Protein AF-A0A9P1G419-F1 (afdb_monomer_lite)

Radius of gyration: 38.83 Å; chains: 1; bounding box: 104×96×96 Å

Secondary structure (DSSP, 8-state):
-PPBP--------------GGGSSS-HHHHHT-HHHHHHHHSPP-PBP-STT--SSSB--TT---PPPP----SSS------------------------TTSHHHHHHHH-TTSPP--SSPPEEEEEEEEPTT--HHHHHHHHHHTT--EEEEEEEEEETTTEEEEEEEESS--S-SEEEETTEEEEEEE-------PPPPPPP---HHHHHHS-----S-PPPTTTTS-TTS---------------HHHHHHHHHHHHHHHTTPPPP----TTSHHHHHHHHHHHHHHHHHHHHTTGGGHHHHHHHHHHHTT-S--EEEE-SPPPBPTT-SS-B-S---EEEESS-EEE------HHHHHTT-EEEEEEEETTEEEEEEEEEPPPSBTTBTTHHHHHHHHHHHHHIIIIIS--SEEEEEEE-SS-TTT-TTHHHHHHTT-EEHHHHHHHHH-PPP---BTTTB--EEEEE-HHHHTTEEEEEEESSSSSSBPEEEEEE---TTT-EEEE--PPPP----S-------S--SS-HHHHHHHHHHHHHHHHHHH-SSPPPGGG--TT---SPEEEE-PPPPPPPPPPTTSPPPS--S--HHHHHHSS--TTT----PPS--TT-S-------EEEEETTTTEEEESS-----TTSPEEETTEEEP------HHHHHHHHHGGGTTS-HHHHHHHHHHHHHH------------HHHHHHHHHHS-TTPPPPTTS--HHHHHH--HHHHHHHHHHHHHHHHH-------

Organism: NCBI:txid2562237

pLDDT: mean 70.16, std 21.21, range [20.89, 98.38]

InterPro domains:
  IPR036691 Endonuclease/exonuclease/phosphatase superfamily [G3DSA:3.60.10.10] (304-499)
  IPR036691 Endonuclease/exonuclease/phosphatase superfamily [SSF56219] (334-501)

Sequence (769 aa):
MSQVSVDTVAVAALKFLLYEDEIEGSWDTFIDGPLRYIASKIPRLRLCQQPQCSCPHWHNAEGVKPMKPYLMFGDANFSKAPFDLTLPARCCSSTSFMQVELLAAAAHQALKPEAIFLPAGPKLEFLAGPFPFGSDRNSLLRAFRALKWEARPLQPLSSIDTKGSMWLVQATEDPPDSILPMSHGDVVVTRHKKPREVKDPKPRPVASADTLALCGNNGTDGSKDPWLPSDPWGGFKATTHTLVAADATAGLKQLEDKVTQAVLSSLPAQQVGKAEVEVEEAEAQMNQIRALMSKRSREDHESSPLFRKSLRMSKSKFSHCVAGAPVPLRLRSQLSGGWKGVAAIAKHPTRAMPAALSDEVRLSSRALVTATFLNGLWITMGTIYGESAGTWHPDQLANNDRLLSEVATQICVLSSGLRVIAGDFNNGEFDLPSFQILEMHGFKDLQTLAFDRWGIEMQMTCKCSTRVDFCYISPELQALLTKVHVDQTIWPDHAVISGVFHGGVRSVPRYVWRLPQPMTWPAFEVEPLGSILPGHATAKYTEMWRHAEHRALEASAKPVRAACLGRATTLAPRKTFGQAHAPLRAAREGDILPQFFGTSLQHALWSPDLTFQDIKQAGPDNVDLLIRPEQAKVVAIDGSQLCLQLNRDLCWDPQKSVYCGAARIEVIHHEAFQHTWTQRWCRHDKVPNSQWDDILAFASRVVRPAPCKLVEVDHSLLGEEIRCKRRRTSKGLDGVSILDLKAAPASLRTNICLFYKDATETGEWPIAK

Foldseek 3Di:
DPFFAFDFDDDDDDDDDDDCVRDDDHPVVCVVPVPVRVVVVDDDADEDPDPPDPDPHDYPPVPDDDDDDDDDDDPDDPPDDDDDDDDDDDDDDDDDDDDDQPCVQVVCCVVPVQDQDAHPDDKWKKKKDFDADGGDQSSVCVRCVVQVFSKGWDAFDDADPPQHTITIIIGPDDRPDQWRRHPSGIMGIGTDDDPDPDDDDDDDDDDDPVVCVVVPDDDDDDDPDPCVVPPPPPDDDDDDDDDDDDDPPPVVVVVVVVVVVVVVVPDDDDDDDDPDPVPVVVVVVVVVVVVVVVVCLVVQVPPVVVVLVVCVVVVPLFNDKDWAAGADCDPPDPPDGPPATDMDTHSFDKDFADFPADCCLRNVNFWTWMWGDDQLAIEIEIGGDFDADDPVCPPRQVSLLSNLQRSLCLFQPFEDDKYKYWYQSNDDCPSHPSNVSCVVSPWDWPQRLCCVPPVDHDFAFFQSPHNRTTITIGPQQSQFWDDWDWACPPDPGGIDIDTDGDDHFQSGKDFAQLFADDDPFDDFFADACPDQDPDFLLVSQQVLQVRSVVRSCVRDPDHDDPSNDRFSNGQTTDIGGGYDADAAHADPVVDDGPPRRHDDPVVNVVRPDPPPPPPPPPPPDDPPPPDDDDDWDFPDADPVVRDTDTPDDDDDDPVDFDDDPPDTDDDPDDDPCVVVCCVVVVVCVPPPPVVVVVVVVVCVVPPDDDPDDDDQDALVNLQVVLVPDDQPPDDDSSNDGSVNSPSDDSNSSRNVSVSVVVCVVVVGHNHRD

Structure (mmCIF, N/CA/C/O backbone):
data_AF-A0A9P1G419-F1
#
_entry.id   AF-A0A9P1G419-F1
#
loop_
_atom_site.group_PDB
_atom_site.id
_atom_site.type_symbol
_atom_site.label_atom_id
_atom_site.label_alt_id
_atom_site.label_comp_id
_atom_site.label_asym_id
_atom_site.label_entity_id
_atom_site.label_seq_id
_atom_site.pdbx_PDB_ins_code
_atom_site.Cartn_x
_atom_site.Cartn_y
_atom_site.Cartn_z
_atom_site.occupancy
_atom_site.B_iso_or_equiv
_atom_site.auth_seq_id
_atom_site.auth_comp_id
_atom_site.auth_asym_id
_atom_site.auth_atom_id
_atom_site.pdbx_PDB_model_num
ATOM 1 N N . MET A 1 1 ? 9.773 -45.113 54.426 1.00 48.91 1 MET A N 1
ATOM 2 C CA . MET A 1 1 ? 9.470 -45.460 53.021 1.00 48.91 1 MET A CA 1
ATOM 3 C C . MET A 1 1 ? 10.794 -45.656 52.301 1.00 48.91 1 MET A C 1
ATOM 5 O O . MET A 1 1 ? 11.680 -44.834 52.492 1.00 48.91 1 MET A O 1
ATOM 9 N N . SER A 1 2 ? 10.975 -46.755 51.568 1.00 52.56 2 SER A N 1
ATOM 10 C CA . SER A 1 2 ? 12.167 -46.968 50.736 1.00 52.56 2 SER A CA 1
ATOM 11 C C . SER A 1 2 ? 12.206 -45.911 49.630 1.00 52.56 2 SER A C 1
ATOM 13 O O . SER A 1 2 ? 11.222 -45.777 48.904 1.00 52.56 2 SER A O 1
ATOM 15 N N . GLN A 1 3 ? 13.300 -45.154 49.518 1.00 59.78 3 GLN A N 1
ATOM 16 C CA . GLN A 1 3 ? 13.476 -44.158 48.457 1.00 59.78 3 GLN A CA 1
ATOM 17 C C . GLN A 1 3 ? 13.393 -44.838 47.084 1.00 59.78 3 GLN A C 1
ATOM 19 O O . GLN A 1 3 ? 14.046 -45.854 46.850 1.00 59.78 3 GLN A O 1
ATOM 24 N N . VAL A 1 4 ? 12.573 -44.291 46.186 1.00 77.19 4 VAL A N 1
ATOM 25 C CA . VAL A 1 4 ? 12.399 -44.819 44.826 1.00 77.19 4 VAL A CA 1
ATOM 26 C C . VAL A 1 4 ? 13.496 -44.243 43.929 1.00 77.19 4 VAL A C 1
ATOM 28 O O . VAL A 1 4 ? 13.699 -43.028 43.909 1.00 77.19 4 VAL A O 1
ATOM 31 N N . SER A 1 5 ? 14.208 -45.105 43.200 1.00 73.38 5 SER A N 1
ATOM 32 C CA . SER A 1 5 ? 15.270 -44.710 42.269 1.00 73.38 5 SER A CA 1
ATOM 33 C C . SER A 1 5 ? 14.758 -44.565 40.836 1.00 73.38 5 SER A C 1
ATOM 35 O O . SER A 1 5 ? 13.905 -45.334 40.391 1.00 73.38 5 SER A O 1
ATOM 37 N N . VAL A 1 6 ? 15.302 -43.594 40.099 1.00 73.50 6 VAL A N 1
ATOM 38 C CA . VAL A 1 6 ? 15.022 -43.379 38.671 1.00 73.50 6 VAL A CA 1
ATOM 39 C C . VAL A 1 6 ? 16.273 -43.723 37.868 1.00 73.50 6 VAL A C 1
ATOM 41 O O . VAL A 1 6 ? 17.320 -43.115 38.080 1.00 73.50 6 VAL A O 1
ATOM 44 N N . ASP A 1 7 ? 16.169 -44.684 36.948 1.00 64.62 7 ASP A N 1
ATOM 45 C CA . ASP A 1 7 ? 17.278 -45.032 36.052 1.00 64.62 7 ASP A CA 1
ATOM 46 C C . ASP A 1 7 ? 17.569 -43.874 35.085 1.00 64.62 7 ASP A C 1
ATOM 48 O O . ASP A 1 7 ? 16.646 -43.325 34.468 1.00 64.62 7 ASP A O 1
ATOM 52 N N . THR A 1 8 ? 18.850 -43.535 34.924 1.00 49.78 8 THR A N 1
ATOM 53 C CA . THR A 1 8 ? 19.335 -42.478 34.028 1.00 49.78 8 THR A CA 1
ATOM 54 C C . THR A 1 8 ? 20.370 -43.024 33.046 1.00 49.78 8 THR A C 1
ATOM 56 O O . THR A 1 8 ? 21.134 -43.940 33.352 1.00 49.78 8 THR A O 1
ATOM 59 N N . VAL A 1 9 ? 20.410 -42.451 31.843 1.00 53.47 9 VAL A N 1
ATOM 60 C CA . VAL A 1 9 ? 21.507 -42.673 30.890 1.00 53.47 9 VAL A CA 1
ATOM 61 C C . VAL A 1 9 ? 22.567 -41.597 31.124 1.00 53.47 9 VAL A C 1
ATOM 63 O O . VAL A 1 9 ? 22.222 -40.430 31.293 1.00 53.47 9 VAL A O 1
ATOM 66 N N . ALA A 1 10 ? 23.852 -41.961 31.128 1.00 40.84 10 ALA A N 1
ATOM 67 C CA . ALA A 1 10 ? 24.939 -40.989 31.238 1.00 40.84 10 ALA A CA 1
ATOM 68 C C . ALA A 1 10 ? 24.987 -40.112 29.975 1.00 40.84 10 ALA A C 1
ATOM 70 O O . ALA A 1 10 ? 25.256 -40.603 28.878 1.00 40.84 10 ALA A O 1
ATOM 71 N N . VAL A 1 11 ? 24.718 -38.816 30.129 1.00 45.56 11 VAL A N 1
ATOM 72 C CA . VAL A 1 11 ? 24.739 -37.832 29.039 1.00 45.56 11 VAL A CA 1
ATOM 73 C C . VAL A 1 11 ? 25.779 -36.763 29.362 1.00 45.56 11 VAL A C 1
ATOM 75 O O . VAL A 1 11 ? 25.819 -36.252 30.478 1.00 45.56 11 VAL A O 1
ATOM 78 N N . ALA A 1 12 ? 26.605 -36.407 28.377 1.00 41.62 12 ALA A N 1
ATOM 79 C CA . ALA A 1 12 ? 27.538 -35.288 28.455 1.00 41.62 12 ALA A CA 1
ATOM 80 C C . ALA A 1 12 ? 27.221 -34.281 27.343 1.00 41.62 12 ALA A C 1
ATOM 82 O O . ALA A 1 12 ? 27.016 -34.666 26.190 1.00 41.62 12 ALA A O 1
ATOM 83 N N . ALA A 1 13 ? 27.178 -32.995 27.686 1.00 42.81 13 ALA A N 1
ATOM 84 C CA . ALA A 1 13 ? 26.993 -31.921 26.719 1.00 42.81 13 ALA A CA 1
ATOM 85 C C . ALA A 1 13 ? 28.356 -31.478 26.171 1.00 42.81 13 ALA A C 1
ATOM 87 O O . ALA A 1 13 ? 29.252 -31.124 26.935 1.00 42.81 13 ALA A O 1
ATOM 88 N N . LEU A 1 14 ? 28.507 -31.479 24.846 1.00 44.78 14 LEU A N 1
ATOM 89 C CA . LEU A 1 14 ? 29.693 -30.966 24.162 1.00 44.78 14 LEU A CA 1
ATOM 90 C C . LEU A 1 14 ? 29.340 -29.645 23.477 1.00 44.78 14 LEU A C 1
ATOM 92 O O . LEU A 1 14 ? 28.391 -29.582 22.696 1.00 44.78 14 LEU A O 1
ATOM 96 N N . LYS A 1 15 ? 30.114 -28.594 23.761 1.00 48.97 15 LYS A N 1
ATOM 97 C CA . LYS A 1 15 ? 29.999 -27.288 23.105 1.00 48.97 15 LYS A CA 1
ATOM 98 C C . LYS A 1 15 ? 31.151 -27.127 22.115 1.00 48.97 15 LYS A C 1
ATOM 100 O O . LYS A 1 15 ? 32.308 -27.156 22.520 1.00 48.97 15 LYS A O 1
ATOM 105 N N . PHE A 1 16 ? 30.829 -26.937 20.839 1.00 53.62 16 PHE A N 1
ATOM 106 C CA . PHE A 1 16 ? 31.807 -26.646 19.789 1.00 53.62 16 PHE A CA 1
ATOM 107 C C . PHE A 1 16 ? 31.814 -25.143 19.499 1.00 53.62 16 PHE A C 1
ATOM 109 O O . PHE A 1 16 ? 30.754 -24.538 19.337 1.00 53.62 16 PHE A O 1
ATOM 116 N N . LEU A 1 17 ? 33.004 -24.551 19.449 1.00 54.25 17 LEU A N 1
ATOM 117 C CA . LEU A 1 17 ? 33.242 -23.179 19.006 1.00 54.25 17 LEU A CA 1
ATOM 118 C C . LEU A 1 17 ? 34.082 -23.279 17.732 1.00 54.25 17 LEU A C 1
ATOM 120 O O . LEU A 1 17 ? 35.157 -23.867 17.773 1.00 54.25 17 LEU A O 1
ATOM 124 N N . LEU A 1 18 ? 33.557 -22.784 16.612 1.00 55.47 18 LEU A N 1
ATOM 125 C CA . LEU A 1 18 ? 34.252 -22.725 15.325 1.00 55.47 18 LEU A CA 1
ATOM 126 C C . LEU A 1 18 ? 34.275 -21.270 14.861 1.00 55.47 18 LEU A C 1
ATOM 128 O O . LEU A 1 18 ? 33.231 -20.611 14.886 1.00 55.47 18 LEU A O 1
ATOM 132 N N . TYR A 1 19 ? 35.437 -20.805 14.414 1.00 67.19 19 TYR A N 1
ATOM 133 C CA . TYR A 1 19 ? 35.621 -19.485 13.818 1.00 67.19 19 TYR A CA 1
ATOM 134 C C . TYR A 1 19 ? 35.723 -19.598 12.288 1.00 67.19 19 TYR A C 1
ATOM 136 O O . TYR A 1 19 ? 36.127 -20.632 11.757 1.00 67.19 19 TYR A O 1
ATOM 144 N N . GLU A 1 20 ? 35.286 -18.562 11.566 1.00 62.91 20 GLU A N 1
ATOM 145 C CA . GLU A 1 20 ? 35.187 -18.565 10.094 1.00 62.91 20 GLU A CA 1
ATOM 146 C C . GLU A 1 20 ? 36.551 -18.713 9.400 1.00 62.91 20 GLU A C 1
ATOM 148 O O . GLU A 1 20 ? 36.643 -19.284 8.318 1.00 62.91 20 GLU A O 1
ATOM 153 N N . ASP A 1 21 ? 37.620 -18.259 10.042 1.00 71.44 21 ASP A N 1
ATOM 154 C CA . ASP A 1 21 ? 39.006 -18.390 9.595 1.00 71.44 21 ASP A CA 1
ATOM 155 C C . ASP A 1 21 ? 39.642 -19.751 9.925 1.00 71.44 21 ASP A C 1
ATOM 157 O O . ASP A 1 21 ? 40.692 -20.089 9.381 1.00 71.44 21 ASP A O 1
ATOM 161 N N . GLU A 1 22 ? 38.996 -20.561 10.765 1.00 62.69 22 GLU A N 1
ATOM 162 C CA . GLU A 1 22 ? 39.479 -21.882 11.186 1.00 62.69 22 GLU A CA 1
ATOM 163 C C . GLU A 1 22 ? 38.821 -23.040 10.415 1.00 62.69 22 GLU A C 1
ATOM 165 O O . GLU A 1 22 ? 39.099 -24.215 10.684 1.00 62.69 22 GLU A O 1
ATOM 170 N N . ILE A 1 23 ? 37.936 -22.742 9.454 1.00 79.06 23 ILE A N 1
ATOM 171 C CA . ILE A 1 23 ? 37.296 -23.767 8.626 1.00 79.06 23 ILE A CA 1
ATOM 172 C C . ILE A 1 23 ? 38.067 -24.053 7.330 1.00 79.06 23 ILE A C 1
ATOM 174 O O . ILE A 1 23 ? 38.541 -23.164 6.631 1.00 79.06 23 ILE A O 1
ATOM 178 N N . GLU A 1 24 ? 38.144 -25.329 6.960 1.00 74.44 24 GLU A N 1
ATOM 179 C CA . GLU A 1 24 ? 38.638 -25.757 5.653 1.00 74.44 24 GLU A CA 1
ATOM 180 C C . GLU A 1 24 ? 37.485 -25.724 4.638 1.00 74.44 24 GLU A C 1
ATOM 182 O O . GLU A 1 24 ? 36.627 -26.610 4.628 1.00 74.44 24 GLU A O 1
ATOM 187 N N . GLY A 1 25 ? 37.458 -24.700 3.780 1.00 76.75 25 GLY A N 1
ATOM 188 C CA . GLY A 1 25 ? 36.439 -24.507 2.740 1.00 76.75 25 GLY A CA 1
ATOM 189 C C . GLY A 1 25 ? 35.817 -23.109 2.778 1.00 76.75 25 GLY A C 1
ATOM 190 O O . GLY A 1 25 ? 36.256 -22.252 3.536 1.00 76.75 25 GLY A O 1
ATOM 191 N N . SER A 1 26 ? 34.800 -22.853 1.947 1.00 77.75 26 SER A N 1
ATOM 192 C CA . SER A 1 26 ? 34.049 -21.592 2.029 1.00 77.75 26 SER A CA 1
ATOM 193 C C . SER A 1 26 ? 33.018 -21.639 3.155 1.00 77.75 26 SER A C 1
ATOM 195 O O . SER A 1 26 ? 32.395 -22.679 3.396 1.00 77.75 26 SER A O 1
ATOM 197 N N . TRP A 1 27 ? 32.778 -20.492 3.793 1.00 79.62 27 TRP A N 1
ATOM 198 C CA . TRP A 1 27 ? 31.742 -20.350 4.818 1.00 79.62 27 TRP A CA 1
ATOM 199 C C . TRP A 1 27 ? 30.349 -20.725 4.295 1.00 79.62 27 TRP A C 1
ATOM 201 O O . TRP A 1 27 ? 29.578 -21.381 4.993 1.00 79.62 27 TRP A O 1
ATOM 211 N N . ASP A 1 28 ? 30.072 -20.438 3.020 1.00 70.69 28 ASP A N 1
ATOM 212 C CA . ASP A 1 28 ? 28.831 -20.848 2.352 1.00 70.69 28 ASP A CA 1
ATOM 213 C C . ASP A 1 28 ? 28.648 -22.377 2.355 1.00 70.69 28 ASP A C 1
ATOM 215 O O . ASP A 1 28 ? 27.563 -22.879 2.642 1.00 70.69 28 ASP A O 1
ATOM 219 N N . THR A 1 29 ? 29.728 -23.135 2.133 1.00 69.88 29 THR A N 1
ATOM 220 C CA . THR A 1 29 ? 29.686 -24.609 2.156 1.00 69.88 29 THR A CA 1
ATOM 221 C C . THR A 1 29 ? 29.466 -25.145 3.576 1.00 69.88 29 THR A C 1
ATOM 223 O O . THR A 1 29 ? 28.834 -26.187 3.761 1.00 69.88 29 THR A O 1
ATOM 226 N N . PHE A 1 30 ? 29.968 -24.438 4.596 1.00 73.12 30 PHE A N 1
ATOM 227 C CA . PHE A 1 30 ? 29.718 -24.768 5.999 1.00 73.12 30 PHE A CA 1
ATOM 228 C C . PHE A 1 30 ? 28.258 -24.509 6.395 1.00 73.12 30 PHE A C 1
ATOM 230 O O . PHE A 1 30 ? 27.660 -25.363 7.050 1.00 73.12 30 PHE A O 1
ATOM 237 N N . ILE A 1 31 ? 27.662 -23.389 5.965 1.00 70.31 31 ILE A N 1
ATOM 238 C CA . ILE A 1 31 ? 26.255 -23.047 6.241 1.00 70.31 31 ILE A CA 1
ATOM 239 C C . ILE A 1 31 ? 25.300 -24.116 5.693 1.00 70.31 31 ILE A C 1
ATOM 241 O O . ILE A 1 31 ? 24.333 -24.474 6.367 1.00 70.31 31 ILE A O 1
ATOM 245 N N . ASP A 1 32 ? 25.597 -24.676 4.520 1.00 65.38 32 ASP A N 1
ATOM 246 C CA . ASP A 1 32 ? 24.780 -25.725 3.899 1.00 65.38 32 ASP A CA 1
ATOM 247 C C . ASP A 1 32 ? 24.806 -27.062 4.671 1.00 65.38 32 ASP A C 1
ATOM 249 O O . ASP A 1 32 ? 23.938 -27.921 4.479 1.00 65.38 32 ASP A O 1
ATOM 253 N N . GLY A 1 33 ? 25.781 -27.276 5.564 1.00 64.75 33 GLY A N 1
ATOM 254 C CA . GLY A 1 33 ? 25.925 -28.536 6.295 1.00 64.75 33 GLY A CA 1
ATOM 255 C C . GLY A 1 33 ? 26.819 -28.482 7.540 1.00 64.75 33 GLY A C 1
ATOM 256 O O . GLY A 1 33 ? 27.766 -29.274 7.624 1.00 64.75 33 GLY A O 1
ATOM 257 N N . PRO A 1 34 ? 26.504 -27.661 8.560 1.00 67.38 34 PRO A N 1
ATOM 258 C CA . PRO A 1 34 ? 27.415 -27.377 9.673 1.00 67.38 34 PRO A CA 1
ATOM 259 C C . PRO A 1 34 ? 27.674 -28.605 10.554 1.00 67.38 34 PRO A C 1
ATOM 261 O O . PRO A 1 34 ? 28.810 -28.892 10.930 1.00 67.38 34 PRO A O 1
ATOM 264 N N . LEU A 1 35 ? 26.640 -29.413 10.813 1.00 61.00 35 LEU A N 1
ATOM 265 C CA . LEU A 1 35 ? 26.781 -30.663 11.569 1.00 61.00 35 LEU A CA 1
ATOM 266 C C . LEU A 1 35 ? 27.585 -31.720 10.807 1.00 61.00 35 LEU A C 1
ATOM 268 O O . LEU A 1 35 ? 28.316 -32.497 11.418 1.00 61.00 35 LEU A O 1
ATOM 272 N N . ARG A 1 36 ? 27.479 -31.747 9.472 1.00 68.00 36 ARG A N 1
ATOM 273 C CA . ARG A 1 36 ? 28.246 -32.668 8.622 1.00 68.00 36 ARG A CA 1
ATOM 274 C C . ARG A 1 36 ? 29.729 -32.300 8.645 1.00 68.00 36 ARG A C 1
ATOM 276 O O . ARG A 1 36 ? 30.561 -33.197 8.751 1.00 68.00 36 ARG A O 1
ATOM 283 N N . TYR A 1 37 ? 30.035 -31.003 8.603 1.00 73.25 37 TYR A N 1
ATOM 284 C CA . TYR A 1 37 ? 31.394 -30.486 8.736 1.00 73.25 37 TYR A CA 1
ATOM 285 C C . TYR A 1 37 ? 31.987 -30.834 10.109 1.00 73.25 37 TYR A C 1
ATOM 287 O O . TYR A 1 37 ? 33.017 -31.503 10.173 1.00 73.25 37 TYR A O 1
ATOM 295 N N . ILE A 1 38 ? 31.295 -30.511 11.206 1.00 69.81 38 ILE A N 1
ATOM 296 C CA . ILE A 1 38 ? 31.763 -30.816 12.571 1.00 69.81 38 ILE A CA 1
ATOM 297 C C . ILE A 1 38 ? 31.955 -32.331 12.767 1.00 69.81 38 ILE A C 1
ATOM 299 O O . ILE A 1 38 ? 33.009 -32.770 13.223 1.00 69.81 38 ILE A O 1
ATOM 303 N N . ALA A 1 39 ? 30.998 -33.160 12.337 1.00 64.75 39 ALA A N 1
ATOM 304 C CA . ALA A 1 39 ? 31.106 -34.619 12.430 1.00 64.75 39 ALA A CA 1
ATOM 305 C C . ALA A 1 39 ? 32.225 -35.219 11.559 1.00 64.75 39 ALA A C 1
ATOM 307 O O . ALA A 1 39 ? 32.649 -36.349 11.808 1.00 64.75 39 ALA A O 1
ATOM 308 N N . SER A 1 40 ? 32.694 -34.499 10.533 1.00 66.81 40 SER A N 1
ATOM 309 C CA . SER A 1 40 ? 33.854 -34.906 9.731 1.00 66.81 40 SER A CA 1
ATOM 310 C C . SER A 1 40 ? 35.186 -34.623 10.432 1.00 66.81 40 SER A C 1
ATOM 312 O O . SER A 1 40 ? 36.156 -35.339 10.194 1.00 66.81 40 SER A O 1
ATOM 314 N N . LYS A 1 41 ? 35.220 -33.618 11.317 1.00 67.62 41 LYS A N 1
ATOM 315 C CA . LYS A 1 41 ? 36.411 -33.197 12.067 1.00 67.62 41 LYS A CA 1
ATOM 316 C C . LYS A 1 41 ? 36.561 -33.918 13.409 1.00 67.62 41 LYS A C 1
ATOM 318 O O . LYS A 1 41 ? 37.666 -33.991 13.934 1.00 67.62 41 LYS A O 1
ATOM 323 N N . ILE A 1 42 ? 35.482 -34.492 13.946 1.00 62.12 42 ILE A N 1
ATOM 324 C CA . ILE A 1 42 ? 35.533 -35.312 15.163 1.00 62.12 42 ILE A CA 1
ATOM 325 C C . ILE A 1 42 ? 36.061 -36.716 14.814 1.00 62.12 42 ILE A C 1
ATOM 327 O O . ILE A 1 42 ? 35.424 -37.429 14.028 1.00 62.12 42 ILE A O 1
ATOM 331 N N . PRO A 1 43 ? 37.175 -37.172 15.421 1.00 53.72 43 PRO A N 1
ATOM 332 C CA . PRO A 1 43 ? 37.631 -38.547 15.280 1.00 53.72 43 PRO A CA 1
ATOM 333 C C . PRO A 1 43 ? 36.542 -39.485 15.803 1.00 53.72 43 PRO A C 1
ATOM 335 O O . PRO A 1 43 ? 36.172 -39.451 16.976 1.00 53.72 43 PRO A O 1
ATOM 338 N N . ARG A 1 44 ? 35.975 -40.317 14.927 1.00 54.78 44 ARG A N 1
ATOM 339 C CA . ARG A 1 44 ? 34.947 -41.280 15.336 1.00 54.78 44 ARG A CA 1
ATOM 340 C C . ARG A 1 44 ? 35.587 -42.289 16.290 1.00 54.78 44 ARG A C 1
ATOM 342 O O . ARG A 1 44 ? 36.525 -42.975 15.890 1.00 54.78 44 ARG A O 1
ATOM 349 N N . LEU A 1 45 ? 35.052 -42.423 17.504 1.00 51.88 45 LEU A N 1
ATOM 350 C CA . LEU A 1 45 ? 35.418 -43.494 18.435 1.00 51.88 45 LEU A CA 1
ATOM 351 C C . LEU A 1 45 ? 35.114 -44.848 17.779 1.00 51.88 45 LEU A C 1
ATOM 353 O O . LEU A 1 45 ? 33.972 -45.307 17.770 1.00 51.88 45 LEU A O 1
ATOM 357 N N . ARG A 1 46 ? 36.127 -45.477 17.175 1.00 56.22 46 ARG A N 1
ATOM 358 C CA . ARG A 1 46 ? 36.057 -46.875 16.737 1.00 56.22 46 ARG A CA 1
ATOM 359 C C . ARG A 1 46 ? 36.794 -47.733 17.754 1.00 56.22 46 ARG A C 1
ATOM 361 O O . ARG A 1 46 ? 37.818 -47.319 18.290 1.00 56.22 46 ARG A O 1
ATOM 368 N N . LEU A 1 47 ? 36.258 -48.921 18.006 1.00 59.94 47 LEU A N 1
ATOM 369 C CA . LEU A 1 47 ? 36.915 -49.947 18.806 1.00 59.94 47 LEU A CA 1
ATOM 370 C C . LEU A 1 47 ? 38.013 -50.607 17.962 1.00 59.94 47 LEU A C 1
ATOM 372 O O . LEU A 1 47 ? 37.726 -51.109 16.873 1.00 59.94 47 LEU A O 1
ATOM 376 N N . CYS A 1 48 ? 39.247 -50.630 18.461 1.00 67.31 48 CYS A N 1
ATOM 377 C CA . CYS A 1 48 ? 40.312 -51.427 17.868 1.00 67.31 48 CYS A CA 1
ATOM 378 C C . CYS A 1 48 ? 40.127 -52.900 18.255 1.00 67.31 48 CYS A C 1
ATOM 380 O O . CYS A 1 48 ? 40.028 -53.226 19.437 1.00 67.31 48 CYS A O 1
ATOM 382 N N . GLN A 1 49 ? 40.076 -53.791 17.264 1.00 67.75 49 GLN A N 1
ATOM 383 C CA . GLN A 1 49 ? 39.962 -55.239 17.485 1.00 67.75 49 GLN A CA 1
ATOM 384 C C . GLN A 1 49 ? 41.314 -55.964 17.424 1.00 67.75 49 GLN A C 1
ATOM 386 O O . GLN A 1 49 ? 41.366 -57.171 17.643 1.00 67.75 49 GLN A O 1
ATOM 391 N N . GLN A 1 50 ? 42.404 -55.253 17.118 1.00 70.88 50 GLN A N 1
ATOM 392 C CA . GLN A 1 50 ? 43.733 -55.852 17.030 1.00 70.88 50 GLN A CA 1
ATOM 393 C C . GLN A 1 50 ? 44.409 -55.887 18.412 1.00 70.88 50 GLN A C 1
ATOM 395 O O . GLN A 1 50 ? 44.545 -54.835 19.045 1.00 70.88 50 GLN A O 1
ATOM 400 N N . PRO A 1 51 ? 44.855 -57.066 18.889 1.00 64.31 51 PRO A N 1
ATOM 401 C CA . PRO A 1 51 ? 45.619 -57.173 20.127 1.00 64.31 51 PRO A CA 1
ATOM 402 C C . PRO A 1 51 ? 46.961 -56.438 19.993 1.00 64.31 51 PRO A C 1
ATOM 404 O O . PRO A 1 51 ? 47.640 -56.591 18.983 1.00 64.31 51 PRO A O 1
ATOM 407 N N . GLN A 1 52 ? 47.349 -55.666 21.014 1.00 71.25 52 GLN A N 1
ATOM 408 C CA . GLN A 1 52 ? 48.623 -54.921 21.073 1.00 71.25 52 GLN A CA 1
ATOM 409 C C . GLN A 1 52 ? 48.851 -53.900 19.940 1.00 71.25 52 GLN A C 1
ATOM 411 O O . GLN A 1 52 ? 49.977 -53.667 19.504 1.00 71.25 52 GLN A O 1
ATOM 416 N N . CYS A 1 53 ? 47.783 -53.259 19.467 1.00 74.88 53 CYS A N 1
ATOM 417 C CA . CYS A 1 53 ? 47.874 -52.160 18.511 1.00 74.88 53 CYS A CA 1
ATOM 418 C C . CYS A 1 53 ? 48.110 -50.811 19.226 1.00 74.88 53 CYS A C 1
ATOM 420 O O . CYS A 1 53 ? 47.627 -50.593 20.334 1.00 74.88 53 CYS A O 1
ATOM 422 N N . SER A 1 54 ? 48.838 -49.890 18.586 1.00 71.81 54 SER A N 1
ATOM 423 C CA . SER A 1 54 ? 49.121 -48.531 19.090 1.00 71.81 54 SER A CA 1
ATOM 424 C C . SER A 1 54 ? 48.375 -47.431 18.320 1.00 71.81 54 SER A C 1
ATOM 426 O O . SER A 1 54 ? 48.763 -46.264 18.336 1.00 71.81 54 SER A O 1
ATOM 428 N N . CYS A 1 55 ? 47.307 -47.788 17.602 1.00 72.81 55 CYS A N 1
ATOM 429 C CA . CYS A 1 55 ? 46.533 -46.832 16.812 1.00 72.81 55 CYS A CA 1
ATOM 430 C C . CYS A 1 55 ? 45.699 -45.877 17.702 1.00 72.81 55 CYS A C 1
ATOM 432 O O . CYS A 1 55 ? 45.427 -46.191 18.858 1.00 72.81 55 CYS A O 1
ATOM 434 N N . PRO A 1 56 ? 45.217 -44.734 17.180 1.00 58.84 56 PRO A N 1
ATOM 435 C CA . PRO A 1 56 ? 44.428 -43.770 17.960 1.00 58.84 56 PRO A CA 1
ATOM 436 C C . PRO A 1 56 ? 42.980 -44.221 18.259 1.00 58.84 56 PRO A C 1
ATOM 438 O O . PRO A 1 56 ? 42.165 -43.426 18.721 1.00 58.84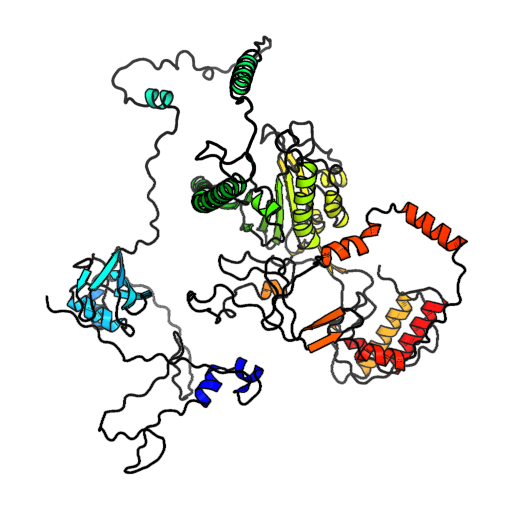 56 PRO A O 1
ATOM 441 N N . HIS A 1 57 ? 42.624 -45.476 17.968 1.00 67.94 57 HIS A N 1
ATOM 442 C CA . HIS A 1 57 ? 41.307 -46.040 18.263 1.00 67.94 57 HIS A CA 1
ATOM 443 C C . HIS A 1 57 ? 41.229 -46.541 19.712 1.00 67.94 57 HIS A C 1
ATOM 445 O O . HIS A 1 57 ? 42.243 -46.830 20.346 1.00 67.94 57 HIS A O 1
ATOM 451 N N . TRP A 1 58 ? 40.016 -46.662 20.250 1.00 65.19 58 TRP A N 1
ATOM 452 C CA . TRP A 1 58 ? 39.834 -47.096 21.634 1.00 65.19 58 TRP A CA 1
ATOM 453 C C . TRP A 1 58 ? 40.154 -48.591 21.778 1.00 65.19 58 TRP A C 1
ATOM 455 O O . TRP A 1 58 ? 39.613 -49.415 21.036 1.00 65.19 58 TRP A O 1
ATOM 465 N N . HIS A 1 59 ? 41.026 -48.939 22.728 1.00 75.44 59 HIS A N 1
ATOM 466 C CA . HIS A 1 59 ? 41.403 -50.315 23.054 1.00 75.44 59 HIS A CA 1
ATOM 467 C C . HIS A 1 59 ? 40.712 -50.729 24.354 1.00 75.44 59 HIS A C 1
ATOM 469 O O . HIS A 1 59 ? 40.891 -50.093 25.389 1.00 75.44 59 HIS A O 1
ATOM 475 N N . ASN A 1 60 ? 39.927 -51.803 24.309 1.00 69.25 60 ASN A N 1
ATOM 476 C CA . ASN A 1 60 ? 39.148 -52.278 25.452 1.00 69.25 60 ASN A CA 1
ATOM 477 C C . ASN A 1 60 ? 39.999 -53.130 26.411 1.00 69.25 60 ASN A C 1
ATOM 479 O O . ASN A 1 60 ? 39.761 -54.326 26.568 1.00 69.25 60 ASN A O 1
ATOM 483 N N . ALA A 1 61 ? 41.020 -52.521 27.020 1.00 66.62 61 ALA A N 1
ATOM 484 C CA . ALA A 1 61 ? 41.905 -53.196 27.974 1.00 66.62 61 ALA A CA 1
ATOM 485 C C . ALA A 1 61 ? 41.163 -53.690 29.234 1.00 66.62 61 ALA A C 1
ATOM 487 O O . ALA A 1 61 ? 41.608 -54.623 29.893 1.00 66.62 61 ALA A O 1
ATOM 488 N N . GLU A 1 62 ? 40.015 -53.084 29.538 1.00 65.00 62 GLU A N 1
ATOM 489 C CA . GLU A 1 62 ? 39.219 -53.298 30.752 1.00 65.00 62 GLU A CA 1
ATOM 490 C C . GLU A 1 62 ? 38.161 -54.412 30.605 1.00 65.00 62 GLU A C 1
ATOM 492 O O . GLU A 1 62 ? 37.470 -54.746 31.565 1.00 65.00 62 GLU A O 1
ATOM 497 N N . GLY A 1 63 ? 38.009 -55.002 29.410 1.00 61.03 63 GLY A N 1
ATOM 498 C CA . GLY A 1 63 ? 37.074 -56.110 29.165 1.00 61.03 63 GLY A CA 1
ATOM 499 C C . GLY A 1 63 ? 35.589 -55.722 29.212 1.00 61.03 63 GLY A C 1
ATOM 500 O O . GLY A 1 63 ? 34.723 -56.586 29.358 1.00 61.03 63 GLY A O 1
ATOM 501 N N . VAL A 1 64 ? 35.265 -54.434 29.073 1.00 61.75 64 VAL A N 1
ATOM 502 C CA . VAL A 1 64 ? 33.895 -53.915 29.195 1.00 61.75 64 VAL A CA 1
ATOM 503 C C . VAL A 1 64 ? 33.089 -54.268 27.945 1.00 61.75 64 VAL A C 1
ATOM 505 O O . VAL A 1 64 ? 33.559 -54.082 26.826 1.00 61.75 64 VAL A O 1
ATOM 508 N N . LYS A 1 65 ? 31.857 -54.770 28.092 1.00 57.25 65 LYS A N 1
ATOM 509 C CA . LYS A 1 65 ? 30.998 -55.125 26.949 1.00 57.25 65 LYS A CA 1
ATOM 510 C C . LYS A 1 65 ? 30.563 -53.843 26.210 1.00 57.25 65 LYS A C 1
ATO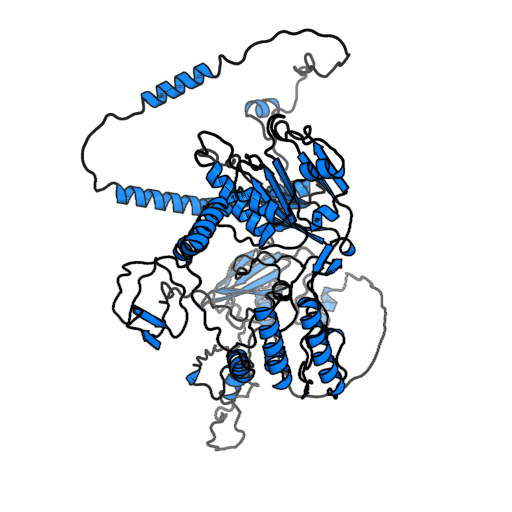M 512 O O . LYS A 1 65 ? 29.779 -53.077 26.771 1.00 57.25 65 LYS A O 1
ATOM 517 N N . PRO A 1 66 ? 31.028 -53.576 24.973 1.00 53.25 66 PRO A N 1
ATOM 518 C CA . PRO A 1 66 ? 30.790 -52.286 24.337 1.00 53.25 66 PRO A CA 1
ATOM 519 C C . PRO A 1 66 ? 29.335 -52.177 23.861 1.00 53.25 66 PRO A C 1
ATOM 521 O O . PRO A 1 66 ? 28.879 -52.958 23.023 1.00 53.25 66 PRO A O 1
ATOM 524 N N . MET A 1 67 ? 28.598 -51.192 24.379 1.00 51.91 67 MET A N 1
ATOM 525 C CA . MET A 1 67 ? 27.320 -50.769 23.798 1.00 51.91 67 MET A CA 1
ATOM 526 C C . MET A 1 67 ? 27.577 -49.877 22.577 1.00 51.91 67 MET A C 1
ATOM 528 O O . MET A 1 67 ? 28.558 -49.138 22.537 1.00 51.91 67 MET A O 1
ATOM 532 N N . LYS A 1 68 ? 26.711 -49.956 21.554 1.00 46.16 68 LYS A N 1
ATOM 533 C CA . LYS A 1 68 ? 26.845 -49.133 20.340 1.00 46.16 68 LYS A CA 1
ATOM 534 C C . LYS A 1 68 ? 26.823 -47.644 20.725 1.00 46.16 68 LYS A C 1
ATOM 536 O O . LYS A 1 68 ? 25.834 -47.222 21.322 1.00 46.16 68 LYS A O 1
ATOM 541 N N . PRO A 1 69 ? 27.855 -46.850 20.389 1.00 45.12 69 PRO A N 1
ATOM 542 C CA . PRO A 1 69 ? 27.822 -45.417 20.637 1.00 45.12 69 PRO A CA 1
ATOM 543 C C . PRO A 1 69 ? 26.815 -44.757 19.686 1.00 45.12 69 PRO A C 1
ATOM 545 O O . PRO A 1 69 ? 26.859 -44.981 18.475 1.00 45.12 69 PRO A O 1
ATOM 548 N N . TYR A 1 70 ? 25.909 -43.946 20.231 1.00 42.62 70 TYR A N 1
ATOM 549 C CA . TYR A 1 70 ? 24.966 -43.125 19.470 1.00 42.62 70 TYR A CA 1
ATOM 550 C C . TYR A 1 70 ? 25.306 -41.651 19.699 1.00 42.62 70 TYR A C 1
ATOM 552 O O . TYR A 1 70 ? 25.434 -41.220 20.842 1.00 42.62 70 TYR A O 1
ATOM 560 N N . LEU A 1 71 ? 25.457 -40.879 18.621 1.00 39.84 71 LEU A N 1
ATOM 561 C CA . LEU A 1 71 ? 25.613 -39.425 18.682 1.00 39.84 71 LEU A CA 1
ATOM 562 C C . LEU A 1 71 ? 24.257 -38.794 18.338 1.00 39.84 71 LEU A C 1
ATOM 564 O O . LEU A 1 71 ? 23.743 -39.016 17.242 1.00 39.84 71 LEU A O 1
ATOM 568 N N . MET A 1 72 ? 23.661 -38.064 19.281 1.00 37.88 72 MET A N 1
ATOM 569 C CA . MET A 1 72 ? 22.326 -37.472 19.144 1.00 37.88 72 MET A CA 1
ATOM 570 C C . MET A 1 72 ? 22.430 -35.968 18.859 1.00 37.88 72 MET A C 1
ATOM 572 O O . MET A 1 72 ? 23.149 -35.263 19.561 1.00 37.88 72 MET A O 1
ATOM 576 N N . PHE A 1 73 ? 21.684 -35.474 17.866 1.00 36.84 73 PHE A N 1
ATOM 577 C CA . PHE A 1 73 ? 21.555 -34.044 17.564 1.00 36.84 73 PHE A CA 1
ATOM 578 C C . PHE A 1 73 ? 20.081 -33.634 17.603 1.00 36.84 73 PHE A C 1
ATOM 580 O O . PHE A 1 73 ? 19.379 -33.850 16.620 1.00 36.84 73 PHE A O 1
ATOM 587 N N . GLY A 1 74 ? 19.635 -33.032 18.711 1.00 34.62 74 GLY A N 1
ATOM 588 C CA . GLY A 1 74 ? 18.296 -32.434 18.838 1.00 34.62 74 GLY A CA 1
ATOM 589 C C . GLY A 1 74 ? 17.117 -33.408 18.690 1.00 34.62 74 GLY A C 1
ATOM 590 O O . GLY A 1 74 ? 17.273 -34.564 18.297 1.00 34.62 74 GLY A O 1
ATOM 591 N N . ASP A 1 75 ? 15.923 -32.950 19.065 1.00 36.41 75 ASP A N 1
ATOM 592 C CA . ASP A 1 75 ? 14.751 -33.810 19.225 1.00 36.41 75 ASP A CA 1
ATOM 593 C C . ASP A 1 75 ? 14.278 -34.457 17.908 1.00 36.41 75 ASP A C 1
ATOM 595 O O . ASP A 1 75 ? 13.874 -33.793 16.957 1.00 36.41 75 ASP A O 1
ATOM 599 N N . ALA A 1 76 ? 14.292 -35.794 17.925 1.00 37.22 76 ALA A N 1
ATOM 600 C CA . ALA A 1 76 ? 13.701 -36.737 16.974 1.00 37.22 76 ALA A CA 1
ATOM 601 C C . ALA A 1 76 ? 14.250 -36.747 15.531 1.00 37.22 76 ALA A C 1
ATOM 603 O O . ALA A 1 76 ? 13.615 -36.263 14.602 1.00 37.22 76 ALA A O 1
ATOM 604 N N . ASN A 1 77 ? 15.349 -37.484 15.316 1.00 27.39 77 ASN A N 1
ATOM 605 C CA . ASN A 1 77 ? 15.490 -38.395 14.170 1.00 27.39 77 ASN A CA 1
ATOM 606 C C . ASN A 1 77 ? 16.559 -39.465 14.456 1.00 27.39 77 ASN A C 1
ATOM 608 O O . ASN A 1 77 ? 17.753 -39.178 14.517 1.00 27.39 77 ASN A O 1
ATOM 612 N N . PHE A 1 78 ? 16.138 -40.726 14.605 1.00 37.81 78 PHE A N 1
ATOM 613 C CA . PHE A 1 78 ? 17.060 -41.862 14.602 1.00 37.81 78 PHE A CA 1
ATOM 614 C C . PHE A 1 78 ? 17.585 -42.061 13.178 1.00 37.81 78 PHE A C 1
ATOM 616 O O . PHE A 1 78 ? 16.895 -42.638 12.338 1.00 37.81 78 PHE A O 1
ATOM 623 N N . SER A 1 79 ? 18.815 -41.642 12.891 1.00 28.23 79 SER A N 1
ATOM 624 C CA . SER A 1 79 ? 19.508 -42.091 11.685 1.00 28.23 79 SER A CA 1
ATOM 625 C C . SER A 1 79 ? 19.950 -43.548 11.866 1.00 28.23 79 SER A C 1
ATOM 627 O O . SER A 1 79 ? 21.078 -43.859 12.239 1.00 28.23 79 SER A O 1
ATOM 629 N N . LYS A 1 80 ? 19.034 -44.483 11.592 1.00 34.34 80 LYS A N 1
ATOM 630 C CA . LYS A 1 80 ? 19.424 -45.831 11.174 1.00 34.34 80 LYS A CA 1
ATOM 631 C C . LYS A 1 80 ? 19.781 -45.764 9.691 1.00 34.34 80 LYS A C 1
ATOM 633 O O . LYS A 1 80 ? 18.909 -45.588 8.852 1.00 34.34 80 LYS A O 1
ATOM 638 N N . ALA A 1 81 ? 21.053 -45.947 9.377 1.00 26.14 81 ALA A N 1
ATOM 639 C CA . ALA A 1 81 ? 21.470 -46.513 8.100 1.00 26.14 81 ALA A CA 1
ATOM 640 C C . ALA A 1 81 ? 22.312 -47.758 8.436 1.00 26.14 81 ALA A C 1
ATOM 642 O O . ALA A 1 81 ? 23.103 -47.697 9.383 1.00 26.14 81 ALA A O 1
ATOM 643 N N . PRO A 1 82 ? 22.095 -48.895 7.749 1.00 31.45 82 PRO A N 1
ATOM 644 C CA . PRO A 1 82 ? 22.197 -48.946 6.294 1.00 31.45 82 PRO A CA 1
ATOM 645 C C . PRO A 1 82 ? 20.986 -49.550 5.558 1.00 31.45 82 PRO A C 1
ATOM 647 O O . PRO A 1 82 ? 20.098 -50.150 6.153 1.00 31.45 82 PRO A O 1
ATOM 650 N N . PHE A 1 83 ? 21.003 -49.306 4.247 1.00 26.98 83 PHE A N 1
ATOM 651 C CA . PHE A 1 83 ? 20.095 -49.709 3.172 1.00 26.98 83 PHE A CA 1
ATOM 652 C C . PHE A 1 83 ? 19.564 -51.150 3.245 1.00 26.98 83 PHE A C 1
ATOM 654 O O . PHE A 1 83 ? 20.356 -52.071 3.409 1.00 26.98 83 PHE A O 1
ATOM 661 N N . ASP A 1 84 ? 18.267 -51.326 2.961 1.00 21.97 84 ASP A N 1
ATOM 662 C CA . ASP A 1 84 ? 17.843 -52.259 1.909 1.00 21.97 84 ASP A CA 1
ATOM 663 C C . ASP A 1 84 ? 16.476 -51.866 1.311 1.00 21.97 84 ASP A C 1
ATOM 665 O O . ASP A 1 84 ? 15.591 -51.355 2.001 1.00 21.97 84 ASP A O 1
ATOM 669 N N . LEU A 1 85 ? 16.346 -52.046 -0.003 1.00 25.36 85 LEU A N 1
ATOM 670 C CA . LEU A 1 85 ? 15.181 -51.732 -0.839 1.00 25.36 85 LEU A CA 1
ATOM 671 C C . LEU A 1 85 ? 14.228 -52.934 -0.866 1.00 25.36 85 LEU A C 1
ATOM 673 O O . LEU A 1 85 ? 14.692 -54.040 -1.100 1.00 25.36 85 LEU A O 1
ATOM 677 N N . THR A 1 86 ? 12.909 -52.736 -0.742 1.00 20.89 86 THR A N 1
ATOM 678 C CA . THR A 1 86 ? 11.885 -53.558 -1.436 1.00 20.89 86 THR A CA 1
ATOM 679 C C . THR A 1 86 ? 10.462 -52.986 -1.278 1.00 20.89 86 THR A C 1
ATOM 681 O O . THR A 1 86 ? 10.011 -52.656 -0.186 1.00 20.89 86 THR A O 1
ATOM 684 N N . LEU A 1 87 ? 9.746 -52.886 -2.403 1.00 25.48 87 LEU A N 1
ATOM 685 C CA . LEU A 1 87 ? 8.274 -52.833 -2.535 1.00 25.48 87 LEU A CA 1
ATOM 686 C C . LEU A 1 87 ? 7.764 -54.295 -2.618 1.00 25.48 87 LEU A C 1
ATOM 688 O O . LEU A 1 87 ? 8.534 -55.106 -3.140 1.00 25.48 87 LEU A O 1
ATOM 692 N N . PRO A 1 88 ? 6.519 -54.673 -2.210 1.00 30.75 88 PRO A N 1
ATOM 693 C CA . PRO A 1 88 ? 5.321 -54.249 -2.959 1.00 30.75 88 PRO A CA 1
ATOM 694 C C . PRO A 1 88 ? 3.933 -54.233 -2.244 1.00 30.75 88 PRO A C 1
ATOM 696 O O . PRO A 1 88 ? 3.705 -54.844 -1.210 1.00 30.75 88 PRO A O 1
ATOM 699 N N . ALA A 1 89 ? 2.993 -53.579 -2.947 1.00 24.91 89 ALA A N 1
ATOM 700 C CA . ALA A 1 89 ? 1.576 -53.918 -3.199 1.00 24.91 89 ALA A CA 1
ATOM 701 C C . ALA A 1 89 ? 0.484 -53.952 -2.093 1.00 24.91 89 ALA A C 1
ATOM 703 O O . ALA A 1 89 ? 0.509 -54.729 -1.152 1.00 24.91 89 ALA A O 1
ATOM 704 N N . ARG A 1 90 ? -0.574 -53.168 -2.389 1.00 27.88 90 ARG A N 1
ATOM 705 C CA . ARG A 1 90 ? -2.035 -53.404 -2.259 1.00 27.88 90 ARG A CA 1
ATOM 706 C C . ARG A 1 90 ? -2.555 -54.287 -1.107 1.00 27.88 90 ARG A C 1
ATOM 708 O O . ARG A 1 90 ? -2.411 -55.500 -1.158 1.00 27.88 90 ARG A O 1
ATOM 715 N N . CYS A 1 91 ? -3.427 -53.715 -0.269 1.00 23.05 91 CYS A N 1
ATOM 716 C CA . CYS A 1 91 ? -4.686 -54.375 0.105 1.00 23.05 91 CYS A CA 1
ATOM 717 C C . CYS A 1 91 ? -5.743 -53.355 0.573 1.00 23.05 91 CYS A C 1
ATOM 719 O O . CYS A 1 91 ? -5.469 -52.503 1.416 1.00 23.05 91 CYS A O 1
ATOM 721 N N . CYS A 1 92 ? -6.947 -53.445 0.004 1.00 28.61 92 CYS A N 1
ATOM 722 C CA . CYS A 1 92 ? -8.171 -52.857 0.541 1.00 28.61 92 CYS A CA 1
ATOM 723 C C . CYS A 1 92 ? -8.697 -53.745 1.674 1.00 28.61 92 CYS A C 1
ATOM 725 O O . CYS A 1 92 ? -8.814 -54.950 1.472 1.00 28.61 92 CYS A O 1
ATOM 727 N N . SER A 1 93 ? -9.158 -53.166 2.782 1.00 23.69 93 SER A N 1
ATOM 728 C CA . SER A 1 93 ? -10.252 -53.763 3.557 1.00 23.69 93 SER A CA 1
ATOM 729 C C . SER A 1 93 ? -10.968 -52.722 4.419 1.00 23.69 93 SER A C 1
ATOM 731 O O . SER A 1 93 ? -10.380 -51.978 5.198 1.00 23.69 93 SER A O 1
ATOM 733 N N . SER A 1 94 ? -12.282 -52.669 4.231 1.00 30.14 94 SER A N 1
ATOM 734 C CA . SER A 1 94 ? -13.269 -52.079 5.129 1.00 30.14 94 SER A CA 1
ATOM 735 C C . SER A 1 94 ? -13.426 -52.947 6.376 1.00 30.14 94 SER A C 1
ATOM 737 O O . SER A 1 94 ? -13.588 -54.158 6.212 1.00 30.14 94 SER A O 1
ATOM 739 N N . THR A 1 95 ? -13.510 -52.393 7.591 1.00 25.09 95 THR A N 1
ATOM 740 C CA . THR A 1 95 ? -14.236 -53.077 8.683 1.00 25.09 95 THR A CA 1
ATOM 741 C C . THR A 1 95 ? -14.740 -52.120 9.766 1.00 25.09 95 THR A C 1
ATOM 743 O O . THR A 1 95 ? -14.047 -51.198 10.188 1.00 25.09 95 THR A O 1
ATOM 746 N N . SER A 1 96 ? -15.985 -52.378 10.162 1.00 23.73 96 SER A N 1
ATOM 747 C CA . SER A 1 96 ? -16.856 -51.679 11.104 1.00 23.73 96 SER A CA 1
ATOM 748 C C . SER A 1 96 ? -16.437 -51.794 12.576 1.00 23.73 96 SER A C 1
ATOM 750 O O . SER A 1 96 ? -15.790 -52.755 12.985 1.00 23.73 96 SER A O 1
ATOM 752 N N . PHE A 1 97 ? -16.878 -50.825 13.382 1.00 25.31 97 PHE A N 1
ATOM 753 C CA . PHE A 1 97 ? -16.683 -50.769 14.832 1.00 25.31 97 PHE A CA 1
ATOM 754 C C . PHE A 1 97 ? -17.625 -51.732 15.571 1.00 25.31 97 PHE A C 1
ATOM 756 O O . PHE A 1 97 ? -18.838 -51.682 15.373 1.00 25.31 97 PHE A O 1
ATOM 763 N N . MET A 1 98 ? -17.075 -52.553 16.470 1.00 23.62 98 MET A N 1
ATOM 764 C CA . MET A 1 98 ? -17.826 -53.294 17.488 1.00 23.62 98 MET A CA 1
ATOM 765 C C . MET A 1 98 ? -17.301 -52.874 18.868 1.00 23.62 98 MET A C 1
ATOM 767 O O . MET A 1 98 ? -16.109 -52.990 19.148 1.00 23.62 98 MET A O 1
ATOM 771 N N . GLN A 1 99 ? -18.182 -52.316 19.698 1.00 28.78 99 GLN A N 1
ATOM 772 C CA . GLN A 1 99 ? -17.881 -51.801 21.035 1.00 28.78 99 GLN A CA 1
ATOM 773 C C . GLN A 1 99 ? -18.038 -52.934 22.061 1.00 28.78 99 GLN A C 1
ATOM 775 O O . GLN A 1 99 ? -19.120 -53.499 22.193 1.00 28.78 99 GLN A O 1
ATOM 780 N N . VAL A 1 100 ? -16.964 -53.267 22.787 1.00 28.31 100 VAL A N 1
ATOM 781 C CA . VAL A 1 100 ? -16.994 -54.188 23.938 1.00 28.31 100 VAL A CA 1
ATOM 782 C C . VAL A 1 100 ? -16.189 -53.553 25.077 1.00 28.31 100 VAL A C 1
ATOM 784 O O . VAL A 1 100 ? -14.962 -53.584 25.081 1.00 28.31 100 VAL A O 1
ATOM 787 N N . GLU A 1 101 ? -16.879 -52.928 26.032 1.00 38.09 101 GLU A N 1
ATOM 788 C CA . GLU A 1 101 ? -16.276 -52.128 27.117 1.00 38.09 101 GLU A CA 1
ATOM 789 C C . GLU A 1 101 ? -15.744 -52.943 28.314 1.00 38.09 101 GLU A C 1
ATOM 791 O O . GLU A 1 101 ? -15.109 -52.380 29.199 1.00 38.09 101 GLU A O 1
ATOM 796 N N . LEU A 1 102 ? -15.918 -54.268 28.348 1.00 39.72 102 LEU A N 1
ATOM 797 C CA . LEU A 1 102 ? -15.660 -55.075 29.556 1.00 39.72 102 LEU A CA 1
ATOM 798 C C . LEU A 1 102 ? -14.317 -55.833 29.606 1.00 39.72 102 LEU A C 1
ATOM 800 O O . LEU A 1 102 ? -14.046 -56.507 30.594 1.00 39.72 102 LEU A O 1
ATOM 804 N N . LEU A 1 103 ? -13.438 -55.703 28.603 1.00 46.78 103 LEU A N 1
ATOM 805 C CA . LEU A 1 103 ? -12.132 -56.403 28.569 1.00 46.78 103 LEU A CA 1
ATOM 806 C C . LEU A 1 103 ? -10.915 -55.489 28.328 1.00 46.78 103 LEU A C 1
ATOM 808 O O . LEU A 1 103 ? -9.800 -55.975 28.141 1.00 46.78 103 LEU A O 1
ATOM 812 N N . ALA A 1 104 ? -11.092 -54.164 28.340 1.00 52.12 104 ALA A N 1
ATOM 813 C CA . ALA A 1 104 ? -10.072 -53.222 27.870 1.00 52.12 104 ALA A CA 1
ATOM 814 C C . ALA A 1 104 ? -8.766 -53.233 28.693 1.00 52.12 104 ALA A C 1
ATOM 816 O O . ALA A 1 104 ? -7.686 -53.162 28.108 1.00 52.12 104 ALA A O 1
ATOM 817 N N . ALA A 1 105 ? -8.842 -53.367 30.022 1.00 57.00 105 ALA A N 1
ATOM 818 C CA . ALA A 1 105 ? -7.656 -53.397 30.885 1.00 57.00 105 ALA A CA 1
ATOM 819 C C . ALA A 1 105 ? -6.839 -54.690 30.698 1.00 57.00 105 ALA A C 1
ATOM 821 O O . ALA A 1 105 ? -5.635 -54.628 30.453 1.00 57.00 105 ALA A O 1
ATOM 822 N N . ALA A 1 106 ? -7.506 -55.851 30.714 1.00 54.72 106 ALA A N 1
ATOM 823 C CA . ALA A 1 106 ? -6.870 -57.153 30.506 1.00 54.72 106 ALA A CA 1
ATOM 824 C C . ALA A 1 106 ? -6.275 -57.287 29.091 1.00 54.72 106 ALA A C 1
ATOM 826 O O . ALA A 1 106 ? -5.149 -57.757 28.928 1.00 54.72 106 ALA A O 1
ATOM 827 N N . ALA A 1 107 ? -6.984 -56.795 28.067 1.00 52.53 107 ALA A N 1
ATOM 828 C CA . ALA A 1 107 ? -6.491 -56.763 26.691 1.00 52.53 107 ALA A CA 1
ATOM 829 C C . ALA A 1 107 ? -5.296 -55.808 26.518 1.00 52.53 107 ALA A C 1
ATOM 831 O O . ALA A 1 107 ? -4.336 -56.142 25.826 1.00 52.53 107 ALA A O 1
ATOM 832 N N . HIS A 1 108 ? -5.310 -54.635 27.166 1.00 63.22 108 HIS A N 1
ATOM 833 C CA . HIS A 1 108 ? -4.170 -53.713 27.142 1.00 63.22 108 HIS A CA 1
ATOM 834 C C . HIS A 1 108 ? -2.932 -54.325 27.797 1.00 63.22 108 HIS A C 1
ATOM 836 O O . HIS A 1 108 ? -1.838 -54.210 27.252 1.00 63.22 108 HIS A O 1
ATOM 842 N N . GLN A 1 109 ? -3.110 -55.008 28.928 1.00 63.59 109 GLN A N 1
ATOM 843 C CA . GLN A 1 109 ? -2.023 -55.654 29.655 1.00 63.59 109 GLN A CA 1
ATOM 844 C C . GLN A 1 109 ? -1.411 -56.823 28.869 1.00 63.59 109 GLN A C 1
ATOM 846 O O . GLN A 1 109 ? -0.196 -56.999 28.897 1.00 63.59 109 GLN A O 1
ATOM 851 N N . ALA A 1 110 ? -2.219 -57.557 28.096 1.00 59.59 110 ALA A N 1
ATOM 852 C CA . ALA A 1 110 ? -1.735 -58.591 27.181 1.00 59.59 110 ALA A CA 1
ATOM 853 C C . ALA A 1 110 ? -1.000 -58.021 25.948 1.00 59.59 110 ALA A C 1
ATOM 855 O O . ALA A 1 110 ? -0.018 -58.602 25.493 1.00 59.59 110 ALA A O 1
ATOM 856 N N . LEU A 1 111 ? -1.453 -56.883 25.401 1.00 61.59 111 LEU A N 1
ATOM 857 C CA . LEU A 1 111 ? -0.899 -56.285 24.174 1.00 61.59 111 LEU A CA 1
ATOM 858 C C . LEU A 1 111 ? 0.302 -55.357 24.419 1.00 61.59 111 LEU A C 1
ATOM 860 O O . LEU A 1 111 ? 1.149 -55.197 23.539 1.00 61.59 111 LEU A O 1
ATOM 864 N N . LYS A 1 112 ? 0.350 -54.685 25.573 1.00 64.94 112 LYS A N 1
ATOM 865 C CA . LYS A 1 112 ? 1.377 -53.701 25.950 1.00 64.94 112 LYS A CA 1
ATOM 866 C C . LYS A 1 112 ? 1.664 -53.776 27.458 1.00 64.94 112 LYS A C 1
ATOM 868 O O . LYS A 1 112 ? 1.317 -52.841 28.178 1.00 64.94 112 LYS A O 1
ATOM 873 N N . PRO A 1 113 ? 2.333 -54.840 27.938 1.00 62.34 113 PRO A N 1
ATOM 874 C CA . PRO A 1 113 ? 2.584 -55.049 29.371 1.00 62.34 113 PRO A CA 1
ATOM 875 C C . PRO A 1 113 ? 3.351 -53.888 30.035 1.00 62.34 113 PRO A C 1
ATOM 877 O O . PRO A 1 113 ? 3.141 -53.570 31.205 1.00 62.34 113 PRO A O 1
ATOM 880 N N . GLU A 1 114 ? 4.185 -53.180 29.269 1.00 58.97 114 GLU A N 1
ATOM 881 C CA . GLU A 1 114 ? 4.975 -52.045 29.764 1.00 58.97 114 GLU A CA 1
ATOM 882 C C . GLU A 1 114 ? 4.193 -50.722 29.865 1.00 58.97 114 GLU A C 1
ATOM 884 O O . GLU A 1 114 ? 4.651 -49.783 30.515 1.00 58.97 114 GLU A O 1
ATOM 889 N N . ALA A 1 115 ? 2.997 -50.621 29.277 1.00 64.62 115 ALA A N 1
ATOM 890 C CA . ALA A 1 115 ? 2.197 -49.398 29.286 1.00 64.62 115 ALA A CA 1
ATOM 891 C C . ALA A 1 115 ? 1.130 -49.418 30.396 1.00 64.62 115 ALA A C 1
ATOM 893 O O . ALA A 1 115 ? 0.486 -50.430 30.649 1.00 64.62 115 ALA A O 1
ATOM 894 N N . ILE A 1 116 ? 0.920 -48.279 31.067 1.00 70.81 116 ILE A N 1
ATOM 895 C CA . ILE A 1 116 ? -0.172 -48.126 32.044 1.00 70.81 116 ILE A CA 1
ATOM 896 C C . ILE A 1 116 ? -1.483 -47.854 31.302 1.00 70.81 116 ILE A C 1
ATOM 898 O O . ILE A 1 116 ? -1.589 -46.875 30.548 1.00 70.81 116 ILE A O 1
ATOM 902 N N . PHE A 1 117 ? -2.488 -48.698 31.541 1.00 72.56 117 PHE A N 1
ATOM 903 C CA . PHE A 1 117 ? -3.863 -48.479 31.105 1.00 72.56 117 PHE A CA 1
ATOM 904 C C . PHE A 1 117 ? -4.536 -47.476 32.047 1.00 72.56 117 PHE A C 1
ATOM 906 O O . PHE A 1 117 ? -4.620 -47.726 33.240 1.00 72.56 117 PHE A O 1
ATOM 913 N N . LEU A 1 118 ? -5.014 -46.349 31.515 1.00 78.12 118 LEU A N 1
ATOM 914 C CA . LEU A 1 118 ? -5.872 -45.431 32.268 1.00 78.12 118 LEU A CA 1
ATOM 915 C C . LEU A 1 118 ? -7.305 -45.607 31.750 1.00 78.12 118 LEU A C 1
ATOM 917 O O . LEU A 1 118 ? -7.494 -45.437 30.536 1.00 78.12 118 LEU A O 1
ATOM 921 N N . PRO A 1 119 ? -8.290 -45.930 32.610 1.00 69.25 119 PRO A N 1
ATOM 922 C CA . PRO A 1 119 ? -9.670 -46.136 32.187 1.00 69.25 119 PRO A CA 1
ATOM 923 C C . PRO A 1 119 ? -10.274 -44.872 31.554 1.00 69.25 119 PRO A C 1
ATOM 925 O O . PRO A 1 119 ? -9.778 -43.751 31.716 1.00 69.25 119 PRO A O 1
ATOM 928 N N . ALA A 1 120 ? -11.346 -45.054 30.780 1.00 58.19 120 ALA A N 1
ATOM 929 C CA . ALA A 1 120 ? -12.105 -43.940 30.223 1.00 58.19 120 ALA A CA 1
ATOM 930 C C . ALA A 1 120 ? -12.810 -43.182 31.364 1.00 58.19 120 ALA A C 1
ATOM 932 O O . ALA A 1 120 ? -13.578 -43.768 32.119 1.00 58.19 120 ALA A O 1
ATOM 933 N N . GLY A 1 121 ? -12.515 -41.888 31.515 1.00 63.56 121 GLY A N 1
ATOM 934 C CA . GLY A 1 121 ? -12.994 -41.065 32.627 1.00 63.56 121 GLY A CA 1
ATOM 935 C C . GLY A 1 121 ? -12.275 -39.711 32.706 1.00 63.56 121 GLY A C 1
ATOM 936 O O . GLY A 1 121 ? -11.401 -39.435 31.875 1.00 63.56 121 GLY A O 1
ATOM 937 N N . PRO A 1 122 ? -12.638 -38.841 33.667 1.00 65.00 122 PRO A N 1
ATOM 938 C CA . PRO A 1 122 ? -11.981 -37.552 33.864 1.00 65.00 122 PRO A CA 1
ATOM 939 C C . PRO A 1 122 ? -10.519 -37.765 34.274 1.00 65.00 122 PRO A C 1
ATOM 941 O O . PRO A 1 122 ? -10.233 -38.356 35.309 1.00 65.00 122 PRO A O 1
ATOM 944 N N . LYS A 1 123 ? -9.587 -37.281 33.450 1.00 82.00 123 LYS A N 1
ATOM 945 C CA . LYS A 1 123 ? -8.146 -37.392 33.704 1.00 82.00 123 LYS A CA 1
ATOM 946 C C . LYS A 1 123 ? -7.625 -36.092 34.290 1.00 82.00 123 LYS A C 1
ATOM 948 O O . LYS A 1 123 ? -7.902 -35.014 33.762 1.00 82.00 123 LYS A O 1
ATOM 953 N N . LEU A 1 124 ? -6.868 -36.206 35.367 1.00 86.31 124 LEU A N 1
ATOM 954 C CA . LEU A 1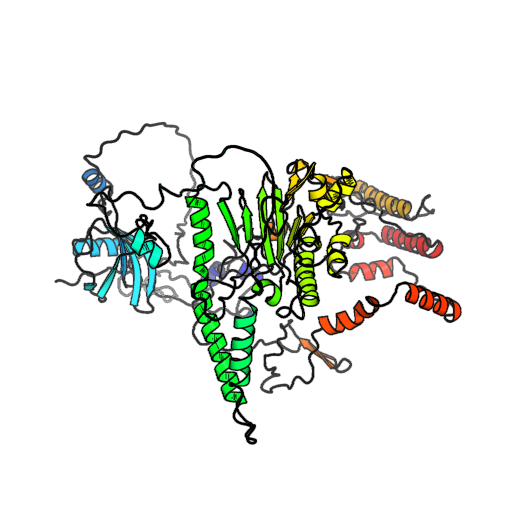 124 ? -6.177 -35.102 36.006 1.00 86.31 124 LEU A CA 1
ATOM 955 C C . LEU A 1 124 ? -4.786 -34.958 35.395 1.00 86.31 124 LEU A C 1
ATOM 957 O O . LEU A 1 124 ? -4.129 -35.948 35.075 1.00 86.31 124 LEU A O 1
ATOM 961 N N . GLU A 1 125 ? -4.352 -33.717 35.213 1.00 89.75 125 GLU A N 1
ATOM 962 C CA . GLU A 1 125 ? -3.001 -33.395 34.765 1.00 89.75 125 GLU A CA 1
ATOM 963 C C . GLU A 1 125 ? -2.227 -32.772 35.925 1.00 89.75 125 GLU A C 1
ATOM 965 O O . GLU A 1 125 ? -2.761 -31.971 36.697 1.00 89.75 125 GLU A O 1
ATOM 970 N N . PHE A 1 126 ? -0.963 -33.153 36.045 1.00 90.88 126 PHE A N 1
ATOM 971 C CA . PHE A 1 126 ? -0.040 -32.746 37.091 1.00 90.88 126 PHE A CA 1
ATOM 972 C C . PHE A 1 126 ? 1.299 -32.362 36.472 1.00 90.88 126 PHE A C 1
ATOM 974 O O . PHE A 1 126 ? 1.721 -32.943 35.475 1.00 90.88 126 PHE A O 1
ATOM 981 N N . LEU A 1 127 ? 1.973 -31.391 37.071 1.00 91.25 127 LEU A N 1
ATOM 982 C CA . LEU A 1 127 ? 3.357 -31.057 36.780 1.00 91.25 127 LEU A CA 1
ATOM 983 C C . LEU A 1 127 ? 4.218 -31.633 37.908 1.00 91.25 127 LEU A C 1
ATOM 985 O O . LEU A 1 127 ? 4.043 -31.239 39.061 1.00 91.25 127 LEU A O 1
ATOM 989 N N . ALA A 1 128 ? 5.109 -32.566 37.575 1.00 90.44 128 ALA A N 1
ATOM 990 C CA . ALA A 1 128 ? 5.955 -33.281 38.527 1.00 90.44 128 ALA A CA 1
ATOM 991 C C . ALA A 1 128 ? 7.440 -33.094 38.188 1.00 90.44 128 ALA A C 1
ATOM 993 O O . ALA A 1 128 ? 7.845 -33.306 37.046 1.00 90.44 128 ALA A O 1
ATOM 994 N N . GLY A 1 129 ? 8.256 -32.709 39.165 1.00 90.62 129 GLY A N 1
ATOM 995 C CA . GLY A 1 129 ? 9.712 -32.633 39.029 1.00 90.62 129 GLY A CA 1
ATOM 996 C C . GLY A 1 129 ? 10.371 -31.873 40.189 1.00 90.62 129 GLY A C 1
ATOM 997 O O . GLY A 1 129 ? 9.671 -31.460 41.116 1.00 90.62 129 GLY A O 1
ATOM 998 N N . PRO A 1 130 ? 11.698 -31.675 40.158 1.00 89.69 130 PRO A N 1
ATOM 999 C CA . PRO A 1 130 ? 12.598 -32.013 39.053 1.00 89.69 130 PRO A CA 1
ATOM 1000 C C . PRO A 1 130 ? 13.022 -33.496 39.033 1.00 89.69 130 PRO A C 1
ATOM 1002 O O . PRO A 1 130 ? 13.385 -34.070 40.055 1.00 89.69 130 PRO A O 1
ATOM 1005 N N . PHE A 1 131 ? 13.016 -34.111 37.847 1.00 88.00 131 PHE A N 1
ATOM 1006 C CA . PHE A 1 131 ? 13.591 -35.438 37.580 1.00 88.00 131 PHE A CA 1
ATOM 1007 C C . PHE A 1 131 ? 14.981 -35.322 36.935 1.00 88.00 131 PHE A C 1
ATOM 1009 O O . PHE A 1 131 ? 15.168 -34.424 36.113 1.00 88.00 131 PHE A O 1
ATOM 1016 N N . PRO A 1 132 ? 15.946 -36.220 37.204 1.00 84.31 132 PRO A N 1
ATOM 1017 C CA . PRO A 1 132 ? 17.304 -36.106 36.676 1.00 84.31 132 PRO A CA 1
ATOM 1018 C C . PRO A 1 132 ? 17.344 -36.003 35.149 1.00 84.31 132 PRO A C 1
ATOM 1020 O O . PRO A 1 132 ? 16.537 -36.625 34.447 1.00 84.31 132 PRO A O 1
ATOM 1023 N N . PHE A 1 133 ? 18.306 -35.243 34.624 1.00 71.19 133 PHE A N 1
ATOM 1024 C CA . PHE A 1 133 ? 18.546 -35.162 33.184 1.00 71.19 133 PHE A CA 1
ATOM 1025 C C . PHE A 1 133 ? 18.882 -36.564 32.643 1.00 71.19 133 PHE A C 1
ATOM 1027 O O . PHE A 1 133 ? 19.775 -37.230 33.159 1.00 71.19 133 PHE A O 1
ATOM 1034 N N . GLY A 1 134 ? 18.121 -37.037 31.650 1.00 69.31 134 GLY A N 1
ATOM 1035 C CA . GLY A 1 134 ? 18.211 -38.412 31.134 1.00 69.31 134 GLY A CA 1
ATOM 1036 C C . GLY A 1 134 ? 17.134 -39.379 31.645 1.00 69.31 134 GLY A C 1
ATOM 1037 O O . GLY A 1 134 ? 17.157 -40.545 31.258 1.00 69.31 134 GLY A O 1
ATOM 1038 N N . SER A 1 135 ? 16.186 -38.916 32.471 1.00 79.62 135 SER A N 1
ATOM 1039 C CA . SER A 1 135 ? 14.987 -39.692 32.827 1.00 79.62 135 SER A CA 1
ATOM 1040 C C . SER A 1 135 ? 14.089 -39.873 31.601 1.00 79.62 135 SER A C 1
ATOM 1042 O O . SER A 1 135 ? 13.706 -38.890 30.965 1.00 79.62 135 SER A O 1
ATOM 1044 N N . ASP A 1 136 ? 13.739 -41.116 31.271 1.00 79.62 136 ASP A N 1
ATOM 1045 C CA . ASP A 1 136 ? 12.856 -41.432 30.153 1.00 79.62 136 ASP A CA 1
ATOM 1046 C C . ASP A 1 136 ? 11.434 -41.774 30.627 1.00 79.62 136 ASP A C 1
ATOM 1048 O O . ASP A 1 136 ? 11.143 -41.944 31.813 1.00 79.62 136 ASP A O 1
ATOM 1052 N N . ARG A 1 137 ? 10.500 -41.877 29.676 1.00 79.94 137 ARG A N 1
ATOM 1053 C CA . ARG A 1 137 ? 9.092 -42.175 29.978 1.00 79.94 137 ARG A CA 1
ATOM 1054 C C . ARG A 1 137 ? 8.931 -43.483 30.765 1.00 79.94 137 ARG A C 1
ATOM 1056 O O . ARG A 1 137 ? 8.027 -43.580 31.590 1.00 79.94 137 ARG A O 1
ATOM 1063 N N . ASN A 1 138 ? 9.776 -44.478 30.505 1.00 79.12 138 ASN A N 1
ATOM 1064 C CA . ASN A 1 138 ? 9.683 -45.800 31.113 1.00 79.12 138 ASN A CA 1
ATOM 1065 C C . ASN A 1 138 ? 10.275 -45.814 32.528 1.00 79.12 138 ASN A C 1
ATOM 1067 O O . ASN A 1 138 ? 9.715 -46.480 33.398 1.00 79.12 138 ASN A O 1
ATOM 1071 N N . SER A 1 139 ? 11.352 -45.069 32.790 1.00 81.25 139 SER A N 1
ATOM 1072 C CA . SER A 1 139 ? 11.925 -44.936 34.132 1.00 81.25 139 SER A CA 1
ATOM 1073 C C . SER A 1 139 ? 10.974 -44.192 35.071 1.00 81.25 139 SER A C 1
ATOM 1075 O O . SER A 1 139 ? 10.753 -44.639 36.197 1.00 81.25 139 SER A O 1
ATOM 1077 N N . LEU A 1 140 ? 10.286 -43.156 34.577 1.00 85.75 140 LEU A N 1
ATOM 1078 C CA . LEU A 1 140 ? 9.227 -42.469 35.324 1.00 85.75 140 LEU A CA 1
ATOM 1079 C C . LEU A 1 140 ? 7.995 -43.356 35.567 1.00 85.75 140 LEU A C 1
ATOM 1081 O O . LEU A 1 140 ? 7.444 -43.360 36.664 1.00 85.75 140 LEU A O 1
ATOM 1085 N N . LEU A 1 141 ? 7.582 -44.160 34.579 1.00 84.38 141 LEU A N 1
ATOM 1086 C CA . LEU A 1 141 ? 6.500 -45.140 34.751 1.00 84.38 141 LEU A CA 1
ATOM 1087 C C . LEU A 1 141 ? 6.827 -46.179 35.838 1.00 84.38 141 LEU A C 1
ATOM 1089 O O . LEU A 1 141 ? 5.960 -46.506 36.648 1.00 84.38 141 LEU A O 1
ATOM 1093 N N . ARG A 1 142 ? 8.069 -46.687 35.880 1.00 81.44 142 ARG A N 1
ATOM 1094 C CA . ARG A 1 142 ? 8.527 -47.606 36.940 1.00 81.44 142 ARG A CA 1
ATOM 1095 C C . ARG A 1 142 ? 8.502 -46.934 38.312 1.00 81.44 142 ARG A C 1
ATOM 1097 O O . ARG A 1 142 ? 8.014 -47.537 39.266 1.00 81.44 142 ARG A O 1
ATOM 1104 N N . ALA A 1 143 ? 8.950 -45.683 38.393 1.00 83.62 143 ALA A N 1
ATOM 1105 C CA . ALA A 1 143 ? 8.927 -44.908 39.628 1.00 83.62 143 ALA A CA 1
ATOM 1106 C C . ALA A 1 143 ? 7.501 -44.673 40.157 1.00 83.62 143 ALA A C 1
ATOM 1108 O O . ALA A 1 143 ? 7.235 -44.920 41.332 1.00 83.62 143 ALA A O 1
ATOM 1109 N N . PHE A 1 144 ? 6.558 -44.271 39.300 1.00 87.81 144 PHE A N 1
ATOM 1110 C CA . PHE A 1 144 ? 5.163 -44.069 39.712 1.00 87.81 144 PHE A CA 1
ATOM 1111 C C . PHE A 1 144 ? 4.484 -45.374 40.143 1.00 87.81 144 PHE A C 1
ATOM 1113 O O . PHE A 1 144 ? 3.775 -45.387 41.148 1.00 87.81 144 PHE A O 1
ATOM 1120 N N . ARG A 1 145 ? 4.781 -46.502 39.478 1.00 83.12 145 ARG A N 1
ATOM 1121 C CA . ARG A 1 145 ? 4.321 -47.832 39.922 1.00 83.12 145 ARG A CA 1
ATOM 1122 C C . ARG A 1 145 ? 4.864 -48.204 41.304 1.00 83.12 145 ARG A C 1
ATOM 1124 O O . ARG A 1 145 ? 4.107 -48.716 42.124 1.00 83.12 145 ARG A O 1
ATOM 1131 N N . ALA A 1 146 ? 6.139 -47.925 41.587 1.00 82.25 146 ALA A N 1
ATOM 1132 C CA . ALA A 1 146 ? 6.736 -48.170 42.904 1.00 82.25 146 ALA A CA 1
ATOM 1133 C C . ALA A 1 146 ? 6.097 -47.307 44.010 1.00 82.25 146 ALA A C 1
ATOM 1135 O O . ALA A 1 146 ? 5.956 -47.760 45.145 1.00 82.25 146 ALA A O 1
ATOM 1136 N N . LEU A 1 147 ? 5.642 -46.101 43.657 1.00 83.25 147 LEU A N 1
ATOM 1137 C CA . LEU A 1 147 ? 4.876 -45.199 44.524 1.00 83.25 147 LEU A CA 1
ATOM 1138 C C . LEU A 1 147 ? 3.378 -45.544 44.599 1.00 83.25 147 LEU A C 1
ATOM 1140 O O . LEU A 1 147 ? 2.626 -44.830 45.255 1.00 83.25 147 LEU A O 1
ATOM 1144 N N . LYS A 1 148 ? 2.938 -46.628 43.942 1.00 84.50 148 LYS A N 1
ATOM 1145 C CA . LYS A 1 148 ? 1.527 -47.037 43.821 1.00 84.50 148 LYS A CA 1
ATOM 1146 C C . LYS A 1 148 ? 0.618 -45.936 43.258 1.00 84.50 148 LYS A C 1
ATOM 1148 O O . LYS A 1 148 ? -0.559 -45.874 43.591 1.00 84.50 148 LYS A O 1
ATOM 1153 N N . TRP A 1 149 ? 1.160 -45.084 42.391 1.00 86.94 149 TRP A N 1
ATOM 1154 C CA . TRP A 1 149 ? 0.406 -44.046 41.700 1.00 86.94 149 TRP A CA 1
ATOM 1155 C C . TRP A 1 149 ? 0.217 -44.428 40.230 1.00 86.94 149 TRP A C 1
ATOM 1157 O O . TRP A 1 149 ? 1.181 -44.541 39.468 1.00 86.94 149 TRP A O 1
ATOM 1167 N N . GLU A 1 150 ? -1.033 -44.644 39.815 1.00 84.56 150 GLU A N 1
ATOM 1168 C CA . GLU A 1 150 ? -1.380 -45.001 38.435 1.00 84.56 150 GLU A CA 1
ATOM 1169 C C . GLU A 1 150 ? -1.335 -43.772 37.516 1.00 84.56 150 GLU A C 1
ATOM 1171 O O . GLU A 1 150 ? -2.349 -43.191 37.125 1.00 84.56 150 GLU A O 1
ATOM 1176 N N . ALA A 1 151 ? -0.114 -43.362 37.173 1.00 87.56 151 ALA A N 1
ATOM 1177 C CA . ALA A 1 151 ? 0.150 -42.129 36.450 1.00 87.56 151 ALA A CA 1
ATOM 1178 C C . ALA A 1 151 ? 0.958 -42.355 35.168 1.00 87.56 151 ALA A C 1
ATOM 1180 O O . ALA A 1 151 ? 1.954 -43.076 35.130 1.00 87.56 151 ALA A O 1
ATOM 1181 N N . ARG A 1 152 ? 0.534 -41.697 34.088 1.00 87.31 152 ARG A N 1
ATOM 1182 C CA . ARG A 1 152 ? 1.167 -41.736 32.770 1.00 87.31 152 ARG A CA 1
ATOM 1183 C C . ARG A 1 152 ? 1.969 -40.445 32.538 1.00 87.31 152 ARG A C 1
ATOM 1185 O O . ARG A 1 152 ? 1.355 -39.404 32.297 1.00 87.31 152 ARG A O 1
ATOM 1192 N N . PRO A 1 153 ? 3.314 -40.485 32.515 1.00 88.38 153 PRO A N 1
ATOM 1193 C CA . PRO A 1 153 ? 4.119 -39.349 32.076 1.00 88.38 153 PRO A CA 1
ATOM 1194 C C . PRO A 1 153 ? 3.833 -39.076 30.596 1.00 88.38 153 PRO A C 1
ATOM 1196 O O . PRO A 1 153 ? 3.727 -40.019 29.808 1.00 88.38 153 PRO A O 1
ATOM 1199 N N . LEU A 1 154 ? 3.644 -37.811 30.221 1.00 85.94 154 LEU A N 1
ATOM 1200 C CA . LEU A 1 154 ? 3.299 -37.376 28.866 1.00 85.94 154 LEU A CA 1
ATOM 1201 C C . LEU A 1 154 ? 4.522 -36.837 28.123 1.00 85.94 154 LEU A C 1
ATOM 1203 O O . LEU A 1 154 ? 4.923 -37.456 27.136 1.00 85.94 154 LEU A O 1
ATOM 1207 N N . GLN A 1 155 ? 5.082 -35.721 28.596 1.00 83.69 155 GLN A N 1
ATOM 1208 C CA . GLN A 1 155 ? 6.240 -35.041 28.007 1.00 83.69 155 GLN A CA 1
ATOM 1209 C C . GLN A 1 155 ? 6.937 -34.132 29.038 1.00 83.69 155 GLN A C 1
ATOM 1211 O O . GLN A 1 155 ? 6.260 -33.648 29.955 1.00 83.69 155 GLN A O 1
ATOM 1216 N N . PRO A 1 156 ? 8.246 -33.865 28.894 1.00 83.25 156 PRO A N 1
ATOM 1217 C CA . PRO A 1 156 ? 8.919 -32.805 29.641 1.00 83.25 156 PRO A CA 1
ATOM 1218 C C . PRO A 1 156 ? 8.392 -31.425 29.204 1.00 83.25 156 PRO A C 1
ATOM 1220 O O . PRO A 1 156 ? 8.113 -31.215 28.026 1.00 83.25 156 PRO A O 1
ATOM 1223 N N . LEU A 1 157 ? 8.221 -30.495 30.148 1.00 75.81 157 LEU A N 1
ATOM 1224 C CA . LEU A 1 157 ? 7.695 -29.142 29.890 1.00 75.81 157 LEU A CA 1
ATOM 1225 C C . LEU A 1 157 ? 8.712 -28.031 30.151 1.00 75.81 157 LEU A C 1
ATOM 1227 O O . LEU A 1 157 ? 8.715 -27.029 29.444 1.00 75.81 157 LEU A O 1
ATOM 1231 N N . SER A 1 158 ? 9.549 -28.183 31.173 1.00 74.25 158 SER A N 1
ATOM 1232 C CA . SER A 1 158 ? 10.565 -27.195 31.533 1.00 74.25 158 SER A CA 1
ATOM 1233 C C . SER A 1 158 ? 11.729 -27.863 32.254 1.00 74.25 158 SER A C 1
ATOM 1235 O O . SER A 1 158 ? 11.583 -28.950 32.809 1.00 74.25 158 SER A O 1
ATOM 1237 N N . SER A 1 159 ? 12.899 -27.235 32.247 1.00 75.25 159 SER A N 1
ATOM 1238 C CA . SER A 1 159 ? 14.041 -27.629 33.072 1.00 75.25 159 SER A CA 1
ATOM 1239 C C . SER A 1 159 ? 14.229 -26.635 34.209 1.00 75.25 159 SER A C 1
ATOM 1241 O O . SER A 1 159 ? 13.995 -25.441 34.046 1.00 75.25 159 SER A O 1
ATOM 1243 N N . ILE A 1 160 ? 14.662 -27.136 35.359 1.00 72.38 160 ILE A N 1
ATOM 1244 C CA . ILE A 1 160 ? 15.171 -26.327 36.460 1.00 72.38 160 ILE A CA 1
ATOM 1245 C C . ILE A 1 160 ? 16.689 -26.433 36.397 1.00 72.38 160 ILE A C 1
ATOM 1247 O O . ILE A 1 160 ? 17.231 -27.544 36.465 1.00 72.38 160 ILE A O 1
ATOM 1251 N N . ASP A 1 161 ? 17.356 -25.286 36.259 1.00 61.94 161 ASP A N 1
ATOM 1252 C CA . ASP A 1 161 ? 18.811 -25.207 36.144 1.00 61.94 161 ASP A CA 1
ATOM 1253 C C . ASP A 1 161 ? 19.484 -26.045 37.226 1.00 61.94 161 ASP A C 1
ATOM 1255 O O . ASP A 1 161 ? 19.152 -25.958 38.410 1.00 61.94 161 ASP A O 1
ATOM 1259 N N . THR A 1 162 ? 20.419 -26.896 36.797 1.00 60.50 162 THR A N 1
ATOM 1260 C CA . THR A 1 162 ? 21.225 -27.814 37.625 1.00 60.50 162 THR A CA 1
ATOM 1261 C C . THR A 1 162 ? 20.479 -28.910 38.403 1.00 60.50 162 THR A C 1
ATOM 1263 O O . THR A 1 162 ? 21.136 -29.801 38.934 1.00 60.50 162 THR A O 1
ATOM 1266 N N . LYS A 1 163 ? 19.136 -28.916 38.441 1.00 68.62 163 LYS A N 1
ATOM 1267 C CA . LYS A 1 163 ? 18.345 -29.841 39.283 1.00 68.62 163 LYS A CA 1
ATOM 1268 C C . LYS A 1 163 ? 17.574 -30.912 38.513 1.00 68.62 163 LYS A C 1
ATOM 1270 O O . LYS A 1 163 ? 17.357 -31.991 39.057 1.00 68.62 163 LYS A O 1
ATOM 1275 N N . GLY A 1 164 ? 17.160 -30.649 37.272 1.00 81.25 164 GLY A N 1
ATOM 1276 C CA . GLY A 1 164 ? 16.481 -31.646 36.437 1.00 81.25 164 GLY A CA 1
ATOM 1277 C C . GLY A 1 164 ? 15.321 -31.104 35.600 1.00 81.25 164 GLY A C 1
ATOM 1278 O O . GLY A 1 164 ? 15.143 -29.901 35.448 1.00 81.25 164 GLY A O 1
ATOM 1279 N N . SER A 1 165 ? 14.515 -32.007 35.044 1.00 84.12 165 SER A N 1
ATOM 1280 C CA . SER A 1 165 ? 13.372 -31.734 34.164 1.00 84.12 165 SER A CA 1
ATOM 1281 C C . SER A 1 165 ? 12.021 -31.879 34.877 1.00 84.12 165 SER A C 1
ATOM 1283 O O . SER A 1 165 ? 11.809 -32.806 35.656 1.00 84.12 165 SER A O 1
ATOM 1285 N N . MET A 1 166 ? 11.089 -30.975 34.587 1.00 87.56 166 MET A N 1
ATOM 1286 C CA . MET A 1 166 ? 9.683 -31.032 34.988 1.00 87.56 166 MET A CA 1
ATOM 1287 C C . MET A 1 166 ? 8.871 -31.753 33.915 1.00 87.56 166 MET A C 1
ATOM 1289 O O . MET A 1 166 ? 8.961 -31.425 32.731 1.00 87.56 166 MET A O 1
ATOM 1293 N N . TRP A 1 167 ? 8.036 -32.700 34.326 1.00 91.12 167 TRP A N 1
ATOM 1294 C CA . TRP A 1 167 ? 7.227 -33.530 33.441 1.00 91.12 167 TRP A CA 1
ATOM 1295 C C . TRP A 1 167 ? 5.739 -33.277 33.630 1.00 91.12 167 TRP A C 1
ATOM 1297 O O . TRP A 1 167 ? 5.239 -33.201 34.752 1.00 91.12 167 TRP A O 1
ATOM 1307 N N . LEU A 1 168 ? 5.017 -33.205 32.512 1.00 90.38 168 LEU A N 1
ATOM 1308 C CA . LEU A 1 168 ? 3.565 -33.305 32.514 1.00 90.38 168 LEU A CA 1
ATOM 1309 C C . LEU A 1 168 ? 3.172 -34.766 32.723 1.00 90.38 168 LEU A C 1
ATOM 1311 O O . LEU A 1 168 ? 3.591 -35.649 31.970 1.00 90.38 168 LEU A O 1
ATOM 1315 N N . VAL A 1 169 ? 2.335 -35.015 33.718 1.00 91.00 169 VAL A N 1
ATOM 1316 C CA . VAL A 1 169 ? 1.887 -36.341 34.134 1.00 91.00 169 VAL A CA 1
ATOM 1317 C C . VAL A 1 169 ? 0.365 -36.364 34.159 1.00 91.00 169 VAL A C 1
ATOM 1319 O O . VAL A 1 169 ? -0.270 -35.416 34.608 1.00 91.00 169 VAL A O 1
ATOM 1322 N N . GLN A 1 170 ? -0.235 -37.440 33.660 1.00 91.06 170 GLN A N 1
ATOM 1323 C CA . GLN A 1 170 ? -1.681 -37.626 33.643 1.00 91.06 170 GLN A CA 1
ATOM 1324 C C . GLN A 1 170 ? -2.072 -38.829 34.499 1.00 91.06 170 GLN A C 1
ATOM 1326 O O . GLN A 1 170 ? -1.553 -39.917 34.275 1.00 91.06 170 GLN A O 1
ATOM 1331 N N . ALA A 1 171 ? -3.011 -38.657 35.422 1.00 89.19 171 ALA A N 1
ATOM 1332 C CA . ALA A 1 171 ? -3.506 -39.725 36.291 1.00 89.19 171 ALA A CA 1
ATOM 1333 C C . ALA A 1 171 ? -5.030 -39.633 36.455 1.00 89.19 171 ALA A C 1
ATOM 1335 O O . ALA A 1 171 ? -5.641 -38.610 36.134 1.00 89.19 171 ALA A O 1
ATOM 1336 N N . THR A 1 172 ? -5.661 -40.710 36.908 1.00 82.94 172 THR A N 1
ATOM 1337 C CA . THR A 1 172 ? -7.093 -40.728 37.260 1.00 82.94 172 THR A CA 1
ATOM 1338 C C . THR A 1 172 ? -7.346 -40.282 38.698 1.00 82.94 172 THR A C 1
ATOM 1340 O O . THR A 1 172 ? -8.426 -39.776 38.989 1.00 82.94 172 THR A O 1
ATOM 1343 N N . GLU A 1 173 ? -6.338 -40.398 39.562 1.00 83.31 173 GLU A N 1
ATOM 1344 C CA . GLU A 1 173 ? -6.386 -40.055 40.985 1.00 83.31 173 GLU A CA 1
ATOM 1345 C C . GLU A 1 173 ? -5.254 -39.082 41.353 1.00 83.31 173 GLU A C 1
ATOM 1347 O O . GLU A 1 173 ? -4.260 -38.951 40.624 1.00 83.31 173 GLU A O 1
ATOM 1352 N N . ASP A 1 174 ? -5.420 -38.369 42.469 1.00 83.75 174 ASP A N 1
ATOM 1353 C CA . ASP A 1 174 ? -4.381 -37.494 43.019 1.00 83.75 174 ASP A CA 1
ATOM 1354 C C . ASP A 1 174 ? -3.142 -38.317 43.447 1.00 83.75 174 ASP A C 1
ATOM 1356 O O . ASP A 1 174 ? -3.266 -39.505 43.758 1.00 83.75 174 ASP A O 1
ATOM 1360 N N . PRO A 1 175 ? -1.926 -37.734 43.407 1.00 88.62 175 PRO A N 1
ATOM 1361 C CA . PRO A 1 175 ? -0.722 -38.426 43.858 1.00 88.62 175 PRO A CA 1
ATOM 1362 C C . PRO A 1 175 ? -0.817 -38.783 45.350 1.00 88.62 175 PRO A C 1
ATOM 1364 O O . PRO A 1 175 ? -1.495 -38.075 46.097 1.00 88.62 175 PRO A O 1
ATOM 1367 N N . PRO A 1 176 ? -0.110 -39.837 45.802 1.00 84.38 176 PRO A N 1
ATOM 1368 C CA . PRO A 1 176 ? -0.117 -40.258 47.204 1.00 84.38 176 PRO A CA 1
ATOM 1369 C C . PRO A 1 176 ? 0.339 -39.140 48.150 1.00 84.38 176 PRO A C 1
ATOM 1371 O O . PRO A 1 176 ? -0.219 -39.013 49.232 1.00 84.38 176 PRO A O 1
ATOM 1374 N N . ASP A 1 177 ? 1.285 -38.305 47.704 1.00 84.00 177 ASP A N 1
ATOM 1375 C CA . ASP A 1 177 ? 1.734 -37.091 48.382 1.00 84.00 177 ASP A CA 1
ATOM 1376 C C . ASP A 1 177 ? 2.089 -35.999 47.355 1.00 84.00 177 ASP A C 1
ATOM 1378 O O . ASP A 1 177 ? 2.464 -36.284 46.213 1.00 84.00 177 ASP A O 1
ATOM 1382 N N . SER A 1 178 ? 2.000 -34.727 47.759 1.00 85.00 178 SER A N 1
ATOM 1383 C CA . SER A 1 178 ? 2.403 -33.575 46.929 1.00 85.00 178 SER A CA 1
ATOM 1384 C C . SER A 1 178 ? 3.921 -33.434 46.786 1.00 85.00 178 SER A C 1
ATOM 1386 O O . SER A 1 178 ? 4.396 -32.732 45.891 1.00 85.00 178 SER A O 1
ATOM 1388 N N . ILE A 1 179 ? 4.677 -34.103 47.655 1.00 85.50 179 ILE A N 1
ATOM 1389 C CA . ILE A 1 179 ? 6.134 -34.168 47.639 1.00 85.50 179 ILE A CA 1
ATOM 1390 C C . ILE A 1 179 ? 6.517 -35.645 47.688 1.00 85.50 179 ILE A C 1
ATOM 1392 O O . ILE A 1 179 ? 6.229 -36.338 48.659 1.00 85.50 179 ILE A O 1
ATOM 1396 N N . LEU A 1 180 ? 7.146 -36.128 46.621 1.00 84.38 180 LEU A N 1
ATOM 1397 C CA . LEU A 1 180 ? 7.562 -37.513 46.463 1.00 84.38 180 LEU A CA 1
ATOM 1398 C C . LEU A 1 180 ? 9.068 -37.614 46.759 1.00 84.38 180 LEU A C 1
ATOM 1400 O O . LEU A 1 180 ? 9.868 -37.112 45.963 1.00 84.38 180 LEU A O 1
ATOM 1404 N N . PRO A 1 181 ? 9.481 -38.253 47.869 1.00 79.69 181 PRO A N 1
ATOM 1405 C CA . PRO A 1 181 ? 10.893 -38.412 48.193 1.00 79.69 181 PRO A CA 1
ATOM 1406 C C . PRO A 1 181 ? 11.530 -39.452 47.264 1.00 79.69 181 PRO A C 1
ATOM 1408 O O . PRO A 1 181 ? 11.194 -40.641 47.305 1.00 79.69 181 PRO A O 1
ATOM 1411 N N . MET A 1 182 ? 12.460 -39.013 46.418 1.00 83.56 182 MET A N 1
ATOM 1412 C CA . MET A 1 182 ? 13.183 -39.873 45.478 1.00 83.56 182 MET A CA 1
ATOM 1413 C C . MET A 1 182 ? 14.678 -39.912 45.806 1.00 83.56 182 MET A C 1
ATOM 1415 O O . MET A 1 182 ? 15.189 -39.076 46.550 1.00 83.56 182 MET A O 1
ATOM 1419 N N . SER A 1 183 ? 15.407 -40.884 45.253 1.00 79.25 183 SER A N 1
ATOM 1420 C CA . SER A 1 183 ? 16.846 -41.042 45.526 1.00 79.25 183 SER A CA 1
ATOM 1421 C C . SER A 1 183 ? 17.700 -39.844 45.083 1.00 79.25 183 SER A C 1
ATOM 1423 O O . SER A 1 183 ? 18.813 -39.672 45.568 1.00 79.25 183 SER A O 1
ATOM 1425 N N . HIS A 1 184 ? 17.204 -39.029 44.146 1.00 78.88 184 HIS A N 1
ATOM 1426 C CA . HIS A 1 184 ? 17.876 -37.836 43.615 1.00 78.88 184 HIS A CA 1
ATOM 1427 C C . HIS A 1 184 ? 17.382 -36.516 44.233 1.00 78.88 184 HIS A C 1
ATOM 1429 O O . HIS A 1 184 ? 17.799 -35.448 43.789 1.00 78.88 184 HIS A O 1
ATOM 1435 N N . GLY A 1 185 ? 16.495 -36.579 45.229 1.00 81.56 185 GLY A N 1
ATOM 1436 C CA . GLY A 1 185 ? 15.878 -35.420 45.873 1.00 81.56 185 GLY A CA 1
ATOM 1437 C C . GLY A 1 185 ? 14.353 -35.429 45.791 1.00 81.56 185 GLY A C 1
ATOM 1438 O O . GLY A 1 185 ? 13.740 -36.326 45.209 1.00 81.56 185 GLY A O 1
ATOM 1439 N N . ASP A 1 186 ? 13.739 -34.418 46.397 1.00 86.19 186 ASP A N 1
ATOM 1440 C CA . ASP A 1 186 ? 12.286 -34.309 46.480 1.00 86.19 186 ASP A CA 1
ATOM 1441 C C . ASP A 1 186 ? 11.674 -33.858 45.150 1.00 86.19 186 ASP A C 1
ATOM 1443 O O . ASP A 1 186 ? 12.044 -32.828 44.578 1.00 86.19 186 ASP A O 1
ATOM 1447 N N . VAL A 1 187 ? 10.696 -34.627 44.673 1.00 88.56 187 VAL A N 1
ATOM 1448 C CA . VAL A 1 187 ? 9.906 -34.315 43.480 1.00 88.56 187 VAL A CA 1
ATOM 1449 C C . VAL A 1 187 ? 8.587 -33.693 43.912 1.00 88.56 187 VAL A C 1
ATOM 1451 O O . VAL A 1 187 ? 7.774 -34.337 44.571 1.00 88.56 187 VAL A O 1
ATOM 1454 N N . VAL A 1 188 ? 8.339 -32.449 43.510 1.00 89.44 188 VAL A N 1
ATOM 1455 C CA . VAL A 1 188 ? 7.095 -31.744 43.833 1.00 89.44 188 VAL A CA 1
ATOM 1456 C C . VAL A 1 188 ? 6.071 -31.995 42.731 1.00 89.44 188 VAL A C 1
ATOM 1458 O O . VAL A 1 188 ? 6.348 -31.768 41.551 1.00 89.44 188 VAL A O 1
ATOM 1461 N N . VAL A 1 189 ? 4.875 -32.442 43.115 1.00 90.62 189 VAL A N 1
ATOM 1462 C CA . VAL A 1 189 ? 3.744 -32.684 42.215 1.00 90.62 189 VAL A CA 1
ATOM 1463 C C . VAL A 1 189 ? 2.682 -31.615 42.439 1.00 90.62 189 VAL A C 1
ATOM 1465 O O . VAL A 1 189 ? 2.070 -31.521 43.501 1.00 90.62 189 VAL A O 1
ATOM 1468 N N . THR A 1 190 ? 2.435 -30.802 41.414 1.00 89.56 190 THR A N 1
ATOM 1469 C CA . THR A 1 190 ? 1.429 -29.732 41.449 1.00 89.56 190 THR A CA 1
ATOM 1470 C C . THR A 1 190 ? 0.332 -29.987 40.427 1.00 89.56 190 THR A C 1
ATOM 1472 O O . THR A 1 190 ? 0.588 -30.441 39.313 1.00 89.56 190 THR A O 1
ATOM 1475 N N . ARG A 1 191 ? -0.925 -29.707 40.787 1.00 87.50 191 ARG A N 1
ATOM 1476 C CA . ARG A 1 191 ? -2.060 -29.916 39.880 1.00 87.50 191 ARG A CA 1
ATOM 1477 C C . ARG A 1 191 ? -1.985 -28.940 38.709 1.00 87.50 191 ARG A C 1
ATOM 1479 O O . ARG A 1 191 ? -2.100 -27.728 38.891 1.00 87.50 191 ARG A O 1
ATOM 1486 N N . HIS A 1 192 ? -1.848 -29.474 37.503 1.00 80.69 192 HIS A N 1
ATOM 1487 C CA . HIS A 1 192 ? -1.811 -28.700 36.276 1.00 80.69 192 HIS A CA 1
ATOM 1488 C C . HIS A 1 192 ? -3.245 -28.457 35.801 1.00 80.69 192 HIS A C 1
ATOM 1490 O O . HIS A 1 192 ? -3.908 -29.318 35.221 1.00 80.69 192 HIS A O 1
ATOM 1496 N N . LYS A 1 193 ? -3.772 -27.268 36.100 1.00 66.00 193 LYS A N 1
ATOM 1497 C CA . LYS A 1 193 ? -5.069 -26.847 35.572 1.00 66.00 193 LYS A CA 1
ATOM 1498 C C . LYS A 1 193 ? -4.871 -26.395 34.127 1.00 66.00 193 LYS A C 1
ATOM 1500 O O . LYS A 1 193 ? -4.337 -25.315 33.894 1.00 66.00 193 LYS A O 1
ATOM 1505 N N . LYS A 1 194 ? -5.390 -27.165 33.168 1.00 53.72 194 LYS A N 1
ATOM 1506 C CA . LYS A 1 194 ? -5.805 -26.589 31.879 1.00 53.72 194 LYS A CA 1
ATOM 1507 C C . LYS A 1 194 ? -6.695 -25.367 32.156 1.00 53.72 194 LYS A C 1
ATOM 1509 O O . LYS A 1 194 ? -7.462 -25.425 33.126 1.00 53.72 194 LYS A O 1
ATOM 1514 N N . PRO A 1 195 ? -6.632 -24.287 31.354 1.00 41.31 195 PRO A N 1
ATOM 1515 C CA . PRO A 1 195 ? -7.560 -23.167 31.480 1.00 41.31 195 PRO A CA 1
ATOM 1516 C C . PRO A 1 195 ? -8.985 -23.723 31.512 1.00 41.31 195 PRO A C 1
ATOM 1518 O O . PRO A 1 195 ? -9.443 -24.347 30.557 1.00 41.31 195 PRO A O 1
ATOM 1521 N N . ARG A 1 196 ? -9.643 -23.620 32.666 1.00 32.84 196 ARG A N 1
ATOM 1522 C CA . ARG A 1 196 ? -10.939 -24.255 32.893 1.00 32.84 196 ARG A CA 1
ATOM 1523 C C . ARG A 1 196 ? -11.996 -23.412 32.186 1.00 32.84 196 ARG A C 1
ATOM 1525 O O . ARG A 1 196 ? -12.035 -22.202 32.396 1.00 32.84 196 ARG A O 1
ATOM 1532 N N . GLU A 1 197 ? -12.870 -24.039 31.400 1.00 42.69 197 GLU A N 1
ATOM 1533 C CA . GLU A 1 197 ? -14.150 -23.426 31.035 1.00 42.69 197 GLU A CA 1
ATOM 1534 C C . GLU A 1 197 ? -14.871 -23.038 32.334 1.00 42.69 197 GLU A C 1
ATOM 1536 O O . GLU A 1 197 ? -15.190 -23.881 33.179 1.00 42.69 197 GLU A O 1
ATOM 1541 N N . VAL A 1 198 ? -15.029 -21.734 32.548 1.00 34.06 198 VAL A N 1
ATOM 1542 C CA . VAL A 1 198 ? -15.674 -21.172 33.734 1.00 34.06 198 VAL A CA 1
ATOM 1543 C C . VAL A 1 198 ? -17.173 -21.439 33.613 1.00 34.06 198 VAL A C 1
ATOM 1545 O O . VAL A 1 198 ? -17.814 -20.903 32.714 1.00 34.06 198 VAL A O 1
ATOM 1548 N N . LYS A 1 199 ? -17.734 -22.260 34.511 1.00 31.61 199 LYS A N 1
ATOM 1549 C CA . LYS A 1 199 ? -19.189 -22.320 34.723 1.00 31.61 199 LYS A CA 1
ATOM 1550 C C . LYS A 1 199 ? -19.671 -20.943 35.187 1.00 31.61 199 LYS A C 1
ATOM 1552 O O . LYS A 1 199 ? -19.075 -20.375 36.101 1.00 31.61 199 LYS A O 1
ATOM 1557 N N . ASP A 1 200 ? -20.727 -20.442 34.551 1.00 32.38 200 ASP A N 1
ATOM 1558 C CA . ASP A 1 200 ? -21.277 -19.104 34.777 1.00 32.38 200 ASP A CA 1
ATOM 1559 C C . ASP A 1 200 ? -21.562 -18.826 36.266 1.00 32.38 200 ASP A C 1
ATOM 1561 O O . ASP A 1 200 ? -22.258 -19.614 36.918 1.00 32.38 200 ASP A O 1
ATOM 1565 N N . PRO A 1 201 ? -21.073 -17.707 36.833 1.00 37.91 201 PRO A N 1
ATOM 1566 C CA . PRO A 1 201 ? -21.577 -17.225 38.108 1.00 37.91 201 PRO A CA 1
ATOM 1567 C C . PRO A 1 201 ? -23.020 -16.742 37.920 1.00 37.91 201 PRO A C 1
ATOM 1569 O O . PRO A 1 201 ? -23.328 -16.028 36.964 1.00 37.91 201 PRO A O 1
ATOM 1572 N N . LYS A 1 202 ? -23.915 -17.119 38.843 1.00 34.72 202 LYS A N 1
ATOM 1573 C CA . LYS A 1 202 ? -25.282 -16.582 38.870 1.00 34.72 202 LYS A CA 1
ATOM 1574 C C . LYS A 1 202 ? -25.216 -15.045 38.928 1.00 34.72 202 LYS A C 1
ATOM 1576 O O . LYS A 1 202 ? -24.454 -14.521 39.748 1.00 34.72 202 LYS A O 1
ATOM 1581 N N . PRO A 1 203 ? -25.972 -14.330 38.078 1.00 39.19 203 PRO A N 1
ATOM 1582 C CA . PRO A 1 203 ? -25.865 -12.883 37.959 1.00 39.19 203 PRO A CA 1
ATOM 1583 C C . PRO A 1 203 ? -26.269 -12.214 39.273 1.00 39.19 203 PRO A C 1
ATOM 1585 O O . PRO A 1 203 ? -27.307 -12.538 39.849 1.00 39.19 203 PRO A O 1
ATOM 1588 N N . ARG A 1 204 ? -25.449 -11.267 39.739 1.00 42.81 204 ARG A N 1
ATOM 1589 C CA . ARG A 1 204 ? -25.878 -10.282 40.734 1.00 42.81 204 ARG A CA 1
ATOM 1590 C C . ARG A 1 204 ? -26.379 -9.047 39.988 1.00 42.81 204 ARG A C 1
ATOM 1592 O O . ARG A 1 204 ? -25.687 -8.607 39.067 1.00 42.81 204 ARG A O 1
ATOM 1599 N N . PRO A 1 205 ? -27.545 -8.497 40.350 1.00 46.00 205 PRO A N 1
ATOM 1600 C CA . PRO A 1 205 ? -28.008 -7.244 39.775 1.00 46.00 205 PRO A CA 1
ATOM 1601 C C . PRO A 1 205 ? -27.043 -6.115 40.152 1.00 46.00 205 PRO A C 1
ATOM 1603 O O . PRO A 1 205 ? -26.562 -6.044 41.283 1.00 46.00 205 PRO A O 1
ATOM 1606 N N . VAL A 1 206 ? -26.745 -5.250 39.185 1.00 43.53 206 VAL A N 1
ATOM 1607 C CA . VAL A 1 206 ? -25.934 -4.043 39.372 1.00 43.53 206 VAL A CA 1
ATOM 1608 C C . VAL A 1 206 ? -26.884 -2.856 39.286 1.00 43.53 206 VAL A C 1
ATOM 1610 O O . VAL A 1 206 ? -27.420 -2.577 38.218 1.00 43.53 206 VAL A O 1
ATOM 1613 N N . ALA A 1 207 ? -27.121 -2.193 40.414 1.00 54.09 207 ALA A N 1
ATOM 1614 C CA . ALA A 1 207 ? -27.939 -0.988 40.517 1.00 54.09 207 ALA A CA 1
ATOM 1615 C C . ALA A 1 207 ? -27.441 -0.116 41.686 1.00 54.09 207 ALA A C 1
ATOM 1617 O O . ALA A 1 207 ? -26.535 -0.529 42.416 1.00 54.09 207 ALA A O 1
ATOM 1618 N N . SER A 1 208 ? -27.996 1.090 41.862 1.00 51.56 208 SER A N 1
ATOM 1619 C CA . SER A 1 208 ? -27.654 1.953 43.005 1.00 51.56 208 SER A CA 1
ATOM 1620 C C . SER A 1 208 ? -28.012 1.281 44.338 1.00 51.56 208 SER A C 1
ATOM 1622 O O . SER A 1 208 ? -28.873 0.399 44.378 1.00 51.56 208 SER A O 1
ATOM 1624 N N . ALA A 1 209 ? -27.372 1.705 45.435 1.00 53.66 209 ALA A N 1
ATOM 1625 C CA . ALA A 1 209 ? -27.646 1.171 46.773 1.00 53.66 209 ALA A CA 1
ATOM 1626 C C . ALA A 1 209 ? -29.146 1.238 47.130 1.00 53.66 209 ALA A C 1
ATOM 1628 O O . ALA A 1 209 ? -29.692 0.269 47.654 1.00 53.66 209 ALA A O 1
ATOM 1629 N N . ASP A 1 210 ? -29.822 2.319 46.730 1.00 50.78 210 ASP A N 1
ATOM 1630 C CA . ASP A 1 210 ? -31.265 2.510 46.928 1.00 50.78 210 ASP A CA 1
ATOM 1631 C C . ASP A 1 210 ? -32.109 1.520 46.107 1.00 50.78 210 ASP A C 1
ATOM 1633 O O . ASP A 1 210 ? -33.111 0.992 46.583 1.00 50.78 210 ASP A O 1
ATOM 1637 N N . THR A 1 211 ? -31.672 1.198 44.886 1.00 51.09 211 THR A N 1
ATOM 1638 C CA . THR A 1 211 ? -32.365 0.238 44.009 1.00 51.09 211 THR A CA 1
ATOM 1639 C C . THR A 1 211 ? -32.190 -1.199 44.505 1.00 51.09 211 THR A C 1
ATOM 1641 O O . THR A 1 211 ? -33.122 -1.999 44.459 1.00 51.09 211 THR A O 1
ATOM 1644 N N . LEU A 1 212 ? -31.008 -1.537 45.029 1.00 59.47 212 LEU A N 1
ATOM 1645 C CA . LEU A 1 212 ? -30.746 -2.849 45.627 1.00 59.47 212 LEU A CA 1
ATOM 1646 C C . LEU A 1 212 ? -31.541 -3.060 46.925 1.00 59.47 212 LEU A C 1
ATOM 1648 O O . LEU A 1 212 ? -31.964 -4.185 47.186 1.00 59.47 212 LEU A O 1
ATOM 1652 N N . ALA A 1 213 ? -31.785 -1.996 47.699 1.00 55.66 213 ALA A N 1
ATOM 1653 C CA . ALA A 1 213 ? -32.631 -2.038 48.891 1.00 55.66 213 ALA A CA 1
ATOM 1654 C C . ALA A 1 213 ? -34.114 -2.281 48.551 1.00 55.66 213 ALA A C 1
ATOM 1656 O O . ALA A 1 213 ? -34.790 -3.021 49.260 1.00 55.66 213 ALA A O 1
ATOM 1657 N N . LEU A 1 214 ? -34.602 -1.728 47.435 1.00 52.31 214 LEU A N 1
ATOM 1658 C CA . LEU A 1 214 ? -35.974 -1.936 46.951 1.00 52.31 214 LEU A CA 1
ATOM 1659 C C . LEU A 1 214 ? -36.206 -3.343 46.381 1.00 52.31 214 LEU A C 1
ATOM 1661 O O . LEU A 1 214 ? -37.281 -3.911 46.550 1.00 52.31 214 LEU A O 1
ATOM 1665 N N . CYS A 1 215 ? -35.202 -3.928 45.725 1.00 51.53 215 CYS A N 1
ATOM 1666 C CA . CYS A 1 215 ? -35.284 -5.280 45.160 1.00 51.53 215 CYS A CA 1
ATOM 1667 C C . CYS A 1 215 ? -34.909 -6.390 46.160 1.00 51.53 215 CYS A C 1
ATOM 1669 O O . CYS A 1 215 ? -34.944 -7.573 45.816 1.00 51.53 215 CYS A O 1
ATOM 1671 N N . GLY A 1 216 ? -34.507 -6.015 47.374 1.00 49.78 216 GLY A N 1
ATOM 1672 C CA . GLY A 1 216 ? -33.928 -6.894 48.379 1.00 49.78 216 GLY A CA 1
ATOM 1673 C C . GLY A 1 216 ? -34.870 -7.216 49.532 1.00 49.78 216 GLY A C 1
ATOM 1674 O O . GLY A 1 216 ? -34.467 -7.056 50.675 1.00 49.78 216 GLY A O 1
ATOM 1675 N N . ASN A 1 217 ? -36.094 -7.677 49.268 1.00 41.81 217 ASN A N 1
ATOM 1676 C CA . ASN A 1 217 ? -36.805 -8.513 50.237 1.00 41.81 217 ASN A CA 1
ATOM 1677 C C . ASN A 1 217 ? -37.844 -9.398 49.543 1.00 41.81 217 ASN A C 1
ATOM 1679 O O . ASN A 1 217 ? -38.762 -8.918 48.883 1.00 41.81 217 ASN A O 1
ATOM 1683 N N . ASN A 1 218 ? -37.684 -10.713 49.704 1.00 43.84 218 ASN A N 1
ATOM 1684 C CA . ASN A 1 218 ? -38.689 -11.696 49.321 1.00 43.84 218 ASN A CA 1
ATOM 1685 C C . ASN A 1 218 ? -39.990 -11.388 50.067 1.00 43.84 218 ASN A C 1
ATOM 1687 O O . ASN A 1 218 ? -39.999 -11.296 51.293 1.00 43.84 218 ASN A O 1
ATOM 1691 N N . GLY A 1 219 ? -41.071 -11.226 49.309 1.00 41.41 219 GLY A N 1
ATOM 1692 C CA . GLY A 1 219 ? -42.385 -10.911 49.839 1.00 41.41 219 GLY A CA 1
ATOM 1693 C C . GLY A 1 219 ? -42.917 -11.980 50.789 1.00 41.41 219 GLY A C 1
ATOM 1694 O O . GLY A 1 219 ? -43.087 -13.135 50.407 1.00 41.41 219 GLY A O 1
ATOM 1695 N N . THR A 1 220 ? -43.271 -11.536 51.989 1.00 41.34 220 THR A N 1
ATOM 1696 C CA . THR A 1 220 ? -44.413 -12.032 52.761 1.00 41.34 220 THR A CA 1
ATOM 1697 C C . THR A 1 220 ? -45.046 -10.834 53.461 1.00 41.34 220 THR A C 1
ATOM 1699 O O . THR A 1 220 ? -44.727 -10.552 54.607 1.00 41.34 220 THR A O 1
ATOM 1702 N N . ASP A 1 221 ? -45.830 -10.054 52.718 1.00 38.66 221 ASP A N 1
ATOM 1703 C CA . ASP A 1 221 ? -47.117 -9.499 53.162 1.00 38.66 221 ASP A CA 1
ATOM 1704 C C . ASP A 1 221 ? -47.706 -8.604 52.065 1.00 38.66 221 ASP A C 1
ATOM 1706 O O . ASP A 1 221 ? -47.002 -7.860 51.385 1.00 38.66 221 ASP A O 1
ATOM 1710 N N . GLY A 1 222 ? -49.012 -8.746 51.842 1.00 51.97 222 GLY A N 1
ATOM 1711 C CA . GLY A 1 222 ? -49.741 -8.171 50.714 1.00 51.97 222 GLY A CA 1
ATOM 1712 C C . GLY A 1 222 ? -49.946 -6.659 50.786 1.00 51.97 222 GLY A C 1
ATOM 1713 O O . GLY A 1 222 ? -51.073 -6.204 50.975 1.00 51.97 222 GLY A O 1
ATOM 1714 N N . SER A 1 223 ? -48.903 -5.866 50.550 1.00 39.28 223 SER A N 1
ATOM 1715 C CA . SER A 1 223 ? -49.070 -4.458 50.192 1.00 39.28 223 SER A CA 1
ATOM 1716 C C . SER A 1 223 ? -49.043 -4.299 48.670 1.00 39.28 223 SER A C 1
ATOM 1718 O O . SER A 1 223 ? -48.183 -4.830 47.969 1.00 39.28 223 SER A O 1
ATOM 1720 N N . LYS A 1 224 ? -50.066 -3.619 48.142 1.00 48.09 224 LYS A N 1
ATOM 1721 C CA . LYS A 1 224 ? -50.182 -3.264 46.725 1.00 48.09 224 LYS A CA 1
ATOM 1722 C C . LYS A 1 224 ? -48.902 -2.567 46.269 1.00 48.09 224 LYS A C 1
ATOM 1724 O O . LYS A 1 224 ? -48.457 -1.626 46.923 1.00 48.09 224 LYS A O 1
ATOM 1729 N N . ASP A 1 225 ? -48.380 -3.010 45.130 1.00 48.34 225 ASP A N 1
ATOM 1730 C CA . ASP A 1 225 ? -47.313 -2.335 44.397 1.00 48.34 225 ASP A CA 1
ATOM 1731 C C . ASP A 1 225 ? -47.617 -0.821 44.286 1.00 48.34 225 ASP A C 1
ATOM 1733 O O . ASP A 1 225 ? -48.654 -0.452 43.720 1.00 48.34 225 ASP A O 1
ATOM 1737 N N . PRO A 1 226 ? -46.759 0.063 44.829 1.00 53.72 226 PRO A N 1
ATOM 1738 C CA . PRO A 1 226 ? -46.957 1.511 44.801 1.00 53.72 226 PRO A CA 1
ATOM 1739 C C . PRO A 1 226 ? -46.858 2.137 43.403 1.00 53.72 226 PRO A C 1
ATOM 1741 O O . PRO A 1 226 ? -47.192 3.312 43.257 1.00 53.72 226 PRO A O 1
ATOM 1744 N N . TRP A 1 227 ? -46.404 1.388 42.391 1.00 46.19 227 TRP A N 1
ATOM 1745 C CA . TRP A 1 227 ? -46.190 1.878 41.022 1.00 46.19 227 TRP A CA 1
ATOM 1746 C C . TRP A 1 227 ? -47.293 1.468 40.042 1.00 46.19 227 TRP A C 1
ATOM 1748 O O . TRP A 1 227 ? -47.401 2.042 38.964 1.00 46.19 227 TRP A O 1
ATOM 1758 N N . LEU A 1 228 ? -48.186 0.560 40.440 1.00 50.91 228 LEU A N 1
ATOM 1759 C CA . LEU A 1 228 ? -49.399 0.215 39.689 1.00 50.91 228 LEU A CA 1
ATOM 1760 C C . LEU A 1 228 ? -50.465 1.338 39.614 1.00 50.91 228 LEU A C 1
ATOM 1762 O O . LEU A 1 228 ? -51.181 1.390 38.616 1.00 50.91 228 LEU A O 1
ATOM 1766 N N . PRO A 1 229 ? -50.603 2.260 40.593 1.00 50.12 229 PRO A N 1
ATOM 1767 C CA . PRO A 1 229 ? -51.520 3.402 40.484 1.00 50.12 229 PRO A CA 1
ATOM 1768 C C . PRO A 1 229 ? -51.055 4.500 39.513 1.00 50.12 229 PRO A C 1
ATOM 1770 O O . PRO A 1 229 ? -51.875 5.326 39.117 1.00 50.12 229 PRO A O 1
ATOM 1773 N N . SER A 1 230 ? -49.767 4.519 39.146 1.00 48.56 230 SER A N 1
ATOM 1774 C CA . SER A 1 230 ? -49.134 5.632 38.425 1.00 48.56 230 SER A CA 1
ATOM 1775 C C . SER A 1 230 ? -48.107 5.159 37.387 1.00 48.56 230 SER A C 1
ATOM 1777 O O . SER A 1 230 ? -47.087 5.819 37.205 1.00 48.56 230 SER A O 1
ATOM 1779 N N . ASP A 1 231 ? -48.346 4.024 36.720 1.00 43.75 231 ASP A N 1
ATOM 1780 C CA . ASP A 1 231 ? -47.554 3.613 35.553 1.00 43.75 231 ASP A CA 1
ATOM 1781 C C . ASP A 1 231 ? -48.005 4.414 34.312 1.00 43.75 231 ASP A C 1
ATOM 1783 O O . ASP A 1 231 ? -49.133 4.235 33.833 1.00 43.75 231 ASP A O 1
ATOM 1787 N N . PRO A 1 232 ? -47.154 5.302 33.764 1.00 44.91 232 PRO A N 1
ATOM 1788 C CA . PRO A 1 232 ? -47.515 6.185 32.661 1.00 44.91 232 PRO A CA 1
ATOM 1789 C C . PRO A 1 232 ? -47.572 5.496 31.283 1.00 44.91 232 PRO A C 1
ATOM 1791 O O . PRO A 1 232 ? -47.835 6.177 30.293 1.00 44.91 232 PRO A O 1
ATOM 1794 N N . TRP A 1 233 ? -47.378 4.173 31.183 1.00 49.16 233 TRP A N 1
ATOM 1795 C CA . TRP A 1 233 ? -47.426 3.437 29.905 1.00 49.16 233 TRP A CA 1
ATOM 1796 C C . TRP A 1 233 ? -48.610 2.464 29.763 1.00 49.16 233 TRP A C 1
ATOM 1798 O O . TRP A 1 233 ? -48.730 1.785 28.743 1.00 49.16 233 TRP A O 1
ATOM 1808 N N . GLY A 1 234 ? -49.537 2.431 30.726 1.00 40.06 234 GLY A N 1
ATOM 1809 C CA . GLY A 1 234 ? -50.670 1.492 30.735 1.00 40.06 234 GLY A CA 1
ATOM 1810 C C . GLY A 1 234 ? -51.869 1.840 29.835 1.00 40.06 234 GLY A C 1
ATOM 1811 O O . GLY A 1 234 ? -52.795 1.037 29.726 1.00 40.06 234 GLY A O 1
ATOM 1812 N N . GLY A 1 235 ? -51.900 3.012 29.185 1.00 39.56 235 GLY A N 1
ATOM 1813 C CA . GLY A 1 235 ? -53.098 3.470 28.466 1.00 39.56 235 GLY A CA 1
ATOM 1814 C C . GLY A 1 235 ? -52.844 4.503 27.372 1.00 39.56 235 GLY A C 1
ATOM 1815 O O . GLY A 1 235 ? -53.228 5.660 27.502 1.00 39.56 235 GLY A O 1
ATOM 1816 N N . PHE A 1 236 ? -52.237 4.093 26.260 1.00 37.03 236 PHE A N 1
ATOM 1817 C CA . PHE A 1 236 ? -52.107 4.943 25.075 1.00 37.03 236 PHE A CA 1
ATOM 1818 C C . PHE A 1 236 ? -53.453 5.109 24.341 1.00 37.03 236 PHE A C 1
ATOM 1820 O O . PHE A 1 236 ? -54.003 4.136 23.820 1.00 37.03 236 PHE A O 1
ATOM 1827 N N . LYS A 1 237 ? -53.945 6.351 24.223 1.00 35.19 237 LYS A N 1
ATOM 1828 C CA . LYS A 1 237 ? -54.864 6.785 23.153 1.00 35.19 237 LYS A CA 1
ATOM 1829 C C . LYS A 1 237 ? -54.478 8.179 22.657 1.00 35.19 237 LYS A C 1
ATOM 1831 O O . LYS A 1 237 ? -54.239 9.086 23.447 1.00 35.19 237 LYS A O 1
ATOM 1836 N N . ALA A 1 238 ? -54.415 8.325 21.337 1.00 37.69 238 ALA A N 1
ATOM 1837 C CA . ALA A 1 238 ? -54.004 9.544 20.651 1.00 37.69 238 ALA A CA 1
ATOM 1838 C C . ALA A 1 238 ? -54.990 10.707 20.873 1.00 37.69 238 ALA A C 1
ATOM 1840 O O . ALA A 1 238 ? -56.201 10.497 20.786 1.00 37.69 238 ALA A O 1
ATOM 1841 N N . THR A 1 239 ? -54.484 11.931 21.081 1.00 30.64 239 THR A N 1
ATOM 1842 C CA . THR A 1 239 ? -54.563 13.106 20.167 1.00 30.64 239 THR A CA 1
ATOM 1843 C C . THR A 1 239 ? -54.345 14.426 20.942 1.00 30.64 239 THR A C 1
ATOM 1845 O O . THR A 1 239 ? -54.852 14.599 22.047 1.00 30.64 239 THR A O 1
ATOM 1848 N N . THR A 1 240 ? -53.727 15.396 20.251 1.00 26.67 240 THR A N 1
ATOM 1849 C CA . THR A 1 240 ? -53.797 16.875 20.395 1.00 26.67 240 THR A CA 1
ATOM 1850 C C . THR A 1 240 ? -52.866 17.627 21.364 1.00 26.67 240 THR A C 1
ATOM 1852 O O . THR A 1 240 ? -52.693 17.285 22.524 1.00 26.67 240 THR A O 1
ATOM 1855 N N . HIS A 1 241 ? -52.291 18.695 20.795 1.00 33.88 241 HIS A N 1
ATOM 1856 C CA . HIS A 1 241 ? -51.370 19.720 21.307 1.00 33.88 241 HIS A CA 1
ATOM 1857 C C . HIS A 1 241 ? -51.655 20.271 22.721 1.00 33.88 241 HIS A C 1
ATOM 1859 O O . HIS A 1 241 ? -52.816 20.438 23.081 1.00 33.88 241 HIS A O 1
ATOM 1865 N N . THR A 1 242 ? -50.620 20.700 23.470 1.00 25.23 242 THR A N 1
ATOM 1866 C CA . THR A 1 242 ? -50.192 22.115 23.707 1.00 25.23 242 THR A CA 1
ATOM 1867 C C . THR A 1 242 ? -49.009 22.165 24.712 1.00 25.23 242 THR A C 1
ATOM 1869 O O . THR A 1 242 ? -48.868 21.292 25.559 1.00 25.23 242 THR A O 1
ATOM 1872 N N . LEU A 1 243 ? -48.141 23.172 24.558 1.00 35.94 243 LEU A N 1
ATOM 1873 C CA . LEU A 1 243 ? -46.902 23.514 25.292 1.00 35.94 243 LEU A CA 1
ATOM 1874 C C . LEU A 1 243 ? -47.091 23.793 26.803 1.00 35.94 243 LEU A C 1
ATOM 1876 O O . LEU A 1 243 ? -48.158 24.283 27.142 1.00 35.94 243 LEU A O 1
ATOM 1880 N N . VAL A 1 244 ? -46.042 23.624 27.642 1.00 28.61 244 VAL A N 1
ATOM 1881 C CA . VAL A 1 244 ? -45.418 24.639 28.555 1.00 28.61 244 VAL A CA 1
ATOM 1882 C C . VAL A 1 244 ? -44.073 24.101 29.113 1.00 28.61 244 VAL A C 1
ATOM 1884 O O . VAL A 1 244 ? -43.951 22.927 29.450 1.00 28.61 244 VAL A O 1
ATOM 1887 N N . ALA A 1 245 ? -43.067 24.981 29.184 1.00 38.16 245 ALA A N 1
ATOM 1888 C CA . ALA A 1 245 ? -41.682 24.767 29.618 1.00 38.16 245 ALA A CA 1
ATOM 1889 C C . ALA A 1 245 ? -41.448 24.901 31.142 1.00 38.16 245 ALA A C 1
ATOM 1891 O O . ALA A 1 245 ? -42.175 25.626 31.818 1.00 38.16 245 ALA A O 1
ATOM 1892 N N . ALA A 1 246 ? -40.355 24.311 31.646 1.00 28.72 246 ALA A N 1
ATOM 1893 C CA . ALA A 1 246 ? -39.638 24.790 32.833 1.00 28.72 246 ALA A CA 1
ATOM 1894 C C . ALA A 1 246 ? -38.131 24.489 32.720 1.00 28.72 246 ALA A C 1
ATOM 1896 O O . ALA A 1 246 ? -37.715 23.451 32.210 1.00 28.72 246 ALA A O 1
ATOM 1897 N N . ASP A 1 247 ? -37.348 25.467 33.161 1.00 34.38 247 ASP A N 1
ATOM 1898 C CA . ASP A 1 247 ? -35.971 25.793 32.798 1.00 34.38 247 ASP A CA 1
ATOM 1899 C C . ASP A 1 247 ? -34.941 25.165 33.766 1.00 34.38 247 ASP A C 1
ATOM 1901 O O . ASP A 1 247 ? -35.064 25.294 34.985 1.00 34.38 247 ASP A O 1
ATOM 1905 N N . ALA A 1 248 ? -33.915 24.490 33.231 1.00 35.62 248 ALA A N 1
ATOM 1906 C CA . ALA A 1 248 ? -32.867 23.779 33.980 1.00 35.62 248 ALA A CA 1
ATOM 1907 C C . ALA A 1 248 ? -31.533 24.554 34.050 1.00 35.62 248 ALA A C 1
ATOM 1909 O O . ALA A 1 248 ? -30.469 23.962 34.232 1.00 35.62 248 ALA A O 1
ATOM 1910 N N . THR A 1 249 ? -31.567 25.883 33.917 1.00 43.53 249 THR A N 1
ATOM 1911 C CA . THR A 1 249 ? -30.349 26.714 33.844 1.00 43.53 249 THR A CA 1
ATOM 1912 C C . THR A 1 249 ? -29.863 27.227 35.216 1.00 43.53 249 THR A C 1
ATOM 1914 O O . THR A 1 249 ? -28.734 27.697 35.350 1.00 43.53 249 THR A O 1
ATOM 1917 N N . ALA A 1 250 ? -30.655 27.086 36.288 1.00 40.22 250 ALA A N 1
ATOM 1918 C CA . ALA A 1 250 ? -30.294 27.596 37.621 1.00 40.22 250 ALA A CA 1
ATOM 1919 C C . ALA A 1 250 ? -29.325 26.688 38.414 1.00 40.22 250 ALA A C 1
ATOM 1921 O O . ALA A 1 250 ? -28.580 27.173 39.266 1.00 40.22 250 ALA A O 1
ATOM 1922 N N . GLY A 1 251 ? -29.305 25.381 38.128 1.00 42.72 251 GLY A N 1
ATOM 1923 C CA . GLY A 1 251 ? -28.509 24.403 38.883 1.00 42.72 251 GLY A CA 1
ATOM 1924 C C . GLY A 1 251 ? -27.013 24.408 38.553 1.00 42.72 251 GLY A C 1
ATOM 1925 O O . GLY A 1 251 ? -26.195 24.148 39.433 1.00 42.72 251 GLY A O 1
ATOM 1926 N N . LEU A 1 252 ? -26.635 24.740 37.311 1.00 44.56 252 LEU A N 1
ATOM 1927 C CA . LEU A 1 252 ? -25.227 24.732 36.889 1.00 44.56 252 LEU A CA 1
ATOM 1928 C C . LEU A 1 252 ? -24.433 25.925 37.445 1.00 44.56 252 LEU A C 1
ATOM 1930 O O . LEU A 1 252 ? -23.287 25.755 37.854 1.00 44.56 252 LEU A O 1
ATOM 1934 N N . LYS A 1 253 ? -25.056 27.106 37.541 1.00 45.31 253 LYS A N 1
ATOM 1935 C CA . LYS A 1 253 ? -24.388 28.334 38.006 1.00 45.31 253 LYS A CA 1
ATOM 1936 C C . LYS A 1 253 ? -23.949 28.259 39.471 1.00 45.31 253 LYS A C 1
ATOM 1938 O O . LYS A 1 253 ? -22.849 28.668 39.819 1.00 45.31 253 LYS A O 1
ATOM 1943 N N . GLN A 1 254 ? -24.767 27.637 40.323 1.00 43.66 254 GLN A N 1
ATOM 1944 C CA . GLN A 1 254 ? -24.422 27.430 41.735 1.00 43.66 254 GLN A CA 1
ATOM 1945 C C . GLN A 1 254 ? -23.249 26.460 41.941 1.00 43.66 254 GLN A C 1
ATOM 1947 O O . GLN A 1 254 ? -22.609 26.483 42.996 1.00 43.66 254 GLN A O 1
ATOM 1952 N N . LEU A 1 255 ? -22.974 25.597 40.959 1.00 46.78 255 LEU A N 1
ATOM 1953 C CA . LEU A 1 255 ? -21.843 24.678 40.997 1.00 46.78 255 LEU A CA 1
ATOM 1954 C C . LEU A 1 255 ? -20.553 25.366 40.517 1.00 46.78 255 LEU A C 1
ATOM 1956 O O . LEU A 1 255 ? -19.505 25.159 41.126 1.00 46.78 255 LEU A O 1
ATOM 1960 N N . GLU A 1 256 ? -20.635 26.230 39.499 1.00 51.59 256 GLU A N 1
ATOM 1961 C CA . GLU A 1 256 ? -19.506 27.043 39.012 1.00 51.59 256 GLU A CA 1
ATOM 1962 C C . GLU A 1 256 ? -18.980 28.021 40.072 1.00 51.59 256 GLU A C 1
ATOM 1964 O O . GLU A 1 256 ? -17.766 28.098 40.290 1.00 51.59 256 GLU A O 1
ATOM 1969 N N . ASP A 1 257 ? -19.867 28.697 40.805 1.00 46.97 257 ASP A N 1
ATOM 1970 C CA . ASP A 1 257 ? -19.457 29.675 41.822 1.00 46.97 257 ASP A CA 1
ATOM 1971 C C . ASP A 1 257 ? -18.728 29.005 43.001 1.00 46.97 257 ASP A C 1
ATOM 1973 O O . ASP A 1 257 ? -17.725 29.516 43.506 1.00 46.97 257 ASP A O 1
ATOM 1977 N N . LYS A 1 258 ? -19.158 27.796 43.392 1.00 52.06 258 LYS A N 1
ATOM 1978 C CA . LYS A 1 258 ? -18.511 27.015 44.461 1.00 52.06 258 LYS A CA 1
ATOM 1979 C C . LYS A 1 258 ? -17.132 26.494 44.066 1.00 52.06 258 LYS A C 1
ATOM 1981 O O . LYS A 1 258 ? -16.235 26.449 44.907 1.00 52.06 258 LYS A O 1
ATOM 1986 N N . VAL A 1 259 ? -16.951 26.104 42.806 1.00 49.94 259 VAL A N 1
ATOM 1987 C CA . VAL A 1 259 ? -15.658 25.618 42.304 1.00 49.94 259 VAL A CA 1
ATOM 1988 C C . VAL A 1 259 ? -14.671 26.777 42.157 1.00 49.94 259 VAL A C 1
ATOM 1990 O O . VAL A 1 259 ? -13.518 26.650 42.564 1.00 49.94 259 VAL A O 1
ATOM 1993 N N . THR A 1 260 ? -15.130 27.937 41.685 1.00 49.56 260 THR A N 1
ATOM 1994 C CA . THR A 1 260 ? -14.284 29.131 41.522 1.00 49.56 260 THR A CA 1
ATOM 1995 C C . THR A 1 260 ? -13.789 29.664 42.871 1.00 49.56 260 THR A C 1
ATOM 1997 O O . THR A 1 260 ? -12.613 29.999 43.023 1.00 49.56 260 THR A O 1
ATOM 2000 N N . GLN A 1 261 ? -14.651 29.660 43.892 1.00 42.47 261 GLN A N 1
ATOM 2001 C CA . GLN A 1 261 ? -14.298 30.120 45.237 1.00 42.47 261 GLN A CA 1
ATOM 2002 C C . GLN A 1 261 ? -13.345 29.152 45.962 1.00 42.47 261 GLN A C 1
ATOM 2004 O O . GLN A 1 261 ? -12.436 29.594 46.667 1.00 42.47 261 GLN A O 1
ATOM 2009 N N . ALA A 1 262 ? -13.487 27.842 45.730 1.00 46.50 262 ALA A N 1
ATOM 2010 C CA . ALA A 1 262 ? -12.568 26.833 46.254 1.00 46.50 262 ALA A CA 1
ATOM 2011 C C . ALA A 1 262 ? -11.163 26.956 45.635 1.00 46.50 262 ALA A C 1
ATOM 2013 O O . ALA A 1 262 ? -10.169 26.874 46.356 1.00 46.50 262 ALA A O 1
ATOM 2014 N N . VAL A 1 263 ? -11.074 27.235 44.330 1.00 41.34 263 VAL A N 1
ATOM 2015 C CA . VAL A 1 263 ? -9.794 27.400 43.621 1.00 41.34 263 VAL A CA 1
ATOM 2016 C C . VAL A 1 263 ? -9.061 28.668 44.071 1.00 41.34 263 VAL A C 1
ATOM 2018 O O . VAL A 1 263 ? -7.872 28.599 44.381 1.00 41.34 263 VAL A O 1
ATOM 2021 N N . LEU A 1 264 ? -9.765 29.796 44.224 1.00 42.50 264 LEU A N 1
ATOM 2022 C CA . LEU A 1 264 ? -9.169 31.048 44.713 1.00 42.50 264 LEU A CA 1
ATOM 2023 C C . LEU A 1 264 ? -8.654 30.947 46.158 1.00 42.50 264 LEU A C 1
ATOM 2025 O O . LEU A 1 264 ? -7.660 31.582 46.497 1.00 42.50 264 LEU A O 1
ATOM 2029 N N . SER A 1 265 ? -9.280 30.112 46.994 1.00 40.78 265 SER A N 1
ATOM 2030 C CA . SER A 1 265 ? -8.838 29.871 48.377 1.00 40.78 265 SER A CA 1
ATOM 2031 C C . SER A 1 265 ? -7.634 28.926 48.509 1.00 40.78 265 SER A C 1
ATOM 2033 O O . SER A 1 265 ? -7.073 28.801 49.594 1.00 40.78 265 SER A O 1
ATOM 2035 N N . SER A 1 266 ? -7.238 28.260 47.417 1.00 45.38 266 SER A N 1
ATOM 2036 C CA . SER A 1 266 ? -6.218 27.199 47.417 1.00 45.38 266 SER A CA 1
ATOM 2037 C C . SER A 1 266 ? -4.856 27.605 46.835 1.00 45.38 266 SER A C 1
ATOM 2039 O O . SER A 1 266 ? -3.974 26.760 46.698 1.00 45.38 266 SER A O 1
ATOM 2041 N N . LEU A 1 267 ? -4.652 28.890 46.526 1.00 33.12 267 LEU A N 1
ATOM 2042 C CA . LEU A 1 267 ? -3.357 29.410 46.074 1.00 33.12 267 LEU A CA 1
ATOM 2043 C C . LEU A 1 267 ? -2.470 29.785 47.283 1.00 33.12 267 LEU A C 1
ATOM 2045 O O . LEU A 1 267 ? -2.874 30.636 48.078 1.00 33.12 267 LEU A O 1
ATOM 2049 N N . PRO A 1 268 ? -1.266 29.198 47.447 1.00 37.41 268 PRO A N 1
ATOM 2050 C CA . PRO A 1 268 ? -0.340 29.598 48.501 1.00 37.41 268 PRO A CA 1
ATOM 2051 C C . PRO A 1 268 ? 0.310 30.953 48.192 1.00 37.41 268 PRO A C 1
ATOM 2053 O O . PRO A 1 268 ? 0.723 31.223 47.064 1.00 37.41 268 PRO A O 1
ATOM 2056 N N . ALA A 1 269 ? 0.440 31.789 49.225 1.00 34.28 269 ALA A N 1
ATOM 2057 C CA . ALA A 1 269 ? 1.213 33.021 49.175 1.00 34.28 269 ALA A CA 1
ATOM 2058 C C . ALA A 1 269 ? 2.719 32.732 49.024 1.00 34.28 269 ALA A C 1
ATOM 2060 O O . ALA A 1 269 ? 3.287 31.841 49.649 1.00 34.28 269 ALA A O 1
ATOM 2061 N N . GLN A 1 270 ? 3.333 33.541 48.174 1.00 30.44 270 GLN A N 1
ATOM 2062 C CA . GLN A 1 270 ? 4.716 33.556 47.716 1.00 30.44 270 GLN A CA 1
ATOM 2063 C C . GLN A 1 270 ? 5.749 33.582 48.866 1.00 30.44 270 GLN A C 1
ATOM 2065 O O . GLN A 1 270 ? 5.745 34.501 49.685 1.00 30.44 270 GLN A O 1
ATOM 2070 N N . GLN A 1 271 ? 6.699 32.638 48.877 1.00 29.12 271 GLN A N 1
ATOM 2071 C CA . GLN A 1 271 ? 8.012 32.821 49.508 1.00 29.12 271 GLN A CA 1
ATOM 2072 C C . GLN A 1 271 ? 9.124 32.520 48.501 1.00 29.12 271 GLN A C 1
ATOM 2074 O O . GLN A 1 271 ? 9.132 31.501 47.819 1.00 29.12 271 GLN A O 1
ATOM 2079 N N . VAL A 1 272 ? 10.036 33.481 48.395 1.00 33.81 272 VAL A N 1
ATOM 2080 C CA . VAL A 1 272 ? 11.174 33.522 47.481 1.00 33.81 272 VAL A CA 1
ATOM 2081 C C . VAL A 1 272 ? 12.359 32.789 48.113 1.00 33.81 272 VAL A C 1
ATOM 2083 O O . VAL A 1 272 ? 12.760 33.132 49.222 1.00 33.81 272 VAL A O 1
ATOM 2086 N N . GLY A 1 273 ? 12.969 31.862 47.366 1.00 37.53 273 GLY A N 1
ATOM 2087 C CA . GLY A 1 273 ? 14.383 31.505 47.524 1.00 37.53 273 GLY A CA 1
ATOM 2088 C C . GLY A 1 273 ? 14.694 30.018 47.707 1.00 37.53 273 GLY A C 1
ATOM 2089 O O . GLY A 1 273 ? 14.570 29.510 48.817 1.00 37.53 273 GLY A O 1
ATOM 2090 N N . LYS A 1 274 ? 15.199 29.392 46.628 1.00 29.64 274 LYS A N 1
ATOM 2091 C CA . LYS A 1 274 ? 16.269 28.363 46.533 1.00 29.64 274 LYS A CA 1
ATOM 2092 C C . LYS A 1 274 ? 15.987 27.391 45.377 1.00 29.64 274 LYS A C 1
ATOM 2094 O O . LYS A 1 274 ? 15.489 26.291 45.573 1.00 29.64 274 LYS A O 1
ATOM 2099 N N . ALA A 1 275 ? 16.325 27.823 44.165 1.00 36.25 275 ALA A N 1
ATOM 2100 C CA . ALA A 1 275 ? 16.372 26.969 42.986 1.00 36.25 275 ALA A CA 1
ATOM 2101 C C . ALA A 1 275 ? 17.712 26.225 42.989 1.00 36.25 275 ALA A C 1
ATOM 2103 O O . ALA A 1 275 ? 18.731 26.875 42.811 1.00 36.25 275 ALA A O 1
ATOM 2104 N N . GLU A 1 276 ? 17.699 24.919 43.267 1.00 36.69 276 GLU A N 1
ATOM 2105 C CA . GLU A 1 276 ? 18.741 23.951 42.852 1.00 36.69 276 GLU A CA 1
ATOM 2106 C C . GLU A 1 276 ? 18.410 22.505 43.286 1.00 36.69 276 GLU A C 1
ATOM 2108 O O . GLU A 1 276 ? 18.967 21.571 42.725 1.00 36.69 276 GLU A O 1
ATOM 2113 N N . VAL A 1 277 ? 17.450 22.283 44.200 1.00 41.56 277 VAL A N 1
ATOM 2114 C CA . VAL A 1 277 ? 17.094 20.929 44.701 1.00 41.56 277 VAL A CA 1
ATOM 2115 C C . VAL A 1 277 ? 15.841 20.320 44.029 1.00 41.56 277 VAL A C 1
ATOM 2117 O O . VAL A 1 277 ? 15.636 19.113 44.077 1.00 41.56 277 VAL A O 1
ATOM 2120 N N . GLU A 1 278 ? 15.022 21.108 43.322 1.00 41.75 278 GLU A N 1
ATOM 2121 C CA . GLU A 1 278 ? 13.726 20.646 42.774 1.00 41.75 278 GLU A CA 1
ATOM 2122 C C . GLU A 1 278 ? 13.821 19.768 41.508 1.00 41.75 278 GLU A C 1
ATOM 2124 O O . GLU A 1 278 ? 12.866 19.064 41.177 1.00 41.75 278 GLU A O 1
ATOM 2129 N N . VAL A 1 279 ? 14.950 19.768 40.791 1.00 47.16 279 VAL A N 1
ATOM 2130 C CA . VAL A 1 279 ? 15.072 19.028 39.516 1.00 47.16 279 VAL A CA 1
ATOM 2131 C C . VAL A 1 279 ? 15.190 17.517 39.749 1.00 47.16 279 VAL A C 1
ATOM 2133 O O . VAL A 1 279 ? 14.573 16.733 39.031 1.00 47.16 279 VAL A O 1
ATOM 2136 N N . GLU A 1 280 ? 15.902 17.100 40.797 1.00 41.50 280 GLU A N 1
ATOM 2137 C CA . GLU A 1 280 ? 16.119 15.681 41.114 1.00 41.50 280 GLU A CA 1
ATOM 2138 C C . GLU A 1 280 ? 14.842 15.015 41.663 1.00 41.50 280 GLU A C 1
ATOM 2140 O O . GLU A 1 280 ? 14.512 13.879 41.312 1.00 41.50 280 GLU A O 1
ATOM 2145 N N . GLU A 1 281 ? 14.058 15.748 42.461 1.00 43.91 281 GLU A N 1
ATOM 2146 C CA . GLU A 1 281 ? 12.768 15.282 42.985 1.00 43.91 281 GLU A CA 1
ATOM 2147 C C . GLU A 1 281 ? 11.689 15.214 41.892 1.00 43.91 281 GLU A C 1
ATOM 2149 O O . GLU A 1 281 ? 10.897 14.265 41.861 1.00 43.91 281 GLU A O 1
ATOM 2154 N N . ALA A 1 282 ? 11.695 16.159 40.945 1.00 43.91 282 ALA A N 1
ATOM 2155 C CA . ALA A 1 282 ? 10.805 16.137 39.787 1.00 43.91 282 ALA A CA 1
ATOM 2156 C C . ALA A 1 282 ? 11.130 14.976 38.828 1.00 43.91 282 ALA A C 1
ATOM 2158 O O . ALA A 1 282 ? 10.215 14.312 38.333 1.00 43.91 282 ALA A O 1
ATOM 2159 N N . GLU A 1 283 ? 12.411 14.666 38.600 1.00 46.12 283 GLU A N 1
ATOM 2160 C CA . GLU A 1 283 ? 12.825 13.507 37.798 1.00 46.12 283 GLU A CA 1
ATOM 2161 C C . GLU A 1 283 ? 12.503 12.173 38.485 1.00 46.12 283 GLU A C 1
ATOM 2163 O O . GLU A 1 283 ? 12.030 11.235 37.832 1.00 46.12 283 GLU A O 1
ATOM 2168 N N . ALA A 1 284 ? 12.678 12.089 39.807 1.00 46.75 284 ALA A N 1
ATOM 2169 C CA . ALA A 1 284 ? 12.293 10.920 40.592 1.00 46.75 284 ALA A CA 1
ATOM 2170 C C . ALA A 1 284 ? 10.771 10.689 40.561 1.00 46.75 284 ALA A C 1
ATOM 2172 O O . ALA A 1 284 ? 10.326 9.565 40.308 1.00 46.75 284 ALA A O 1
ATOM 2173 N N . GLN A 1 285 ? 9.965 11.746 40.715 1.00 43.44 285 GLN A N 1
ATOM 2174 C CA . GLN A 1 285 ? 8.506 11.671 40.581 1.00 43.44 285 GLN A CA 1
ATOM 2175 C C . GLN A 1 285 ? 8.077 11.291 39.157 1.00 43.44 285 GLN A C 1
ATOM 2177 O O . GLN A 1 285 ? 7.205 10.436 38.991 1.00 43.44 285 GLN A O 1
ATOM 2182 N N . MET A 1 286 ? 8.715 11.842 38.121 1.00 44.94 286 MET A N 1
ATOM 2183 C CA . MET A 1 286 ? 8.425 11.511 36.721 1.00 44.94 286 MET A CA 1
ATOM 2184 C C . MET A 1 286 ? 8.742 10.039 36.410 1.00 44.94 286 MET A C 1
ATOM 2186 O O . MET A 1 286 ? 7.949 9.349 35.763 1.00 44.94 286 MET A O 1
ATOM 2190 N N . ASN A 1 287 ? 9.863 9.518 36.917 1.00 46.97 287 ASN A N 1
ATOM 2191 C CA . ASN A 1 287 ? 10.244 8.113 36.766 1.00 46.97 287 ASN A CA 1
ATOM 2192 C C . ASN A 1 287 ? 9.331 7.174 37.568 1.00 46.97 287 ASN A C 1
ATOM 2194 O O . ASN A 1 287 ? 8.983 6.093 37.084 1.00 46.97 287 ASN A O 1
ATOM 2198 N N . GLN A 1 288 ? 8.861 7.597 38.742 1.00 40.97 288 GLN A N 1
ATOM 2199 C CA . GLN A 1 288 ? 7.899 6.846 39.548 1.00 40.97 288 GLN A CA 1
ATOM 2200 C C . GLN A 1 288 ? 6.506 6.813 38.897 1.00 40.97 288 GLN A C 1
ATOM 2202 O O . GLN A 1 288 ? 5.865 5.761 38.875 1.00 40.97 288 GLN A O 1
ATOM 2207 N N . ILE A 1 289 ? 6.068 7.911 38.270 1.00 47.16 289 ILE A N 1
ATOM 2208 C CA . ILE A 1 289 ? 4.845 7.972 37.452 1.00 47.16 289 ILE A CA 1
ATOM 2209 C C . ILE A 1 289 ? 4.974 7.064 36.221 1.00 47.16 289 ILE A C 1
ATOM 2211 O O . ILE A 1 289 ? 4.060 6.293 35.924 1.00 47.16 289 ILE A O 1
ATOM 2215 N N . ARG A 1 290 ? 6.126 7.076 35.538 1.00 46.00 290 ARG A N 1
ATOM 2216 C CA . ARG A 1 290 ? 6.404 6.221 34.370 1.00 46.00 290 ARG A CA 1
ATOM 2217 C C . ARG A 1 290 ? 6.421 4.728 34.748 1.00 46.00 290 ARG A C 1
ATOM 2219 O O . ARG A 1 290 ? 5.863 3.899 34.027 1.00 46.00 290 ARG A O 1
ATOM 2226 N N . ALA A 1 291 ? 6.955 4.387 35.923 1.00 38.50 291 ALA A N 1
ATOM 2227 C CA . ALA A 1 291 ? 6.923 3.033 36.482 1.00 38.50 291 ALA A CA 1
ATOM 2228 C C . ALA A 1 291 ? 5.507 2.589 36.906 1.00 38.50 291 ALA A C 1
ATOM 2230 O O . ALA A 1 291 ? 5.131 1.436 36.687 1.00 38.50 291 ALA A O 1
ATOM 2231 N N . LEU A 1 292 ? 4.692 3.495 37.461 1.00 37.66 292 LEU A N 1
ATOM 2232 C CA . LEU A 1 292 ? 3.291 3.228 37.815 1.00 37.66 292 LEU A CA 1
ATOM 2233 C C . LEU A 1 292 ? 2.394 3.057 36.577 1.00 37.66 292 LEU A C 1
ATOM 2235 O O . LEU A 1 292 ? 1.516 2.194 36.587 1.00 37.66 292 LEU A O 1
ATOM 2239 N N . MET A 1 293 ? 2.648 3.800 35.492 1.00 40.22 293 MET A N 1
ATOM 2240 C CA . MET A 1 293 ? 1.966 3.605 34.203 1.00 40.22 293 MET A CA 1
ATOM 2241 C C . MET A 1 293 ? 2.328 2.260 33.551 1.00 40.22 293 MET A C 1
ATOM 2243 O O . MET A 1 293 ? 1.452 1.568 33.035 1.00 40.22 293 MET A O 1
ATOM 2247 N N . SER A 1 294 ? 3.591 1.832 33.653 1.00 36.25 294 SER A N 1
ATOM 2248 C CA . SER A 1 294 ? 4.047 0.507 33.198 1.00 36.25 294 SER A CA 1
ATOM 2249 C C . SER A 1 294 ? 3.410 -0.646 33.993 1.00 36.25 294 SER A C 1
ATOM 2251 O O . SER A 1 294 ? 2.958 -1.634 33.410 1.00 36.25 294 SER A O 1
ATOM 2253 N N . LYS A 1 295 ? 3.283 -0.505 35.322 1.00 32.47 295 LYS A N 1
ATOM 2254 C CA . LYS A 1 295 ? 2.641 -1.514 36.184 1.00 32.47 295 LYS A CA 1
ATOM 2255 C C . LYS A 1 295 ? 1.124 -1.631 35.962 1.00 32.47 295 LYS A C 1
ATOM 2257 O O . LYS A 1 295 ? 0.610 -2.737 36.083 1.00 32.47 295 LYS A O 1
ATOM 2262 N N . ARG A 1 296 ? 0.429 -0.541 35.599 1.00 38.84 296 ARG A N 1
ATOM 2263 C CA . ARG A 1 296 ? -1.026 -0.529 35.312 1.00 38.84 296 ARG A CA 1
ATOM 2264 C C . ARG A 1 296 ? -1.403 -0.947 33.888 1.00 38.84 296 ARG A C 1
ATOM 2266 O O . ARG A 1 296 ? -2.471 -1.513 33.699 1.00 38.84 296 ARG A O 1
ATOM 2273 N N . SER A 1 297 ? -0.505 -0.789 32.914 1.00 34.94 297 SER A N 1
ATOM 2274 C CA . SER A 1 297 ? -0.685 -1.306 31.543 1.00 34.94 297 SER A CA 1
ATOM 2275 C C . SER A 1 297 ? -0.941 -2.828 31.499 1.00 34.94 297 SER A C 1
ATOM 2277 O O . SER A 1 297 ? -1.667 -3.324 30.639 1.00 34.94 297 SER A O 1
ATOM 2279 N N . ARG A 1 298 ? -0.417 -3.584 32.478 1.00 35.81 298 ARG A N 1
ATOM 2280 C CA . ARG A 1 298 ? -0.677 -5.029 32.614 1.00 35.81 298 ARG A CA 1
ATOM 2281 C C . ARG A 1 298 ? -2.100 -5.376 33.078 1.00 35.81 298 ARG A C 1
ATOM 2283 O O . ARG A 1 298 ? -2.534 -6.491 32.809 1.00 35.81 298 ARG A O 1
ATOM 2290 N N . GLU A 1 299 ? -2.820 -4.460 33.728 1.00 36.12 299 GLU A N 1
ATOM 2291 C CA . GLU A 1 299 ? -4.204 -4.671 34.194 1.00 36.12 299 GLU A CA 1
ATOM 2292 C C . GLU A 1 299 ? -5.247 -4.270 33.123 1.00 36.12 299 GLU A C 1
ATOM 2294 O O . GLU A 1 299 ? -6.314 -4.874 33.037 1.00 36.12 299 GLU A O 1
ATOM 2299 N N . ASP A 1 300 ? -4.914 -3.346 32.211 1.00 40.66 300 ASP A N 1
ATOM 2300 C CA . ASP A 1 300 ? -5.820 -2.837 31.160 1.00 40.66 300 ASP A CA 1
ATOM 2301 C C . ASP A 1 300 ? -6.085 -3.822 29.991 1.00 40.66 300 ASP A C 1
ATOM 2303 O O . ASP A 1 300 ? -6.950 -3.586 29.138 1.00 40.66 300 ASP A O 1
ATOM 2307 N N . HIS A 1 301 ? -5.394 -4.967 29.949 1.00 41.94 301 HIS A N 1
ATOM 2308 C CA . HIS A 1 301 ? -5.577 -6.004 28.922 1.00 41.94 301 HIS A CA 1
ATOM 2309 C C . HIS A 1 301 ? -6.901 -6.798 29.030 1.00 41.94 301 HIS A C 1
ATOM 2311 O O . HIS A 1 301 ? -7.218 -7.573 28.121 1.00 41.94 301 HIS A O 1
ATOM 2317 N N . GLU A 1 302 ? -7.710 -6.610 30.081 1.00 44.22 302 GLU A N 1
ATOM 2318 C CA . GLU A 1 302 ? -8.912 -7.427 30.335 1.00 44.22 302 GLU A CA 1
ATOM 2319 C C . GLU A 1 302 ? -10.197 -6.977 29.601 1.00 44.22 302 GLU A C 1
ATOM 2321 O O . GLU A 1 302 ? -11.090 -7.798 29.373 1.00 44.22 302 GLU A O 1
ATOM 2326 N N . SER A 1 303 ? -10.317 -5.723 29.145 1.00 53.22 303 SER A N 1
ATOM 2327 C CA . SER A 1 303 ? -11.591 -5.181 28.615 1.00 53.22 303 SER A CA 1
ATOM 2328 C C . SER A 1 303 ? -11.987 -5.691 27.212 1.00 53.22 303 SER A C 1
ATOM 2330 O O . SER A 1 303 ? -13.144 -6.045 26.964 1.00 53.22 303 SER A O 1
ATOM 2332 N N . SER A 1 304 ? -11.035 -5.798 26.280 1.00 59.47 304 SER A N 1
ATOM 2333 C CA . SER A 1 304 ? -11.274 -6.286 24.906 1.00 59.47 304 SER A CA 1
ATOM 2334 C C . SER A 1 304 ? -11.660 -7.780 24.840 1.00 59.47 304 SER A C 1
ATOM 2336 O O . SER A 1 304 ? -12.603 -8.135 24.117 1.00 59.47 304 SER A O 1
ATOM 2338 N N . PRO A 1 305 ? -11.026 -8.684 25.617 1.00 65.75 305 PRO A N 1
ATOM 2339 C CA . PRO A 1 305 ? -11.491 -10.061 25.778 1.00 65.75 305 PRO A CA 1
ATOM 2340 C C . PRO A 1 305 ? -12.925 -10.165 26.314 1.00 65.75 305 PRO A C 1
ATOM 2342 O O . PRO A 1 305 ? -13.690 -11.004 25.830 1.00 65.75 305 PRO A O 1
ATOM 2345 N N . LEU A 1 306 ? -13.316 -9.302 27.259 1.00 70.75 306 LEU A N 1
ATOM 2346 C CA . LEU A 1 306 ? -14.670 -9.279 27.823 1.00 70.75 306 LEU A CA 1
ATOM 2347 C C . LEU A 1 306 ? -15.721 -8.851 26.793 1.00 70.75 306 LEU A C 1
ATOM 2349 O O . LEU A 1 306 ? -16.755 -9.508 26.679 1.00 70.75 306 LEU A O 1
ATOM 2353 N N . PHE A 1 307 ? -15.445 -7.827 25.981 1.00 79.69 307 PHE A N 1
ATOM 2354 C CA . PHE A 1 307 ? -16.352 -7.419 24.902 1.00 79.69 307 PHE A CA 1
ATOM 2355 C C . PHE A 1 307 ? -16.486 -8.497 23.812 1.00 79.69 307 PHE A C 1
ATOM 2357 O O . PHE A 1 307 ? -17.578 -8.813 23.345 1.00 79.69 307 PHE A O 1
ATOM 2364 N N . ARG A 1 308 ? -15.388 -9.172 23.448 1.00 78.56 308 ARG A N 1
ATOM 2365 C CA . ARG A 1 308 ? -15.453 -10.342 22.550 1.00 78.56 308 ARG A CA 1
ATOM 2366 C C . ARG A 1 308 ? -16.279 -11.477 23.154 1.00 78.56 308 ARG A C 1
ATOM 2368 O O . ARG A 1 308 ? -17.009 -12.158 22.432 1.00 78.56 308 ARG A O 1
ATOM 2375 N N . LYS A 1 309 ? -16.172 -11.692 24.467 1.00 78.56 309 LYS A N 1
ATOM 2376 C CA . LYS A 1 309 ? -16.973 -12.683 25.189 1.00 78.56 309 LYS A CA 1
ATOM 2377 C C . LYS A 1 309 ? -18.456 -12.303 25.176 1.00 78.56 309 LYS A C 1
ATOM 2379 O O . LYS A 1 309 ? -19.273 -13.168 24.875 1.00 78.56 309 LYS A O 1
ATOM 2384 N N . SER A 1 310 ? -18.809 -11.037 25.400 1.00 81.88 310 SER A N 1
ATOM 2385 C CA . SER A 1 310 ? -20.206 -10.577 25.369 1.00 81.88 310 SER A CA 1
ATOM 2386 C C . SER A 1 310 ? -20.831 -10.677 23.971 1.00 81.88 310 SER A C 1
ATOM 2388 O O . SER A 1 310 ? -21.978 -11.107 23.845 1.00 81.88 310 SER A O 1
ATOM 2390 N N . LEU A 1 311 ? -20.073 -10.398 22.903 1.00 83.06 311 LEU A N 1
ATOM 2391 C CA . LEU A 1 311 ? -20.511 -10.630 21.519 1.00 83.06 311 LEU A CA 1
ATOM 2392 C C . LEU A 1 311 ? -20.827 -12.110 21.252 1.00 83.06 311 LEU A C 1
ATOM 2394 O O . LEU A 1 311 ? -21.821 -12.431 20.602 1.00 83.06 311 LEU A O 1
ATOM 2398 N N . ARG A 1 312 ? -20.013 -13.027 21.790 1.00 82.00 312 ARG A N 1
ATOM 2399 C CA . ARG A 1 312 ? -20.261 -14.474 21.677 1.00 82.00 312 ARG A CA 1
ATOM 2400 C C . ARG A 1 312 ? -21.471 -14.911 22.499 1.00 82.00 312 ARG A C 1
ATOM 2402 O O . ARG A 1 312 ? -22.298 -15.665 21.996 1.00 82.00 312 ARG A O 1
ATOM 2409 N N . MET A 1 313 ? -21.594 -14.419 23.731 1.00 85.44 313 MET A N 1
ATOM 2410 C CA . MET A 1 313 ? -22.716 -14.740 24.620 1.00 85.44 313 MET A CA 1
ATOM 2411 C C . MET A 1 313 ? -24.051 -14.231 24.070 1.00 85.44 313 MET A C 1
ATOM 2413 O O . MET A 1 313 ? -25.050 -14.939 24.142 1.00 85.44 313 MET A O 1
ATOM 2417 N N . SER A 1 314 ? -24.060 -13.052 23.444 1.00 86.88 314 SER A N 1
ATOM 2418 C CA . SER A 1 314 ? -25.244 -12.490 22.779 1.00 86.88 314 SER A CA 1
ATOM 2419 C C . SER A 1 314 ? -25.565 -13.143 21.429 1.00 86.88 314 SER A C 1
ATOM 2421 O O . SER A 1 314 ? -26.521 -12.739 20.770 1.00 86.88 314 SER A O 1
ATOM 2423 N N . LYS A 1 315 ? -24.790 -14.154 20.997 1.00 87.31 315 LYS A N 1
ATOM 2424 C CA . LYS A 1 315 ? -24.900 -14.792 19.673 1.00 87.31 315 LYS A CA 1
ATOM 2425 C C . LYS A 1 315 ? -24.885 -13.763 18.534 1.00 87.31 315 LYS A C 1
ATOM 2427 O O . LYS A 1 315 ? -25.565 -13.930 17.519 1.00 87.31 315 LYS A O 1
ATOM 2432 N N . SER A 1 316 ? -24.109 -12.691 18.705 1.00 89.69 316 SER A N 1
ATOM 2433 C CA . SER A 1 316 ? -23.962 -11.656 17.690 1.00 89.69 316 SER A CA 1
ATOM 2434 C C . SER A 1 316 ? -23.403 -12.256 16.403 1.00 89.69 316 SER A C 1
ATOM 2436 O O . SER A 1 316 ? -22.478 -13.070 16.421 1.00 89.69 316 SER A O 1
ATOM 2438 N N . LYS A 1 317 ? -23.924 -11.802 15.258 1.00 89.38 317 LYS A N 1
ATOM 2439 C CA . LYS A 1 317 ? -23.352 -12.139 13.944 1.00 89.38 317 LYS A CA 1
ATOM 2440 C C . LYS A 1 317 ? -21.935 -11.579 13.783 1.00 89.38 317 LYS A C 1
ATOM 2442 O O . LYS A 1 317 ? -21.210 -12.023 12.902 1.00 89.38 317 LYS A O 1
ATOM 2447 N N . PHE A 1 318 ? -21.557 -10.599 14.600 1.00 88.94 318 PHE A N 1
ATOM 2448 C CA . PHE A 1 318 ? -20.247 -9.969 14.589 1.00 88.94 318 PHE A CA 1
ATOM 2449 C C . PHE A 1 318 ? -19.312 -10.663 15.586 1.00 88.94 318 PHE A C 1
ATOM 2451 O O . PHE A 1 318 ? -19.224 -10.284 16.752 1.00 88.94 318 PHE A O 1
ATOM 2458 N N . SER A 1 319 ? -18.635 -11.716 15.130 1.00 83.75 319 SER A N 1
ATOM 2459 C CA . SER A 1 319 ? -17.767 -12.559 15.963 1.00 83.75 319 SER A CA 1
ATOM 2460 C C . SER A 1 319 ? -16.318 -12.074 16.056 1.00 83.75 319 SER A C 1
ATOM 2462 O O . SER A 1 319 ? -15.559 -12.570 16.894 1.00 83.75 319 SER A O 1
ATOM 2464 N N . HIS A 1 320 ? -15.916 -11.128 15.204 1.00 87.94 320 HIS A N 1
ATOM 2465 C CA . HIS A 1 320 ? -14.560 -10.592 15.152 1.00 87.94 320 HIS A CA 1
ATOM 2466 C C . HIS A 1 320 ? -14.562 -9.140 15.618 1.00 87.94 320 HIS A C 1
ATOM 2468 O O . HIS A 1 320 ? -15.277 -8.314 15.066 1.00 87.94 320 HIS A O 1
ATOM 2474 N N . CYS A 1 321 ? -13.751 -8.832 16.628 1.00 90.31 321 CYS A N 1
ATOM 2475 C CA . CYS A 1 321 ? -13.559 -7.477 17.136 1.00 90.31 321 CYS A CA 1
ATOM 2476 C C . CYS A 1 321 ? -12.065 -7.240 17.320 1.00 90.31 321 CYS A C 1
ATOM 2478 O O . CYS A 1 321 ? -11.402 -8.031 17.992 1.00 90.31 321 CYS A O 1
ATOM 2480 N N . VAL A 1 322 ? -11.529 -6.173 16.748 1.00 89.75 322 VAL A N 1
ATOM 2481 C CA . VAL A 1 322 ? -10.139 -5.737 16.905 1.00 89.75 322 VAL A CA 1
ATOM 2482 C C . VAL A 1 322 ? -10.182 -4.314 17.441 1.00 89.75 322 VAL A C 1
ATOM 2484 O O . VAL A 1 322 ? -10.793 -3.458 16.817 1.00 89.75 322 VAL A O 1
ATOM 2487 N N . ALA A 1 323 ? -9.583 -4.078 18.605 1.00 90.00 323 ALA A N 1
ATOM 2488 C CA . ALA A 1 323 ? -9.521 -2.755 19.220 1.00 90.00 323 ALA A CA 1
ATOM 2489 C C . ALA A 1 323 ? -8.155 -2.107 18.949 1.00 90.00 323 ALA A C 1
ATOM 2491 O O . ALA A 1 323 ? -7.170 -2.825 18.757 1.00 90.00 323 ALA A O 1
ATOM 2492 N N . GLY A 1 324 ? -8.118 -0.773 18.930 1.00 88.31 324 GLY A N 1
ATOM 2493 C CA . GLY A 1 324 ? -6.888 0.021 18.922 1.00 88.31 324 GLY A CA 1
ATOM 2494 C C . GLY A 1 324 ? -6.138 -0.043 20.256 1.00 88.31 324 GLY A C 1
ATOM 2495 O O . GLY A 1 324 ? -6.427 -0.887 21.109 1.00 88.31 324 GLY A O 1
ATOM 2496 N N . ALA A 1 325 ? -5.161 0.849 20.439 1.00 87.12 325 ALA A N 1
ATOM 2497 C CA . ALA A 1 325 ? -4.409 0.909 21.689 1.00 87.12 325 ALA A CA 1
ATOM 2498 C C . ALA A 1 325 ? -5.330 1.179 22.897 1.00 87.12 325 ALA A C 1
ATOM 2500 O O . ALA A 1 325 ? -6.288 1.950 22.764 1.00 87.12 325 ALA A O 1
ATOM 2501 N N . PRO A 1 326 ? -5.040 0.577 24.069 1.00 83.69 326 PRO A N 1
ATOM 2502 C CA . PRO A 1 326 ? -5.802 0.808 25.290 1.00 83.69 326 PRO A CA 1
ATOM 2503 C C . PRO A 1 326 ? -5.931 2.294 25.614 1.00 83.69 326 PRO A C 1
ATOM 2505 O O . PRO A 1 326 ? -5.026 3.087 25.357 1.00 83.69 326 PRO A O 1
ATOM 2508 N N . VAL A 1 327 ? -7.079 2.666 26.167 1.00 83.00 327 VAL A N 1
ATOM 2509 C CA . VAL A 1 327 ? -7.384 4.047 26.529 1.00 83.00 327 VAL A CA 1
ATOM 2510 C C . VAL A 1 327 ? -7.032 4.246 28.001 1.00 83.00 327 VAL A C 1
ATOM 2512 O O . VAL A 1 327 ? -7.571 3.510 28.827 1.00 83.00 327 VAL A O 1
ATOM 2515 N N . PRO A 1 328 ? -6.202 5.243 28.359 1.00 76.38 328 PRO A N 1
ATOM 2516 C CA . PRO A 1 328 ? -5.862 5.498 29.752 1.00 76.38 328 PRO A CA 1
ATOM 2517 C C . PRO A 1 328 ? -7.101 5.765 30.612 1.00 76.38 328 PRO A C 1
ATOM 2519 O O . PRO A 1 328 ? -8.041 6.449 30.181 1.00 76.38 328 PRO A O 1
ATOM 2522 N N . LEU A 1 329 ? -7.079 5.259 31.845 1.00 73.00 329 LEU A N 1
ATOM 2523 C CA . LEU A 1 329 ? -8.089 5.549 32.860 1.00 73.00 329 LEU A CA 1
ATOM 2524 C C . LEU A 1 329 ? -8.118 7.042 33.202 1.00 73.00 329 LEU A C 1
ATOM 2526 O O . LEU A 1 329 ? -7.089 7.718 33.242 1.00 73.00 329 LEU A O 1
ATOM 2530 N N . ARG A 1 330 ? -9.315 7.566 33.480 1.00 73.12 330 ARG A N 1
ATOM 2531 C CA . ARG A 1 330 ? -9.475 8.961 33.920 1.00 73.12 330 ARG A CA 1
ATOM 2532 C C . ARG A 1 330 ? -8.838 9.158 35.296 1.00 73.12 330 ARG A C 1
ATOM 2534 O O . ARG A 1 330 ? -8.899 8.252 36.129 1.00 73.12 330 ARG A O 1
ATOM 2541 N N . LEU A 1 331 ? -8.318 10.362 35.576 1.00 54.47 331 LEU A N 1
ATOM 2542 C CA . LEU A 1 331 ? -7.965 10.767 36.943 1.00 54.47 331 LEU A CA 1
ATOM 2543 C C . LEU A 1 331 ? -9.199 10.506 37.826 1.00 54.47 331 LEU A C 1
ATOM 2545 O O . LEU A 1 331 ? -10.209 11.182 37.663 1.00 54.47 331 LEU A O 1
ATOM 2549 N N . ARG A 1 332 ? -9.117 9.532 38.744 1.00 63.38 332 ARG A N 1
ATOM 2550 C CA . ARG A 1 332 ? -10.179 9.065 39.672 1.00 63.38 332 ARG A CA 1
ATOM 2551 C C . ARG A 1 332 ? -11.123 7.955 39.184 1.00 63.38 332 ARG A C 1
ATOM 2553 O O . ARG A 1 332 ? -12.005 7.578 39.949 1.00 63.38 332 ARG A O 1
ATOM 2560 N N . SER A 1 333 ? -10.941 7.376 37.996 1.00 57.56 333 SER A N 1
ATOM 2561 C CA . SER A 1 333 ? -11.687 6.168 37.604 1.00 57.56 333 SER A CA 1
ATOM 2562 C C . SER A 1 333 ? -10.817 4.917 37.685 1.00 57.56 333 SER A C 1
ATOM 2564 O O . SER A 1 333 ? -9.682 4.917 37.221 1.00 57.56 333 SER A O 1
ATOM 2566 N N . GLN A 1 334 ? -11.361 3.847 38.268 1.00 55.22 334 GLN A N 1
ATOM 2567 C CA . GLN A 1 334 ? -10.746 2.511 38.270 1.00 55.22 334 GLN A CA 1
ATOM 2568 C C . GLN A 1 334 ? -11.280 1.612 37.143 1.00 55.22 334 GLN A C 1
ATOM 2570 O O . GLN A 1 334 ? -10.758 0.526 36.937 1.00 55.22 334 GLN A O 1
ATOM 2575 N N . LEU A 1 335 ? -12.335 2.041 36.437 1.00 56.41 335 LEU A N 1
ATOM 2576 C CA . LEU A 1 335 ? -13.073 1.199 35.484 1.00 56.41 335 LEU A CA 1
ATOM 2577 C C . LEU A 1 335 ? -13.309 1.866 34.123 1.00 56.41 335 LEU A C 1
ATOM 2579 O O . LEU A 1 335 ? -13.636 1.185 33.155 1.00 56.41 335 LEU A O 1
ATOM 2583 N N . SER A 1 336 ? -13.198 3.193 34.033 1.00 57.66 336 SER A N 1
ATOM 2584 C CA . SER A 1 336 ? -13.571 3.955 32.838 1.00 57.66 336 SER A CA 1
ATOM 2585 C C . SER A 1 336 ? -12.382 4.725 32.278 1.00 57.66 336 SER A C 1
ATOM 2587 O O . SER A 1 336 ? -11.857 5.646 32.913 1.00 57.66 336 SER A O 1
ATOM 2589 N N . GLY A 1 337 ? -12.009 4.371 31.048 1.00 67.19 337 GLY A N 1
ATOM 2590 C CA . GLY A 1 337 ? -11.066 5.122 30.225 1.00 67.19 337 GLY A CA 1
ATOM 2591 C C . GLY A 1 337 ? -11.579 6.512 29.839 1.00 67.19 337 GLY A C 1
ATOM 2592 O O . GLY A 1 337 ? -12.750 6.856 30.042 1.00 67.19 337 GLY A O 1
ATOM 2593 N N . GLY A 1 338 ? -10.703 7.335 29.264 1.00 68.12 338 GLY A N 1
ATOM 2594 C CA . GLY A 1 338 ? -11.095 8.553 28.544 1.00 68.12 338 GLY A CA 1
ATOM 2595 C C . GLY A 1 338 ? -12.163 8.300 27.464 1.00 68.12 338 GLY A C 1
ATOM 2596 O O . GLY A 1 338 ? -12.377 7.169 27.037 1.00 68.12 338 GLY A O 1
ATOM 2597 N N . TRP A 1 339 ? -12.858 9.351 27.024 1.00 72.69 339 TRP A N 1
ATOM 2598 C CA . TRP A 1 339 ? -13.834 9.282 25.924 1.00 72.69 339 TRP A CA 1
ATOM 2599 C C . TRP A 1 339 ? -13.119 9.235 24.564 1.00 72.69 339 TRP A C 1
ATOM 2601 O O . TRP A 1 339 ? -13.169 10.177 23.784 1.00 72.69 339 TRP A O 1
ATOM 2611 N N . LYS A 1 340 ? -12.369 8.160 24.322 1.00 84.94 340 LYS A N 1
ATOM 2612 C CA . LYS A 1 340 ? -11.680 7.887 23.058 1.00 84.94 340 LYS A CA 1
ATOM 2613 C C . LYS A 1 340 ? -11.550 6.385 22.847 1.00 84.94 340 LYS A C 1
ATOM 2615 O O . LYS A 1 340 ? -11.888 5.610 23.736 1.00 84.94 340 LYS A O 1
ATOM 2620 N N . GLY A 1 341 ? -11.051 5.984 21.685 1.00 89.94 341 GLY A N 1
ATOM 2621 C CA . GLY A 1 341 ? -10.867 4.582 21.330 1.00 89.94 341 GLY A CA 1
ATOM 2622 C C . GLY A 1 341 ? -11.482 4.262 19.977 1.00 89.94 341 GLY A C 1
ATOM 2623 O O . GLY A 1 341 ? -12.578 4.715 19.661 1.00 89.94 341 GLY A O 1
ATOM 2624 N N . VAL A 1 342 ? -10.789 3.438 19.199 1.00 93.50 342 VAL A N 1
ATOM 2625 C CA . VAL A 1 342 ? -11.293 2.909 17.928 1.00 93.50 342 VAL A CA 1
ATOM 2626 C C . VAL A 1 342 ? -11.341 1.387 17.953 1.00 93.50 342 VAL A C 1
ATOM 2628 O O . VAL A 1 342 ? -10.510 0.727 18.583 1.00 93.50 342 VAL A O 1
ATOM 2631 N N . ALA A 1 343 ? -12.313 0.812 17.250 1.00 93.62 343 ALA A N 1
ATOM 2632 C CA . ALA A 1 343 ? -12.427 -0.628 17.079 1.00 93.62 343 ALA A CA 1
ATOM 2633 C C . ALA A 1 343 ? -13.043 -0.979 15.722 1.00 93.62 343 ALA A C 1
ATOM 2635 O O . ALA A 1 343 ? -13.939 -0.296 15.236 1.00 93.62 343 ALA A O 1
ATOM 2636 N N . ALA A 1 344 ? -12.593 -2.091 15.147 1.00 93.38 344 ALA A N 1
ATOM 2637 C CA . ALA A 1 344 ? -13.181 -2.705 13.966 1.00 93.38 344 ALA A CA 1
ATOM 2638 C C . ALA A 1 344 ? -13.928 -3.980 14.367 1.00 93.38 344 ALA A C 1
ATOM 2640 O O . ALA A 1 344 ? -13.354 -4.888 14.980 1.00 93.38 344 ALA A O 1
ATOM 2641 N N . ILE A 1 345 ? -15.207 -4.059 14.001 1.00 93.38 345 ILE A N 1
ATOM 2642 C CA . ILE A 1 345 ? -16.093 -5.181 14.318 1.00 93.38 345 ILE A CA 1
ATOM 2643 C C . ILE A 1 345 ? -16.638 -5.772 13.014 1.00 93.38 345 ILE A C 1
ATOM 2645 O O . ILE A 1 345 ? -17.116 -5.045 12.146 1.00 93.38 345 ILE A O 1
ATOM 2649 N N . ALA A 1 346 ? -16.583 -7.096 1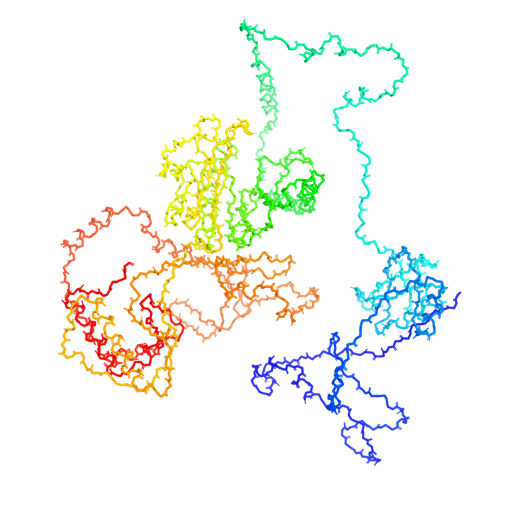2.863 1.00 92.25 346 ALA A N 1
ATOM 2650 C CA . ALA A 1 346 ? -16.948 -7.770 11.622 1.00 92.25 346 ALA A CA 1
ATOM 2651 C C . ALA A 1 346 ? -17.602 -9.141 11.837 1.00 92.25 346 ALA A C 1
ATOM 2653 O O . ALA A 1 346 ? -17.351 -9.852 12.813 1.00 92.25 346 ALA A O 1
ATOM 2654 N N . LYS A 1 347 ? -18.426 -9.531 10.856 1.00 92.69 347 LYS A N 1
ATOM 2655 C CA . LYS A 1 347 ? -19.003 -10.884 10.728 1.00 92.69 347 LYS A CA 1
ATOM 2656 C C . LYS A 1 347 ? -18.021 -11.896 10.139 1.00 92.69 347 LYS A C 1
ATOM 2658 O O . LYS A 1 347 ? -18.251 -13.098 10.197 1.00 92.69 347 LYS A O 1
ATOM 2663 N N . HIS A 1 348 ? -16.953 -11.398 9.529 1.00 91.25 348 HIS A N 1
ATOM 2664 C CA . HIS A 1 348 ? -15.974 -12.182 8.794 1.00 91.25 348 HIS A CA 1
ATOM 2665 C C . HIS A 1 348 ? -14.610 -12.101 9.475 1.00 91.25 348 HIS A C 1
ATOM 2667 O O . HIS A 1 348 ? -14.395 -11.173 10.256 1.00 91.25 348 HIS A O 1
ATOM 2673 N N . PRO A 1 349 ? -13.690 -13.041 9.195 1.00 92.12 349 PRO A N 1
ATOM 2674 C CA . PRO A 1 349 ? -12.366 -13.035 9.795 1.00 92.12 349 PRO A CA 1
ATOM 2675 C C . PRO A 1 349 ? -11.646 -11.697 9.601 1.00 92.12 349 PRO A C 1
ATOM 2677 O O . PRO A 1 349 ? -11.277 -11.334 8.483 1.00 92.12 349 PRO A O 1
ATOM 2680 N N . THR A 1 350 ? -11.420 -10.998 10.712 1.00 89.81 350 THR A N 1
ATOM 2681 C CA . THR A 1 350 ? -10.736 -9.701 10.766 1.00 89.81 350 THR A CA 1
ATOM 2682 C C . THR A 1 350 ? -9.553 -9.776 11.715 1.00 89.81 350 THR A C 1
ATOM 2684 O O . THR A 1 350 ? -9.647 -10.380 12.788 1.00 89.81 350 THR A O 1
ATOM 2687 N N . ARG A 1 351 ? -8.437 -9.158 11.325 1.00 86.94 351 ARG A N 1
ATOM 2688 C CA . ARG A 1 351 ? -7.218 -9.062 12.135 1.00 86.94 351 ARG A CA 1
ATOM 2689 C C . ARG A 1 351 ? -6.643 -7.651 12.134 1.00 86.94 351 ARG A C 1
ATOM 2691 O O . ARG A 1 351 ? -6.859 -6.905 11.183 1.00 86.94 351 ARG A O 1
ATOM 2698 N N . ALA A 1 352 ? -5.870 -7.334 13.169 1.00 87.81 352 ALA A N 1
ATOM 2699 C CA . ALA A 1 352 ? -4.958 -6.197 13.144 1.00 87.81 352 ALA A CA 1
ATOM 2700 C C . ALA A 1 352 ? -3.846 -6.429 12.108 1.00 87.81 352 ALA A C 1
ATOM 2702 O O . ALA A 1 352 ? -3.450 -7.571 11.844 1.00 87.81 352 ALA A O 1
ATOM 2703 N N . MET A 1 353 ? -3.363 -5.337 11.531 1.00 83.06 353 MET A N 1
ATOM 2704 C CA . MET A 1 353 ? -2.289 -5.305 10.543 1.00 83.06 353 MET A CA 1
ATOM 2705 C C . MET A 1 353 ? -1.053 -4.617 11.132 1.00 83.06 353 MET A C 1
ATOM 2707 O O . MET A 1 353 ? -1.221 -3.639 11.860 1.00 83.06 353 MET A O 1
ATOM 2711 N N . PRO A 1 354 ? 0.176 -5.060 10.800 1.00 78.69 354 PRO A N 1
ATOM 2712 C CA . PRO A 1 354 ? 1.353 -4.213 10.952 1.00 78.69 354 PRO A CA 1
ATOM 2713 C C . PRO A 1 354 ? 1.136 -2.912 10.183 1.00 78.69 354 PRO A C 1
ATOM 2715 O O . PRO A 1 354 ? 0.746 -2.947 9.013 1.00 78.69 354 PRO A O 1
ATOM 2718 N N . ALA A 1 355 ? 1.379 -1.787 10.839 1.00 81.31 355 ALA A N 1
ATOM 2719 C CA . ALA A 1 355 ? 1.234 -0.468 10.253 1.00 81.31 355 ALA A CA 1
ATOM 2720 C C . ALA A 1 355 ? 2.435 0.388 10.649 1.00 81.31 355 ALA A C 1
ATOM 2722 O O . ALA A 1 355 ? 2.859 0.349 11.804 1.00 81.31 355 ALA A O 1
ATOM 2723 N N . ALA A 1 356 ? 2.959 1.157 9.698 1.00 80.88 356 ALA A N 1
ATOM 2724 C CA . ALA A 1 356 ? 4.038 2.115 9.902 1.00 80.88 356 ALA A CA 1
ATOM 2725 C C . ALA A 1 356 ? 3.507 3.396 10.574 1.00 80.88 356 ALA A C 1
ATOM 2727 O O . ALA A 1 356 ? 3.608 4.484 10.016 1.00 80.88 356 ALA A O 1
ATOM 2728 N N . LEU A 1 357 ? 2.878 3.243 11.742 1.00 84.62 357 LEU A N 1
ATOM 2729 C CA . LEU A 1 357 ? 2.390 4.351 12.562 1.00 84.62 357 LEU A CA 1
ATOM 2730 C C . LEU A 1 357 ? 3.414 4.656 13.650 1.00 84.62 357 LEU A C 1
ATOM 2732 O O . LEU A 1 357 ? 3.931 3.734 14.289 1.00 84.62 357 LEU A O 1
ATOM 2736 N N . SER A 1 358 ? 3.666 5.938 13.885 1.00 87.38 358 SER A N 1
ATOM 2737 C CA . SER A 1 358 ? 4.467 6.394 15.013 1.00 87.38 358 SER A CA 1
ATOM 2738 C C . SER A 1 358 ? 3.817 5.991 16.336 1.00 87.38 358 SER A C 1
ATOM 2740 O O . SER A 1 358 ? 2.601 5.791 16.430 1.00 87.38 358 SER A O 1
ATOM 2742 N N . ASP A 1 359 ? 4.623 5.880 17.391 1.00 86.44 359 ASP A N 1
ATOM 2743 C CA . ASP A 1 359 ? 4.108 5.537 18.717 1.00 86.44 359 ASP A CA 1
ATOM 2744 C C . ASP A 1 359 ? 3.117 6.579 19.240 1.00 86.44 359 ASP A C 1
ATOM 2746 O O . ASP A 1 359 ? 2.156 6.207 19.907 1.00 86.44 359 ASP A O 1
ATOM 2750 N N . GLU A 1 360 ? 3.278 7.850 18.868 1.00 87.44 360 GLU A N 1
ATOM 2751 C CA . GLU A 1 360 ? 2.328 8.922 19.179 1.00 87.44 360 GLU A CA 1
ATOM 2752 C C . GLU A 1 360 ? 0.938 8.618 18.605 1.00 87.44 360 GLU A C 1
ATOM 2754 O O . GLU A 1 360 ? -0.047 8.571 19.345 1.00 87.44 360 GLU A O 1
ATOM 2759 N N . VAL A 1 361 ? 0.852 8.321 17.304 1.00 89.88 361 VAL A N 1
ATOM 2760 C CA . VAL A 1 361 ? -0.418 7.989 16.645 1.00 89.88 361 VAL A CA 1
ATOM 2761 C C . VAL A 1 361 ? -0.964 6.653 17.142 1.00 89.88 361 VAL A C 1
ATOM 2763 O O . VAL A 1 361 ? -2.149 6.541 17.459 1.00 89.88 361 VAL A O 1
ATOM 2766 N N . ARG A 1 362 ? -0.115 5.632 17.268 1.00 86.75 362 ARG A N 1
ATOM 2767 C CA . ARG A 1 362 ? -0.518 4.284 17.683 1.00 86.75 362 ARG A CA 1
ATOM 2768 C C . ARG A 1 362 ? -1.033 4.253 19.122 1.00 86.75 362 ARG A C 1
ATOM 2770 O O . ARG A 1 362 ? -2.077 3.654 19.370 1.00 86.75 362 ARG A O 1
ATOM 2777 N N . LEU A 1 363 ? -0.332 4.888 20.063 1.00 88.25 363 LEU A N 1
ATOM 2778 C CA . LEU A 1 363 ? -0.685 4.913 21.490 1.00 88.25 363 LEU A CA 1
ATOM 2779 C C . LEU A 1 363 ? -1.729 5.985 21.835 1.00 88.25 363 LEU A C 1
ATOM 2781 O O . LEU A 1 363 ? -2.263 5.977 22.942 1.00 88.25 363 LEU A O 1
ATOM 2785 N N . SER A 1 364 ? -2.094 6.860 20.891 1.00 89.75 364 SER A N 1
ATOM 2786 C CA . SER A 1 364 ? -3.182 7.832 21.079 1.00 89.75 364 SER A CA 1
ATOM 2787 C C . SER A 1 364 ? -4.552 7.189 21.350 1.00 89.75 364 SER A C 1
ATOM 2789 O O . SER A 1 364 ? -5.445 7.867 21.866 1.00 89.75 364 SER A O 1
ATOM 2791 N N . SER A 1 365 ? -4.717 5.900 21.018 1.00 91.44 365 SER A N 1
ATOM 2792 C CA . SER A 1 365 ? -5.989 5.156 20.974 1.00 91.44 365 SER A CA 1
ATOM 2793 C C . SER A 1 365 ? -6.943 5.595 19.849 1.00 91.44 365 SER A C 1
ATOM 2795 O O . SER A 1 365 ? -8.102 5.180 19.839 1.00 91.44 365 SER A O 1
ATOM 2797 N N . ARG A 1 366 ? -6.481 6.426 18.904 1.00 94.62 366 ARG A N 1
ATOM 2798 C CA . ARG A 1 366 ? -7.303 7.054 17.851 1.00 94.62 366 ARG A CA 1
ATOM 2799 C C . ARG A 1 366 ? -7.119 6.463 16.453 1.00 94.62 366 ARG A C 1
ATOM 2801 O O . ARG A 1 366 ? -7.888 6.794 15.560 1.00 94.62 366 ARG A O 1
ATOM 2808 N N . ALA A 1 367 ? -6.131 5.593 16.258 1.00 95.69 367 ALA A N 1
ATOM 2809 C CA . ALA A 1 367 ? -5.875 4.923 14.986 1.00 95.69 367 ALA A CA 1
ATOM 2810 C C . ALA A 1 367 ? -5.901 3.402 15.133 1.00 95.69 367 ALA A C 1
ATOM 2812 O O . ALA A 1 367 ? -5.448 2.842 16.135 1.00 95.69 367 ALA A O 1
ATOM 2813 N N . LEU A 1 368 ? -6.392 2.720 14.101 1.00 95.00 368 LEU A N 1
ATOM 2814 C CA . LEU A 1 368 ? -6.313 1.270 13.982 1.00 95.00 368 LEU A CA 1
ATOM 2815 C C . LEU A 1 368 ? -6.259 0.869 12.510 1.00 95.00 368 LEU A C 1
ATOM 2817 O O . LEU A 1 368 ? -7.072 1.321 11.713 1.00 95.00 368 LEU A O 1
ATOM 2821 N N . VAL A 1 369 ? -5.349 -0.039 12.156 1.00 94.69 369 VAL A N 1
ATOM 2822 C CA . VAL A 1 369 ? -5.319 -0.652 10.823 1.00 94.69 369 VAL A CA 1
ATOM 2823 C C . VAL A 1 369 ? -5.696 -2.122 10.932 1.00 94.69 369 VAL A C 1
ATOM 2825 O O . VAL A 1 369 ? -5.092 -2.891 11.685 1.00 94.69 369 VAL A O 1
ATOM 2828 N N . THR A 1 370 ? -6.704 -2.528 10.167 1.00 94.19 370 THR A N 1
ATOM 2829 C CA . THR A 1 370 ? -7.191 -3.908 10.131 1.00 94.19 370 THR A CA 1
ATOM 2830 C C . THR A 1 370 ? -7.292 -4.444 8.715 1.00 94.19 370 THR A C 1
ATOM 2832 O O . THR A 1 370 ? -7.305 -3.699 7.739 1.00 94.19 370 THR A O 1
ATOM 2835 N N . ALA A 1 371 ? -7.372 -5.766 8.601 1.00 92.38 371 ALA A N 1
ATOM 2836 C CA . ALA A 1 371 ? -7.706 -6.444 7.364 1.00 92.38 371 ALA A CA 1
ATOM 2837 C C . ALA A 1 371 ? -8.816 -7.463 7.609 1.00 92.38 371 ALA A C 1
ATOM 2839 O O . ALA A 1 371 ? -8.726 -8.283 8.528 1.00 92.38 371 ALA A O 1
ATOM 2840 N N . THR A 1 372 ? -9.838 -7.427 6.760 1.00 92.19 372 THR A N 1
ATOM 2841 C CA . THR A 1 372 ? -10.988 -8.333 6.792 1.00 92.19 372 THR A CA 1
ATOM 2842 C C . THR A 1 372 ? -11.001 -9.201 5.542 1.00 92.19 372 THR A C 1
ATOM 2844 O O . THR A 1 372 ? -10.832 -8.695 4.432 1.00 92.19 372 THR A O 1
ATOM 2847 N N . PHE A 1 373 ? -11.208 -10.506 5.716 1.00 90.06 373 PHE A N 1
ATOM 2848 C CA . PHE A 1 373 ? -11.333 -11.454 4.613 1.00 90.06 373 PHE A CA 1
ATOM 2849 C C . PHE A 1 373 ? -12.794 -11.791 4.339 1.00 90.06 373 PHE A C 1
ATOM 2851 O O . PHE A 1 373 ? -13.453 -12.420 5.165 1.00 90.06 373 PHE A O 1
ATOM 2858 N N . LEU A 1 374 ? -13.290 -11.413 3.165 1.00 86.31 374 LEU A N 1
ATOM 2859 C CA . LEU A 1 374 ? -14.674 -11.628 2.757 1.00 86.31 374 LEU A CA 1
ATOM 2860 C C . LEU A 1 374 ? -14.731 -12.022 1.282 1.00 86.31 374 LEU A C 1
ATOM 2862 O O . LEU A 1 374 ? -14.164 -11.344 0.437 1.00 86.31 374 LEU A O 1
ATOM 2866 N N . ASN A 1 375 ? -15.436 -13.108 0.960 1.00 82.31 375 ASN A N 1
ATOM 2867 C CA . ASN A 1 375 ? -15.685 -13.545 -0.420 1.00 82.31 375 ASN A CA 1
ATOM 2868 C C . ASN A 1 375 ? -14.405 -13.712 -1.277 1.00 82.31 375 ASN A C 1
ATOM 2870 O O . ASN A 1 375 ? -14.357 -13.331 -2.447 1.00 82.31 375 ASN A O 1
ATOM 2874 N N . GLY A 1 376 ? -13.328 -14.235 -0.677 1.00 78.12 376 GLY A N 1
ATOM 2875 C CA . GLY A 1 376 ? -12.030 -14.391 -1.348 1.00 78.12 376 GLY A CA 1
ATOM 2876 C C . GLY A 1 376 ? -11.221 -13.095 -1.495 1.00 78.12 376 GLY A C 1
ATOM 2877 O O . GLY A 1 376 ? -10.128 -13.121 -2.065 1.00 78.12 376 GLY A O 1
ATOM 2878 N N . LEU A 1 377 ? -11.737 -11.979 -0.978 1.00 83.81 377 LEU A N 1
ATOM 2879 C CA . LEU A 1 377 ? -11.147 -10.651 -1.054 1.00 83.81 377 LEU A CA 1
ATOM 2880 C C . LEU A 1 377 ? -10.598 -10.223 0.305 1.00 83.81 377 LEU A C 1
ATOM 2882 O O . LEU A 1 377 ? -11.207 -10.468 1.347 1.00 83.81 377 LEU A O 1
ATOM 2886 N N . TRP A 1 378 ? -9.455 -9.547 0.275 1.00 87.81 378 TRP A N 1
ATOM 2887 C CA . TRP A 1 378 ? -8.920 -8.831 1.425 1.00 87.81 378 TRP A CA 1
ATOM 2888 C C . TRP A 1 378 ? -9.296 -7.363 1.318 1.00 87.81 378 TRP A C 1
ATOM 2890 O O . TRP A 1 378 ? -9.032 -6.739 0.291 1.00 87.81 378 TRP A O 1
ATOM 2900 N N . ILE A 1 379 ? -9.909 -6.843 2.379 1.00 91.31 379 ILE A N 1
ATOM 2901 C CA . ILE A 1 379 ? -10.221 -5.425 2.534 1.00 91.31 379 ILE A CA 1
ATOM 2902 C C . ILE A 1 379 ? -9.380 -4.897 3.688 1.00 91.31 379 ILE A C 1
ATOM 2904 O O . ILE A 1 379 ? -9.546 -5.348 4.824 1.00 91.31 379 ILE A O 1
ATOM 2908 N N . THR A 1 380 ? -8.483 -3.964 3.392 1.00 93.69 380 THR A N 1
ATOM 2909 C CA . THR A 1 380 ? -7.668 -3.272 4.395 1.00 93.69 380 THR A CA 1
ATOM 2910 C C . THR A 1 380 ? -8.378 -1.991 4.814 1.00 93.69 380 THR A C 1
ATOM 2912 O O . THR A 1 380 ? -8.862 -1.245 3.968 1.00 93.69 380 THR A O 1
ATOM 2915 N N . MET A 1 381 ? -8.459 -1.727 6.111 1.00 95.56 381 MET A N 1
ATOM 2916 C CA . MET A 1 381 ? -9.190 -0.592 6.660 1.00 95.56 381 MET A CA 1
ATOM 2917 C C . MET A 1 381 ? -8.328 0.167 7.661 1.00 95.56 381 MET A C 1
ATOM 2919 O O . MET A 1 381 ? -7.853 -0.430 8.627 1.00 95.56 381 MET A O 1
ATOM 2923 N N . GLY A 1 382 ? -8.159 1.468 7.435 1.00 97.06 382 GLY A N 1
ATOM 2924 C CA . GLY A 1 382 ? -7.706 2.425 8.439 1.00 97.06 382 GLY A CA 1
ATOM 2925 C C . GLY A 1 382 ? -8.911 3.029 9.155 1.00 97.06 382 GLY A C 1
ATOM 2926 O O . GLY A 1 382 ? -9.823 3.540 8.510 1.00 97.06 382 GLY A O 1
ATOM 2927 N N . THR A 1 383 ? -8.942 2.938 10.477 1.00 97.75 383 THR A N 1
ATOM 2928 C CA . THR A 1 383 ? -9.963 3.543 11.335 1.00 97.75 383 THR A CA 1
ATOM 2929 C C . THR A 1 383 ? -9.349 4.715 12.079 1.00 97.75 383 THR A C 1
ATOM 2931 O O . THR A 1 383 ? -8.293 4.546 12.692 1.00 97.75 383 THR A O 1
ATOM 2934 N N . ILE A 1 384 ? -10.001 5.874 12.018 1.00 96.38 384 ILE A N 1
ATOM 2935 C CA . ILE A 1 384 ? -9.524 7.134 12.596 1.00 96.38 384 ILE A CA 1
ATOM 2936 C C . ILE A 1 384 ? -10.572 7.685 13.568 1.00 96.38 384 ILE A C 1
ATOM 2938 O O . ILE A 1 384 ? -11.770 7.558 13.329 1.00 96.38 384 ILE A O 1
ATOM 2942 N N . TYR A 1 385 ? -10.116 8.298 14.658 1.00 96.81 385 TYR A N 1
ATOM 2943 C CA . TYR A 1 385 ? -10.939 9.136 15.525 1.00 96.81 385 TYR A CA 1
ATOM 2944 C C . TYR A 1 385 ? -10.208 10.431 15.903 1.00 96.81 385 TYR A C 1
ATOM 2946 O O . TYR A 1 385 ? -9.419 10.449 16.853 1.00 96.81 385 TYR A O 1
ATOM 2954 N N . GLY A 1 386 ? -10.466 11.504 15.154 1.00 94.94 386 GLY A N 1
ATOM 2955 C CA . GLY A 1 386 ? -9.850 12.816 15.346 1.00 94.94 386 GLY A CA 1
ATOM 2956 C C . GLY A 1 386 ? -10.150 13.433 16.713 1.00 94.94 386 GLY A C 1
ATOM 2957 O O . GLY A 1 386 ? -11.086 13.054 17.416 1.00 94.94 386 GLY A O 1
ATOM 2958 N N . GLU A 1 387 ? -9.318 14.376 17.123 1.00 93.81 387 GLU A N 1
ATOM 2959 C CA . GLU A 1 387 ? -9.506 15.209 18.301 1.00 93.81 387 GLU A CA 1
ATOM 2960 C C . GLU A 1 387 ? -10.540 16.294 18.003 1.00 93.81 387 GLU A C 1
ATOM 2962 O O . GLU A 1 387 ? -10.423 17.021 17.021 1.00 93.81 387 GLU A O 1
ATOM 2967 N N . SER A 1 388 ? -11.556 16.417 18.853 1.00 90.44 388 SER A N 1
ATOM 2968 C CA . SER A 1 388 ? -12.557 17.474 18.727 1.00 90.44 388 SER A CA 1
ATOM 2969 C C . SER A 1 388 ? -11.962 18.835 19.081 1.00 90.44 388 SER A C 1
ATOM 2971 O O . SER A 1 388 ? -11.196 18.940 20.043 1.00 90.44 388 SER A O 1
ATOM 2973 N N . ALA A 1 389 ? -12.405 19.895 18.405 1.00 84.56 389 ALA A N 1
ATOM 2974 C CA . ALA A 1 389 ? -12.066 21.260 18.790 1.00 84.56 389 ALA A CA 1
ATOM 2975 C C . ALA A 1 389 ? -12.548 21.580 20.219 1.00 84.56 389 ALA A C 1
ATOM 2977 O O . ALA A 1 389 ? -13.732 21.457 20.533 1.00 84.56 389 ALA A O 1
ATOM 2978 N N . GLY A 1 390 ? -11.629 21.993 21.097 1.00 79.56 390 GLY A N 1
ATOM 2979 C CA . GLY A 1 390 ? -11.959 22.373 22.470 1.00 79.56 390 GLY A CA 1
ATOM 2980 C C . GLY A 1 390 ? -10.734 22.653 23.337 1.00 79.56 390 GLY A C 1
ATOM 2981 O O . GLY A 1 390 ? -9.601 22.391 22.946 1.00 79.56 390 GLY A O 1
ATOM 2982 N N . THR A 1 391 ? -10.968 23.149 24.555 1.00 75.44 391 THR A N 1
ATOM 2983 C CA . THR A 1 391 ? -9.919 23.571 25.506 1.00 75.44 391 THR A CA 1
ATOM 2984 C C . THR A 1 391 ? -8.924 22.461 25.860 1.00 75.44 391 THR A C 1
ATOM 2986 O O . THR A 1 391 ? -7.773 22.739 26.174 1.00 75.44 391 THR A O 1
ATOM 2989 N N . TRP A 1 392 ? -9.356 21.200 25.793 1.00 74.38 392 TRP A N 1
ATOM 2990 C CA . TRP A 1 392 ? -8.534 20.028 26.112 1.00 74.38 392 TRP A CA 1
ATOM 2991 C C . TRP A 1 392 ? -7.694 19.516 24.930 1.00 74.38 392 TRP A C 1
ATOM 2993 O O . TRP A 1 392 ? -6.856 18.641 25.130 1.00 74.38 392 TRP A O 1
ATOM 3003 N N . HIS A 1 393 ? -7.906 20.060 23.727 1.00 82.38 393 HIS A N 1
ATOM 3004 C CA . HIS A 1 393 ? -7.194 19.706 22.495 1.00 82.38 393 HIS A CA 1
ATOM 3005 C C . HIS A 1 393 ? -6.751 20.978 21.750 1.00 82.38 393 HIS A C 1
ATOM 3007 O O . HIS A 1 393 ? -7.249 21.262 20.658 1.00 82.38 393 HIS A O 1
ATOM 3013 N N . PRO A 1 394 ? -5.842 21.780 22.338 1.00 84.44 394 PRO A N 1
ATOM 3014 C CA . PRO A 1 394 ? -5.400 23.037 21.731 1.00 84.44 394 PRO A CA 1
ATOM 3015 C C . PRO A 1 394 ? -4.746 22.825 20.357 1.00 84.44 394 PRO A C 1
ATOM 3017 O O . PRO A 1 394 ? -4.959 23.624 19.450 1.00 84.44 394 PRO A O 1
ATOM 3020 N N . ASP A 1 395 ? -4.048 21.701 20.174 1.00 89.75 395 ASP A N 1
ATOM 3021 C CA . ASP A 1 395 ? -3.326 21.356 18.944 1.00 89.75 395 ASP A CA 1
ATOM 3022 C C . ASP A 1 395 ? -4.109 20.395 18.027 1.00 89.75 395 ASP A C 1
ATOM 3024 O O . ASP A 1 395 ? -3.516 19.689 17.209 1.00 89.75 395 ASP A O 1
ATOM 3028 N N . GLN A 1 396 ? -5.445 20.350 18.144 1.00 92.81 396 GLN A N 1
ATOM 3029 C CA . GLN A 1 396 ? -6.288 19.369 17.439 1.00 92.81 396 GLN A CA 1
ATOM 3030 C C . GLN A 1 396 ? -6.031 19.309 15.927 1.00 92.81 396 GLN A C 1
ATOM 3032 O O . GLN A 1 396 ? -5.933 18.216 15.385 1.00 92.81 396 GLN A O 1
ATOM 3037 N N . LEU A 1 397 ? -5.834 20.451 15.254 1.00 92.88 397 LEU A N 1
ATOM 3038 C CA . LEU A 1 397 ? -5.584 20.477 13.807 1.00 92.88 397 LEU A CA 1
ATOM 3039 C C . LEU A 1 397 ? -4.269 19.783 13.451 1.00 92.88 397 LEU A C 1
ATOM 3041 O O . LEU A 1 397 ? -4.236 18.962 12.541 1.00 92.88 397 LEU A O 1
ATOM 3045 N N . ALA A 1 398 ? -3.193 20.083 14.182 1.00 92.69 398 ALA A N 1
ATOM 3046 C CA . ALA A 1 398 ? -1.885 19.479 13.942 1.00 92.69 398 ALA A CA 1
ATOM 3047 C C . ALA A 1 398 ? -1.901 17.975 14.257 1.00 92.69 398 ALA A C 1
ATOM 3049 O O . ALA A 1 398 ? -1.358 17.169 13.499 1.00 92.69 398 ALA A O 1
ATOM 3050 N N . ASN A 1 399 ? -2.576 17.587 15.342 1.00 93.81 399 ASN A N 1
ATOM 3051 C CA . ASN A 1 399 ? -2.723 16.188 15.733 1.00 93.81 399 ASN A CA 1
ATOM 3052 C C . ASN A 1 399 ? -3.571 15.401 14.727 1.00 93.81 399 ASN A C 1
ATOM 3054 O O . ASN A 1 399 ? -3.201 14.285 14.361 1.00 93.81 399 ASN A O 1
ATOM 3058 N N . ASN A 1 400 ? -4.678 15.976 14.254 1.00 96.12 400 ASN A N 1
ATOM 3059 C CA . ASN A 1 400 ? -5.572 15.342 13.288 1.00 96.12 400 ASN A CA 1
ATOM 3060 C C . ASN A 1 400 ? -4.941 15.264 11.901 1.00 96.12 400 ASN A C 1
ATOM 3062 O O . ASN A 1 400 ? -5.073 14.229 11.248 1.00 96.12 400 ASN A O 1
ATOM 3066 N N . ASP A 1 401 ? -4.201 16.294 11.479 1.00 95.38 401 ASP A N 1
ATOM 3067 C CA . ASP A 1 401 ? -3.430 16.253 10.236 1.00 95.38 401 ASP A CA 1
ATOM 3068 C C . ASP A 1 401 ? -2.388 15.134 10.290 1.00 95.38 401 ASP A C 1
ATOM 3070 O O . ASP A 1 401 ? -2.353 14.290 9.402 1.00 95.38 401 ASP A O 1
ATOM 3074 N N . ARG A 1 402 ? -1.615 15.024 11.379 1.00 93.94 402 ARG A N 1
ATOM 3075 C CA . ARG A 1 402 ? -0.648 13.929 11.544 1.00 93.94 402 ARG A CA 1
ATOM 3076 C C . ARG A 1 402 ? -1.309 12.549 11.581 1.00 93.94 402 ARG A C 1
ATOM 3078 O O . ARG A 1 402 ? -0.839 11.622 10.922 1.00 93.94 402 ARG A O 1
ATOM 3085 N N . LEU A 1 403 ? -2.402 12.414 12.331 1.00 95.69 403 LEU A N 1
ATOM 3086 C CA . LEU A 1 403 ? -3.189 11.185 12.436 1.00 95.69 403 LEU A CA 1
ATOM 3087 C C . LEU A 1 403 ? -3.687 10.727 11.059 1.00 95.69 403 LEU A C 1
ATOM 3089 O O . LEU A 1 403 ? -3.512 9.561 10.695 1.00 95.69 403 LEU A O 1
ATOM 3093 N N . LEU A 1 404 ? -4.275 11.645 10.287 1.00 96.56 404 LEU A N 1
ATOM 3094 C CA . LEU A 1 404 ? -4.738 11.369 8.935 1.00 96.56 404 LEU A CA 1
ATOM 3095 C C . LEU A 1 404 ? -3.567 11.090 7.994 1.00 96.56 404 LEU A C 1
ATOM 3097 O O . LEU A 1 404 ? -3.637 10.124 7.245 1.00 96.56 404 LEU A O 1
ATOM 3101 N N . SER A 1 405 ? -2.484 11.864 8.060 1.00 94.81 405 SER A N 1
ATOM 3102 C CA . SER A 1 405 ? -1.297 11.701 7.217 1.00 94.81 405 SER A CA 1
ATOM 3103 C C . SER A 1 405 ? -0.698 10.302 7.328 1.00 94.81 405 SER A C 1
ATOM 3105 O O . SER A 1 405 ? -0.493 9.624 6.317 1.00 94.81 405 SER A O 1
ATOM 3107 N N . GLU A 1 406 ? -0.467 9.819 8.553 1.00 94.81 406 GLU A N 1
ATOM 3108 C CA . GLU A 1 406 ? 0.153 8.513 8.787 1.00 94.81 406 GLU A CA 1
ATOM 3109 C C . GLU A 1 406 ? -0.781 7.361 8.377 1.00 94.81 406 GLU A C 1
ATOM 3111 O O . GLU A 1 406 ? -0.357 6.423 7.691 1.00 94.81 406 GLU A O 1
ATOM 3116 N N . VAL A 1 407 ? -2.075 7.440 8.716 1.00 95.88 407 VAL A N 1
ATOM 3117 C CA . VAL A 1 407 ? -3.054 6.410 8.323 1.00 95.88 407 VAL A CA 1
ATOM 3118 C C . VAL A 1 407 ? -3.295 6.422 6.810 1.00 95.88 407 VAL A C 1
ATOM 3120 O O . VAL A 1 407 ? -3.312 5.358 6.185 1.00 95.88 407 VAL A O 1
ATOM 3123 N N . ALA A 1 408 ? -3.428 7.598 6.195 1.00 94.00 408 ALA A N 1
ATOM 3124 C CA . ALA A 1 408 ? -3.575 7.746 4.752 1.00 94.00 408 ALA A CA 1
ATOM 3125 C C . ALA A 1 408 ? -2.332 7.250 4.017 1.00 94.00 408 ALA A C 1
ATOM 3127 O O . ALA A 1 408 ? -2.475 6.518 3.044 1.00 94.00 408 ALA A O 1
ATOM 3128 N N . THR A 1 409 ? -1.125 7.533 4.506 1.00 88.62 409 THR A N 1
ATOM 3129 C CA . THR A 1 409 ? 0.117 6.991 3.936 1.00 88.62 409 THR A CA 1
ATOM 3130 C C . THR A 1 409 ? 0.140 5.464 4.024 1.00 88.62 409 THR A C 1
ATOM 3132 O O . THR A 1 409 ? 0.366 4.780 3.021 1.00 88.62 409 THR A O 1
ATOM 3135 N N . GLN A 1 410 ? -0.176 4.895 5.190 1.00 88.75 410 GLN A N 1
ATOM 3136 C CA . GLN A 1 410 ? -0.208 3.443 5.373 1.00 88.75 410 GLN A CA 1
ATOM 3137 C C . GLN A 1 410 ? -1.205 2.753 4.429 1.00 88.75 410 GLN A C 1
ATOM 3139 O O . GLN A 1 410 ? -0.922 1.679 3.888 1.00 88.75 410 GLN A O 1
ATOM 3144 N N . ILE A 1 411 ? -2.384 3.339 4.234 1.00 91.81 411 ILE A N 1
ATOM 3145 C CA . ILE A 1 411 ? -3.450 2.732 3.437 1.00 91.81 411 ILE A CA 1
ATOM 3146 C C . ILE A 1 411 ? -3.293 3.043 1.943 1.00 91.81 411 ILE A C 1
ATOM 3148 O O . ILE A 1 411 ? -3.368 2.133 1.120 1.00 91.81 411 ILE A O 1
ATOM 3152 N N . CYS A 1 412 ? -3.063 4.297 1.568 1.00 86.75 412 CYS A N 1
ATOM 3153 C CA . CYS A 1 412 ? -3.040 4.737 0.173 1.00 86.75 412 CYS A CA 1
ATOM 3154 C C . CYS A 1 412 ? -1.723 4.394 -0.529 1.00 86.75 412 CYS A C 1
ATOM 3156 O O . CYS A 1 412 ? -1.760 3.953 -1.679 1.00 86.75 412 CYS A O 1
ATOM 3158 N N . VAL A 1 413 ? -0.592 4.552 0.171 1.00 79.25 413 VAL A N 1
ATOM 3159 C CA . VAL A 1 413 ? 0.760 4.412 -0.398 1.00 79.25 413 VAL A CA 1
ATOM 3160 C C . VAL A 1 413 ? 1.333 3.023 -0.125 1.00 79.25 413 VAL A C 1
ATOM 3162 O O . VAL A 1 413 ? 1.776 2.332 -1.040 1.00 79.25 413 VAL A O 1
ATOM 3165 N N . LEU A 1 414 ? 1.325 2.596 1.142 1.00 77.62 414 LEU A N 1
ATOM 3166 C CA . LEU A 1 414 ? 1.992 1.355 1.557 1.00 77.62 414 LEU A CA 1
ATOM 3167 C C . LEU A 1 414 ? 1.118 0.110 1.340 1.00 77.62 414 LEU A C 1
ATOM 3169 O O . LEU A 1 414 ? 1.632 -0.998 1.205 1.00 77.62 414 LEU A O 1
ATOM 3173 N N . SER A 1 415 ? -0.201 0.262 1.226 1.00 80.31 415 SER A N 1
ATOM 3174 C CA . SER A 1 415 ? -1.118 -0.856 0.972 1.00 80.31 415 SER A CA 1
ATOM 3175 C C . SER A 1 415 ? -1.675 -0.821 -0.453 1.00 80.31 415 SER A C 1
ATOM 3177 O O . SER A 1 415 ? -1.845 0.241 -1.042 1.00 80.31 415 SER A O 1
ATOM 3179 N N . SER A 1 416 ? -2.034 -1.983 -1.007 1.00 78.56 416 SER A N 1
ATOM 3180 C CA . SER A 1 416 ? -2.738 -2.090 -2.296 1.00 78.56 416 SER A CA 1
ATOM 3181 C C . SER A 1 416 ? -3.953 -3.015 -2.205 1.00 78.56 416 SER A C 1
ATOM 3183 O O . SER A 1 416 ? -4.121 -3.745 -1.225 1.00 78.56 416 SER A O 1
ATOM 3185 N N . GLY A 1 417 ? -4.814 -2.984 -3.224 1.00 83.25 417 GLY A N 1
ATOM 3186 C CA . GLY A 1 417 ? -6.059 -3.752 -3.259 1.00 83.25 417 GLY A CA 1
ATOM 3187 C C . GLY A 1 417 ? -7.251 -2.964 -2.721 1.00 83.25 417 GLY A C 1
ATOM 3188 O O . GLY A 1 417 ? -7.289 -1.740 -2.825 1.00 83.25 417 GLY A O 1
ATOM 3189 N N . LEU A 1 418 ? -8.238 -3.670 -2.162 1.00 90.50 418 LEU A N 1
ATOM 3190 C CA . LEU A 1 418 ? -9.462 -3.051 -1.652 1.00 90.50 418 LEU A CA 1
ATOM 3191 C C . LEU A 1 418 ? -9.179 -2.389 -0.310 1.00 90.50 418 LEU A C 1
ATOM 3193 O O . LEU A 1 418 ? -8.816 -3.060 0.657 1.00 90.50 418 LEU A O 1
ATOM 3197 N N . ARG A 1 419 ? -9.323 -1.071 -0.264 1.00 94.31 419 ARG A N 1
ATOM 3198 C CA . ARG A 1 419 ? -8.905 -0.269 0.880 1.00 94.31 419 ARG A CA 1
ATOM 3199 C C . ARG A 1 419 ? -9.967 0.746 1.275 1.00 94.31 419 ARG A C 1
ATOM 3201 O O . ARG A 1 419 ? -10.674 1.274 0.413 1.00 94.31 419 ARG A O 1
ATOM 3208 N N . VAL A 1 420 ? -10.040 1.002 2.576 1.00 97.38 420 VAL A N 1
ATOM 3209 C CA . VAL A 1 420 ? -10.972 1.937 3.209 1.00 97.38 420 VAL A CA 1
ATOM 3210 C C . VAL A 1 420 ? -10.227 2.771 4.246 1.00 97.38 420 VAL A C 1
ATOM 3212 O O . VAL A 1 420 ? -9.385 2.238 4.970 1.00 97.38 420 VAL A O 1
ATOM 3215 N N . ILE A 1 421 ? -10.563 4.051 4.353 1.00 98.06 421 ILE A N 1
ATOM 3216 C CA . ILE A 1 421 ? -10.239 4.890 5.508 1.00 98.06 421 ILE A CA 1
ATOM 3217 C C . ILE A 1 421 ? -11.552 5.477 6.003 1.00 98.06 421 ILE A C 1
ATOM 3219 O O . ILE A 1 421 ? -12.261 6.118 5.232 1.00 98.06 421 ILE A O 1
ATOM 3223 N N . ALA A 1 422 ? -11.904 5.216 7.257 1.00 98.00 422 ALA A N 1
ATOM 3224 C CA . ALA A 1 422 ? -13.192 5.632 7.792 1.00 98.00 422 ALA A CA 1
ATOM 3225 C C . ALA A 1 422 ? -13.124 6.012 9.269 1.00 98.00 422 ALA A C 1
ATOM 3227 O O . ALA A 1 422 ? -12.283 5.507 10.016 1.00 98.00 422 ALA A O 1
ATOM 3228 N N . GLY A 1 423 ? -14.054 6.863 9.684 1.00 96.69 423 GLY A N 1
ATOM 3229 C CA . GLY A 1 423 ? -14.224 7.268 11.072 1.00 96.69 423 GLY A CA 1
ATOM 3230 C C . GLY A 1 423 ? -14.738 8.693 11.204 1.00 96.69 423 GLY A C 1
ATOM 3231 O O . GLY A 1 423 ? -15.118 9.311 10.210 1.00 96.69 423 GLY A O 1
ATOM 3232 N N . ASP A 1 424 ? -14.714 9.192 12.434 1.00 96.44 424 ASP A N 1
ATOM 3233 C CA . ASP A 1 424 ? -14.949 10.599 12.750 1.00 96.44 424 ASP A CA 1
ATOM 3234 C C . ASP A 1 424 ? -13.604 11.330 12.704 1.00 96.44 424 ASP A C 1
ATOM 3236 O O . ASP A 1 424 ? -12.712 11.076 13.516 1.00 96.44 424 ASP A O 1
ATOM 3240 N N . PHE A 1 425 ? -13.430 12.198 11.715 1.00 95.75 425 PHE A N 1
ATOM 3241 C CA . PHE A 1 425 ? -12.189 12.931 11.495 1.00 95.75 425 PHE A CA 1
ATOM 3242 C C . PHE A 1 425 ? -12.151 14.212 12.335 1.00 95.75 425 PHE A C 1
ATOM 3244 O O . PHE A 1 425 ? -11.083 14.796 12.469 1.00 95.75 425 PHE A O 1
ATOM 3251 N N . ASN A 1 426 ? -13.288 14.647 12.899 1.00 95.38 426 ASN A N 1
ATOM 3252 C CA . ASN A 1 426 ? -13.487 15.934 13.577 1.00 95.38 426 ASN A CA 1
ATOM 3253 C C . ASN A 1 426 ? -13.136 17.190 12.749 1.00 95.38 426 ASN A C 1
ATOM 3255 O O . ASN A 1 426 ? -13.224 18.308 13.255 1.00 95.38 426 ASN A O 1
ATOM 3259 N N . ASN A 1 427 ? -12.806 17.028 11.466 1.00 94.56 427 ASN A N 1
ATOM 3260 C CA . ASN A 1 427 ? -12.450 18.090 10.530 1.00 94.56 427 ASN A CA 1
ATOM 3261 C C . ASN A 1 427 ? -13.091 17.825 9.166 1.00 94.56 427 ASN A C 1
ATOM 3263 O O . ASN A 1 427 ? -13.266 16.671 8.775 1.00 94.56 427 ASN A O 1
ATOM 3267 N N . GLY A 1 428 ? -13.431 18.888 8.443 1.00 92.00 428 GLY A N 1
ATOM 3268 C CA . GLY A 1 428 ? -13.909 18.835 7.068 1.00 92.00 428 GLY A CA 1
ATOM 3269 C C . GLY A 1 428 ? -12.794 18.563 6.052 1.00 92.00 428 GLY A C 1
ATOM 3270 O O . GLY A 1 428 ? -11.606 18.686 6.337 1.00 92.00 428 GLY A O 1
ATOM 3271 N N . GLU A 1 429 ? -13.199 18.234 4.825 1.00 86.56 429 GLU A N 1
ATOM 3272 C CA . GLU A 1 429 ? -12.327 17.815 3.709 1.00 86.56 429 GLU A CA 1
ATOM 3273 C C . GLU A 1 429 ? -11.276 18.861 3.290 1.00 86.56 429 GLU A C 1
ATOM 3275 O O . GLU A 1 429 ? -10.256 18.512 2.705 1.00 86.56 429 GLU A O 1
ATOM 3280 N N . PHE A 1 430 ? -11.495 20.134 3.627 1.00 89.00 430 PHE A N 1
ATOM 3281 C CA . PHE A 1 430 ? -10.592 21.244 3.301 1.00 89.00 430 PHE A CA 1
ATOM 3282 C C . PHE A 1 430 ? -9.837 21.798 4.515 1.00 89.00 430 PHE A C 1
ATOM 3284 O O . PHE A 1 430 ? -9.050 22.730 4.369 1.00 89.00 430 PHE A O 1
ATOM 3291 N N . ASP A 1 431 ? -10.063 21.236 5.704 1.00 90.38 431 ASP A N 1
ATOM 3292 C CA . ASP A 1 431 ? -9.473 21.743 6.945 1.00 90.38 431 ASP A CA 1
ATOM 3293 C C . ASP A 1 431 ? -8.040 21.231 7.155 1.00 90.38 431 ASP A C 1
ATOM 3295 O O . ASP A 1 431 ? -7.250 21.884 7.837 1.00 90.38 431 ASP A O 1
ATOM 3299 N N . LEU A 1 432 ? -7.697 20.064 6.588 1.00 91.56 432 LEU A N 1
ATOM 3300 C CA . LEU A 1 432 ? -6.398 19.407 6.772 1.00 91.56 432 LEU A CA 1
ATOM 3301 C C . LEU A 1 432 ? -5.695 19.165 5.422 1.00 91.56 432 LEU A C 1
ATOM 3303 O O . LEU A 1 432 ? -6.296 18.573 4.522 1.00 91.56 432 LEU A O 1
ATOM 3307 N N . PRO A 1 433 ? -4.404 19.515 5.272 1.00 90.25 433 PRO A N 1
ATOM 3308 C CA . PRO A 1 433 ? -3.628 19.201 4.070 1.00 90.25 433 PRO A CA 1
ATOM 3309 C C . PRO A 1 433 ? -3.595 17.706 3.731 1.00 90.25 433 PRO A C 1
ATOM 3311 O O . PRO A 1 433 ? -3.578 17.337 2.557 1.00 90.25 433 PRO A O 1
ATOM 3314 N N . SER A 1 434 ? -3.633 16.827 4.738 1.00 91.06 434 SER A N 1
ATOM 3315 C CA . SER A 1 434 ? -3.540 15.375 4.542 1.00 91.06 434 SER A CA 1
ATOM 3316 C C . SER A 1 434 ? -4.685 14.755 3.733 1.00 91.06 434 SER A C 1
ATOM 3318 O O . SER A 1 434 ? -4.523 13.642 3.225 1.00 91.06 434 SER A O 1
ATOM 3320 N N . PHE A 1 435 ? -5.805 15.461 3.522 1.00 93.19 435 PHE A N 1
ATOM 3321 C CA . PHE A 1 435 ? -6.834 15.032 2.564 1.00 93.19 435 PHE A CA 1
ATOM 3322 C C . PHE A 1 435 ? -6.292 14.936 1.127 1.00 93.19 435 PHE A C 1
ATOM 3324 O O . PHE A 1 435 ? -6.721 14.059 0.376 1.00 93.19 435 PHE A O 1
ATOM 3331 N N . GLN A 1 436 ? -5.273 15.726 0.765 1.00 88.75 436 GLN A N 1
ATOM 3332 C CA . GLN A 1 436 ? -4.630 15.654 -0.555 1.00 88.75 436 GLN A CA 1
ATOM 3333 C C . GLN A 1 436 ? -4.003 14.281 -0.825 1.00 88.75 436 GLN A C 1
ATOM 3335 O O . GLN A 1 436 ? -3.998 13.820 -1.963 1.00 88.75 436 GLN A O 1
ATOM 3340 N N . ILE A 1 437 ? -3.529 13.573 0.210 1.00 89.62 437 ILE A N 1
ATOM 3341 C CA . ILE A 1 437 ? -2.994 12.211 0.052 1.00 89.62 437 ILE A CA 1
ATOM 3342 C C . ILE A 1 437 ? -4.089 11.279 -0.481 1.00 89.62 437 ILE A C 1
ATOM 3344 O O . ILE A 1 437 ? -3.821 10.456 -1.359 1.00 89.62 437 ILE A O 1
ATOM 3348 N N . LEU A 1 438 ? -5.320 11.419 0.021 1.00 93.62 438 LEU A N 1
ATOM 3349 C CA . LEU A 1 438 ? -6.474 10.634 -0.420 1.00 93.62 438 LEU A CA 1
ATOM 3350 C C . LEU A 1 438 ? -6.809 10.951 -1.879 1.00 93.62 438 LEU A C 1
ATOM 3352 O O . LEU A 1 438 ? -6.913 10.035 -2.699 1.00 93.62 438 LEU A O 1
ATOM 3356 N N . GLU A 1 439 ? -6.908 12.241 -2.203 1.00 91.06 439 GLU A N 1
ATOM 3357 C CA . GLU A 1 439 ? -7.241 12.732 -3.541 1.00 91.06 439 GLU A CA 1
ATOM 3358 C C . GLU A 1 439 ? -6.207 12.290 -4.588 1.00 91.06 439 GLU A C 1
ATOM 3360 O O . GLU A 1 439 ? -6.568 11.685 -5.599 1.00 91.06 439 GLU A O 1
ATOM 3365 N N . MET A 1 440 ? -4.911 12.482 -4.311 1.00 85.94 440 MET A N 1
ATOM 3366 C CA . MET A 1 440 ? -3.811 12.082 -5.199 1.00 85.94 440 MET A CA 1
ATOM 3367 C C . MET A 1 440 ? -3.796 10.577 -5.496 1.00 85.94 440 MET A C 1
ATOM 3369 O O . MET A 1 440 ? -3.351 10.160 -6.565 1.00 85.94 440 MET A O 1
ATOM 3373 N N . HIS A 1 441 ? -4.291 9.750 -4.571 1.00 87.06 441 HIS A N 1
ATOM 3374 C CA . HIS A 1 441 ? -4.391 8.296 -4.743 1.00 87.06 441 HIS A CA 1
ATOM 3375 C C . HIS A 1 441 ? -5.777 7.845 -5.235 1.00 87.06 441 HIS A C 1
ATOM 3377 O O . HIS A 1 441 ? -6.062 6.643 -5.283 1.00 87.06 441 HIS A O 1
ATOM 3383 N N . GLY A 1 442 ? -6.639 8.793 -5.612 1.00 91.38 442 GLY A N 1
ATOM 3384 C CA . GLY A 1 442 ? -7.964 8.551 -6.174 1.00 91.38 442 GLY A CA 1
ATOM 3385 C C . GLY A 1 442 ? -8.984 8.003 -5.176 1.00 91.38 442 GLY A C 1
ATOM 3386 O O . GLY A 1 442 ? -10.000 7.443 -5.597 1.00 91.38 442 GLY A O 1
ATOM 3387 N N . PHE A 1 443 ? -8.734 8.111 -3.869 1.00 96.94 443 PHE A N 1
ATOM 3388 C CA . PHE A 1 443 ? -9.735 7.775 -2.861 1.00 96.94 443 PHE A CA 1
ATOM 3389 C C . PHE A 1 443 ? -10.854 8.813 -2.895 1.00 96.94 443 PHE A C 1
ATOM 3391 O O . PHE A 1 443 ? -10.610 10.006 -3.037 1.00 96.94 443 PHE A O 1
ATOM 3398 N N . LYS A 1 444 ? -12.092 8.348 -2.745 1.00 97.25 444 LYS A N 1
ATOM 3399 C CA . LYS A 1 444 ? -13.272 9.212 -2.667 1.00 97.25 444 LYS A CA 1
ATOM 3400 C C . LYS A 1 444 ? -14.163 8.778 -1.516 1.00 97.25 444 LYS A C 1
ATOM 3402 O O . LYS A 1 444 ? -14.300 7.573 -1.276 1.00 97.25 444 LYS A O 1
ATOM 3407 N N . ASP A 1 445 ? -14.759 9.751 -0.837 1.00 97.81 445 ASP A N 1
ATOM 3408 C CA . ASP A 1 445 ? -15.779 9.516 0.180 1.00 97.81 445 ASP A CA 1
ATOM 3409 C C . ASP A 1 445 ? -17.046 8.892 -0.432 1.00 97.81 445 ASP A C 1
ATOM 3411 O O . ASP A 1 445 ? -17.396 9.143 -1.591 1.00 97.81 445 ASP A O 1
ATOM 3415 N N . LEU A 1 446 ? -17.746 8.064 0.349 1.00 98.25 446 LEU A N 1
ATOM 3416 C CA . LEU A 1 446 ? -18.983 7.416 -0.081 1.00 98.25 446 LEU A CA 1
ATOM 3417 C C . LEU A 1 446 ? -20.077 8.417 -0.471 1.00 98.25 446 LEU A C 1
ATOM 3419 O O . LEU A 1 446 ? -20.761 8.175 -1.465 1.00 98.25 446 LEU A O 1
ATOM 3423 N N . GLN A 1 447 ? -20.258 9.517 0.263 1.00 97.75 447 GLN A N 1
ATOM 3424 C CA . GLN A 1 447 ? -21.277 10.515 -0.076 1.00 97.75 447 GLN A CA 1
ATOM 3425 C C . GLN A 1 447 ? -20.900 11.270 -1.355 1.00 97.75 447 GLN A C 1
ATOM 3427 O O . GLN A 1 447 ? -21.760 11.462 -2.213 1.00 97.75 447 GLN A O 1
ATOM 3432 N N . THR A 1 448 ? -19.614 11.589 -1.546 1.00 96.94 448 THR A N 1
ATOM 3433 C CA . THR A 1 448 ? -19.102 12.164 -2.805 1.00 96.94 448 THR A CA 1
ATOM 3434 C C . THR A 1 448 ? -19.382 11.250 -3.995 1.00 96.94 448 THR A C 1
ATOM 3436 O O . THR A 1 448 ? -19.922 11.683 -5.009 1.00 96.94 448 THR A O 1
ATOM 3439 N N . LEU A 1 449 ? -19.111 9.949 -3.860 1.00 97.69 449 LEU A N 1
ATOM 3440 C CA . LEU A 1 449 ? -19.429 8.968 -4.902 1.00 97.69 449 LEU A CA 1
ATOM 3441 C C . LEU A 1 449 ? -20.932 8.831 -5.151 1.00 97.69 449 LEU A C 1
ATOM 3443 O O . LEU A 1 449 ? -21.335 8.558 -6.282 1.00 97.69 449 LEU A O 1
ATOM 3447 N N . ALA A 1 450 ? -21.753 8.972 -4.110 1.00 97.62 450 ALA A N 1
ATOM 3448 C CA . ALA A 1 450 ? -23.197 8.870 -4.234 1.00 97.62 450 ALA A CA 1
ATOM 3449 C C . ALA A 1 450 ? -23.796 10.054 -4.997 1.00 97.62 450 ALA A C 1
ATOM 3451 O O . ALA A 1 450 ? -24.662 9.857 -5.854 1.00 97.62 450 ALA A O 1
ATOM 3452 N N . PHE A 1 451 ? -23.281 11.252 -4.734 1.00 97.50 451 PHE A N 1
ATOM 3453 C CA . PHE A 1 451 ? -23.589 12.449 -5.498 1.00 97.50 451 PHE A CA 1
ATOM 3454 C C . PHE A 1 451 ? -23.141 12.299 -6.956 1.00 97.50 451 PHE A C 1
ATOM 3456 O O . PHE A 1 451 ? -23.974 12.369 -7.857 1.00 97.50 451 PHE A O 1
ATOM 3463 N N . ASP A 1 452 ? -21.865 11.966 -7.188 1.00 96.50 452 ASP A N 1
ATOM 3464 C CA . ASP A 1 452 ? -21.284 11.836 -8.532 1.00 96.50 452 ASP A CA 1
ATOM 3465 C C . ASP A 1 452 ? -22.025 10.808 -9.410 1.00 96.50 452 ASP A C 1
ATOM 3467 O O . ASP A 1 452 ? -22.165 10.999 -10.618 1.00 96.50 452 ASP A O 1
ATOM 3471 N N . ARG A 1 453 ? -22.462 9.678 -8.833 1.00 96.94 453 ARG A N 1
ATOM 3472 C CA . ARG A 1 453 ? -23.043 8.554 -9.596 1.00 96.94 453 ARG A CA 1
ATOM 3473 C C . ARG A 1 453 ? -24.557 8.574 -9.694 1.00 96.94 453 ARG A C 1
ATOM 3475 O O . ARG A 1 453 ? -25.099 8.097 -10.690 1.00 96.94 453 ARG A O 1
ATOM 3482 N N . TRP A 1 454 ? -25.231 9.020 -8.639 1.00 97.69 454 TRP A N 1
ATOM 3483 C CA . TRP A 1 454 ? -26.681 8.878 -8.500 1.00 97.69 454 TRP A CA 1
ATOM 3484 C C . TRP A 1 454 ? -27.384 10.200 -8.187 1.00 97.69 454 TRP A C 1
ATOM 3486 O O . TRP A 1 454 ? -28.600 10.192 -8.020 1.00 97.69 454 TRP A O 1
ATOM 3496 N N . GLY A 1 455 ? -26.654 11.319 -8.100 1.00 95.62 455 GLY A N 1
ATOM 3497 C CA . GLY A 1 455 ? -27.220 12.628 -7.769 1.00 95.62 455 GLY A CA 1
ATOM 3498 C C . GLY A 1 455 ? -27.786 12.710 -6.350 1.00 95.62 455 GLY A C 1
ATOM 3499 O O . GLY A 1 455 ? -28.648 13.541 -6.087 1.00 95.62 455 GLY A O 1
ATOM 3500 N N . ILE A 1 456 ? -27.356 11.827 -5.443 1.00 96.19 456 ILE A N 1
ATOM 3501 C CA . ILE A 1 456 ? -27.813 11.829 -4.049 1.00 96.19 456 ILE A CA 1
ATOM 3502 C C . ILE A 1 456 ? -27.058 12.928 -3.299 1.00 96.19 456 ILE A C 1
ATOM 3504 O O . ILE A 1 456 ? -25.833 12.873 -3.205 1.00 96.19 456 ILE A O 1
ATOM 3508 N N . GLU A 1 457 ? -27.782 13.911 -2.766 1.00 95.94 457 GLU A N 1
ATOM 3509 C CA . GLU A 1 457 ? -27.183 15.012 -2.009 1.00 95.94 457 GLU A CA 1
ATOM 3510 C C . GLU A 1 457 ? -26.456 14.526 -0.750 1.00 95.94 457 GLU A C 1
ATOM 3512 O O . GLU A 1 457 ? -26.886 13.595 -0.059 1.00 95.94 457 GLU A O 1
ATOM 3517 N N . MET A 1 458 ? -25.335 15.183 -0.459 1.00 95.50 458 MET A N 1
ATOM 3518 C CA . MET A 1 458 ? -24.519 14.900 0.716 1.00 95.50 458 MET A CA 1
ATOM 3519 C C . MET A 1 458 ? -25.217 15.422 1.974 1.00 95.50 458 MET A C 1
ATOM 3521 O O . MET A 1 458 ? -25.786 16.511 1.969 1.00 95.50 458 MET A O 1
ATOM 3525 N N . GLN A 1 459 ? -25.139 14.665 3.065 1.00 94.94 459 GLN A N 1
ATOM 3526 C CA . GLN A 1 459 ? -25.799 14.984 4.328 1.00 94.94 459 GLN A CA 1
ATOM 3527 C C . GLN A 1 459 ? -24.776 15.307 5.419 1.00 94.94 459 GLN A C 1
ATOM 3529 O O . GLN A 1 459 ? -23.646 14.807 5.417 1.00 94.94 459 GLN A O 1
ATOM 3534 N N . MET A 1 460 ? -25.194 16.135 6.379 1.00 94.88 460 MET A N 1
ATOM 3535 C CA . MET A 1 460 ? -24.423 16.375 7.598 1.00 94.88 460 MET A CA 1
ATOM 3536 C C . MET A 1 460 ? -24.406 15.115 8.459 1.00 94.88 460 MET A C 1
ATOM 3538 O O . MET A 1 460 ? -25.391 14.373 8.518 1.00 94.88 460 MET A O 1
ATOM 3542 N N . THR A 1 461 ? -23.281 14.868 9.119 1.00 94.31 461 THR A N 1
ATOM 3543 C CA . THR A 1 461 ? -23.031 13.609 9.824 1.00 94.31 461 THR A CA 1
ATOM 3544 C C . THR A 1 461 ? -22.991 13.791 11.329 1.00 94.31 461 THR A C 1
ATOM 3546 O O . THR A 1 461 ? -23.379 12.870 12.025 1.00 94.31 461 THR A O 1
ATOM 3549 N N . CYS A 1 462 ? -22.633 14.969 11.838 1.00 92.75 462 CYS A N 1
ATOM 3550 C CA . CYS A 1 462 ? -22.616 15.271 13.265 1.00 92.75 462 CYS A CA 1
ATOM 3551 C C . CYS A 1 462 ? -23.666 16.341 13.592 1.00 92.75 462 CYS A C 1
ATOM 3553 O O . CYS A 1 462 ? -23.681 17.423 12.993 1.00 92.75 462 CYS A O 1
ATOM 3555 N N . LYS A 1 463 ? -24.571 16.026 14.528 1.00 88.19 463 LYS A N 1
ATOM 3556 C CA . LYS A 1 463 ? -25.639 16.904 15.053 1.00 88.19 463 LYS A CA 1
ATOM 3557 C C . LYS A 1 463 ? -26.449 17.623 13.969 1.00 88.19 463 LYS A C 1
ATOM 3559 O O . LYS A 1 463 ? -26.880 18.759 14.158 1.00 88.19 463 LYS A O 1
ATOM 3564 N N . CYS A 1 464 ? -26.591 16.985 12.808 1.00 81.62 464 CYS A N 1
ATOM 3565 C CA . CYS A 1 464 ? -27.217 17.543 11.607 1.00 81.62 464 CYS A CA 1
ATOM 3566 C C . CYS A 1 464 ? -26.641 18.902 11.153 1.00 81.62 464 CYS A C 1
ATOM 3568 O O . CYS A 1 464 ? -27.312 19.637 10.433 1.00 81.62 464 CYS A O 1
ATOM 3570 N N . SER A 1 465 ? -25.415 19.239 11.562 1.00 87.75 465 SER A N 1
ATOM 3571 C CA . SER A 1 465 ? -24.823 20.569 11.376 1.00 87.75 465 SER A CA 1
ATOM 3572 C C . SER A 1 465 ? -23.500 20.516 10.621 1.00 87.75 465 SER A C 1
ATOM 3574 O O . SER A 1 465 ? -23.279 21.305 9.704 1.00 87.75 465 SER A O 1
ATOM 3576 N N . THR A 1 466 ? -22.633 19.560 10.955 1.00 91.25 466 THR A N 1
ATOM 3577 C CA . THR A 1 466 ? -21.305 19.436 10.346 1.00 91.25 466 THR A CA 1
ATOM 3578 C C . THR A 1 466 ? -21.114 18.071 9.697 1.00 91.25 466 THR A C 1
ATOM 3580 O O . THR A 1 466 ? -21.716 17.073 10.098 1.00 91.25 466 THR A O 1
ATOM 3583 N N . ARG A 1 467 ? -20.263 18.019 8.669 1.00 94.06 467 ARG A N 1
ATOM 3584 C CA . ARG A 1 467 ? -19.827 16.779 8.020 1.00 94.06 467 ARG A CA 1
ATOM 3585 C C . ARG A 1 467 ? -18.375 16.510 8.392 1.00 94.06 467 ARG A C 1
ATOM 3587 O O . ARG A 1 467 ? -17.468 17.088 7.800 1.00 94.06 467 ARG A O 1
ATOM 3594 N N . VAL A 1 468 ? -18.195 15.656 9.390 1.00 95.00 468 VAL A N 1
ATOM 3595 C CA . VAL A 1 468 ? -16.885 15.303 9.963 1.00 95.00 468 VAL A CA 1
ATOM 3596 C C . VAL A 1 468 ? -16.634 13.796 9.965 1.00 95.00 468 VAL A C 1
ATOM 3598 O O . VAL A 1 468 ? -15.507 13.358 10.173 1.00 95.00 468 VAL A O 1
ATOM 3601 N N . ASP A 1 469 ? -17.665 12.999 9.682 1.00 96.62 469 ASP A N 1
ATOM 3602 C CA . ASP A 1 469 ? -17.561 11.555 9.530 1.00 96.62 469 ASP A CA 1
ATOM 3603 C C . ASP A 1 469 ? -17.399 11.221 8.048 1.00 96.62 469 ASP A C 1
ATOM 3605 O O . ASP A 1 469 ? -18.186 11.662 7.205 1.00 96.62 469 ASP A O 1
ATOM 3609 N N . PHE A 1 470 ? -16.389 10.417 7.727 1.00 97.50 470 PHE A N 1
ATOM 3610 C CA . PHE A 1 470 ? -16.068 10.064 6.348 1.00 97.50 470 PHE A CA 1
ATOM 3611 C C . PHE A 1 470 ? -15.831 8.568 6.188 1.00 97.50 470 PHE A C 1
ATOM 3613 O O . PHE A 1 470 ? -15.422 7.863 7.114 1.00 97.50 470 PHE A O 1
ATOM 3620 N N . CYS A 1 471 ? -16.057 8.083 4.969 1.00 98.00 471 CYS A N 1
ATOM 3621 C CA . CYS A 1 471 ? -15.706 6.736 4.547 1.00 98.00 471 CYS A CA 1
ATOM 3622 C C . CYS A 1 471 ? -15.096 6.798 3.144 1.00 98.00 471 CYS A C 1
ATOM 3624 O O . CYS A 1 471 ? -15.777 6.643 2.130 1.00 98.00 471 CYS A O 1
ATOM 3626 N N . TYR A 1 472 ? -13.786 7.024 3.088 1.00 98.38 472 TYR A N 1
ATOM 3627 C CA . TYR A 1 472 ? -13.018 7.051 1.851 1.00 98.38 472 TYR A CA 1
ATOM 3628 C C . TYR A 1 472 ? -12.698 5.642 1.379 1.00 98.38 472 TYR A C 1
ATOM 3630 O O . TYR A 1 472 ? -12.172 4.818 2.131 1.00 98.38 472 TYR A O 1
ATOM 3638 N N . ILE A 1 473 ? -12.956 5.369 0.103 1.00 97.81 473 ILE A N 1
ATOM 3639 C CA . ILE A 1 473 ? -12.684 4.068 -0.503 1.00 97.81 473 ILE A CA 1
ATOM 3640 C C . ILE A 1 473 ? -11.762 4.179 -1.718 1.00 97.81 473 ILE A C 1
ATOM 3642 O O . ILE A 1 473 ? -11.866 5.098 -2.531 1.00 97.81 473 ILE A O 1
ATOM 3646 N N . SER A 1 474 ? -10.868 3.199 -1.852 1.00 95.31 474 SER A N 1
ATOM 3647 C CA . SER A 1 474 ? -9.921 3.097 -2.973 1.00 95.31 474 SER A CA 1
ATOM 3648 C C . SER A 1 474 ? -10.604 2.960 -4.340 1.00 95.31 474 SER A C 1
ATOM 3650 O O . SER A 1 474 ? -11.692 2.373 -4.398 1.00 95.31 474 SER A O 1
ATOM 3652 N N . PRO A 1 475 ? -9.957 3.378 -5.447 1.00 91.38 475 PRO A N 1
ATOM 3653 C CA . PRO A 1 475 ? -10.491 3.230 -6.805 1.00 91.38 475 PRO A CA 1
ATOM 3654 C C . PRO A 1 475 ? -10.965 1.807 -7.136 1.00 91.38 475 PRO A C 1
ATOM 3656 O O . PRO A 1 475 ? -11.993 1.611 -7.786 1.00 91.38 475 PRO A O 1
ATOM 3659 N N . GLU A 1 476 ? -10.250 0.788 -6.653 1.00 88.88 476 GLU A N 1
ATOM 3660 C CA . GLU A 1 476 ? -10.606 -0.611 -6.880 1.00 88.88 476 GLU A CA 1
ATOM 3661 C C . GLU A 1 476 ? -11.926 -0.994 -6.201 1.00 88.88 476 GLU A C 1
ATOM 3663 O O . GLU A 1 476 ? -12.724 -1.743 -6.767 1.00 88.88 476 GLU A O 1
ATOM 3668 N N . LEU A 1 477 ? -12.173 -0.467 -5.000 1.00 91.94 477 LEU A N 1
ATOM 3669 C CA . LEU A 1 477 ? -13.391 -0.722 -4.234 1.00 91.94 477 LEU A CA 1
ATOM 3670 C C . LEU A 1 477 ? -14.571 0.123 -4.737 1.00 91.94 477 LEU A C 1
ATOM 3672 O O . LEU A 1 477 ? -15.708 -0.351 -4.735 1.00 91.94 477 LEU A O 1
ATOM 3676 N N . GLN A 1 478 ? -14.306 1.323 -5.262 1.00 94.94 478 GLN A N 1
ATOM 3677 C CA . GLN A 1 478 ? -15.307 2.153 -5.941 1.00 94.94 478 GLN A CA 1
ATOM 3678 C C . GLN A 1 478 ? -15.953 1.416 -7.118 1.00 94.94 478 GLN A C 1
ATOM 3680 O O . GLN A 1 478 ? -17.153 1.564 -7.354 1.00 94.94 478 GLN A O 1
ATOM 3685 N N . ALA A 1 479 ? -15.192 0.605 -7.858 1.00 89.88 479 ALA A N 1
ATOM 3686 C CA . ALA A 1 479 ? -15.720 -0.184 -8.974 1.00 89.88 479 ALA A CA 1
ATOM 3687 C C . ALA A 1 479 ? -16.758 -1.237 -8.540 1.00 89.88 479 ALA A C 1
ATOM 3689 O O . ALA A 1 479 ? -17.557 -1.677 -9.361 1.00 89.88 479 ALA A O 1
ATOM 3690 N N . LEU A 1 480 ? -16.754 -1.626 -7.261 1.00 92.19 480 LEU A N 1
ATOM 3691 C CA . LEU A 1 480 ? -17.691 -2.593 -6.688 1.00 92.19 480 LEU A CA 1
ATOM 3692 C C . LEU A 1 480 ? -18.870 -1.925 -5.968 1.00 92.19 480 LEU A C 1
ATOM 3694 O O . LEU A 1 480 ? -19.795 -2.618 -5.554 1.00 92.19 480 LEU A O 1
ATOM 3698 N N . LEU A 1 481 ? -18.838 -0.604 -5.773 1.00 96.25 481 LEU A N 1
ATOM 3699 C CA . LEU A 1 481 ? -19.858 0.129 -5.027 1.00 96.25 481 LEU A CA 1
ATOM 3700 C C . LEU A 1 481 ? -21.165 0.223 -5.826 1.00 96.25 481 LEU A C 1
ATOM 3702 O O . LEU A 1 481 ? -21.180 0.707 -6.958 1.00 96.25 481 LEU A O 1
ATOM 3706 N N . THR A 1 482 ? -22.265 -0.189 -5.198 1.00 96.62 482 THR A N 1
ATOM 3707 C CA . THR A 1 482 ? -23.612 -0.218 -5.800 1.00 96.62 482 THR A CA 1
ATOM 3708 C C . THR A 1 482 ? -24.611 0.702 -5.116 1.00 96.62 482 THR A C 1
ATOM 3710 O O . THR A 1 482 ? -25.550 1.153 -5.763 1.00 96.62 482 THR A O 1
ATOM 3713 N N . LYS A 1 483 ? -24.435 0.968 -3.818 1.00 97.00 483 LYS A N 1
ATOM 3714 C CA . LYS A 1 483 ? -25.338 1.820 -3.044 1.00 97.00 483 LYS A CA 1
ATOM 3715 C C . LYS A 1 483 ? -24.610 2.442 -1.861 1.00 97.00 483 LYS A C 1
ATOM 3717 O O . LYS A 1 483 ? -23.689 1.830 -1.324 1.00 97.00 483 LYS A O 1
ATOM 3722 N N . VAL A 1 484 ? -25.054 3.620 -1.446 1.00 98.19 484 VAL A N 1
ATOM 3723 C CA . VAL A 1 484 ? -24.582 4.327 -0.251 1.00 98.19 484 VAL A CA 1
ATOM 3724 C C . VAL A 1 484 ? -25.783 4.682 0.614 1.00 98.19 484 VAL A C 1
ATOM 3726 O O . VAL A 1 484 ? -26.864 4.967 0.098 1.00 98.19 484 VAL A O 1
ATOM 3729 N N . HIS A 1 485 ? -25.590 4.619 1.925 1.00 96.81 485 HIS A N 1
ATOM 3730 C CA . HIS A 1 485 ? -26.585 4.943 2.932 1.00 96.81 485 HIS A CA 1
ATOM 3731 C C . HIS A 1 485 ? -25.974 5.852 3.992 1.00 96.81 485 HIS A C 1
ATOM 3733 O O . HIS A 1 485 ? -24.868 5.587 4.467 1.00 96.81 485 HIS A O 1
ATOM 3739 N N . VAL A 1 486 ? -26.736 6.868 4.386 1.00 96.00 486 VAL A N 1
ATOM 3740 C CA . VAL A 1 486 ? -26.476 7.704 5.557 1.00 96.00 486 VAL A CA 1
ATOM 3741 C C . VAL A 1 486 ? -27.697 7.576 6.457 1.00 96.00 486 VAL A C 1
ATOM 3743 O O . VAL A 1 486 ? -28.811 7.859 6.021 1.00 96.00 486 VAL A O 1
ATOM 3746 N N . ASP A 1 487 ? -27.500 7.070 7.670 1.00 94.19 487 ASP A N 1
ATOM 3747 C CA . ASP A 1 487 ? -28.570 6.831 8.638 1.00 94.19 487 ASP A CA 1
ATOM 3748 C C . ASP A 1 487 ? -28.328 7.663 9.900 1.00 94.19 487 ASP A C 1
ATOM 3750 O O . ASP A 1 487 ? -27.431 7.369 10.690 1.00 94.19 487 ASP A O 1
ATOM 3754 N N . GLN A 1 488 ? -29.131 8.710 10.083 1.00 91.50 488 GLN A N 1
ATOM 3755 C CA . GLN A 1 488 ? -29.065 9.610 11.238 1.00 91.50 488 GLN A CA 1
ATOM 3756 C C . GLN A 1 488 ? -29.837 9.091 12.465 1.00 91.50 488 GLN A C 1
ATOM 3758 O O . GLN A 1 488 ? -29.896 9.772 13.481 1.00 91.50 488 GLN A O 1
ATOM 3763 N N . THR A 1 489 ? -30.467 7.913 12.388 1.00 91.44 489 THR A N 1
ATOM 3764 C CA . THR A 1 489 ? -31.399 7.435 13.428 1.00 91.44 489 THR A CA 1
ATOM 3765 C C . THR A 1 489 ? -30.769 6.472 14.432 1.00 91.44 489 THR A C 1
ATOM 3767 O O . THR A 1 489 ? -31.343 6.228 15.492 1.00 91.44 489 THR A O 1
ATOM 3770 N N . ILE A 1 490 ? -29.595 5.915 14.115 1.00 89.44 490 ILE A N 1
ATOM 3771 C CA . ILE A 1 490 ? -28.949 4.884 14.941 1.00 89.44 490 ILE A CA 1
ATOM 3772 C C . ILE A 1 490 ? -28.278 5.490 16.178 1.00 89.44 490 ILE A C 1
ATOM 3774 O O . ILE A 1 490 ? -28.363 4.908 17.261 1.00 89.44 490 ILE A O 1
ATOM 3778 N N . TRP A 1 491 ? -27.619 6.641 16.031 1.00 89.50 491 TRP A N 1
ATOM 3779 C CA . TRP A 1 491 ? -26.955 7.341 17.130 1.00 89.50 491 TRP A CA 1
ATOM 3780 C C . TRP A 1 491 ? -27.463 8.780 17.228 1.00 89.50 491 TRP A C 1
ATOM 3782 O O . TRP A 1 491 ? -27.735 9.391 16.199 1.00 89.50 491 TRP A O 1
ATOM 3792 N N . PRO A 1 492 ? -27.585 9.335 18.447 1.00 85.25 492 PRO A N 1
ATOM 3793 C CA . PRO A 1 492 ? -28.200 10.646 18.648 1.00 85.25 492 PRO A CA 1
ATOM 3794 C C . PRO A 1 492 ? -27.378 11.797 18.056 1.00 85.25 492 PRO A C 1
ATOM 3796 O O . PRO A 1 492 ? -27.951 12.750 17.539 1.00 85.25 492 PRO A O 1
ATOM 3799 N N . ASP A 1 493 ? -26.048 11.707 18.129 1.00 90.25 493 ASP A N 1
ATOM 3800 C CA . ASP A 1 493 ? -25.154 12.803 17.743 1.00 90.25 493 ASP A CA 1
ATOM 3801 C C . ASP A 1 493 ? -24.474 12.598 16.383 1.00 90.25 493 ASP A C 1
ATOM 3803 O O . ASP A 1 493 ? -24.030 13.580 15.793 1.00 90.25 493 ASP A O 1
ATOM 3807 N N . HIS A 1 494 ? -24.371 11.361 15.882 1.00 94.31 494 HIS A N 1
ATOM 3808 C CA . HIS A 1 494 ? -23.637 11.039 14.652 1.00 94.31 494 HIS A CA 1
ATOM 3809 C C . HIS A 1 494 ? -24.424 10.110 13.717 1.00 94.31 494 HIS A C 1
ATOM 3811 O O . HIS A 1 494 ? -25.099 9.179 14.150 1.00 94.31 494 HIS A O 1
ATOM 3817 N N . ALA A 1 495 ? -24.283 10.318 12.412 1.00 94.06 495 ALA A N 1
ATOM 3818 C CA . ALA A 1 495 ? -24.865 9.483 11.376 1.00 94.06 495 ALA A CA 1
ATOM 3819 C C . ALA A 1 495 ? -23.996 8.250 11.092 1.00 94.06 495 ALA A C 1
ATOM 3821 O O . ALA A 1 495 ? -22.768 8.306 11.100 1.00 94.06 495 ALA A O 1
ATOM 3822 N N . VAL A 1 496 ? -24.631 7.131 10.749 1.00 95.75 496 VAL A N 1
ATOM 3823 C CA . VAL A 1 496 ? -23.940 5.941 10.243 1.00 95.75 496 VAL A CA 1
ATOM 3824 C C . VAL A 1 496 ? -23.832 6.022 8.726 1.00 95.75 496 VAL A C 1
ATOM 3826 O O . VAL A 1 496 ? -24.840 6.001 8.022 1.00 95.75 496 VAL A O 1
ATOM 3829 N N . ILE A 1 497 ? -22.602 6.043 8.215 1.00 96.75 497 ILE A N 1
ATOM 3830 C CA . ILE A 1 497 ? -22.312 5.999 6.778 1.00 96.75 497 ILE A CA 1
ATOM 3831 C C . ILE A 1 497 ? -21.970 4.561 6.383 1.00 96.75 497 ILE A C 1
ATOM 3833 O O . ILE A 1 497 ? -21.104 3.925 6.985 1.00 96.75 497 ILE A O 1
ATOM 3837 N N . SER A 1 498 ? -22.628 4.026 5.354 1.00 96.44 498 SER A N 1
ATOM 3838 C CA . SER A 1 498 ? -22.345 2.675 4.861 1.00 96.44 498 SER A CA 1
ATOM 3839 C C . SER A 1 498 ? -22.457 2.547 3.344 1.00 96.44 498 SER A C 1
ATOM 3841 O O . SER A 1 498 ? -23.237 3.235 2.688 1.00 96.44 498 SER A O 1
ATOM 3843 N N . GLY A 1 499 ? -21.654 1.644 2.780 1.00 96.50 499 GLY A N 1
ATOM 3844 C CA . GLY A 1 499 ? -21.649 1.308 1.358 1.00 96.50 499 GLY A CA 1
ATOM 3845 C C . GLY A 1 499 ? -22.023 -0.155 1.129 1.00 96.50 499 GLY A C 1
ATOM 3846 O O . GLY A 1 499 ? -21.613 -1.038 1.886 1.00 96.50 499 GLY A O 1
ATOM 3847 N N . VAL A 1 500 ? -22.784 -0.420 0.069 1.00 96.38 500 VAL A N 1
ATOM 3848 C CA . VAL A 1 500 ? -23.120 -1.769 -0.400 1.00 96.38 500 VAL A CA 1
ATOM 3849 C C . VAL A 1 500 ? -22.284 -2.080 -1.630 1.00 96.38 500 VAL A C 1
ATOM 3851 O O . VAL A 1 500 ? -22.320 -1.352 -2.626 1.00 96.38 500 VAL A O 1
ATOM 3854 N N . PHE A 1 501 ? -21.561 -3.192 -1.573 1.00 93.81 501 PHE A N 1
ATOM 3855 C CA . PHE A 1 501 ? -20.635 -3.605 -2.618 1.00 93.81 501 PHE A CA 1
ATOM 3856 C C . PHE A 1 501 ? -21.089 -4.915 -3.259 1.00 93.81 501 PHE A C 1
ATOM 3858 O O . PHE A 1 501 ? -21.531 -5.832 -2.566 1.00 93.81 501 PHE A O 1
ATOM 3865 N N . HIS A 1 502 ? -20.942 -5.015 -4.578 1.00 90.75 502 HIS A N 1
ATOM 3866 C CA . HIS A 1 502 ? -21.227 -6.219 -5.345 1.00 90.75 502 HIS A CA 1
ATOM 3867 C C . HIS A 1 502 ? -19.991 -6.657 -6.130 1.00 90.75 502 HIS A C 1
ATOM 3869 O O . HIS A 1 502 ? -19.405 -5.879 -6.879 1.00 90.75 502 HIS A O 1
ATOM 3875 N N . GLY A 1 503 ? -19.609 -7.925 -5.981 1.00 82.94 503 GLY A N 1
ATOM 3876 C CA . GLY A 1 503 ? -18.523 -8.529 -6.744 1.00 82.94 503 GLY A CA 1
ATOM 3877 C C . GLY A 1 503 ? -17.742 -9.583 -5.967 1.00 82.94 503 GLY A C 1
ATOM 3878 O O . GLY A 1 503 ? -18.020 -9.887 -4.805 1.00 82.94 503 GLY A O 1
ATOM 3879 N N . GLY A 1 504 ? -16.745 -10.154 -6.635 1.00 79.50 504 GLY A N 1
ATOM 3880 C CA . GLY A 1 504 ? -15.804 -11.108 -6.050 1.00 79.50 504 GLY A CA 1
ATOM 3881 C C . GLY A 1 504 ? -14.394 -10.911 -6.596 1.00 79.50 504 GLY A C 1
ATOM 3882 O O . GLY A 1 504 ? -14.086 -9.900 -7.222 1.00 79.50 504 GLY A O 1
ATOM 3883 N N . VAL A 1 505 ? -13.534 -11.913 -6.418 1.00 74.62 505 VAL A N 1
ATOM 3884 C CA . VAL A 1 505 ? -12.129 -11.907 -6.879 1.00 74.62 505 VAL A CA 1
ATOM 3885 C C . VAL A 1 505 ? -11.970 -11.515 -8.356 1.00 74.62 505 VAL A C 1
ATOM 3887 O O . VAL A 1 505 ? -11.002 -10.857 -8.723 1.00 74.62 505 VAL A O 1
ATOM 3890 N N . ARG A 1 506 ? -12.929 -11.890 -9.210 1.00 77.75 506 ARG A N 1
ATOM 3891 C CA . ARG A 1 506 ? -12.918 -11.592 -10.654 1.00 77.75 506 ARG A CA 1
ATOM 3892 C C . ARG A 1 506 ? -13.470 -10.209 -11.016 1.00 77.75 506 ARG A C 1
ATOM 3894 O O . ARG A 1 506 ? -13.450 -9.850 -12.184 1.00 77.75 506 ARG A O 1
ATOM 3901 N N . SER A 1 507 ? -13.968 -9.454 -10.043 1.00 79.62 507 SER A N 1
ATOM 3902 C CA . SER A 1 507 ? -14.579 -8.137 -10.249 1.00 79.62 507 SER A CA 1
ATOM 3903 C C . SER A 1 507 ? -13.625 -6.991 -9.910 1.00 79.62 507 SER A C 1
ATOM 3905 O O . SER A 1 507 ? -13.889 -5.857 -10.289 1.00 79.62 507 SER A O 1
ATOM 3907 N N . VAL A 1 508 ? -12.514 -7.272 -9.218 1.00 82.25 508 VAL A N 1
ATOM 3908 C CA . VAL A 1 508 ? -11.549 -6.252 -8.785 1.00 82.25 508 VAL A CA 1
ATOM 3909 C C . VAL A 1 508 ? -10.658 -5.844 -9.960 1.00 82.25 508 VAL A C 1
ATOM 3911 O O . VAL A 1 508 ? -9.890 -6.686 -10.441 1.00 82.25 508 VAL A O 1
ATOM 3914 N N . PRO A 1 509 ? -10.729 -4.587 -10.435 1.00 78.50 509 PRO A N 1
ATOM 3915 C CA . PRO A 1 509 ? -9.849 -4.117 -11.493 1.00 78.50 509 PRO A CA 1
ATOM 3916 C C . PRO A 1 509 ? -8.415 -3.977 -10.967 1.00 78.50 509 PRO A C 1
ATOM 3918 O O . PRO A 1 509 ? -8.182 -3.455 -9.881 1.00 78.50 509 PRO A O 1
ATOM 3921 N N . ARG A 1 510 ? -7.440 -4.424 -11.758 1.00 75.19 510 ARG A N 1
ATOM 3922 C CA . ARG A 1 510 ? -6.004 -4.234 -11.526 1.00 75.19 510 ARG A CA 1
ATOM 3923 C C . ARG A 1 510 ? -5.358 -3.676 -12.783 1.00 75.19 510 ARG A C 1
ATOM 3925 O O . ARG A 1 510 ? -5.596 -4.182 -13.878 1.00 75.19 510 ARG A O 1
ATOM 3932 N N . TYR A 1 511 ? -4.495 -2.688 -12.621 1.00 75.38 511 TYR A N 1
ATOM 3933 C CA . TYR A 1 511 ? -3.721 -2.111 -13.714 1.00 75.38 511 TYR A CA 1
ATOM 3934 C C . TYR A 1 511 ? -2.309 -2.687 -13.648 1.00 75.38 511 TYR A C 1
ATOM 3936 O O . TYR A 1 511 ? -1.603 -2.505 -12.660 1.00 75.38 511 TYR A O 1
ATOM 3944 N N . VAL A 1 512 ? -1.928 -3.466 -14.661 1.00 75.25 512 VAL A N 1
ATOM 3945 C CA . VAL A 1 512 ? -0.642 -4.173 -14.691 1.00 75.25 512 VAL A CA 1
ATOM 3946 C C . VAL A 1 512 ? 0.159 -3.702 -15.893 1.00 75.25 512 VAL A C 1
ATOM 3948 O O . VAL A 1 512 ? -0.294 -3.803 -17.034 1.00 75.25 512 VAL A O 1
ATOM 3951 N N . TRP A 1 513 ? 1.376 -3.226 -15.641 1.00 77.06 513 TRP A N 1
ATOM 3952 C CA . TRP A 1 513 ? 2.358 -2.979 -16.690 1.00 77.06 513 TRP A CA 1
ATOM 3953 C C . TRP A 1 513 ? 2.831 -4.318 -17.252 1.00 77.06 513 TRP A C 1
ATOM 3955 O O . TRP A 1 513 ? 3.398 -5.146 -16.535 1.00 77.06 513 TRP A O 1
ATOM 3965 N N . ARG A 1 514 ? 2.571 -4.565 -18.540 1.00 79.69 514 ARG A N 1
ATOM 3966 C CA . ARG A 1 514 ? 3.084 -5.761 -19.210 1.00 79.69 514 ARG A CA 1
ATOM 3967 C C . ARG A 1 514 ? 4.581 -5.568 -19.436 1.00 79.69 514 ARG A C 1
ATOM 3969 O O . ARG A 1 514 ? 4.977 -4.875 -20.363 1.00 79.69 514 ARG A O 1
ATOM 3976 N N . LEU A 1 515 ? 5.404 -6.204 -18.613 1.00 83.62 515 LEU A N 1
ATOM 3977 C CA . LEU A 1 515 ? 6.848 -6.246 -18.822 1.00 83.62 515 LEU A CA 1
ATOM 3978 C C . LEU A 1 515 ? 7.228 -7.607 -19.425 1.00 83.62 515 LEU A C 1
ATOM 3980 O O . LEU A 1 515 ? 6.789 -8.636 -18.895 1.00 83.62 515 LEU A O 1
ATOM 3984 N N . PRO A 1 516 ? 8.010 -7.645 -20.520 1.00 87.44 516 PRO A N 1
ATOM 3985 C CA . PRO A 1 516 ? 8.538 -8.891 -21.061 1.00 87.44 516 PRO A CA 1
ATOM 3986 C C . PRO A 1 516 ? 9.327 -9.672 -20.002 1.00 87.44 516 PRO A C 1
ATOM 3988 O O . PRO A 1 516 ? 10.061 -9.104 -19.187 1.00 87.44 516 PRO A O 1
ATOM 3991 N N . GLN A 1 517 ? 9.174 -10.995 -20.003 1.00 86.75 517 GLN A N 1
ATOM 3992 C CA . GLN A 1 517 ? 9.970 -11.881 -19.156 1.00 86.75 517 GLN A CA 1
ATOM 3993 C C . GLN A 1 517 ? 11.440 -11.880 -19.602 1.00 86.75 517 GLN A C 1
ATOM 3995 O O . GLN A 1 517 ? 11.718 -11.659 -20.783 1.00 86.75 517 GLN A O 1
ATOM 4000 N N . PRO A 1 518 ? 12.395 -12.166 -18.695 1.00 85.00 518 PRO A N 1
ATOM 4001 C CA . PRO A 1 518 ? 13.798 -12.296 -19.068 1.00 85.00 518 PRO A CA 1
ATOM 4002 C C . PRO A 1 518 ? 13.985 -13.283 -20.230 1.00 85.00 518 PRO A C 1
ATOM 4004 O O . PRO A 1 518 ? 13.417 -14.376 -20.222 1.00 85.00 518 PRO A O 1
ATOM 4007 N N . MET A 1 519 ? 14.787 -12.888 -21.219 1.00 85.50 519 MET A N 1
ATOM 4008 C CA . MET A 1 519 ? 15.161 -13.714 -22.366 1.00 85.50 519 MET A CA 1
ATOM 4009 C C . MET A 1 519 ? 16.643 -14.074 -22.272 1.00 85.50 519 MET A C 1
ATOM 4011 O O . MET A 1 519 ? 17.465 -13.243 -21.887 1.00 85.50 519 MET A O 1
ATOM 4015 N N . THR A 1 520 ? 16.995 -15.304 -22.640 1.00 88.69 520 THR A N 1
ATOM 4016 C CA . THR A 1 520 ? 18.388 -15.664 -22.921 1.00 88.69 520 THR A CA 1
ATOM 4017 C C . THR A 1 520 ? 18.686 -15.259 -24.358 1.00 88.69 520 THR A C 1
ATOM 4019 O O . THR A 1 520 ? 18.330 -15.978 -25.286 1.00 88.69 520 THR A O 1
ATOM 4022 N N . TRP A 1 521 ? 19.268 -14.076 -24.531 1.00 90.25 521 TRP A N 1
ATOM 4023 C CA . TRP A 1 521 ? 19.628 -13.549 -25.844 1.00 90.25 521 TRP A CA 1
ATOM 4024 C C . TRP A 1 521 ? 20.701 -14.430 -26.513 1.00 90.25 521 TRP A C 1
ATOM 4026 O O . TRP A 1 521 ? 21.699 -14.744 -25.856 1.00 90.25 521 TRP A O 1
ATOM 4036 N N . PRO A 1 522 ? 20.510 -14.860 -27.775 1.00 90.88 522 PRO A N 1
ATOM 4037 C CA . PRO A 1 522 ? 21.562 -15.516 -28.548 1.00 90.88 522 PRO A CA 1
ATOM 4038 C C . PRO A 1 522 ? 22.606 -14.493 -29.016 1.00 90.88 522 PRO A C 1
ATOM 4040 O O . PRO A 1 522 ? 22.468 -13.298 -28.771 1.00 90.88 522 PRO A O 1
ATOM 4043 N N . ALA A 1 523 ? 23.648 -14.951 -29.709 1.00 90.25 523 ALA A N 1
ATOM 4044 C CA . ALA A 1 523 ? 24.467 -14.051 -30.514 1.00 90.25 523 ALA A CA 1
ATOM 4045 C C . ALA A 1 523 ? 23.671 -13.667 -31.772 1.00 90.25 523 ALA A C 1
ATOM 4047 O O . ALA A 1 523 ? 23.225 -14.549 -32.502 1.00 90.25 523 ALA A O 1
ATOM 4048 N N . PHE A 1 524 ? 23.465 -12.373 -32.001 1.00 91.75 524 PHE A N 1
ATOM 4049 C CA . PHE A 1 524 ? 22.740 -11.844 -33.155 1.00 91.75 524 PHE A CA 1
ATOM 4050 C C . PHE A 1 524 ? 23.346 -10.506 -33.575 1.00 91.75 524 PHE A C 1
ATOM 4052 O O . PHE A 1 524 ? 24.041 -9.860 -32.793 1.00 91.75 524 PHE A O 1
ATOM 4059 N N . GLU A 1 525 ? 23.049 -10.089 -34.798 1.00 89.50 525 GLU A N 1
ATOM 4060 C CA . GLU A 1 525 ? 23.371 -8.764 -35.317 1.00 89.50 525 GLU A CA 1
ATOM 4061 C C . GLU A 1 525 ? 22.091 -8.136 -35.870 1.00 89.50 525 GLU A C 1
ATOM 4063 O O . GLU A 1 525 ? 21.183 -8.837 -36.328 1.00 89.50 525 GLU A O 1
ATOM 4068 N N . VAL A 1 526 ? 22.013 -6.811 -35.805 1.00 88.56 526 VAL A N 1
ATOM 4069 C CA . VAL A 1 526 ? 20.935 -6.030 -36.415 1.00 88.56 526 VAL A CA 1
ATOM 4070 C C . VAL A 1 526 ? 21.515 -5.112 -37.477 1.00 88.56 526 VAL A C 1
ATOM 4072 O O . VAL A 1 526 ? 22.633 -4.617 -37.361 1.00 88.56 526 VAL A O 1
ATOM 4075 N N . GLU A 1 527 ? 20.751 -4.875 -38.529 1.00 84.12 527 GLU A N 1
ATOM 4076 C CA . GLU A 1 527 ? 21.124 -3.930 -39.566 1.00 84.12 527 GLU A CA 1
ATOM 4077 C C . GLU A 1 527 ? 21.131 -2.503 -38.981 1.00 84.12 527 GLU A C 1
ATOM 4079 O O . GLU A 1 527 ? 20.282 -2.175 -38.137 1.00 84.12 527 GLU A O 1
ATOM 4084 N N . PRO A 1 528 ? 22.072 -1.634 -39.398 1.00 70.88 528 PRO A N 1
ATOM 4085 C CA . PRO A 1 528 ? 22.031 -0.227 -39.028 1.00 70.88 528 PRO A CA 1
ATOM 4086 C C . PRO A 1 528 ? 20.694 0.388 -39.450 1.00 70.88 528 PRO A C 1
ATOM 4088 O O . PRO A 1 528 ? 20.213 0.118 -40.553 1.00 70.88 528 PRO A O 1
ATOM 4091 N N . LEU A 1 529 ? 20.113 1.240 -38.604 1.00 68.56 529 LEU A N 1
ATOM 4092 C CA . LEU A 1 529 ? 18.970 2.091 -38.948 1.00 68.56 529 LEU A CA 1
ATOM 4093 C C . LEU A 1 529 ? 19.378 3.056 -40.079 1.00 68.56 529 LEU A C 1
ATOM 4095 O O . LEU A 1 529 ? 19.762 4.194 -39.838 1.00 68.56 529 LEU A O 1
ATOM 4099 N N . GLY A 1 530 ? 19.356 2.579 -41.326 1.00 56.75 530 GLY A N 1
ATOM 4100 C CA . GLY A 1 530 ? 19.805 3.321 -42.510 1.00 56.75 530 GLY A CA 1
ATOM 4101 C C . GLY A 1 530 ? 18.821 4.389 -42.994 1.00 56.75 530 GLY A C 1
ATOM 4102 O O . GLY A 1 530 ? 19.149 5.181 -43.870 1.00 56.75 530 GLY A O 1
ATOM 4103 N N . SER A 1 531 ? 17.613 4.428 -42.437 1.00 55.25 531 SER A N 1
ATOM 4104 C CA . SER A 1 531 ? 16.622 5.470 -42.690 1.00 55.25 531 SER A CA 1
ATOM 4105 C C . SER A 1 531 ? 15.780 5.665 -41.437 1.00 55.25 531 SER A C 1
ATOM 4107 O O . SER A 1 531 ? 15.486 4.705 -40.723 1.00 55.25 531 SER A O 1
ATOM 4109 N N . ILE A 1 532 ? 15.437 6.920 -41.152 1.00 54.84 532 ILE A N 1
ATOM 4110 C CA . ILE A 1 532 ? 14.534 7.300 -40.069 1.00 54.84 532 ILE A CA 1
ATOM 4111 C C . ILE A 1 532 ? 13.266 6.461 -40.230 1.00 54.84 532 ILE A C 1
ATOM 4113 O O . ILE A 1 532 ? 12.541 6.620 -41.212 1.00 54.84 532 ILE A O 1
ATOM 4117 N N . LEU A 1 533 ? 13.018 5.543 -39.293 1.00 59.88 533 LEU A N 1
ATOM 4118 C CA . LEU A 1 533 ? 11.770 4.788 -39.262 1.00 59.88 533 LEU A CA 1
ATOM 4119 C C . LEU A 1 533 ? 10.604 5.792 -39.335 1.00 59.88 533 LEU A C 1
ATOM 4121 O O . LEU A 1 533 ? 10.594 6.752 -38.559 1.00 59.88 533 LEU A O 1
ATOM 4125 N N . PRO A 1 534 ? 9.648 5.639 -40.263 1.00 58.09 534 PRO A N 1
ATOM 4126 C CA . PRO A 1 534 ? 8.546 6.582 -40.374 1.00 58.09 534 PRO A CA 1
ATOM 4127 C C . PRO A 1 534 ? 7.664 6.513 -39.119 1.00 58.09 534 PRO A C 1
ATOM 4129 O O . PRO A 1 534 ? 7.323 5.430 -38.643 1.00 58.09 534 PRO A O 1
ATOM 4132 N N . GLY A 1 535 ? 7.270 7.674 -38.594 1.00 68.88 535 GLY A N 1
ATOM 4133 C CA . GLY A 1 535 ? 6.381 7.798 -37.433 1.00 68.88 535 GLY A CA 1
ATOM 4134 C C . GLY A 1 535 ? 7.013 8.527 -36.246 1.00 68.88 535 GLY A C 1
ATOM 4135 O O . GLY A 1 535 ? 8.179 8.901 -36.276 1.00 68.88 535 GLY A O 1
ATOM 4136 N N . HIS A 1 536 ? 6.228 8.746 -35.191 1.00 81.12 536 HIS A N 1
ATOM 4137 C CA . HIS A 1 536 ? 6.692 9.420 -33.973 1.00 81.12 536 HIS A CA 1
ATOM 4138 C C . HIS A 1 536 ? 7.780 8.616 -33.249 1.00 81.12 536 HIS A C 1
ATOM 4140 O O . HIS A 1 536 ? 7.788 7.384 -33.317 1.00 81.12 536 HIS A O 1
ATOM 4146 N N . ALA A 1 537 ? 8.627 9.296 -32.470 1.00 84.88 537 ALA A N 1
ATOM 4147 C CA . ALA A 1 537 ? 9.710 8.692 -31.677 1.00 84.88 537 ALA A CA 1
ATOM 4148 C C . ALA A 1 537 ? 9.312 7.416 -30.905 1.00 84.88 537 ALA A C 1
ATOM 4150 O O . ALA A 1 537 ? 10.076 6.454 -30.842 1.00 84.88 537 ALA A O 1
ATOM 4151 N N . THR A 1 538 ? 8.080 7.357 -30.389 1.00 87.00 538 THR A N 1
ATOM 4152 C CA . THR A 1 538 ? 7.535 6.158 -29.728 1.00 87.00 538 THR A CA 1
ATOM 4153 C C . THR A 1 538 ? 7.450 4.953 -30.673 1.00 87.00 538 THR A C 1
ATOM 4155 O O . THR A 1 538 ? 7.919 3.873 -30.330 1.00 87.00 538 THR A O 1
ATOM 4158 N N . ALA A 1 539 ? 6.897 5.129 -31.877 1.00 85.81 539 ALA A N 1
ATOM 4159 C CA . ALA A 1 539 ? 6.771 4.057 -32.864 1.00 85.81 539 ALA A CA 1
ATOM 4160 C C . ALA A 1 539 ? 8.143 3.599 -33.378 1.00 85.81 539 ALA A C 1
ATOM 4162 O O . ALA A 1 539 ? 8.374 2.397 -33.503 1.00 85.81 539 ALA A O 1
ATOM 4163 N N . LYS A 1 540 ? 9.067 4.549 -33.593 1.00 86.00 540 LYS A N 1
ATOM 4164 C CA . LYS A 1 540 ? 10.462 4.269 -33.962 1.00 86.00 540 LYS A CA 1
ATOM 4165 C C . LYS A 1 540 ? 11.151 3.388 -32.914 1.00 86.00 540 LYS A C 1
ATOM 4167 O O . LYS A 1 540 ? 11.753 2.372 -33.254 1.00 86.00 540 LYS A O 1
ATOM 4172 N N . TYR A 1 541 ? 11.015 3.742 -31.635 1.00 89.19 541 TYR A N 1
ATOM 4173 C CA . TYR A 1 541 ? 11.600 2.990 -30.525 1.00 89.19 541 TYR A CA 1
ATOM 4174 C C . TYR A 1 541 ? 10.997 1.583 -30.394 1.00 89.19 541 TYR A C 1
ATOM 4176 O O . TYR A 1 541 ? 11.732 0.607 -30.229 1.00 89.19 541 TYR A O 1
ATOM 4184 N N . THR A 1 542 ? 9.672 1.455 -30.534 1.00 89.62 542 THR A N 1
ATOM 4185 C CA . THR A 1 542 ? 8.995 0.151 -30.551 1.00 89.62 542 THR A CA 1
ATOM 4186 C C . THR A 1 542 ? 9.477 -0.731 -31.704 1.00 89.62 542 THR A C 1
ATOM 4188 O O . THR A 1 542 ? 9.720 -1.919 -31.501 1.00 89.62 542 THR A O 1
ATOM 4191 N N . GLU A 1 543 ? 9.612 -0.178 -32.909 1.00 89.00 543 GLU A N 1
ATOM 4192 C CA . GLU A 1 543 ? 10.033 -0.931 -34.093 1.00 89.00 543 GLU A CA 1
ATOM 4193 C C . GLU A 1 543 ? 11.499 -1.368 -34.005 1.00 89.00 543 GLU A C 1
ATOM 4195 O O . GLU A 1 543 ? 11.804 -2.520 -34.298 1.00 89.00 543 GLU A O 1
ATOM 4200 N N . MET A 1 544 ? 12.395 -0.515 -33.497 1.00 90.06 544 MET A N 1
ATOM 4201 C CA . MET A 1 544 ? 13.794 -0.887 -33.251 1.00 90.06 544 MET A CA 1
ATOM 4202 C C . MET A 1 544 ? 13.904 -2.125 -32.344 1.00 90.06 544 MET A C 1
ATOM 4204 O O . MET A 1 544 ? 14.630 -3.070 -32.660 1.00 90.06 544 MET A O 1
ATOM 4208 N N . TRP A 1 545 ? 13.167 -2.147 -31.227 1.00 91.88 545 TRP A N 1
ATOM 4209 C CA . TRP A 1 545 ? 13.165 -3.294 -30.314 1.00 91.88 545 TRP A CA 1
ATOM 4210 C C . TRP A 1 545 ? 12.457 -4.518 -30.896 1.00 91.88 545 TRP A C 1
ATOM 4212 O O . TRP A 1 545 ? 12.924 -5.636 -30.682 1.00 91.88 545 TRP A O 1
ATOM 4222 N N . ARG A 1 546 ? 11.380 -4.327 -31.667 1.00 91.69 546 ARG A N 1
ATOM 4223 C CA . ARG A 1 546 ? 10.706 -5.408 -32.401 1.00 91.69 546 ARG A CA 1
ATOM 4224 C C . ARG A 1 546 ? 11.655 -6.077 -33.395 1.00 91.69 546 ARG A C 1
ATOM 4226 O O . ARG A 1 546 ? 11.709 -7.304 -33.436 1.00 91.69 546 ARG A O 1
ATOM 4233 N N . HIS A 1 547 ? 12.420 -5.288 -34.146 1.00 90.31 547 HIS A N 1
ATOM 4234 C CA . HIS A 1 547 ? 13.407 -5.786 -35.101 1.00 90.31 547 HIS A CA 1
ATOM 4235 C C . HIS A 1 547 ? 14.529 -6.553 -34.398 1.00 90.31 547 HIS A C 1
ATOM 4237 O O . HIS A 1 547 ? 14.834 -7.684 -34.767 1.00 90.31 547 HIS A O 1
ATOM 4243 N N . ALA A 1 548 ? 15.079 -6.003 -33.311 1.00 91.50 548 ALA A N 1
ATOM 4244 C CA . ALA A 1 548 ? 16.086 -6.694 -32.504 1.00 91.50 548 ALA A CA 1
ATOM 4245 C C . ALA A 1 548 ? 15.581 -8.036 -31.945 1.00 91.50 548 ALA A C 1
ATOM 4247 O O . ALA A 1 548 ? 16.285 -9.044 -32.006 1.00 91.50 548 ALA A O 1
ATOM 4248 N N . GLU A 1 549 ? 14.347 -8.072 -31.435 1.00 93.31 549 GLU A N 1
ATOM 4249 C CA . GLU A 1 549 ? 13.707 -9.305 -30.970 1.00 93.31 549 GLU A CA 1
ATOM 4250 C C . GLU A 1 549 ? 13.498 -10.311 -32.113 1.00 93.31 549 GLU A C 1
ATOM 4252 O O . GLU A 1 549 ? 13.709 -11.506 -31.909 1.00 93.31 549 GLU A O 1
ATOM 4257 N N . HIS A 1 550 ? 13.142 -9.850 -33.315 1.00 91.62 550 HIS A N 1
ATOM 4258 C CA . HIS A 1 550 ? 12.986 -10.697 -34.499 1.00 91.62 550 HIS A CA 1
ATOM 4259 C C . HIS A 1 550 ? 14.305 -11.353 -34.926 1.00 91.62 550 HIS A C 1
ATOM 4261 O O . HIS A 1 550 ? 14.365 -12.572 -35.071 1.00 91.62 550 HIS A O 1
ATOM 4267 N N . ARG A 1 551 ? 15.392 -10.579 -35.020 1.00 91.62 551 ARG A N 1
ATOM 4268 C CA . ARG A 1 551 ? 16.726 -11.112 -35.356 1.00 91.62 551 ARG A CA 1
ATOM 4269 C C . ARG A 1 551 ? 17.238 -12.078 -34.292 1.00 91.62 551 ARG A C 1
ATOM 4271 O O . ARG A 1 551 ? 17.808 -13.120 -34.609 1.00 91.62 551 ARG A O 1
ATOM 4278 N N . ALA A 1 552 ? 16.971 -11.786 -33.021 1.00 91.06 552 ALA A N 1
ATOM 4279 C CA . ALA A 1 552 ? 17.275 -12.705 -31.932 1.00 91.06 552 ALA A CA 1
ATOM 4280 C C . ALA A 1 552 ? 16.439 -13.997 -31.998 1.00 91.06 552 ALA A C 1
ATOM 4282 O O . ALA A 1 552 ? 16.943 -15.058 -31.644 1.00 91.06 552 ALA A O 1
ATOM 4283 N N . LEU A 1 553 ? 15.182 -13.947 -32.448 1.00 91.69 553 LEU A N 1
ATOM 4284 C CA . LEU A 1 553 ? 14.357 -15.142 -32.658 1.00 91.69 553 LEU A CA 1
ATOM 4285 C C . LEU A 1 553 ? 14.921 -16.028 -33.773 1.00 91.69 553 LEU A C 1
ATOM 4287 O O . LEU A 1 553 ? 15.032 -17.233 -33.569 1.00 91.69 553 LEU A O 1
ATOM 4291 N N . GLU A 1 554 ? 15.311 -15.440 -34.904 1.00 91.25 554 GLU A N 1
ATOM 4292 C CA . GLU A 1 554 ? 15.918 -16.163 -36.031 1.00 91.25 554 GLU A CA 1
ATOM 4293 C C . GLU A 1 554 ? 17.256 -16.813 -35.654 1.00 91.25 554 GLU A C 1
ATOM 4295 O O . GLU A 1 554 ? 17.535 -17.944 -36.047 1.00 91.25 554 GLU A O 1
ATOM 4300 N N . ALA A 1 555 ? 18.066 -16.126 -34.844 1.00 90.62 555 ALA A N 1
ATOM 4301 C CA . ALA A 1 555 ? 19.344 -16.640 -34.356 1.00 90.62 555 ALA A CA 1
ATOM 4302 C C . ALA A 1 555 ? 19.207 -17.638 -33.188 1.00 90.62 555 ALA A C 1
ATOM 4304 O O . ALA A 1 555 ? 20.185 -18.274 -32.782 1.00 90.62 555 ALA A O 1
ATOM 4305 N N . SER A 1 556 ? 18.017 -17.776 -32.596 1.00 89.81 556 SER A N 1
ATOM 4306 C CA . SER A 1 556 ? 17.822 -18.619 -31.420 1.00 89.81 556 SER A CA 1
ATOM 4307 C C . SER A 1 556 ? 17.651 -20.087 -31.802 1.00 89.81 556 SER A C 1
ATOM 4309 O O . SER A 1 556 ? 16.647 -20.492 -32.380 1.00 89.81 556 SER A O 1
ATOM 4311 N N . ALA A 1 557 ? 18.575 -20.934 -31.344 1.00 85.56 557 ALA A N 1
ATOM 4312 C CA . ALA A 1 557 ? 18.460 -22.389 -31.480 1.00 85.56 557 ALA A CA 1
ATOM 4313 C C . ALA A 1 557 ? 17.324 -23.003 -30.633 1.00 85.56 557 ALA A C 1
ATOM 4315 O O . ALA A 1 557 ? 16.942 -24.155 -30.838 1.00 85.56 557 ALA A O 1
ATOM 4316 N N . LYS A 1 558 ? 16.808 -22.267 -29.638 1.00 85.69 558 LYS A N 1
ATOM 4317 C CA . LYS A 1 558 ? 15.730 -22.718 -28.745 1.00 85.69 558 LYS A CA 1
ATOM 4318 C C . LYS A 1 558 ? 14.458 -21.902 -28.978 1.00 85.69 558 LYS A C 1
ATOM 4320 O O . LYS A 1 558 ? 14.550 -20.691 -29.182 1.00 85.69 558 LYS A O 1
ATOM 4325 N N . PRO A 1 559 ? 13.269 -22.518 -28.859 1.00 84.56 559 PRO A N 1
ATOM 4326 C CA . PRO A 1 559 ? 12.017 -21.785 -28.957 1.00 84.56 559 PRO A CA 1
ATOM 4327 C C . PRO A 1 559 ? 11.918 -20.751 -27.828 1.00 84.56 559 PRO A C 1
ATOM 4329 O O . PRO A 1 559 ? 11.976 -21.084 -26.640 1.00 84.56 559 PRO A O 1
ATOM 4332 N N . VAL A 1 560 ? 11.758 -19.484 -28.207 1.00 86.38 560 VAL A N 1
ATOM 4333 C CA . VAL A 1 560 ? 11.557 -18.370 -27.275 1.00 86.38 560 VAL A CA 1
ATOM 4334 C C . VAL A 1 560 ? 10.066 -18.252 -26.973 1.00 86.38 560 VAL A C 1
ATOM 4336 O O . VAL A 1 560 ? 9.221 -18.283 -27.866 1.00 86.38 560 VAL A O 1
ATOM 4339 N N . ARG A 1 561 ? 9.712 -18.113 -25.694 1.00 88.38 561 ARG A N 1
ATOM 4340 C CA . ARG A 1 561 ? 8.311 -17.935 -25.288 1.00 88.38 561 ARG A CA 1
ATOM 4341 C C . ARG A 1 561 ? 7.826 -16.543 -25.692 1.00 88.38 561 ARG A C 1
ATOM 4343 O O . ARG A 1 561 ? 8.501 -15.560 -25.409 1.00 88.38 561 ARG A O 1
ATOM 4350 N N . ALA A 1 562 ? 6.597 -16.432 -26.198 1.00 87.50 562 ALA A N 1
ATOM 4351 C CA . ALA A 1 562 ? 5.982 -15.139 -26.539 1.00 87.50 562 ALA A CA 1
ATOM 4352 C C . ALA A 1 562 ? 5.919 -14.140 -25.358 1.00 87.50 562 ALA A C 1
ATOM 4354 O O . ALA A 1 562 ? 5.858 -12.928 -25.553 1.00 87.50 562 ALA A O 1
ATOM 4355 N N . ALA A 1 563 ? 5.959 -14.631 -24.113 1.00 88.31 563 ALA A N 1
ATOM 4356 C CA . ALA A 1 563 ? 6.027 -13.799 -22.911 1.00 88.31 563 ALA A CA 1
ATOM 4357 C C . ALA A 1 563 ? 7.367 -13.051 -22.741 1.00 88.31 563 ALA A C 1
ATOM 4359 O O . ALA A 1 563 ? 7.419 -12.089 -21.980 1.00 88.31 563 ALA A O 1
ATOM 4360 N N . CYS A 1 564 ? 8.433 -13.480 -23.423 1.00 89.12 564 CYS A N 1
ATOM 4361 C CA . CYS A 1 564 ? 9.758 -12.851 -23.409 1.00 89.12 564 CYS A CA 1
ATOM 4362 C C . CYS A 1 564 ? 9.901 -11.709 -24.433 1.00 89.12 564 CYS A C 1
ATOM 4364 O O . CYS A 1 564 ? 10.960 -11.088 -24.483 1.00 89.12 564 CYS A O 1
ATOM 4366 N N . LEU A 1 565 ? 8.860 -11.454 -25.237 1.00 91.44 565 LEU A N 1
ATOM 4367 C CA . LEU A 1 565 ? 8.841 -10.483 -26.335 1.00 91.44 565 LEU A CA 1
ATOM 4368 C C . LEU A 1 565 ? 7.932 -9.280 -26.026 1.00 91.44 565 LEU A C 1
ATOM 4370 O O . LEU A 1 565 ? 6.988 -9.363 -25.219 1.00 91.44 565 LEU A O 1
ATOM 4374 N N . GLY A 1 566 ? 8.167 -8.179 -26.734 1.00 90.25 566 GLY A N 1
ATOM 4375 C CA . GLY A 1 566 ? 7.398 -6.941 -26.667 1.00 90.25 566 GLY A CA 1
ATOM 4376 C C . GLY A 1 566 ? 8.082 -5.833 -25.872 1.00 90.25 566 GLY A C 1
ATOM 4377 O O . GLY A 1 566 ? 7.392 -5.048 -25.216 1.00 90.25 566 GLY A O 1
ATOM 4378 N N . ARG A 1 567 ? 9.414 -5.759 -25.888 1.00 91.44 567 ARG A N 1
ATOM 4379 C CA . ARG A 1 567 ? 10.133 -4.579 -25.376 1.00 91.44 567 ARG A CA 1
ATOM 4380 C C . ARG A 1 567 ? 9.702 -3.323 -26.130 1.00 91.44 567 ARG A C 1
ATOM 4382 O O . ARG A 1 567 ? 9.386 -3.389 -27.313 1.00 91.44 567 ARG A O 1
ATOM 4389 N N . ALA A 1 568 ? 9.623 -2.201 -25.420 1.00 89.06 568 ALA A N 1
ATOM 4390 C CA . ALA A 1 568 ? 9.158 -0.911 -25.926 1.00 89.06 568 ALA A CA 1
ATOM 4391 C C . ALA A 1 568 ? 7.725 -0.898 -26.508 1.00 89.06 568 ALA A C 1
ATOM 4393 O O . ALA A 1 568 ? 7.371 0.028 -27.232 1.00 89.06 568 ALA A O 1
ATOM 4394 N N . THR A 1 569 ? 6.879 -1.896 -26.208 1.00 88.12 569 THR A N 1
ATOM 4395 C CA . THR A 1 569 ? 5.479 -1.942 -26.698 1.00 88.12 569 THR A CA 1
ATOM 4396 C C . THR A 1 569 ? 4.446 -1.470 -25.675 1.00 88.12 569 THR A C 1
ATOM 4398 O O . THR A 1 569 ? 3.328 -1.104 -26.043 1.00 88.12 569 THR A O 1
ATOM 4401 N N . THR A 1 570 ? 4.784 -1.494 -24.385 1.00 83.69 570 THR A N 1
ATOM 4402 C CA . THR A 1 570 ? 3.843 -1.163 -23.312 1.00 83.69 570 THR A CA 1
ATOM 4403 C C . THR A 1 570 ? 3.825 0.341 -23.089 1.00 83.69 570 THR A C 1
ATOM 4405 O O . THR A 1 570 ? 4.703 0.880 -22.425 1.00 83.69 570 THR A O 1
ATOM 4408 N N . LEU A 1 571 ? 2.810 1.007 -23.641 1.00 84.25 571 LEU A N 1
ATOM 4409 C CA . LEU A 1 571 ? 2.629 2.453 -23.479 1.00 84.25 571 LEU A CA 1
ATOM 4410 C C . LEU A 1 571 ? 1.781 2.804 -22.260 1.00 84.25 571 LEU A C 1
ATOM 4412 O O . LEU A 1 571 ? 2.020 3.834 -21.659 1.00 84.25 571 LEU A O 1
ATOM 4416 N N . ALA A 1 572 ? 0.829 1.948 -21.891 1.00 81.69 572 ALA A N 1
ATOM 4417 C CA . ALA A 1 572 ? -0.081 2.157 -20.770 1.00 81.69 572 ALA A CA 1
ATOM 4418 C C . ALA A 1 572 ? -0.304 0.834 -20.016 1.00 81.69 572 ALA A C 1
ATOM 4420 O O . ALA A 1 572 ? -0.177 -0.251 -20.608 1.00 81.69 572 ALA A O 1
ATOM 4421 N N . PRO A 1 573 ? -0.668 0.873 -18.724 1.00 79.44 573 PRO A N 1
ATOM 4422 C CA . PRO A 1 573 ? -0.955 -0.334 -17.968 1.00 79.44 573 PRO A CA 1
ATOM 4423 C C . PRO A 1 573 ? -2.221 -1.022 -18.496 1.00 79.44 573 PRO A C 1
ATOM 4425 O O . PRO A 1 573 ? -3.245 -0.398 -18.776 1.00 79.44 573 PRO A O 1
ATOM 4428 N N . ARG A 1 574 ? -2.185 -2.353 -18.591 1.00 78.31 574 ARG A N 1
ATOM 4429 C CA . ARG A 1 574 ? -3.335 -3.148 -19.026 1.00 78.31 574 ARG A CA 1
ATOM 4430 C C . ARG A 1 574 ? -4.293 -3.358 -17.858 1.00 78.31 574 ARG A C 1
ATOM 4432 O O . ARG A 1 574 ? -3.896 -3.869 -16.809 1.00 78.31 574 ARG A O 1
ATOM 4439 N N . LYS A 1 575 ? -5.574 -3.053 -18.073 1.00 80.00 575 LYS A N 1
ATOM 4440 C CA . LYS A 1 575 ? -6.641 -3.423 -17.140 1.00 80.00 575 LYS A CA 1
ATOM 4441 C C . LYS A 1 575 ? -6.835 -4.942 -17.154 1.00 80.00 575 LYS A C 1
ATOM 4443 O O . LYS A 1 575 ? -7.076 -5.555 -18.193 1.00 80.00 575 LYS A O 1
ATOM 4448 N N . THR A 1 576 ? -6.702 -5.545 -15.987 1.00 78.56 576 THR A N 1
ATOM 4449 C CA . THR A 1 576 ? -6.878 -6.972 -15.704 1.00 78.56 576 THR A CA 1
ATOM 4450 C C . THR A 1 576 ? -7.810 -7.124 -14.504 1.00 78.56 576 THR A C 1
ATOM 4452 O O . THR A 1 576 ? -8.120 -6.140 -13.834 1.00 78.56 576 THR A O 1
ATOM 4455 N N . PHE A 1 577 ? -8.274 -8.341 -14.233 1.00 78.19 577 PHE A N 1
ATOM 4456 C CA . PHE A 1 577 ? -9.126 -8.634 -13.082 1.00 78.19 577 PHE A CA 1
ATOM 4457 C C . PHE A 1 577 ? -8.539 -9.797 -12.292 1.00 78.19 577 PHE A C 1
ATOM 4459 O O . PHE A 1 577 ? -8.072 -10.769 -12.890 1.00 78.19 577 PHE A O 1
ATOM 4466 N N . GLY A 1 578 ? -8.548 -9.721 -10.961 1.00 67.81 578 GLY A N 1
ATOM 4467 C CA . GLY A 1 578 ? -8.025 -10.811 -10.142 1.00 67.81 578 GLY A CA 1
ATOM 4468 C C . GLY A 1 578 ? -7.769 -10.457 -8.684 1.00 67.81 578 GLY A C 1
ATOM 4469 O O . GLY A 1 578 ? -8.015 -9.342 -8.230 1.00 67.81 578 GLY A O 1
ATOM 4470 N N . GLN A 1 579 ? -7.250 -11.440 -7.947 1.00 61.94 579 GLN A N 1
ATOM 4471 C CA . GLN A 1 579 ? -7.099 -11.366 -6.497 1.00 61.94 579 GLN A CA 1
ATOM 4472 C C . GLN A 1 579 ? -6.144 -10.244 -6.073 1.00 61.94 579 GLN A C 1
ATOM 4474 O O . GLN A 1 579 ? -5.029 -10.124 -6.593 1.00 61.94 579 GLN A O 1
ATOM 4479 N N . ALA A 1 580 ? -6.581 -9.438 -5.103 1.00 58.06 580 ALA A N 1
ATOM 4480 C CA . ALA A 1 580 ? -5.690 -8.608 -4.305 1.00 58.06 580 ALA A CA 1
ATOM 4481 C C . ALA A 1 580 ? -4.849 -9.526 -3.402 1.00 58.06 580 ALA A C 1
ATOM 4483 O O . ALA A 1 580 ? -5.375 -10.475 -2.816 1.00 58.06 580 ALA A O 1
ATOM 4484 N N . HIS A 1 581 ? -3.538 -9.291 -3.336 1.00 61.38 581 HIS A N 1
ATOM 4485 C CA . HIS A 1 581 ? -2.636 -10.128 -2.543 1.00 61.38 581 HIS A CA 1
ATOM 4486 C C . HIS A 1 581 ? -3.019 -10.086 -1.058 1.00 61.38 581 HIS A C 1
ATOM 4488 O O . HIS A 1 581 ? -3.503 -9.068 -0.565 1.00 61.38 581 HIS A O 1
ATOM 4494 N N . ALA A 1 582 ? -2.814 -11.199 -0.346 1.00 62.16 582 ALA A N 1
ATOM 4495 C CA . ALA A 1 582 ? -3.067 -11.236 1.087 1.00 62.16 582 ALA A CA 1
ATOM 4496 C C . ALA A 1 582 ? -2.144 -10.232 1.802 1.00 62.16 582 ALA A C 1
ATOM 449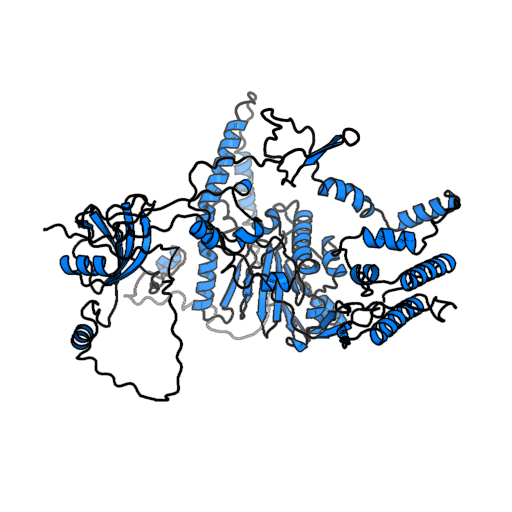8 O O . ALA A 1 582 ? -0.936 -10.243 1.550 1.00 62.16 582 ALA A O 1
ATOM 4499 N N . PRO A 1 583 ? -2.684 -9.379 2.683 1.00 64.62 583 PRO A N 1
ATOM 4500 C CA . PRO A 1 583 ? -1.885 -8.404 3.397 1.00 64.62 583 PRO A CA 1
ATOM 4501 C C . PRO A 1 583 ? -1.077 -9.113 4.497 1.00 64.62 583 PRO A C 1
ATOM 4503 O O . PRO A 1 583 ? -1.502 -10.160 5.006 1.00 64.62 583 PRO A O 1
ATOM 4506 N N . LEU A 1 584 ? 0.092 -8.570 4.851 1.00 61.09 584 LEU A N 1
ATOM 4507 C CA . LEU A 1 584 ? 1.000 -9.177 5.834 1.00 61.09 584 LEU A CA 1
ATOM 4508 C C . LEU A 1 584 ? 0.301 -9.424 7.179 1.00 61.09 584 LEU A C 1
ATOM 4510 O O . LEU A 1 584 ? -0.555 -8.657 7.611 1.00 61.09 584 LEU A O 1
ATOM 4514 N N . ARG A 1 585 ? 0.614 -10.538 7.842 1.00 61.59 585 ARG A N 1
ATOM 4515 C CA . ARG A 1 585 ? 0.052 -10.834 9.168 1.00 61.59 585 ARG A CA 1
ATOM 4516 C C . ARG A 1 585 ? 0.807 -10.041 10.235 1.00 61.59 585 ARG A C 1
ATOM 4518 O O . ARG A 1 585 ? 1.997 -9.788 10.080 1.00 61.59 585 ARG A O 1
ATOM 4525 N N . ALA A 1 586 ? 0.113 -9.674 11.314 1.00 60.06 586 ALA A N 1
ATOM 4526 C CA . ALA A 1 586 ? 0.775 -9.194 12.523 1.00 60.06 586 ALA A CA 1
ATOM 4527 C C . ALA A 1 586 ? 1.716 -10.283 13.055 1.00 60.06 586 ALA A C 1
ATOM 4529 O O . ALA A 1 586 ? 1.318 -11.450 13.112 1.00 60.06 586 ALA A O 1
ATOM 4530 N N . ALA A 1 587 ? 2.947 -9.897 13.396 1.00 53.97 587 ALA A N 1
ATOM 4531 C CA . ALA A 1 587 ? 3.901 -10.788 14.047 1.00 53.97 587 ALA A CA 1
ATOM 4532 C C . ALA A 1 587 ? 3.394 -11.128 15.460 1.00 53.97 587 ALA A C 1
ATOM 4534 O O . ALA A 1 587 ? 2.655 -10.334 16.054 1.00 53.97 587 ALA A O 1
ATOM 4535 N N . ARG A 1 588 ? 3.723 -12.313 15.986 1.00 48.56 588 ARG A N 1
ATOM 4536 C CA . ARG A 1 588 ? 3.381 -12.656 17.373 1.00 48.56 588 ARG A CA 1
ATOM 4537 C C . ARG A 1 588 ? 4.290 -11.883 18.325 1.00 48.56 588 ARG A C 1
ATOM 4539 O O . ARG A 1 588 ? 5.314 -11.334 17.931 1.00 48.56 588 ARG A O 1
ATOM 4546 N N . GLU A 1 589 ? 3.898 -11.825 19.590 1.00 43.94 589 GLU A N 1
ATOM 4547 C CA . GLU A 1 589 ? 4.735 -11.234 20.631 1.00 43.94 589 GLU A CA 1
ATOM 4548 C C . GLU A 1 589 ? 6.065 -12.004 20.720 1.00 43.94 589 GLU A C 1
ATOM 4550 O O . GLU A 1 589 ? 6.060 -13.215 20.938 1.00 43.94 589 GLU A O 1
ATOM 4555 N N . GLY A 1 590 ? 7.183 -11.309 20.482 1.00 43.34 590 GLY A N 1
ATOM 4556 C CA . GLY A 1 590 ? 8.530 -11.893 20.399 1.00 43.34 590 GLY A CA 1
ATOM 4557 C C . GLY A 1 590 ? 9.035 -12.203 18.981 1.00 43.34 590 GLY A C 1
ATOM 4558 O O . GLY A 1 590 ? 10.235 -12.408 18.816 1.00 43.34 590 GLY A O 1
ATOM 4559 N N . ASP A 1 591 ? 8.172 -12.182 17.958 1.00 46.16 591 ASP A N 1
ATOM 4560 C CA . ASP A 1 591 ? 8.583 -12.382 16.561 1.00 46.16 591 ASP A CA 1
ATOM 4561 C C . ASP A 1 591 ? 9.221 -11.102 15.983 1.00 46.16 591 ASP A C 1
ATOM 4563 O O . ASP A 1 591 ? 8.850 -9.976 16.332 1.00 46.16 591 ASP A O 1
ATOM 4567 N N . ILE A 1 592 ? 10.137 -11.259 15.019 1.00 48.56 592 ILE A N 1
ATOM 4568 C CA . ILE A 1 592 ? 10.697 -10.126 14.268 1.00 48.56 592 ILE A CA 1
ATOM 4569 C C . ILE A 1 592 ? 9.570 -9.441 13.482 1.00 48.56 592 ILE A C 1
ATOM 4571 O O . ILE A 1 592 ? 8.928 -10.044 12.617 1.00 48.56 592 ILE A O 1
ATOM 4575 N N . LEU A 1 593 ? 9.343 -8.157 13.764 1.00 50.31 593 LEU A N 1
ATOM 4576 C CA . LEU A 1 593 ? 8.359 -7.354 13.043 1.00 50.31 593 LEU A CA 1
ATOM 4577 C C . LEU A 1 593 ? 8.775 -7.184 11.570 1.00 50.31 593 LEU A C 1
ATOM 4579 O O . LEU A 1 593 ? 9.933 -6.853 11.295 1.00 50.31 593 LEU A O 1
ATOM 4583 N N . PRO A 1 594 ? 7.846 -7.345 10.607 1.00 52.25 594 PRO A N 1
ATOM 4584 C CA . PRO A 1 594 ? 8.100 -7.005 9.215 1.00 52.25 594 PRO A CA 1
ATOM 4585 C C . PRO A 1 594 ? 8.532 -5.539 9.099 1.00 52.25 594 PRO A C 1
ATOM 4587 O O . PRO A 1 594 ? 7.748 -4.644 9.396 1.00 52.25 594 PRO A O 1
ATOM 4590 N N . GLN A 1 595 ? 9.761 -5.287 8.645 1.00 49.06 595 GLN A N 1
ATOM 4591 C CA . GLN A 1 595 ? 10.238 -3.924 8.360 1.00 49.06 595 GLN A CA 1
ATOM 4592 C C . GLN A 1 595 ? 9.667 -3.377 7.042 1.00 49.06 595 GLN A C 1
ATOM 4594 O O . GLN A 1 595 ? 9.676 -2.174 6.793 1.00 49.06 595 GLN A O 1
ATOM 4599 N N . PHE A 1 596 ? 9.156 -4.266 6.184 1.00 47.44 596 PHE A N 1
ATOM 4600 C CA . PHE A 1 596 ? 8.485 -3.908 4.945 1.00 47.44 596 PHE A CA 1
ATOM 4601 C C . PHE A 1 596 ? 6.967 -3.954 5.134 1.00 47.44 596 PHE A C 1
ATOM 4603 O O . PHE A 1 596 ? 6.382 -5.025 5.275 1.00 47.44 596 PHE A O 1
ATOM 4610 N N . PHE A 1 597 ? 6.325 -2.788 5.082 1.00 50.03 597 PHE A N 1
ATOM 4611 C CA . PHE A 1 597 ? 4.870 -2.634 5.232 1.00 50.03 597 PHE A CA 1
ATOM 4612 C C . PHE A 1 597 ? 4.116 -2.613 3.889 1.00 50.03 597 PHE A C 1
ATOM 4614 O O . PHE A 1 597 ? 2.912 -2.369 3.861 1.00 50.03 597 PHE A O 1
ATOM 4621 N N . GLY A 1 598 ? 4.827 -2.867 2.782 1.00 49.06 598 GLY A N 1
ATOM 4622 C CA . GLY A 1 598 ? 4.303 -2.847 1.419 1.00 49.06 598 GLY A CA 1
ATOM 4623 C C . GLY A 1 598 ? 3.589 -4.134 0.981 1.00 49.06 598 GLY A C 1
ATOM 4624 O O . GLY A 1 598 ? 3.654 -5.180 1.630 1.00 49.06 598 GLY A O 1
ATOM 4625 N N . THR A 1 599 ? 2.966 -4.106 -0.201 1.00 50.97 599 THR A N 1
ATOM 4626 C CA . THR A 1 599 ? 2.400 -5.317 -0.827 1.00 50.97 599 THR A CA 1
ATOM 4627 C C . THR A 1 599 ? 3.429 -6.023 -1.711 1.00 50.97 599 THR A C 1
ATOM 4629 O O . THR A 1 599 ? 3.630 -5.681 -2.871 1.00 50.97 599 THR A O 1
ATOM 4632 N N . SER A 1 600 ? 4.091 -7.046 -1.166 1.00 49.88 600 SER A N 1
ATOM 4633 C CA . SER A 1 600 ? 4.983 -7.932 -1.924 1.00 49.88 600 SER A CA 1
ATOM 4634 C C . SER A 1 600 ? 4.472 -9.363 -1.844 1.00 49.88 600 SER A C 1
ATOM 4636 O O . SER A 1 600 ? 4.346 -9.920 -0.755 1.00 49.88 600 SER A O 1
ATOM 4638 N N . LEU A 1 601 ? 4.200 -9.974 -3.003 1.00 43.53 601 LEU A N 1
ATOM 4639 C CA . LEU A 1 601 ? 3.853 -11.396 -3.082 1.00 43.53 601 LEU A CA 1
ATOM 4640 C C . LEU A 1 601 ? 4.975 -12.250 -2.483 1.00 43.53 601 LEU A C 1
ATOM 4642 O O . LEU A 1 601 ? 4.695 -13.195 -1.763 1.00 43.53 601 LEU A O 1
ATOM 4646 N N . GLN A 1 602 ? 6.233 -11.887 -2.732 1.00 44.69 602 GLN A N 1
ATOM 4647 C CA . GLN A 1 602 ? 7.395 -12.579 -2.184 1.00 44.69 602 GLN A CA 1
ATOM 4648 C C . GLN A 1 602 ? 7.434 -12.474 -0.656 1.00 44.69 602 GLN A C 1
ATOM 4650 O O . GLN A 1 602 ? 7.607 -13.485 0.009 1.00 44.69 602 GLN A O 1
ATOM 4655 N N . HIS A 1 603 ? 7.167 -11.291 -0.097 1.00 50.31 603 HIS A N 1
ATOM 4656 C CA . HIS A 1 603 ? 7.121 -11.111 1.355 1.00 50.31 603 HIS A CA 1
ATOM 4657 C C . HIS A 1 603 ? 5.927 -11.848 1.980 1.00 50.31 603 HIS A C 1
ATOM 4659 O O . HIS A 1 603 ? 6.085 -12.531 2.982 1.00 50.31 603 HIS A O 1
ATOM 4665 N N . ALA A 1 604 ? 4.745 -11.809 1.356 1.00 46.62 604 ALA A N 1
ATOM 4666 C CA . ALA A 1 604 ? 3.579 -12.571 1.806 1.00 46.62 604 ALA A CA 1
ATOM 4667 C C . ALA A 1 604 ? 3.784 -14.098 1.712 1.00 46.62 604 ALA A C 1
ATOM 4669 O O . ALA A 1 604 ? 3.247 -14.829 2.542 1.00 46.62 604 ALA A O 1
ATOM 4670 N N . LEU A 1 605 ? 4.562 -14.571 0.727 1.00 45.50 605 LEU A N 1
ATOM 4671 C CA . LEU A 1 605 ? 4.970 -15.973 0.559 1.00 45.50 605 LEU A CA 1
ATOM 4672 C C . LEU A 1 605 ? 6.119 -16.391 1.486 1.00 45.50 605 LEU A C 1
ATOM 4674 O O . LEU A 1 605 ? 6.261 -17.580 1.748 1.00 45.50 605 LEU A O 1
ATOM 4678 N N . TRP A 1 606 ? 6.902 -15.446 2.007 1.00 48.78 606 TRP A N 1
ATOM 4679 C CA . TRP A 1 606 ? 7.903 -15.679 3.056 1.00 48.78 606 TRP A CA 1
ATOM 4680 C C . TRP A 1 606 ? 7.321 -15.588 4.473 1.00 48.78 606 TRP A C 1
ATOM 4682 O O . TRP A 1 606 ? 7.863 -16.175 5.398 1.00 48.78 606 TRP A O 1
ATOM 4692 N N . SER A 1 607 ? 6.188 -14.900 4.641 1.00 43.53 607 SER A N 1
ATOM 4693 C CA . SER A 1 607 ? 5.440 -14.785 5.899 1.00 43.53 607 SER A CA 1
ATOM 4694 C C . SER A 1 607 ? 4.314 -15.816 6.190 1.00 43.53 607 SER A C 1
ATOM 4696 O O . SER A 1 607 ? 3.561 -15.551 7.133 1.00 43.53 607 SER A O 1
ATOM 4698 N N . PRO A 1 608 ? 4.089 -16.944 5.469 1.00 41.03 608 PRO A N 1
ATOM 4699 C CA . PRO A 1 608 ? 3.032 -17.887 5.839 1.00 41.03 608 PRO A CA 1
ATOM 4700 C C . PRO A 1 608 ? 3.296 -18.533 7.193 1.00 41.03 608 PRO A C 1
ATOM 4702 O O . PRO A 1 608 ? 2.356 -18.653 7.973 1.00 41.03 608 PRO A O 1
ATOM 4705 N N . ASP A 1 609 ? 4.559 -18.859 7.463 1.00 38.09 609 ASP A N 1
ATOM 4706 C CA . ASP A 1 609 ? 5.048 -19.488 8.678 1.00 38.09 609 ASP A CA 1
ATOM 4707 C C . ASP A 1 609 ? 6.565 -19.252 8.744 1.00 38.09 609 ASP A C 1
ATOM 4709 O O . ASP A 1 609 ? 7.319 -19.826 7.962 1.00 38.09 609 ASP A O 1
ATOM 4713 N N . LEU A 1 610 ? 7.040 -18.477 9.720 1.00 33.06 610 LEU A N 1
ATOM 4714 C CA . LEU A 1 610 ? 8.444 -18.482 10.169 1.00 33.06 610 LEU A CA 1
ATOM 4715 C C . LEU A 1 610 ? 8.773 -19.803 10.901 1.00 33.06 610 LEU A C 1
ATOM 4717 O O . LEU A 1 610 ? 9.595 -19.869 11.802 1.00 33.06 610 LEU A O 1
ATOM 4721 N N . THR A 1 611 ? 8.120 -20.899 10.513 1.00 31.77 611 THR A N 1
ATOM 4722 C CA . THR A 1 611 ? 8.566 -22.250 10.828 1.00 31.77 611 THR A CA 1
ATOM 4723 C C . THR A 1 611 ? 9.546 -22.602 9.712 1.00 31.77 611 THR A C 1
ATOM 4725 O O . THR A 1 611 ? 9.138 -22.724 8.563 1.00 31.77 611 THR A O 1
ATOM 4728 N N . PHE A 1 612 ? 10.834 -22.691 10.059 1.00 30.92 612 PHE A N 1
ATOM 4729 C CA . PHE A 1 612 ? 12.024 -22.882 9.202 1.00 30.92 612 PHE A CA 1
ATOM 4730 C C . PHE A 1 612 ? 12.866 -21.647 8.836 1.00 30.92 612 PHE A C 1
ATOM 4732 O O . PHE A 1 612 ? 13.689 -21.726 7.926 1.00 30.92 612 PHE A O 1
ATOM 4739 N N . GLN A 1 613 ? 12.798 -20.568 9.625 1.00 30.88 613 GLN A N 1
ATOM 4740 C CA . GLN A 1 613 ? 13.972 -19.691 9.808 1.00 30.88 613 GLN A CA 1
ATOM 4741 C C . GLN A 1 613 ? 14.427 -19.489 11.261 1.00 30.88 613 GLN A C 1
ATOM 4743 O O . GLN A 1 613 ? 15.485 -18.904 11.470 1.00 30.88 613 GLN A O 1
ATOM 4748 N N . ASP A 1 614 ? 13.757 -20.116 12.234 1.00 33.41 614 ASP A N 1
ATOM 4749 C CA . ASP A 1 614 ? 14.213 -20.166 13.625 1.00 33.41 614 ASP A CA 1
ATOM 4750 C C . ASP A 1 614 ? 14.739 -21.558 14.012 1.00 33.41 614 ASP A C 1
ATOM 4752 O O . ASP A 1 614 ? 14.120 -22.319 14.750 1.00 33.41 614 ASP A O 1
ATOM 4756 N N . ILE A 1 615 ? 15.949 -21.872 13.544 1.00 33.25 615 ILE A N 1
ATOM 4757 C CA . ILE A 1 615 ? 16.960 -22.502 14.414 1.00 33.25 615 ILE A CA 1
ATOM 4758 C C . ILE A 1 615 ? 18.078 -21.472 14.618 1.00 33.25 615 ILE A C 1
ATOM 4760 O O . ILE A 1 615 ? 19.248 -21.673 14.308 1.00 33.25 615 ILE A O 1
ATOM 4764 N N . LYS A 1 616 ? 17.671 -20.314 15.129 1.00 33.25 616 LYS A N 1
ATOM 4765 C CA . LYS A 1 616 ? 18.496 -19.440 15.956 1.00 33.25 616 LYS A CA 1
ATOM 4766 C C . LYS A 1 616 ? 17.689 -19.128 17.211 1.00 33.25 616 LYS A C 1
ATOM 4768 O O . LYS A 1 616 ? 17.316 -17.990 17.455 1.00 33.25 616 LYS A O 1
ATOM 4773 N N . GLN A 1 617 ? 17.414 -20.155 18.015 1.00 33.12 617 GLN A N 1
ATOM 4774 C CA . GLN A 1 617 ? 17.184 -19.895 19.431 1.00 33.12 617 GLN A CA 1
ATOM 4775 C C . GLN A 1 617 ? 18.495 -19.328 19.977 1.00 33.12 617 GLN A C 1
ATOM 4777 O O . GLN A 1 617 ? 19.467 -20.057 20.182 1.00 33.12 617 GLN A O 1
ATOM 4782 N N . ALA A 1 618 ? 18.541 -18.007 20.145 1.00 34.41 618 ALA A N 1
ATOM 4783 C CA . ALA A 1 618 ? 19.409 -17.427 21.148 1.00 34.41 618 ALA A CA 1
ATOM 4784 C C . ALA A 1 618 ? 19.032 -18.106 22.472 1.00 34.41 618 ALA A C 1
ATOM 4786 O O . ALA A 1 618 ? 17.856 -18.160 22.833 1.00 34.41 618 ALA A O 1
ATOM 4787 N N . GLY A 1 619 ? 20.017 -18.736 23.112 1.00 32.03 619 GLY A N 1
ATOM 4788 C CA . GLY A 1 619 ? 19.836 -19.346 24.424 1.00 32.03 619 GLY A CA 1
ATOM 4789 C C . GLY A 1 619 ? 19.379 -18.312 25.459 1.00 32.03 619 GLY A C 1
ATOM 4790 O O . GLY A 1 619 ? 19.419 -17.113 25.178 1.00 32.03 619 GLY A O 1
ATOM 4791 N N . PRO A 1 620 ? 18.944 -18.765 26.644 1.00 32.78 620 PRO A N 1
ATOM 4792 C CA . PRO A 1 620 ? 18.452 -17.874 27.683 1.00 32.78 620 PRO A CA 1
ATOM 4793 C C . PRO A 1 620 ? 19.510 -16.824 28.031 1.00 32.78 620 PRO A C 1
ATOM 4795 O O . PRO A 1 620 ? 20.704 -17.128 28.098 1.00 32.78 620 PRO A O 1
ATOM 4798 N N . ASP A 1 621 ? 19.034 -15.595 28.212 1.00 36.06 621 ASP A N 1
ATOM 4799 C CA . ASP A 1 621 ? 19.821 -14.420 28.555 1.00 36.06 621 ASP A CA 1
ATOM 4800 C C . ASP A 1 621 ? 20.668 -14.684 29.804 1.00 36.06 621 ASP A C 1
ATOM 4802 O O . ASP A 1 621 ? 20.194 -14.631 30.939 1.00 36.06 621 ASP A O 1
ATOM 4806 N N . ASN A 1 622 ? 21.956 -14.948 29.585 1.00 30.64 622 ASN A N 1
ATOM 4807 C CA . ASN A 1 622 ? 22.956 -14.757 30.619 1.00 30.64 622 ASN A CA 1
ATOM 4808 C C . ASN A 1 622 ? 23.137 -13.249 30.805 1.00 30.64 622 ASN A C 1
ATOM 4810 O O . ASN A 1 622 ? 23.280 -12.500 29.837 1.00 30.64 622 ASN A O 1
ATOM 4814 N N . VAL A 1 623 ? 23.151 -12.837 32.067 1.00 34.88 623 VAL A N 1
ATOM 4815 C CA . VAL A 1 623 ? 23.142 -11.468 32.612 1.00 34.88 623 VAL A CA 1
ATOM 4816 C C . VAL A 1 623 ? 24.412 -10.645 32.265 1.00 34.88 623 VAL A C 1
ATOM 4818 O O . VAL A 1 623 ? 24.705 -9.640 32.896 1.00 34.88 623 VAL A O 1
ATOM 4821 N N . ASP A 1 624 ? 25.135 -11.000 31.200 1.00 31.70 624 ASP A N 1
ATOM 4822 C CA . ASP A 1 624 ? 26.405 -10.384 30.781 1.00 31.70 624 ASP A CA 1
ATOM 4823 C C . ASP A 1 624 ? 26.292 -9.469 29.544 1.00 31.70 624 ASP A C 1
ATOM 4825 O O . ASP A 1 624 ? 27.302 -9.017 29.005 1.00 31.70 624 ASP A O 1
ATOM 4829 N N . LEU A 1 625 ? 25.081 -9.168 29.061 1.00 33.16 625 LEU A N 1
ATOM 4830 C CA . LEU A 1 625 ? 24.868 -8.273 27.911 1.00 33.16 625 LEU A CA 1
ATOM 4831 C C . LEU A 1 625 ? 24.120 -6.990 28.270 1.00 33.16 625 LEU A C 1
ATOM 4833 O O . LEU A 1 625 ? 23.271 -6.509 27.523 1.00 33.16 625 LEU A O 1
ATOM 4837 N N . LEU A 1 626 ? 24.516 -6.356 29.369 1.00 33.84 626 LEU A N 1
ATOM 4838 C CA . LEU A 1 626 ? 24.415 -4.904 29.431 1.00 33.84 626 LEU A CA 1
ATOM 4839 C C . LEU A 1 626 ? 25.606 -4.332 28.649 1.00 33.84 626 LEU A C 1
ATOM 4841 O O . LEU A 1 626 ? 26.698 -4.166 29.177 1.00 33.84 626 LEU A O 1
ATOM 4845 N N . ILE A 1 627 ? 25.342 -4.016 27.374 1.00 43.72 627 ILE A N 1
ATOM 4846 C CA . ILE A 1 627 ? 26.186 -3.245 26.442 1.00 43.72 627 ILE A CA 1
ATOM 4847 C C . ILE A 1 627 ? 27.256 -4.080 25.705 1.00 43.72 627 ILE A C 1
ATOM 4849 O O . ILE A 1 627 ? 28.443 -4.044 26.015 1.00 43.72 627 ILE A O 1
ATOM 4853 N N . ARG A 1 628 ? 26.857 -4.763 24.620 1.00 45.91 628 ARG A N 1
ATOM 4854 C CA . ARG A 1 628 ? 27.796 -5.082 23.527 1.00 45.91 628 ARG A CA 1
ATOM 4855 C C . ARG A 1 628 ? 27.958 -3.823 22.662 1.00 45.91 628 ARG A C 1
ATOM 4857 O O . ARG A 1 628 ? 26.977 -3.430 22.032 1.00 45.91 628 ARG A O 1
ATOM 4864 N N . PRO A 1 629 ? 29.135 -3.176 22.614 1.00 56.66 629 PRO A N 1
ATOM 4865 C CA . PRO A 1 629 ? 29.343 -2.034 21.732 1.00 56.66 629 PRO A CA 1
ATOM 4866 C C . PRO A 1 629 ? 29.282 -2.486 20.267 1.00 56.66 629 PRO A C 1
ATOM 4868 O O . PRO A 1 629 ? 29.901 -3.482 19.885 1.00 56.66 629 PRO A O 1
ATOM 4871 N N . GLU A 1 630 ? 28.537 -1.760 19.434 1.00 66.12 630 GLU A N 1
ATOM 4872 C CA . GLU A 1 630 ? 28.583 -1.953 17.986 1.00 66.12 630 GLU A CA 1
ATOM 4873 C C . GLU A 1 630 ? 29.941 -1.480 17.457 1.00 66.12 630 GLU A C 1
ATOM 4875 O O . GLU A 1 630 ? 30.310 -0.319 17.610 1.00 66.12 630 GLU A O 1
ATOM 4880 N N . GLN A 1 631 ? 30.711 -2.392 16.858 1.00 72.94 631 GLN A N 1
ATOM 4881 C CA . GLN A 1 631 ? 32.054 -2.101 16.347 1.00 72.94 631 GLN A CA 1
ATOM 4882 C C . GLN A 1 631 ? 32.091 -2.168 14.816 1.00 72.94 631 GLN A C 1
ATOM 4884 O O . GLN A 1 631 ? 31.463 -3.037 14.206 1.00 72.94 631 GLN A O 1
ATOM 4889 N N . ALA A 1 632 ? 32.855 -1.276 14.191 1.00 74.88 632 ALA A N 1
ATOM 4890 C CA . ALA A 1 632 ? 33.226 -1.326 12.779 1.00 74.88 632 ALA A CA 1
ATOM 4891 C C . ALA A 1 632 ? 34.682 -0.875 12.619 1.00 74.88 632 ALA A C 1
ATOM 4893 O O . ALA A 1 632 ? 35.212 -0.144 13.456 1.00 74.88 632 ALA A O 1
ATOM 4894 N N . LYS A 1 633 ? 35.342 -1.338 11.557 1.00 78.31 633 LYS A N 1
ATOM 4895 C CA . LYS A 1 633 ? 36.720 -0.957 11.226 1.00 78.31 633 LYS A CA 1
ATOM 4896 C C . LYS A 1 633 ? 36.696 0.152 10.182 1.00 78.31 633 LYS A C 1
ATOM 4898 O O . LYS A 1 633 ? 35.966 0.042 9.199 1.00 78.31 633 LYS A O 1
ATOM 4903 N N . VAL A 1 634 ? 37.517 1.180 10.376 1.00 77.81 634 VAL A N 1
ATOM 4904 C CA . VAL A 1 634 ? 37.761 2.207 9.356 1.00 77.81 634 VAL A CA 1
ATOM 4905 C C . VAL A 1 634 ? 38.596 1.582 8.238 1.00 77.81 634 VAL A C 1
ATOM 4907 O O . VAL A 1 634 ? 39.680 1.060 8.486 1.00 77.81 634 VAL A O 1
ATOM 4910 N N . VAL A 1 635 ? 38.063 1.596 7.020 1.00 83.00 635 VAL A N 1
ATOM 4911 C CA . VAL A 1 635 ? 38.690 1.070 5.799 1.00 83.00 635 VAL A CA 1
ATOM 4912 C C . VAL A 1 635 ? 39.411 2.176 5.037 1.00 83.00 635 VAL A C 1
ATOM 4914 O O . VAL A 1 635 ? 40.472 1.932 4.473 1.00 83.00 635 VAL A O 1
ATOM 4917 N N . ALA A 1 636 ? 38.861 3.390 5.036 1.00 76.81 636 ALA A N 1
ATOM 4918 C CA . ALA A 1 636 ? 39.472 4.546 4.391 1.00 76.81 636 ALA A CA 1
ATOM 4919 C C . ALA A 1 636 ? 39.094 5.846 5.114 1.00 76.81 636 ALA A C 1
ATOM 4921 O O . ALA A 1 636 ? 38.047 5.926 5.758 1.00 76.81 636 ALA A O 1
ATOM 4922 N N . ILE A 1 637 ? 39.954 6.857 4.995 1.00 81.19 637 ILE A N 1
ATOM 4923 C CA . ILE A 1 637 ? 39.743 8.207 5.526 1.00 81.19 637 ILE A CA 1
ATOM 4924 C C . ILE A 1 637 ? 39.839 9.175 4.350 1.00 81.19 637 ILE A C 1
ATOM 4926 O O . ILE A 1 637 ? 40.885 9.239 3.703 1.00 81.19 637 ILE A O 1
ATOM 4930 N N . ASP A 1 638 ? 38.773 9.925 4.080 1.00 71.88 638 ASP A N 1
ATOM 4931 C CA . ASP A 1 638 ? 38.793 11.013 3.104 1.00 71.88 638 ASP A CA 1
ATOM 4932 C C . ASP A 1 638 ? 38.940 12.347 3.842 1.00 71.88 638 ASP A C 1
ATOM 4934 O O . ASP A 1 638 ? 37.988 12.890 4.410 1.00 71.88 638 ASP A O 1
ATOM 4938 N N . GLY A 1 639 ? 40.164 12.879 3.838 1.00 62.53 639 GLY A N 1
ATOM 4939 C CA . GLY A 1 639 ? 40.482 14.156 4.474 1.00 62.53 639 GLY A CA 1
ATOM 4940 C C . GLY A 1 639 ? 39.887 15.375 3.764 1.00 62.53 639 GLY A C 1
ATOM 4941 O O . GLY A 1 639 ? 39.773 16.426 4.385 1.00 62.53 639 GLY A O 1
ATOM 4942 N N . SER A 1 640 ? 39.483 15.253 2.495 1.00 63.06 640 SER A N 1
ATOM 4943 C CA . SER A 1 640 ? 38.867 16.356 1.747 1.00 63.06 640 SER A CA 1
ATOM 4944 C C . SER A 1 640 ? 37.388 16.535 2.096 1.00 63.06 640 SER A C 1
ATOM 4946 O O . SER A 1 640 ? 36.891 17.659 2.136 1.00 63.06 640 SER A O 1
ATOM 4948 N N . GLN A 1 641 ? 36.703 15.429 2.400 1.00 56.47 641 GLN A N 1
ATOM 4949 C CA . GLN A 1 641 ? 35.289 15.404 2.787 1.00 56.47 641 GLN A CA 1
ATOM 4950 C C . GLN A 1 641 ? 35.074 15.264 4.298 1.00 56.47 641 GLN A C 1
ATOM 4952 O O . GLN A 1 641 ? 33.929 15.253 4.748 1.00 56.47 641 GLN A O 1
ATOM 4957 N N . LEU A 1 642 ? 36.159 15.155 5.075 1.00 60.69 642 LEU A N 1
ATOM 4958 C CA . LEU A 1 642 ? 36.137 14.905 6.518 1.00 60.69 642 LEU A CA 1
ATOM 4959 C C . LEU A 1 642 ? 35.274 13.680 6.884 1.00 60.69 642 LEU A C 1
ATOM 4961 O O . LEU A 1 642 ? 34.531 13.708 7.865 1.00 60.69 642 LEU A O 1
ATOM 4965 N N . CYS A 1 643 ? 35.348 12.605 6.091 1.00 61.94 643 CYS A N 1
ATOM 4966 C CA . CYS A 1 643 ? 34.520 11.412 6.278 1.00 61.94 643 CYS A CA 1
ATOM 4967 C C . CYS A 1 643 ? 35.354 10.127 6.426 1.00 61.94 643 CYS A C 1
ATOM 4969 O O . CYS A 1 643 ? 36.484 10.012 5.943 1.00 61.94 643 CYS A O 1
ATOM 4971 N N . LEU A 1 644 ? 34.792 9.154 7.149 1.00 73.06 644 LEU A N 1
ATOM 4972 C CA . LEU A 1 644 ? 35.396 7.849 7.422 1.00 73.06 644 LEU A CA 1
ATOM 4973 C C . LEU A 1 644 ? 34.569 6.770 6.725 1.00 73.06 644 LEU A C 1
ATOM 4975 O O . LEU A 1 644 ? 33.359 6.683 6.934 1.00 73.06 644 LEU A O 1
ATOM 4979 N N . GLN A 1 645 ? 35.213 5.918 5.934 1.00 71.62 645 GLN A N 1
ATOM 4980 C CA . GLN A 1 645 ? 34.564 4.762 5.329 1.00 71.62 645 GLN A CA 1
ATOM 4981 C C . GLN A 1 645 ? 34.725 3.553 6.246 1.00 71.62 645 GLN A C 1
ATOM 4983 O O . GLN A 1 645 ? 35.846 3.148 6.553 1.00 71.62 645 GLN A O 1
ATOM 4988 N N . LEU A 1 646 ? 33.612 2.962 6.674 1.00 78.38 646 LEU A N 1
ATOM 4989 C CA . LEU A 1 646 ? 33.599 1.774 7.525 1.00 78.38 646 LEU A CA 1
ATOM 4990 C C . LEU A 1 646 ? 33.493 0.494 6.688 1.00 78.38 646 LEU A C 1
ATOM 4992 O O . LEU A 1 646 ? 32.985 0.499 5.569 1.00 78.38 646 LEU A O 1
ATOM 4996 N N . ASN A 1 647 ? 33.956 -0.627 7.242 1.00 80.38 647 ASN A N 1
ATOM 4997 C CA . ASN A 1 647 ? 33.848 -1.941 6.599 1.00 80.38 647 ASN A CA 1
ATOM 4998 C C . ASN A 1 647 ? 32.408 -2.474 6.544 1.00 80.38 647 ASN A C 1
ATOM 5000 O O . ASN A 1 647 ? 32.131 -3.414 5.801 1.00 80.38 647 ASN A O 1
ATOM 5004 N N . ARG A 1 648 ? 31.517 -1.906 7.358 1.00 75.19 648 ARG A N 1
ATOM 5005 C CA . ARG A 1 648 ? 30.089 -2.203 7.394 1.00 75.19 648 ARG A CA 1
ATOM 5006 C C . ARG A 1 648 ? 29.320 -0.988 7.893 1.00 75.19 648 ARG A C 1
ATOM 5008 O O . ARG A 1 648 ? 29.854 -0.208 8.683 1.00 75.19 648 ARG A O 1
ATOM 5015 N N . ASP A 1 649 ? 28.063 -0.896 7.487 1.00 67.50 649 ASP A N 1
ATOM 5016 C CA . ASP A 1 649 ? 27.148 0.119 7.991 1.00 67.50 649 ASP A CA 1
ATOM 5017 C C . ASP A 1 649 ? 26.794 -0.189 9.453 1.00 67.50 649 ASP A C 1
ATOM 5019 O O . ASP A 1 649 ? 26.504 -1.335 9.808 1.00 67.50 649 ASP A O 1
ATOM 5023 N N . LEU A 1 650 ? 26.836 0.836 10.303 1.00 68.69 650 LEU A N 1
ATOM 5024 C CA . LEU A 1 650 ? 26.345 0.780 11.678 1.00 68.69 650 LEU A CA 1
ATOM 5025 C C . LEU A 1 650 ? 25.101 1.655 11.793 1.00 68.69 650 LEU A C 1
ATOM 5027 O O . LEU A 1 650 ? 25.033 2.727 11.187 1.00 68.69 650 LEU A O 1
ATOM 5031 N N . CYS A 1 651 ? 24.123 1.208 12.578 1.00 61.44 651 CYS A N 1
ATOM 5032 C CA . CYS A 1 651 ? 22.947 2.018 12.851 1.00 61.44 651 CYS A CA 1
ATOM 5033 C C . CYS A 1 651 ? 23.337 3.098 13.861 1.00 61.44 651 CYS A C 1
ATOM 5035 O O . CYS A 1 651 ? 23.616 2.803 15.022 1.00 61.44 651 CYS A O 1
ATOM 5037 N N . TRP A 1 652 ? 23.387 4.352 13.413 1.00 63.69 652 TRP A N 1
ATOM 5038 C CA . TRP A 1 652 ? 23.705 5.469 14.293 1.00 63.69 652 TRP A CA 1
ATOM 5039 C C . TRP A 1 652 ? 22.607 5.669 15.343 1.00 63.69 652 TRP A C 1
ATOM 5041 O O . TRP A 1 652 ? 21.434 5.810 14.998 1.00 63.69 652 TRP A O 1
ATOM 5051 N N . ASP A 1 653 ? 23.005 5.729 16.612 1.00 66.25 653 ASP A N 1
ATOM 5052 C CA . ASP A 1 653 ? 22.137 6.039 17.743 1.00 66.25 653 ASP A CA 1
ATOM 5053 C C . ASP A 1 653 ? 22.771 7.186 18.550 1.00 66.25 653 ASP A C 1
ATOM 5055 O O . ASP A 1 653 ? 23.797 6.973 19.204 1.00 66.25 653 ASP A O 1
ATOM 5059 N N . PRO A 1 654 ? 22.197 8.402 18.516 1.00 65.50 654 PRO A N 1
ATOM 5060 C CA . PRO A 1 654 ? 22.768 9.568 19.186 1.00 65.50 654 PRO A CA 1
ATOM 5061 C C . PRO A 1 654 ? 22.731 9.476 20.717 1.00 65.50 654 PRO A C 1
ATOM 5063 O O . PRO A 1 654 ? 23.407 10.257 21.383 1.00 65.50 654 PRO A O 1
ATOM 5066 N N . GLN A 1 655 ? 21.975 8.533 21.292 1.00 64.44 655 GLN A N 1
ATOM 5067 C CA . GLN A 1 655 ? 21.954 8.299 22.739 1.00 64.44 655 GLN A CA 1
ATOM 5068 C C . GLN A 1 655 ? 23.127 7.425 23.207 1.00 64.44 655 GLN A C 1
ATOM 5070 O O . GLN A 1 655 ? 23.381 7.318 24.410 1.00 64.44 655 GLN A O 1
ATOM 5075 N N . LYS A 1 656 ? 23.871 6.807 22.279 1.00 69.12 656 LYS A N 1
ATOM 5076 C CA . LYS A 1 656 ? 25.024 5.957 22.589 1.00 69.12 656 LYS A CA 1
ATOM 5077 C C . LYS A 1 656 ? 26.331 6.725 22.426 1.00 69.12 656 LYS A C 1
ATOM 5079 O O . LYS A 1 656 ? 26.539 7.475 21.479 1.00 69.12 656 LYS A O 1
ATOM 5084 N N . SER A 1 657 ? 27.246 6.508 23.369 1.00 73.38 657 SER A N 1
ATOM 5085 C CA . SER A 1 657 ? 28.587 7.096 23.307 1.00 73.38 657 SER A CA 1
ATOM 5086 C C . SER A 1 657 ? 29.416 6.429 22.212 1.00 73.38 657 SER A C 1
ATOM 5088 O O . SER A 1 657 ? 29.442 5.202 22.111 1.00 73.38 657 SER A O 1
ATOM 5090 N N . VAL A 1 658 ? 30.120 7.237 21.420 1.00 75.12 658 VAL A N 1
ATOM 5091 C CA . VAL A 1 658 ? 30.968 6.759 20.323 1.00 75.12 658 VAL A CA 1
ATOM 5092 C C . VAL A 1 658 ? 32.419 6.719 20.755 1.00 75.12 658 VAL A C 1
ATOM 5094 O O . VAL A 1 658 ? 32.917 7.642 21.399 1.00 75.12 658 VAL A O 1
ATOM 5097 N N . TYR A 1 659 ? 33.099 5.643 20.376 1.00 72.25 659 TYR A N 1
ATOM 5098 C CA . TYR A 1 659 ? 34.497 5.411 20.700 1.00 72.25 659 TYR A CA 1
ATOM 5099 C C . TYR A 1 659 ? 35.286 5.122 19.426 1.00 72.25 659 TYR A C 1
ATOM 5101 O O . TYR A 1 659 ? 34.829 4.376 18.561 1.00 72.25 659 TYR A O 1
ATOM 5109 N N . CYS A 1 660 ? 36.492 5.678 19.332 1.00 69.31 660 CYS A N 1
ATOM 5110 C CA . CYS A 1 660 ? 37.508 5.232 18.384 1.00 69.31 660 CYS A CA 1
ATOM 5111 C C . CYS A 1 660 ? 38.668 4.644 19.189 1.00 69.31 660 CYS A C 1
ATOM 5113 O O . CYS A 1 660 ? 39.354 5.348 19.934 1.00 69.31 660 CYS A O 1
ATOM 5115 N N . GLY A 1 661 ? 38.836 3.322 19.109 1.00 72.19 661 GLY A N 1
ATOM 5116 C CA . GLY A 1 661 ? 39.711 2.597 20.029 1.00 72.19 661 GLY A CA 1
ATOM 5117 C C . GLY A 1 661 ? 39.223 2.729 21.477 1.00 72.19 661 GLY A C 1
ATOM 5118 O O . GLY A 1 661 ? 38.069 2.428 21.768 1.00 72.19 661 GLY A O 1
ATOM 5119 N N . ALA A 1 662 ? 40.099 3.184 22.376 1.00 67.75 662 ALA A N 1
ATOM 5120 C CA . ALA A 1 662 ? 39.777 3.408 23.790 1.00 67.75 662 ALA A CA 1
ATOM 5121 C C . ALA A 1 662 ? 39.283 4.837 24.101 1.00 67.75 662 ALA A C 1
ATOM 5123 O O . ALA A 1 662 ? 38.863 5.107 25.224 1.00 67.75 662 ALA A O 1
ATOM 5124 N N . ALA A 1 663 ? 39.337 5.760 23.135 1.00 62.84 663 ALA A N 1
ATOM 5125 C CA . ALA A 1 663 ? 38.991 7.162 23.348 1.00 62.84 663 ALA A CA 1
ATOM 5126 C C . ALA A 1 663 ? 37.526 7.433 22.979 1.00 62.84 663 ALA A C 1
ATOM 5128 O O . ALA A 1 663 ? 37.075 7.074 21.888 1.00 62.84 663 ALA A O 1
ATOM 5129 N N . ARG A 1 664 ? 36.790 8.092 23.883 1.00 74.00 664 ARG A N 1
ATOM 5130 C CA . ARG A 1 664 ? 35.434 8.588 23.614 1.00 74.00 664 ARG A CA 1
ATOM 5131 C C . ARG A 1 664 ? 35.518 9.817 22.712 1.00 74.00 664 ARG A C 1
ATOM 5133 O O . ARG A 1 664 ? 36.278 10.735 23.006 1.00 74.00 664 ARG A O 1
ATOM 5140 N N . ILE A 1 665 ? 34.728 9.833 21.643 1.00 72.50 665 ILE A N 1
ATOM 5141 C CA . ILE A 1 665 ? 34.615 10.972 20.730 1.00 72.50 665 ILE A CA 1
ATOM 5142 C C . ILE A 1 665 ? 33.397 11.802 21.127 1.00 72.50 665 ILE A C 1
ATOM 5144 O O . ILE A 1 665 ? 32.305 11.270 21.339 1.00 72.50 665 ILE A O 1
ATOM 5148 N N . GLU A 1 666 ? 33.589 13.114 21.213 1.00 61.62 666 GLU A N 1
ATOM 5149 C CA . GLU A 1 666 ? 32.504 14.071 21.387 1.00 61.62 666 GLU A CA 1
ATOM 5150 C C . GLU A 1 666 ? 31.825 14.339 20.040 1.00 61.62 666 GLU A C 1
ATOM 5152 O O . GLU A 1 666 ? 32.450 14.778 19.073 1.00 61.62 666 GLU A O 1
ATOM 5157 N N . VAL A 1 667 ? 30.530 14.035 19.965 1.00 63.78 667 VAL A N 1
ATOM 5158 C CA . VAL A 1 667 ? 29.731 14.258 18.761 1.00 63.78 667 VAL A CA 1
ATOM 5159 C C . VAL A 1 667 ? 29.216 15.691 18.791 1.00 63.78 667 VAL A C 1
ATOM 5161 O O . VAL A 1 667 ? 28.196 15.988 19.401 1.00 63.78 667 VAL A O 1
ATOM 5164 N N . ILE A 1 668 ? 29.939 16.576 18.116 1.00 52.50 668 ILE A N 1
ATOM 5165 C CA . ILE A 1 668 ? 29.640 18.013 18.034 1.00 52.50 668 ILE A CA 1
ATOM 5166 C C . ILE A 1 668 ? 28.363 18.338 17.239 1.00 52.50 668 ILE A C 1
ATOM 5168 O O . ILE A 1 668 ? 27.761 19.385 17.463 1.00 52.50 668 ILE A O 1
ATOM 5172 N N . HIS A 1 669 ? 27.928 17.466 16.319 1.00 50.44 669 HIS A N 1
ATOM 5173 C CA . HIS A 1 669 ? 26.709 17.660 15.526 1.00 50.44 669 HIS A CA 1
ATOM 5174 C C . HIS A 1 669 ? 26.226 16.335 14.913 1.00 50.44 669 HIS A C 1
ATOM 5176 O O . HIS A 1 669 ? 27.029 15.588 14.355 1.00 50.44 669 HIS A O 1
ATOM 5182 N N . HIS A 1 670 ? 24.922 16.048 14.973 1.00 58.69 670 HIS A N 1
ATOM 5183 C CA . HIS A 1 670 ? 24.300 14.962 14.212 1.00 58.69 670 HIS A CA 1
ATOM 5184 C C . HIS A 1 670 ? 22.996 15.476 13.597 1.00 58.69 670 HIS A C 1
ATOM 5186 O O . HIS A 1 670 ? 22.075 15.878 14.299 1.00 58.69 670 HIS A O 1
ATOM 5192 N N . GLU A 1 671 ? 22.917 15.484 12.273 1.00 51.06 671 GLU A N 1
ATOM 5193 C CA . GLU A 1 671 ? 21.670 15.742 11.564 1.00 51.06 671 GLU A CA 1
ATOM 5194 C C . GLU A 1 671 ? 21.166 14.399 11.042 1.00 51.06 671 GLU A C 1
ATOM 5196 O O . GLU A 1 671 ? 21.885 13.691 10.331 1.00 51.06 671 GLU A O 1
ATOM 5201 N N . ALA A 1 672 ? 19.937 14.023 11.409 1.00 50.28 672 ALA A N 1
ATOM 5202 C CA . ALA A 1 672 ? 19.247 12.923 10.756 1.00 50.28 672 ALA A CA 1
ATOM 5203 C C . ALA A 1 672 ? 19.207 13.272 9.270 1.00 50.28 672 ALA A C 1
ATOM 5205 O O . ALA A 1 672 ? 18.498 14.198 8.885 1.00 50.28 672 ALA A O 1
ATOM 5206 N N . PHE A 1 673 ? 19.999 12.567 8.459 1.00 44.97 673 PHE A N 1
ATOM 5207 C CA . PHE A 1 673 ? 20.153 12.801 7.024 1.00 44.97 673 PHE A CA 1
ATOM 5208 C C . PHE A 1 673 ? 18.816 13.149 6.365 1.00 44.97 673 PHE A C 1
ATOM 5210 O O . PHE A 1 673 ? 18.740 14.113 5.621 1.00 44.97 673 PHE A O 1
ATOM 5217 N N . GLN A 1 674 ? 17.744 12.454 6.753 1.00 44.09 674 GLN A N 1
ATOM 5218 C CA . GLN A 1 674 ? 16.371 12.675 6.314 1.00 44.09 674 GLN A CA 1
ATOM 5219 C C . GLN A 1 674 ? 15.803 14.073 6.633 1.00 44.09 674 GLN A C 1
ATOM 5221 O O . GLN A 1 674 ? 15.214 14.668 5.747 1.00 44.09 674 GLN A O 1
ATOM 5226 N N . HIS A 1 675 ? 15.994 14.646 7.826 1.00 48.91 675 HIS A N 1
ATOM 5227 C CA . HIS A 1 675 ? 15.480 15.984 8.158 1.00 48.91 675 HIS A CA 1
ATOM 5228 C C . HIS A 1 675 ? 16.151 17.069 7.306 1.00 48.91 675 HIS A C 1
ATOM 5230 O O . HIS A 1 675 ? 15.470 17.881 6.679 1.00 48.91 675 HIS A O 1
ATOM 5236 N N . THR A 1 676 ? 17.480 17.033 7.201 1.00 48.75 676 THR A N 1
ATOM 5237 C CA . THR A 1 676 ? 18.244 17.990 6.388 1.00 48.75 676 THR A CA 1
ATOM 5238 C C . THR A 1 676 ? 18.013 17.779 4.898 1.00 48.75 676 THR A C 1
ATOM 5240 O O . THR A 1 676 ? 17.889 18.753 4.155 1.00 48.75 676 THR A O 1
ATOM 5243 N N . TRP A 1 677 ? 17.931 16.526 4.435 1.00 46.56 677 TRP A N 1
ATOM 5244 C CA . TRP A 1 677 ? 17.609 16.232 3.038 1.00 46.56 677 TRP A CA 1
ATOM 5245 C C . TRP A 1 677 ? 16.192 16.660 2.703 1.00 46.56 677 TRP A C 1
ATOM 5247 O O . TRP A 1 677 ? 16.023 17.313 1.686 1.00 46.56 677 TRP A O 1
ATOM 5257 N N . THR A 1 678 ? 15.190 16.372 3.532 1.00 49.66 678 THR A N 1
ATOM 5258 C CA . THR A 1 678 ? 13.810 16.819 3.304 1.00 49.66 678 THR A CA 1
ATOM 5259 C C . THR A 1 678 ? 13.747 18.344 3.288 1.00 49.66 678 THR A C 1
ATOM 5261 O O . THR A 1 678 ? 13.217 18.916 2.345 1.00 49.66 678 THR A O 1
ATOM 5264 N N . GLN A 1 679 ? 14.407 19.040 4.218 1.00 56.38 679 GLN A N 1
ATOM 5265 C CA . GLN A 1 679 ? 14.497 20.504 4.182 1.00 56.38 679 GLN A CA 1
ATOM 5266 C C . GLN A 1 679 ? 15.308 21.078 3.008 1.00 56.38 679 GLN A C 1
ATOM 5268 O O . GLN A 1 679 ? 15.287 22.292 2.811 1.00 56.38 679 GLN A O 1
ATOM 5273 N N . ARG A 1 680 ? 16.062 20.270 2.251 1.00 52.53 680 ARG A N 1
ATOM 5274 C CA . ARG A 1 680 ? 16.827 20.700 1.064 1.00 52.53 680 ARG A CA 1
ATOM 5275 C C . ARG A 1 680 ? 16.145 20.312 -0.245 1.00 52.53 680 ARG A C 1
ATOM 5277 O O . ARG A 1 680 ? 16.041 21.155 -1.130 1.00 52.53 680 ARG A O 1
ATOM 5284 N N . TRP A 1 681 ? 15.670 19.075 -0.355 1.00 52.72 681 TRP A N 1
ATOM 5285 C CA . TRP A 1 681 ? 14.963 18.544 -1.516 1.00 52.72 681 TRP A CA 1
ATOM 5286 C C . TRP A 1 681 ? 13.530 19.046 -1.576 1.00 52.72 681 TRP A C 1
ATOM 5288 O O . TRP A 1 681 ? 13.127 19.443 -2.648 1.00 52.72 681 TRP A O 1
ATOM 5298 N N . CYS A 1 682 ? 12.798 19.132 -0.466 1.00 56.94 682 CYS A N 1
ATOM 5299 C CA . CYS A 1 682 ? 11.400 19.584 -0.437 1.00 56.94 682 CYS A CA 1
ATOM 5300 C C . CYS A 1 682 ? 11.264 21.099 -0.196 1.00 56.94 682 CYS A C 1
ATOM 5302 O O . CYS A 1 682 ? 10.217 21.587 0.222 1.00 56.94 682 CYS A O 1
ATOM 5304 N N . ARG A 1 683 ? 12.320 21.894 -0.446 1.00 58.66 683 ARG A N 1
ATOM 5305 C CA . ARG A 1 683 ? 12.264 23.370 -0.310 1.00 58.66 683 ARG A CA 1
ATOM 5306 C C . ARG A 1 683 ? 11.197 24.009 -1.190 1.00 58.66 683 ARG A C 1
ATOM 5308 O O . ARG A 1 683 ? 10.728 25.099 -0.879 1.00 58.66 683 ARG A O 1
ATOM 5315 N N . HIS A 1 684 ? 10.857 23.345 -2.289 1.00 62.06 684 HIS A N 1
ATOM 5316 C CA . HIS A 1 684 ? 9.878 23.813 -3.255 1.00 62.06 684 HIS A CA 1
ATOM 5317 C C . HIS A 1 684 ? 8.433 23.456 -2.894 1.00 62.06 684 HIS A C 1
ATOM 5319 O O . HIS A 1 684 ? 7.533 23.995 -3.524 1.00 62.06 684 HIS A O 1
ATOM 5325 N N . ASP A 1 685 ? 8.183 22.648 -1.859 1.00 63.91 685 ASP A N 1
ATOM 5326 C CA . ASP A 1 685 ? 6.819 22.240 -1.479 1.00 63.91 685 ASP A CA 1
ATOM 5327 C C . ASP A 1 685 ? 5.933 23.432 -1.078 1.00 63.91 685 ASP A C 1
ATOM 5329 O O . ASP A 1 685 ? 4.711 23.367 -1.163 1.00 63.91 685 ASP A O 1
ATOM 5333 N N . LYS A 1 686 ? 6.548 24.542 -0.649 1.00 66.62 686 LYS A N 1
ATOM 5334 C CA . LYS A 1 686 ? 5.862 25.797 -0.294 1.00 66.62 686 LYS A CA 1
ATOM 5335 C C . LYS A 1 686 ? 6.013 26.897 -1.347 1.00 66.62 686 LYS A C 1
ATOM 5337 O O . LYS A 1 686 ? 5.584 28.021 -1.101 1.00 66.62 686 LYS A O 1
ATOM 5342 N N . VAL A 1 687 ? 6.657 26.609 -2.478 1.00 67.50 687 VAL A N 1
ATOM 5343 C CA . VAL A 1 687 ? 6.859 27.566 -3.572 1.00 67.50 687 VAL A CA 1
ATOM 5344 C C . VAL A 1 687 ? 5.596 27.558 -4.436 1.00 67.50 687 VAL A C 1
ATOM 5346 O O . VAL A 1 687 ? 5.283 26.522 -5.023 1.00 67.50 687 VAL A O 1
ATOM 5349 N N . PRO A 1 688 ? 4.844 28.671 -4.528 1.00 74.44 688 PRO A N 1
ATOM 5350 C CA . PRO A 1 688 ? 3.685 28.750 -5.409 1.00 74.44 688 PRO A CA 1
ATOM 5351 C C . PRO A 1 688 ? 4.092 28.465 -6.857 1.00 74.44 688 PRO A C 1
ATOM 5353 O O . PRO A 1 688 ? 5.131 28.945 -7.306 1.00 74.44 688 PRO A O 1
ATOM 5356 N N . ASN A 1 689 ? 3.260 27.747 -7.619 1.00 69.62 689 ASN A N 1
ATOM 5357 C CA . ASN A 1 689 ? 3.563 27.435 -9.024 1.00 69.62 689 ASN A CA 1
ATOM 5358 C C . ASN A 1 689 ? 3.843 28.695 -9.867 1.00 69.62 689 ASN A C 1
ATOM 5360 O O . ASN A 1 689 ? 4.720 28.662 -10.723 1.00 69.62 689 ASN A O 1
ATOM 5364 N N . SER A 1 690 ? 3.202 29.828 -9.555 1.00 80.69 690 SER A N 1
ATOM 5365 C CA . SER A 1 690 ? 3.455 31.120 -10.213 1.00 80.69 690 SER A CA 1
ATOM 5366 C C . SER A 1 690 ? 4.889 31.629 -10.037 1.00 80.69 690 SER A C 1
ATOM 5368 O O . SER A 1 690 ? 5.412 32.339 -10.888 1.00 80.69 690 SER A O 1
ATOM 5370 N N . GLN A 1 691 ? 5.559 31.254 -8.947 1.00 78.12 691 GLN A N 1
ATOM 5371 C CA . GLN A 1 691 ? 6.948 31.634 -8.709 1.00 78.12 691 GLN A CA 1
ATOM 5372 C C . GLN A 1 691 ? 7.896 30.894 -9.666 1.00 78.12 691 GLN A C 1
ATOM 5374 O O . GLN A 1 691 ? 8.944 31.432 -10.019 1.00 78.12 691 GLN A O 1
ATOM 5379 N N . TRP A 1 692 ? 7.529 29.696 -10.138 1.00 74.31 692 TRP A N 1
ATOM 5380 C CA . TRP A 1 692 ? 8.260 29.033 -11.219 1.00 74.31 692 TRP A CA 1
ATOM 5381 C C . TRP A 1 692 ? 8.093 29.771 -12.545 1.00 74.31 692 TRP A C 1
ATOM 5383 O O . TRP A 1 692 ? 9.078 29.892 -13.267 1.00 74.31 692 TRP A O 1
ATOM 5393 N N . ASP A 1 693 ? 6.917 30.334 -12.830 1.00 81.00 693 ASP A N 1
ATOM 5394 C CA . ASP A 1 693 ? 6.709 31.167 -14.021 1.00 81.00 693 ASP A CA 1
ATOM 5395 C C . ASP A 1 693 ? 7.595 32.418 -13.983 1.00 81.00 693 ASP A C 1
ATOM 5397 O O . ASP A 1 693 ? 8.255 32.736 -14.972 1.00 81.00 693 ASP A O 1
ATOM 5401 N N . ASP A 1 694 ? 7.704 33.074 -12.824 1.00 84.12 694 ASP A N 1
ATOM 5402 C CA . ASP A 1 694 ? 8.589 34.228 -12.631 1.00 84.12 694 ASP A CA 1
ATOM 5403 C C . ASP A 1 694 ? 10.071 33.856 -12.778 1.00 84.12 694 ASP A C 1
ATOM 5405 O O . ASP A 1 694 ? 10.838 34.580 -13.419 1.00 84.12 694 ASP A O 1
ATOM 5409 N N . ILE A 1 695 ? 10.489 32.713 -12.217 1.00 79.06 695 ILE A N 1
ATOM 5410 C CA . ILE A 1 695 ? 11.860 32.196 -12.340 1.00 79.06 695 ILE A CA 1
ATOM 5411 C C . ILE A 1 695 ? 12.169 31.844 -13.794 1.00 79.06 695 ILE A C 1
ATOM 5413 O O . ILE A 1 695 ? 13.248 32.181 -14.279 1.00 79.06 695 ILE A O 1
ATOM 5417 N N . LEU A 1 696 ? 11.244 31.194 -14.501 1.00 80.62 696 LEU A N 1
ATOM 5418 C CA . LEU A 1 696 ? 11.404 30.833 -15.907 1.00 80.62 696 LEU A CA 1
ATOM 5419 C C . LEU A 1 696 ? 11.406 32.078 -16.802 1.00 80.62 696 LEU A C 1
ATOM 5421 O O . LEU A 1 696 ? 12.250 32.164 -17.690 1.00 80.62 696 LEU A O 1
ATOM 5425 N N . ALA A 1 697 ? 10.554 33.072 -16.533 1.00 84.12 697 ALA A N 1
ATOM 5426 C CA . ALA A 1 697 ? 10.519 34.351 -17.246 1.00 84.12 697 ALA A CA 1
ATOM 5427 C C . ALA A 1 697 ? 11.768 35.209 -16.975 1.00 84.12 697 ALA A C 1
ATOM 5429 O O . ALA A 1 697 ? 12.275 35.910 -17.858 1.00 84.12 697 ALA A O 1
ATOM 5430 N N . PHE A 1 698 ? 12.296 35.161 -15.751 1.00 87.88 698 PHE A N 1
ATOM 5431 C CA . PHE A 1 698 ? 13.581 35.761 -15.411 1.00 87.88 698 PHE A CA 1
ATOM 5432 C C . PHE A 1 698 ? 14.725 35.026 -16.111 1.00 87.88 698 PHE A C 1
ATOM 5434 O O . PHE A 1 698 ? 15.561 35.669 -16.745 1.00 87.88 698 PHE A O 1
ATOM 5441 N N . ALA A 1 699 ? 14.750 33.693 -16.054 1.00 82.06 699 ALA A N 1
ATOM 5442 C CA . ALA A 1 699 ? 15.767 32.880 -16.703 1.00 82.06 699 ALA A CA 1
ATOM 5443 C C . ALA A 1 699 ? 15.756 33.093 -18.220 1.00 82.06 699 ALA A C 1
ATOM 5445 O O . ALA A 1 699 ? 16.811 33.325 -18.794 1.00 82.06 699 ALA A O 1
ATOM 5446 N N . SER A 1 700 ? 14.589 33.145 -18.865 1.00 80.50 700 SER A N 1
ATOM 5447 C CA . SER A 1 700 ? 14.479 33.421 -20.301 1.00 80.50 700 SER A CA 1
ATOM 5448 C C . SER A 1 700 ? 14.958 34.826 -20.682 1.00 80.50 700 SER A C 1
ATOM 5450 O O . SER A 1 700 ? 15.399 35.041 -21.808 1.00 80.50 700 SER A O 1
ATOM 5452 N N . ARG A 1 701 ? 14.879 35.794 -19.758 1.00 85.50 701 ARG A N 1
ATOM 5453 C CA . ARG A 1 701 ? 15.384 37.164 -19.952 1.00 85.50 701 ARG A CA 1
ATOM 5454 C C . ARG A 1 701 ? 16.880 37.312 -19.671 1.00 85.50 701 ARG A C 1
ATOM 5456 O O . ARG A 1 701 ? 17.530 38.133 -20.315 1.00 85.50 701 ARG A O 1
ATOM 5463 N N . VAL A 1 702 ? 17.404 36.604 -18.670 1.00 87.06 702 VAL A N 1
ATOM 5464 C CA . VAL A 1 702 ? 18.745 36.840 -18.102 1.00 87.06 702 VAL A CA 1
ATOM 5465 C C . VAL A 1 702 ? 19.744 35.761 -18.499 1.00 87.06 702 VAL A C 1
ATOM 5467 O O . VAL A 1 702 ? 20.896 36.076 -18.806 1.00 87.06 702 VAL A O 1
ATOM 5470 N N . VAL A 1 703 ? 19.325 34.496 -18.523 1.00 82.25 703 VAL A N 1
ATOM 5471 C CA . VAL A 1 703 ? 20.172 33.387 -18.960 1.00 82.25 703 VAL A CA 1
ATOM 5472 C C . VAL A 1 703 ? 20.264 33.443 -20.475 1.00 82.25 703 VAL A C 1
ATOM 5474 O O . VAL A 1 703 ? 19.310 33.172 -21.200 1.00 82.25 703 VAL A O 1
ATOM 5477 N N . ARG A 1 704 ? 21.446 33.798 -20.971 1.00 78.94 704 ARG A N 1
ATOM 5478 C CA . ARG A 1 704 ? 21.745 33.671 -22.394 1.00 78.94 704 ARG A CA 1
ATOM 5479 C C . ARG A 1 704 ? 22.026 32.197 -22.688 1.00 78.94 704 ARG A C 1
ATOM 5481 O O . ARG A 1 704 ? 22.821 31.609 -21.953 1.00 78.94 704 ARG A O 1
ATOM 5488 N N . PRO A 1 705 ? 21.428 31.599 -23.733 1.00 69.75 705 PRO A N 1
ATOM 5489 C CA . PRO A 1 705 ? 21.761 30.242 -24.141 1.00 69.75 705 PRO A CA 1
ATOM 5490 C C . PRO A 1 705 ? 23.268 30.137 -24.382 1.00 69.75 705 PRO A C 1
ATOM 5492 O O . PRO A 1 705 ? 23.807 30.745 -25.307 1.00 69.75 705 PRO A O 1
ATOM 5495 N N . ALA A 1 706 ? 23.964 29.407 -23.514 1.00 74.19 706 ALA A N 1
ATOM 5496 C CA . ALA A 1 706 ? 25.348 29.046 -23.752 1.00 74.19 706 ALA A CA 1
ATOM 5497 C C . ALA A 1 706 ? 25.356 27.819 -24.673 1.00 74.19 706 ALA A C 1
ATOM 5499 O O . ALA A 1 706 ? 24.572 26.894 -24.439 1.00 74.19 706 ALA A O 1
ATOM 5500 N N . PRO A 1 707 ? 26.213 27.772 -25.705 1.00 71.06 707 PRO A N 1
ATOM 5501 C CA . PRO A 1 707 ? 26.352 26.577 -26.523 1.00 71.06 707 PRO A CA 1
ATOM 5502 C C . PRO A 1 707 ? 26.824 25.415 -25.640 1.00 71.06 707 PRO A C 1
ATOM 5504 O O . PRO A 1 707 ? 27.981 25.349 -25.226 1.00 71.06 707 PRO A O 1
ATOM 5507 N N . CYS A 1 708 ? 25.904 24.505 -25.323 1.00 65.75 708 CYS A N 1
ATOM 5508 C CA . CYS A 1 708 ? 26.212 23.265 -24.633 1.00 65.75 708 CYS A CA 1
ATOM 5509 C C . CYS A 1 708 ? 26.782 22.291 -25.665 1.00 65.75 708 CYS A C 1
ATOM 5511 O O . CYS A 1 708 ? 26.079 21.869 -26.583 1.00 65.75 708 CYS A O 1
ATOM 5513 N N . LYS A 1 709 ? 28.067 21.946 -25.541 1.00 71.44 709 LYS A N 1
ATOM 5514 C CA . LYS A 1 709 ? 28.630 20.834 -26.309 1.00 71.44 709 LYS A CA 1
ATOM 5515 C C . LYS A 1 709 ? 28.106 19.540 -25.700 1.00 71.44 709 LYS A C 1
ATOM 5517 O O . LYS A 1 709 ? 28.604 19.101 -24.665 1.00 71.44 709 LYS A O 1
ATOM 5522 N N . LEU A 1 710 ? 27.086 18.964 -26.327 1.00 68.19 710 LEU A N 1
ATOM 5523 C CA . LEU A 1 710 ? 26.632 17.621 -25.995 1.00 68.19 710 LEU A CA 1
ATOM 5524 C C . LEU A 1 710 ? 27.779 16.643 -26.265 1.00 68.19 710 LEU A C 1
ATOM 5526 O O . LEU A 1 710 ? 28.444 16.725 -27.298 1.00 68.19 710 LEU A O 1
ATOM 5530 N N . VAL A 1 711 ? 28.036 15.746 -25.315 1.00 76.50 711 VAL A N 1
ATOM 5531 C CA . VAL A 1 711 ? 28.986 14.648 -25.515 1.00 76.50 711 VAL A CA 1
ATOM 5532 C C . VAL A 1 711 ? 28.406 13.740 -26.592 1.00 76.50 711 VAL A C 1
ATOM 5534 O O . VAL A 1 711 ? 27.281 13.262 -26.448 1.00 76.50 711 VAL A O 1
ATOM 5537 N N . GLU A 1 712 ? 29.154 13.507 -27.669 1.00 78.00 712 GLU A N 1
ATOM 5538 C CA . GLU A 1 712 ? 28.748 12.538 -28.683 1.00 78.00 712 GLU A CA 1
ATOM 5539 C C . GLU A 1 712 ? 28.813 11.132 -28.077 1.00 78.00 712 GLU A C 1
ATOM 5541 O O . GLU A 1 712 ? 29.885 10.605 -27.781 1.00 78.00 712 GLU A O 1
ATOM 5546 N N . VAL A 1 713 ? 27.642 10.540 -27.834 1.00 82.06 713 VAL A N 1
ATOM 5547 C CA . VAL A 1 713 ? 27.538 9.190 -27.281 1.00 82.06 713 VAL A CA 1
ATOM 5548 C C . VAL A 1 713 ? 27.651 8.185 -28.418 1.00 82.06 713 VAL A C 1
ATOM 5550 O O . VAL A 1 713 ? 26.686 7.943 -29.144 1.00 82.06 713 VAL A O 1
ATOM 5553 N N . ASP A 1 714 ? 28.824 7.576 -28.560 1.00 87.69 714 ASP A N 1
ATOM 5554 C CA . ASP A 1 714 ? 29.024 6.456 -29.474 1.00 87.69 714 ASP A CA 1
ATOM 5555 C C . ASP A 1 714 ? 28.699 5.097 -28.819 1.00 87.69 714 ASP A C 1
ATOM 5557 O O . ASP A 1 714 ? 28.451 4.972 -27.614 1.00 87.69 714 ASP A O 1
ATOM 5561 N N . HIS A 1 715 ? 28.680 4.043 -29.636 1.00 87.19 715 HIS A N 1
ATOM 5562 C CA . HIS A 1 715 ? 28.354 2.688 -29.191 1.00 87.19 715 HIS A CA 1
ATOM 5563 C C . HIS A 1 715 ? 29.381 2.095 -28.203 1.00 87.19 715 HIS A C 1
ATOM 5565 O O . HIS A 1 715 ? 29.049 1.139 -27.489 1.00 87.19 715 HIS A O 1
ATOM 5571 N N . SER A 1 716 ? 30.613 2.621 -28.176 1.00 90.38 716 SER A N 1
ATOM 5572 C CA . SER A 1 716 ? 31.688 2.178 -27.284 1.00 90.38 716 SER A CA 1
ATOM 5573 C C . SER A 1 716 ? 31.489 2.767 -25.893 1.00 90.38 716 SER A C 1
ATOM 5575 O O . SER A 1 716 ? 31.393 2.016 -24.919 1.00 90.38 716 SER A O 1
ATOM 5577 N N . LEU A 1 717 ? 31.300 4.087 -25.817 1.00 90.12 717 LEU A N 1
ATOM 5578 C CA . LEU A 1 717 ? 30.993 4.817 -24.591 1.00 90.12 717 LEU A CA 1
ATOM 5579 C C . LEU A 1 717 ? 29.695 4.306 -23.955 1.00 90.12 717 LEU A C 1
ATOM 5581 O O . LEU A 1 717 ? 29.648 4.019 -22.758 1.00 90.12 717 LEU A O 1
ATOM 5585 N N . LEU A 1 718 ? 28.652 4.093 -24.767 1.00 90.81 718 LEU A N 1
ATOM 5586 C CA . LEU A 1 718 ? 27.403 3.490 -24.298 1.00 90.81 718 LEU A CA 1
ATOM 5587 C C . LEU A 1 718 ? 27.633 2.072 -23.746 1.00 90.81 718 LEU A C 1
ATOM 5589 O O . LEU A 1 718 ? 27.078 1.700 -22.711 1.00 90.81 718 LEU A O 1
ATOM 5593 N N . GLY A 1 719 ? 28.472 1.274 -24.413 1.00 91.81 719 GLY A N 1
ATOM 5594 C CA . GLY A 1 719 ? 28.841 -0.067 -23.962 1.00 91.81 719 GLY A CA 1
ATOM 5595 C C . GLY A 1 719 ? 29.608 -0.072 -22.635 1.00 91.81 719 GLY A C 1
ATOM 5596 O O . GLY A 1 719 ? 29.355 -0.925 -21.781 1.00 91.81 719 GLY A O 1
ATOM 5597 N N . GLU A 1 720 ? 30.526 0.871 -22.430 1.00 92.12 720 GLU A N 1
ATOM 5598 C CA . GLU A 1 720 ? 31.231 1.083 -21.160 1.00 92.12 720 GLU A CA 1
ATOM 5599 C C . GLU A 1 720 ? 30.270 1.414 -20.026 1.00 92.12 720 GLU A C 1
ATOM 5601 O O . GLU A 1 720 ? 30.288 0.737 -18.994 1.00 92.12 720 GLU A O 1
ATOM 5606 N N . GLU A 1 721 ? 29.350 2.350 -20.246 1.00 91.56 721 GLU A N 1
ATOM 5607 C CA . GLU A 1 721 ? 28.384 2.705 -19.212 1.00 91.56 721 GLU A CA 1
ATOM 5608 C C . GLU A 1 721 ? 27.433 1.558 -18.862 1.00 91.56 721 GLU A C 1
ATOM 5610 O O . GLU A 1 721 ? 27.193 1.261 -17.686 1.00 91.56 721 GLU A O 1
ATOM 5615 N N . ILE A 1 722 ? 26.942 0.827 -19.866 1.00 91.75 722 ILE A N 1
ATOM 5616 C CA . ILE A 1 722 ? 26.114 -0.368 -19.650 1.00 91.75 722 ILE A CA 1
ATOM 5617 C C . ILE A 1 722 ? 26.877 -1.428 -18.833 1.00 91.75 722 ILE A C 1
ATOM 5619 O O . ILE A 1 722 ? 26.289 -2.108 -17.976 1.00 91.75 722 ILE A O 1
ATOM 5623 N N . ARG A 1 723 ? 28.190 -1.588 -19.058 1.00 90.69 723 ARG A N 1
ATOM 5624 C CA . ARG A 1 723 ? 29.028 -2.527 -18.294 1.00 90.69 723 ARG A CA 1
ATOM 5625 C C . ARG A 1 723 ? 29.103 -2.139 -16.819 1.00 90.69 723 ARG A C 1
ATOM 5627 O O . ARG A 1 723 ? 28.896 -3.023 -15.984 1.00 90.69 723 ARG A O 1
ATOM 5634 N N . CYS A 1 724 ? 29.281 -0.855 -16.515 1.00 92.31 724 CYS A N 1
ATOM 5635 C CA . CYS A 1 724 ? 29.378 -0.328 -15.151 1.00 92.31 724 CYS A CA 1
ATOM 5636 C C . CYS A 1 724 ? 28.086 -0.487 -14.329 1.00 92.31 724 CYS A C 1
ATOM 5638 O O . CYS A 1 724 ? 28.139 -0.608 -13.102 1.00 92.31 724 CYS A O 1
ATOM 5640 N N . LYS A 1 725 ? 26.906 -0.538 -14.965 1.00 89.31 725 LYS A N 1
ATOM 5641 C CA . LYS A 1 725 ? 25.642 -0.712 -14.227 1.00 89.31 725 LYS A CA 1
ATOM 5642 C C . LYS A 1 725 ? 25.504 -2.115 -13.623 1.00 89.31 725 LYS A C 1
ATOM 5644 O O . LYS A 1 725 ? 25.838 -3.137 -14.233 1.00 89.31 725 LYS A O 1
ATOM 5649 N N . ARG A 1 726 ? 24.936 -2.188 -12.416 1.00 88.00 726 ARG A N 1
ATOM 5650 C CA . ARG A 1 726 ? 24.676 -3.451 -11.705 1.00 88.00 726 ARG A CA 1
ATOM 5651 C C . ARG A 1 726 ? 23.564 -4.243 -12.402 1.00 88.00 726 ARG A C 1
ATOM 5653 O O . ARG A 1 726 ? 22.624 -3.684 -12.949 1.00 88.00 726 ARG A O 1
ATOM 5660 N N . ARG A 1 727 ? 23.593 -5.578 -12.305 1.00 82.75 727 ARG A N 1
ATOM 5661 C CA . ARG A 1 727 ? 22.534 -6.449 -12.871 1.00 82.75 727 ARG A CA 1
ATOM 5662 C C . ARG A 1 727 ? 21.142 -6.211 -12.265 1.00 82.75 727 ARG A C 1
ATOM 5664 O O . ARG A 1 727 ? 20.151 -6.605 -12.866 1.00 82.75 727 ARG A O 1
ATOM 5671 N N . ARG A 1 728 ? 21.083 -5.603 -11.075 1.00 76.94 728 ARG A N 1
ATOM 5672 C CA . ARG A 1 728 ? 19.854 -5.273 -10.333 1.00 76.94 728 ARG A CA 1
ATOM 5673 C C . ARG A 1 728 ? 19.392 -3.824 -10.535 1.00 76.94 728 ARG A C 1
ATOM 5675 O O . ARG A 1 728 ? 18.509 -3.384 -9.810 1.00 76.94 728 ARG A O 1
ATOM 5682 N N . THR A 1 729 ? 19.996 -3.076 -11.462 1.00 78.75 729 THR A N 1
ATOM 5683 C CA . THR A 1 729 ? 19.522 -1.728 -11.802 1.00 78.75 729 THR A CA 1
ATOM 5684 C C . THR A 1 729 ? 18.051 -1.785 -12.218 1.00 78.75 729 THR A C 1
ATOM 5686 O O . THR A 1 729 ? 17.634 -2.722 -12.908 1.00 78.75 729 THR A O 1
ATOM 5689 N N . SER A 1 730 ? 17.269 -0.811 -11.745 1.00 67.44 730 SER A N 1
ATOM 5690 C CA . SER A 1 730 ? 15.840 -0.692 -12.029 1.00 67.44 730 SER A CA 1
ATOM 5691 C C . SER A 1 730 ? 15.579 -0.702 -13.536 1.00 67.44 730 SER A C 1
ATOM 5693 O O . SER A 1 730 ? 16.374 -0.207 -14.334 1.00 67.44 730 SER A O 1
ATOM 5695 N N . LYS A 1 731 ? 14.467 -1.327 -13.922 1.00 73.31 731 LYS A N 1
ATOM 5696 C CA . LYS A 1 731 ? 14.010 -1.394 -15.313 1.00 73.31 731 LYS A CA 1
ATOM 5697 C C . LYS A 1 731 ? 13.029 -0.256 -15.563 1.00 73.31 731 LYS A C 1
ATOM 5699 O O . LYS A 1 731 ? 12.237 0.056 -14.673 1.00 73.31 731 LYS A O 1
ATOM 5704 N N . GLY A 1 732 ? 13.071 0.321 -16.759 1.00 70.19 732 GLY A N 1
ATOM 5705 C CA . GLY A 1 732 ? 12.055 1.268 -17.205 1.00 70.19 732 GLY A CA 1
ATOM 5706 C C . GLY A 1 732 ? 10.690 0.598 -17.382 1.00 70.19 732 GLY A C 1
ATOM 5707 O O . GLY A 1 732 ? 10.577 -0.630 -17.471 1.00 70.19 732 GLY A O 1
ATOM 5708 N N . LEU A 1 733 ? 9.636 1.416 -17.444 1.00 75.44 733 LEU A N 1
ATOM 5709 C CA . LEU A 1 733 ? 8.270 0.958 -17.745 1.00 75.44 733 LEU A CA 1
ATOM 5710 C C . LEU A 1 733 ? 8.108 0.496 -19.206 1.00 75.44 733 LEU A C 1
ATOM 5712 O O . LEU A 1 733 ? 7.139 -0.187 -19.531 1.00 75.44 733 LEU A O 1
ATOM 5716 N N . ASP A 1 734 ? 9.088 0.803 -20.057 1.00 83.06 734 ASP A N 1
ATOM 5717 C CA . ASP A 1 734 ? 9.194 0.365 -21.450 1.00 83.06 734 ASP A CA 1
ATOM 5718 C C . ASP A 1 734 ? 9.546 -1.128 -21.599 1.00 83.06 734 ASP A C 1
ATOM 5720 O O . ASP A 1 734 ? 9.511 -1.679 -22.700 1.00 83.06 734 ASP A O 1
ATOM 5724 N N . GLY A 1 735 ? 9.866 -1.818 -20.501 1.00 84.38 735 GLY A N 1
ATOM 5725 C CA . GLY A 1 735 ? 10.188 -3.242 -20.514 1.00 84.38 735 GLY A CA 1
ATOM 5726 C C . GLY A 1 735 ? 11.612 -3.565 -20.958 1.00 84.38 735 GLY A C 1
ATOM 5727 O O . GLY A 1 735 ? 11.948 -4.748 -21.027 1.00 84.38 735 GLY A O 1
ATOM 5728 N N . VAL A 1 736 ? 12.454 -2.556 -21.204 1.00 89.00 736 VAL A N 1
ATOM 5729 C CA . VAL A 1 736 ? 13.874 -2.737 -21.516 1.00 89.00 736 VAL A CA 1
ATOM 5730 C C . VAL A 1 736 ? 14.664 -2.787 -20.216 1.00 89.00 736 VAL A C 1
ATOM 5732 O O . VAL A 1 736 ? 14.628 -1.882 -19.382 1.00 89.00 736 VAL A O 1
ATOM 5735 N N . SER A 1 737 ? 15.383 -3.884 -20.006 1.00 90.06 737 SER A N 1
ATOM 5736 C CA . SER A 1 737 ? 16.192 -4.075 -18.808 1.00 90.06 737 SER A CA 1
ATOM 5737 C C . SER A 1 737 ? 17.675 -3.868 -19.062 1.00 90.06 737 SER A C 1
ATOM 5739 O O . SER A 1 737 ? 18.174 -4.056 -20.169 1.00 90.06 737 SER A O 1
ATOM 5741 N N . ILE A 1 738 ? 18.427 -3.608 -17.989 1.00 90.81 738 ILE A N 1
ATOM 5742 C CA . ILE A 1 738 ? 19.890 -3.562 -18.071 1.00 90.81 738 ILE A CA 1
ATOM 5743 C C . ILE A 1 738 ? 20.498 -4.884 -18.567 1.00 90.81 738 ILE A C 1
ATOM 5745 O O . ILE A 1 738 ? 21.582 -4.890 -19.139 1.00 90.81 738 ILE A O 1
ATOM 5749 N N . LEU A 1 739 ? 19.810 -6.015 -18.368 1.00 90.00 739 LEU A N 1
ATOM 5750 C CA . LEU A 1 739 ? 20.248 -7.306 -18.902 1.00 90.00 739 LEU A CA 1
ATOM 5751 C C . LEU A 1 739 ? 20.091 -7.373 -20.423 1.00 90.00 739 LEU A C 1
ATOM 5753 O O . LEU A 1 739 ? 20.931 -7.978 -21.076 1.00 90.00 739 LEU A O 1
ATOM 5757 N N . ASP A 1 740 ? 19.065 -6.723 -20.971 1.00 91.75 740 ASP A N 1
ATOM 5758 C CA . ASP A 1 740 ? 18.860 -6.634 -22.418 1.00 91.75 740 ASP A CA 1
ATOM 5759 C C . ASP A 1 740 ? 19.927 -5.742 -23.049 1.00 91.75 740 ASP A C 1
ATOM 5761 O O . ASP A 1 740 ? 20.557 -6.128 -24.025 1.00 91.75 740 ASP A O 1
ATOM 5765 N N . LEU A 1 741 ? 20.222 -4.602 -22.420 1.00 91.81 741 LEU A N 1
ATOM 5766 C CA . LEU A 1 741 ? 21.282 -3.695 -22.864 1.00 91.81 741 LEU A CA 1
ATOM 5767 C C . LEU A 1 741 ? 22.678 -4.329 -22.771 1.00 91.81 741 LEU A C 1
ATOM 5769 O O . LEU A 1 741 ? 23.500 -4.142 -23.662 1.00 91.81 741 LEU A O 1
ATOM 5773 N N . LYS A 1 742 ? 22.957 -5.116 -21.722 1.00 91.31 742 LYS A N 1
ATOM 5774 C CA . LYS A 1 742 ? 24.220 -5.870 -21.606 1.00 91.31 742 LYS A CA 1
ATOM 5775 C C . LYS A 1 742 ? 24.342 -6.977 -22.655 1.00 91.31 742 LYS A C 1
ATOM 5777 O O . LYS A 1 742 ? 25.461 -7.328 -23.012 1.00 91.31 742 LYS A O 1
ATOM 5782 N N . ALA A 1 743 ? 23.220 -7.524 -23.117 1.00 90.94 743 ALA A N 1
ATOM 5783 C CA . ALA A 1 743 ? 23.180 -8.509 -24.192 1.00 90.94 743 ALA A CA 1
ATOM 5784 C C . ALA A 1 743 ? 23.142 -7.877 -25.595 1.00 90.94 743 ALA A C 1
ATOM 5786 O O . ALA A 1 743 ? 23.276 -8.596 -26.581 1.00 90.94 743 ALA A O 1
ATOM 5787 N N . ALA A 1 744 ? 22.965 -6.555 -25.696 1.00 90.06 744 ALA A N 1
ATOM 5788 C CA . ALA A 1 744 ? 22.868 -5.865 -26.971 1.00 90.06 744 ALA A CA 1
ATOM 5789 C C . ALA A 1 744 ? 24.197 -5.957 -27.747 1.00 90.06 744 ALA A C 1
ATOM 5791 O O . ALA A 1 744 ? 25.243 -5.570 -27.203 1.00 90.06 744 ALA A O 1
ATOM 5792 N N . PRO A 1 745 ? 24.181 -6.419 -29.012 1.00 91.56 745 PRO A N 1
ATOM 5793 C CA . PRO A 1 745 ? 25.357 -6.395 -29.873 1.00 91.56 745 PRO A CA 1
ATOM 5794 C C . PRO A 1 745 ? 25.777 -4.954 -30.186 1.00 91.56 745 PRO A C 1
ATOM 5796 O O . PRO A 1 745 ? 25.033 -3.996 -29.947 1.00 91.56 745 PRO A O 1
ATOM 5799 N N . ALA A 1 746 ? 26.987 -4.788 -30.724 1.00 90.69 746 ALA A N 1
ATOM 5800 C CA . ALA A 1 746 ? 27.503 -3.468 -31.086 1.00 90.69 746 ALA A CA 1
AT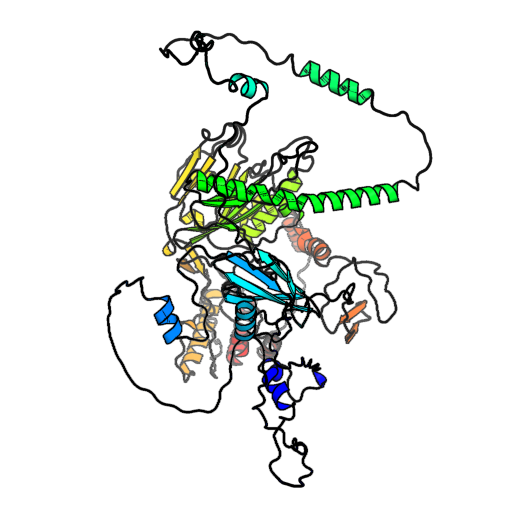OM 5801 C C . ALA A 1 746 ? 26.583 -2.755 -32.090 1.00 90.69 746 ALA A C 1
ATOM 5803 O O . ALA A 1 746 ? 26.302 -1.573 -31.916 1.00 90.69 746 ALA A O 1
ATOM 5804 N N . SER A 1 747 ? 26.036 -3.492 -33.061 1.00 90.19 747 SER A N 1
ATOM 5805 C CA . SER A 1 747 ? 25.059 -2.986 -34.030 1.00 90.19 747 SER A CA 1
ATOM 5806 C C . SER A 1 747 ? 23.798 -2.404 -33.381 1.00 90.19 747 SER A C 1
ATOM 5808 O O . SER A 1 747 ? 23.377 -1.300 -33.724 1.00 90.19 747 SER A O 1
ATOM 5810 N N . LEU A 1 748 ? 23.226 -3.083 -32.382 1.00 91.06 748 LEU A N 1
ATOM 5811 C CA . LEU A 1 748 ? 22.056 -2.579 -31.659 1.00 91.06 748 LEU A CA 1
ATOM 5812 C C . LEU A 1 748 ? 22.396 -1.342 -30.822 1.00 91.06 748 LEU A C 1
ATOM 5814 O O . LEU A 1 748 ? 21.604 -0.405 -30.765 1.00 91.06 748 LEU A O 1
ATOM 5818 N N . ARG A 1 749 ? 23.583 -1.297 -30.204 1.00 92.00 749 ARG A N 1
ATOM 5819 C CA . ARG A 1 749 ? 24.048 -0.094 -29.494 1.00 92.00 749 ARG A CA 1
ATOM 5820 C C . ARG A 1 749 ? 24.203 1.096 -30.438 1.00 92.00 749 ARG A C 1
ATOM 5822 O O . ARG A 1 749 ? 23.794 2.193 -30.077 1.00 92.00 749 ARG A O 1
ATOM 5829 N N . THR A 1 750 ? 24.711 0.879 -31.649 1.00 90.50 750 THR A N 1
ATOM 5830 C CA . THR A 1 750 ? 24.768 1.917 -32.688 1.00 90.50 750 THR A CA 1
ATOM 5831 C C . THR A 1 750 ? 23.372 2.429 -33.039 1.00 90.50 750 THR A C 1
ATOM 5833 O O . THR A 1 750 ? 23.164 3.638 -33.075 1.00 90.50 750 THR A O 1
ATOM 5836 N N . ASN A 1 751 ? 22.395 1.535 -33.212 1.00 89.69 751 ASN A N 1
ATOM 5837 C CA . ASN A 1 751 ? 21.000 1.914 -33.462 1.00 89.69 751 ASN A CA 1
ATOM 5838 C C . ASN A 1 751 ? 20.400 2.742 -32.315 1.00 89.69 751 ASN A C 1
ATOM 5840 O O . ASN A 1 751 ? 19.718 3.733 -32.567 1.00 89.69 751 ASN A O 1
ATOM 5844 N N . ILE A 1 752 ? 20.708 2.391 -31.064 1.00 90.50 752 ILE A N 1
ATOM 5845 C CA . ILE A 1 752 ? 20.306 3.166 -29.885 1.00 90.50 752 ILE A CA 1
ATOM 5846 C C . ILE A 1 752 ? 20.935 4.570 -29.912 1.00 90.50 752 ILE A C 1
ATOM 5848 O O . ILE A 1 752 ? 20.230 5.552 -29.696 1.00 90.50 752 ILE A O 1
ATOM 5852 N N . CYS A 1 753 ? 22.231 4.694 -30.217 1.00 89.62 753 CYS A N 1
ATOM 5853 C CA . CYS A 1 753 ? 22.905 5.993 -30.344 1.00 89.62 753 CYS A CA 1
ATOM 5854 C C . CYS A 1 753 ? 22.302 6.859 -31.462 1.00 89.62 753 CYS A C 1
ATOM 5856 O O . CYS A 1 753 ? 22.077 8.050 -31.257 1.00 89.62 753 CYS A O 1
ATOM 5858 N N . LEU A 1 754 ? 21.995 6.267 -32.622 1.00 87.12 754 LEU A N 1
ATOM 5859 C CA . LEU A 1 754 ? 21.329 6.964 -33.727 1.00 87.12 754 LEU A CA 1
ATOM 5860 C C . LEU A 1 754 ? 19.935 7.453 -33.327 1.00 87.12 754 LEU A C 1
ATOM 5862 O O . LEU A 1 754 ? 19.576 8.587 -33.627 1.00 87.12 754 LEU A O 1
ATOM 5866 N N . PHE A 1 755 ? 19.177 6.627 -32.603 1.00 86.62 755 PHE A N 1
ATOM 5867 C CA . PHE A 1 755 ? 17.877 7.016 -32.066 1.00 86.62 755 PHE A CA 1
ATOM 5868 C C . PHE A 1 755 ? 17.991 8.194 -31.086 1.00 86.62 755 PHE A C 1
ATOM 5870 O O . PHE A 1 755 ? 17.231 9.153 -31.187 1.00 86.62 755 PHE A O 1
ATOM 5877 N N . TYR A 1 756 ? 18.958 8.154 -30.162 1.00 85.75 756 TYR A N 1
ATOM 5878 C CA . TYR A 1 756 ? 19.212 9.268 -29.244 1.00 85.75 756 TYR A CA 1
ATOM 5879 C C . TYR A 1 756 ? 19.569 10.552 -29.989 1.00 85.75 756 TYR A C 1
ATOM 5881 O O . TYR A 1 756 ? 19.061 11.613 -29.636 1.00 85.75 756 TYR A O 1
ATOM 5889 N N . LYS A 1 757 ? 20.396 10.455 -31.033 1.00 85.25 757 LYS A N 1
ATOM 5890 C CA . LYS A 1 757 ? 20.761 11.597 -31.870 1.00 85.25 757 LYS A CA 1
ATOM 5891 C C . LYS A 1 757 ? 19.535 12.207 -32.563 1.00 85.25 757 LYS A C 1
ATOM 5893 O O . LYS A 1 757 ? 19.303 13.405 -32.422 1.00 85.25 757 LYS A O 1
ATOM 5898 N N . ASP A 1 758 ? 18.706 11.384 -33.205 1.00 83.50 758 ASP A N 1
ATOM 5899 C CA . ASP A 1 758 ? 17.450 11.812 -33.846 1.00 83.50 758 ASP A CA 1
ATOM 5900 C C . ASP A 1 758 ? 16.497 12.487 -32.841 1.00 83.50 758 ASP A C 1
ATOM 5902 O O . ASP A 1 758 ? 15.967 13.565 -33.109 1.00 83.50 758 ASP A O 1
ATOM 5906 N N . ALA A 1 759 ? 16.337 11.919 -31.641 1.00 84.50 759 ALA A N 1
ATOM 5907 C CA . ALA A 1 759 ? 15.512 12.503 -30.580 1.00 84.50 759 ALA A CA 1
ATOM 5908 C C . ALA A 1 759 ? 16.056 13.852 -30.075 1.00 84.50 759 ALA A C 1
ATOM 5910 O O . ALA A 1 759 ? 15.284 14.770 -29.800 1.00 84.50 759 ALA A O 1
ATOM 5911 N N . THR A 1 760 ? 17.382 14.010 -29.978 1.00 83.00 760 THR A N 1
ATOM 5912 C CA . THR A 1 760 ? 17.999 15.292 -29.593 1.00 83.00 760 THR A CA 1
ATOM 5913 C C . THR A 1 760 ? 17.893 16.363 -30.674 1.00 83.00 760 THR A C 1
ATOM 5915 O O . THR A 1 760 ? 17.738 17.534 -30.340 1.00 83.00 760 THR A O 1
ATOM 5918 N N . GLU A 1 761 ? 17.954 15.982 -31.951 1.00 82.69 761 GLU A N 1
ATOM 5919 C CA . GLU A 1 761 ? 17.858 16.914 -33.082 1.00 82.69 761 GLU A CA 1
ATOM 5920 C C . GLU A 1 761 ? 16.410 17.358 -33.334 1.00 82.69 761 GLU A C 1
ATOM 5922 O O . GLU A 1 761 ? 16.157 18.530 -33.604 1.00 82.69 761 GLU A O 1
ATOM 5927 N N . THR A 1 762 ? 15.453 16.435 -33.215 1.00 83.56 762 THR A N 1
ATOM 5928 C CA . THR A 1 762 ? 14.023 16.701 -33.457 1.00 83.56 762 THR A CA 1
ATOM 5929 C C . THR A 1 762 ? 13.276 17.202 -32.220 1.00 83.56 762 THR A C 1
ATOM 5931 O O . THR A 1 762 ? 12.219 17.816 -32.350 1.00 83.56 762 THR A O 1
ATOM 5934 N N . GLY A 1 763 ? 13.793 16.931 -31.018 1.00 83.75 763 GLY A N 1
ATOM 5935 C CA . GLY A 1 763 ? 13.090 17.156 -29.753 1.00 83.75 763 GLY A CA 1
ATOM 5936 C C . GLY A 1 763 ? 11.987 16.129 -29.460 1.00 83.75 763 GLY A C 1
ATOM 5937 O O . GLY A 1 763 ? 11.318 16.237 -28.431 1.00 83.75 763 GLY A O 1
ATOM 5938 N N . GLU A 1 764 ? 11.788 15.127 -30.324 1.00 84.94 764 GLU A N 1
ATOM 5939 C CA . GLU A 1 764 ? 10.792 14.076 -30.124 1.00 84.94 764 GLU A CA 1
ATOM 5940 C C . GLU A 1 764 ? 11.371 12.894 -29.336 1.00 84.94 764 GLU A C 1
ATOM 5942 O O . GLU A 1 764 ? 12.244 12.169 -29.810 1.00 84.94 764 GLU A O 1
ATOM 5947 N N . TRP A 1 765 ? 10.819 12.632 -28.151 1.00 86.25 765 TRP A N 1
ATOM 5948 C CA . TRP A 1 765 ? 11.204 11.503 -27.298 1.00 86.25 765 TRP A CA 1
ATOM 5949 C C . TRP A 1 765 ? 10.107 10.428 -27.252 1.00 86.25 765 TRP A C 1
ATOM 5951 O O . TRP A 1 765 ? 8.935 10.750 -27.454 1.00 86.25 765 TRP A O 1
ATOM 5961 N N . PRO A 1 766 ? 10.428 9.144 -26.988 1.00 83.31 766 PRO A N 1
ATOM 5962 C CA . PRO A 1 766 ? 9.415 8.132 -26.690 1.00 83.31 766 PRO A CA 1
ATOM 5963 C C . PRO A 1 766 ? 8.569 8.532 -25.479 1.00 83.31 766 PRO A C 1
ATOM 5965 O O . PRO A 1 766 ? 9.109 8.978 -24.468 1.00 83.31 766 PRO A O 1
ATOM 5968 N N . ILE A 1 767 ? 7.253 8.327 -25.557 1.00 81.25 767 ILE A N 1
ATOM 5969 C CA . ILE A 1 767 ? 6.306 8.734 -24.513 1.00 81.25 767 ILE A CA 1
ATOM 5970 C C . ILE A 1 767 ? 5.491 7.518 -24.059 1.00 81.25 767 ILE A C 1
ATOM 5972 O O . ILE A 1 767 ? 4.963 6.768 -24.883 1.00 81.25 767 ILE A O 1
ATOM 5976 N N . ALA A 1 768 ? 5.369 7.340 -22.742 1.00 66.62 768 ALA A N 1
ATOM 5977 C CA . ALA A 1 768 ? 4.384 6.446 -22.133 1.00 66.62 768 ALA A CA 1
ATOM 5978 C C . ALA A 1 768 ? 3.049 7.197 -21.956 1.00 66.62 768 ALA A C 1
ATOM 5980 O O . ALA A 1 768 ? 3.054 8.373 -21.599 1.00 66.62 768 ALA A O 1
ATOM 5981 N N . LYS A 1 769 ? 1.927 6.533 -22.244 1.00 54.53 769 LYS A N 1
ATOM 5982 C CA . LYS A 1 769 ? 0.566 7.085 -22.177 1.00 54.53 769 LYS A CA 1
ATOM 5983 C C . LYS A 1 769 ? -0.081 6.925 -20.809 1.00 54.53 769 LYS A C 1
ATOM 5985 O O . LYS A 1 769 ? 0.085 5.845 -20.195 1.00 54.53 769 LYS A O 1
#